Protein AF-0000000087803773 (afdb_homodimer)

Solvent-accessible surface area (backbone atoms only — not comparable to full-atom values): 41547 Å² total; per-residue (Å²): 121,53,71,32,42,66,68,53,50,51,51,53,48,53,59,65,51,68,74,64,77,75,56,73,42,75,43,46,46,90,74,35,62,46,31,18,29,64,46,62,38,54,32,81,45,32,34,45,77,50,36,20,25,67,44,48,23,32,35,23,43,71,52,91,90,66,43,62,30,33,17,72,33,76,42,42,41,30,38,69,59,84,68,79,57,50,84,54,27,26,32,32,32,28,49,59,9,38,56,38,88,53,36,52,22,36,44,50,48,90,36,46,48,62,85,62,43,61,77,32,61,33,36,56,55,82,87,82,57,81,49,32,55,52,42,51,52,28,68,80,34,47,53,67,36,75,69,43,61,45,41,38,65,30,41,45,48,36,42,13,42,38,28,44,59,44,45,54,61,46,50,22,30,54,81,63,30,34,36,38,37,38,42,38,58,20,52,42,57,55,81,58,81,85,49,82,45,48,46,36,47,20,58,58,42,33,54,54,33,52,39,42,73,68,40,48,80,48,72,48,72,50,74,43,50,58,42,78,94,47,40,69,64,48,48,53,49,50,55,59,62,47,70,72,31,44,33,38,41,34,28,20,40,63,51,94,48,96,72,34,50,46,55,58,50,40,51,75,59,51,46,45,73,73,30,51,28,33,54,36,37,50,30,27,56,24,35,32,28,38,25,85,87,63,28,40,37,42,28,26,29,62,36,48,29,8,24,50,45,36,35,64,72,45,50,49,44,48,50,45,37,70,54,37,30,72,86,58,56,75,34,26,33,47,22,35,30,68,42,74,46,81,47,90,27,92,35,35,28,52,41,42,14,29,60,37,56,75,56,43,79,39,30,32,42,61,45,93,59,62,48,37,70,39,49,72,61,54,59,66,44,40,26,35,37,49,42,51,55,74,49,42,70,43,46,61,69,40,74,39,48,26,36,49,44,80,47,64,79,50,112,122,52,71,32,42,66,68,54,49,52,51,52,49,52,59,65,51,68,74,64,76,76,56,73,42,76,43,46,46,89,74,34,62,48,32,18,29,64,46,62,38,54,33,84,45,32,34,46,76,49,36,19,26,67,43,47,23,32,35,22,41,71,52,91,91,66,42,62,30,35,18,73,33,75,42,41,39,30,38,69,59,83,69,79,58,51,84,56,28,26,33,30,31,27,50,58,9,40,54,40,86,51,36,50,22,37,44,50,48,89,36,46,49,61,86,63,42,64,78,34,62,34,37,54,52,82,88,82,56,82,49,32,54,53,42,52,50,28,67,80,35,46,52,66,38,75,70,42,62,44,39,38,66,29,41,42,49,38,42,14,40,37,28,43,61,43,45,55,62,46,50,22,30,55,82,64,30,36,35,38,38,37,42,37,60,20,53,40,57,56,81,58,81,87,48,82,44,47,47,34,46,21,57,58,43,33,54,56,34,50,39,40,73,68,39,50,80,47,71,49,74,50,76,43,51,60,42,79,93,45,42,70,62,49,48,52,50,49,54,59,62,46,70,71,30,45,33,38,41,34,27,18,39,64,51,95,49,97,71,33,52,45,57,57,50,39,52,77,59,50,46,44,74,72,30,52,28,32,52,37,36,49,29,27,55,27,35,32,28,38,25,85,89,63,28,41,35,42,28,26,29,62,36,49,28,8,24,51,44,37,35,65,73,46,49,49,44,49,49,44,36,71,57,40,30,72,88,58,54,76,36,28,34,48,24,34,29,69,42,75,44,81,46,90,27,92,32,35,29,52,42,42,12,28,59,39,54,75,58,43,79,38,30,32,42,61,42,92,59,62,49,37,67,40,50,72,61,51,59,66,45,39,26,34,36,52,43,50,52,76,49,43,69,43,46,61,69,41,75,38,49,25,37,48,45,81,47,63,78,55,112

Sequence (822 aa):
MAVVTVEKALQLWDEALQTQVHKVETIAVKAAKGYVLAEDILAPTDVPAFSKSAMDGYAIAYEEGRNEYIVDGIIGAGVVWKQPVKPGHAVRIMTGAPVPDTCDTVIMQEQVVGTGEPHTSITIQGKYRCGDHIIPQGEECNASTIVIPHGTEVTSTVQTILTGLGIIEISVNAMPRVLVLTSGHEVIEPGESLTPGKIYNSNRAMICGLLEDLGFHKIIHYHVSDAPEELDSEINHVLKLSEEADVIISSGGVSVGLFDTMPLIYEKLGAESIYARIQMRPGAASYGAVTPKGQIIFGLSGNPGAAFNGWHLIVAPTLKRYKGLANWTTPVVACVMDTEIFKRNVFDRYVQGKVVFGGGVPRFVANRHFNSSSMLGLYTVNALACIPRGTHEVHPGDTLNVYLLGLLPAVMAVVTVEKALQLWDEALQTQVHKVETIAVKAAKGYVLAEDILAPTDVPAFSKSAMDGYAIAYEEGRNEYIVDGIIGAGVVWKQPVKPGHAVRIMTGAPVPDTCDTVIMQEQVVGTGEPHTSITIQGKYRCGDHIIPQGEECNASTIVIPHGTEVTSTVQTILTGLGIIEISVNAMPRVLVLTSGHEVIEPGESLTPGKIYNSNRAMICGLLEDLGFHKIIHYHVSDAPEELDSEINHVLKLSEEADVIISSGGVSVGLFDTMPLIYEKLGAESIYARIQMRPGAASYGAVTPKGQIIFGLSGNPGAAFNGWHLIVAPTLKRYKGLANWTTPVVACVMDTEIFKRNVFDRYVQGKVVFGGGVPRFVANRHFNSSSMLGLYTVNALACIPRGTHEVHPGDTLNVYLLGLLPAV

Foldseek 3Di:
DDAAALVVLQVLLVVLLPPDDFDKDKDFLVPQALFFFQFFDFQQFAVVNAKWFQAWFKFAADDPPDFKAAEAEEDEAPDADDDAADHRYIHGYGGNHHHHPRTFEGAHHVQKDDPSHHGDMIGGHDDDDGNPRMDGTNNVHGGGDRPGGGLDGSHPVNSVVCVVSVHTMGMTGDAFAEEEEEEELQEDDPVDDRDPSHDYQVVVVVVVVVCVLSVHDNYDYDYHNLDPVCLVVVLVVVLVVCPRGQEYEYEALLDPDPSRNVVVSCVVQQWDWSDQAHQEFPWRGKTWTAGPVGRIYIYTYNAPLNRVVCCFSNVSQSVSVSSRNPPFDFDKDKAFEPDKAAAQFQGKYWFFFDWDDDPDGIYTYGDPDRHSNDDPRNVHGQKIWIDGHPRRIDDGGDITIIGGHSDDTPD/DDAAALVVLQVLLVVLLPPDDFDKDKDFLVPQALFFFQFFDFQQFAVVNAKWFQAWFKFAADDPPDFKAAEAEEDEAPDADDDDADHRYIHGYGGNHHHHPRTFEGAHHVQKDDPSHHGDMIGGHDDDDGNYRMDGTNNVHGGGDRPGGTLDGSHPVNSVVCVVSVHTMGMTGDAFAEEEEEEEQQEDDPVDDRDPSHDYQVVVVVVVVVCVLSVHDNYDYDYHNLDPVCLVVVLVVVVVVCPRGQEYEYEALLDPDPSRNVVVSCVVQQWDWSDQAHQEFPWRGKTWTAGPVGRIYIYTYNAQLNRVVCCFSNVSQSVSVSSRNPPFDFDKFKAFEPDKAAAQFQGKYWFFFDWDDDPDGIYTYGDPDRHSNDDPRNVHGQKIWIDGHPDRIDDGGDITIIGGHSDDTPD

Structure (mmCIF, N/CA/C/O backbone):
data_AF-0000000087803773-model_v1
#
loop_
_entity.id
_entity.type
_entity.pdbx_description
1 polymer 'Molybdopterin molybdotransferase MoeA'
#
loop_
_atom_site.group_PDB
_atom_site.id
_atom_site.type_symbol
_atom_site.label_atom_id
_atom_site.label_alt_id
_atom_site.label_comp_id
_atom_site.label_asym_id
_atom_site.label_entity_id
_atom_site.label_seq_id
_atom_site.pdbx_PDB_ins_code
_atom_site.Cartn_x
_atom_site.Cartn_y
_atom_site.Cartn_z
_atom_site.occupancy
_atom_site.B_iso_or_equiv
_atom_site.auth_seq_id
_atom_site.auth_comp_id
_atom_site.auth_asym_id
_atom_site.auth_atom_id
_atom_site.pdbx_PDB_model_num
ATOM 1 N N . MET A 1 1 ? 17.922 31.578 7.582 1 59.88 1 MET A N 1
ATOM 2 C CA . MET A 1 1 ? 17.578 30.172 7.383 1 59.88 1 MET A CA 1
ATOM 3 C C . MET A 1 1 ? 17.109 29.938 5.949 1 59.88 1 MET A C 1
ATOM 5 O O . MET A 1 1 ? 16.5 30.797 5.332 1 59.88 1 MET A O 1
ATOM 9 N N . ALA A 1 2 ? 17.734 28.828 5.156 1 81.06 2 ALA A N 1
ATOM 10 C CA . ALA A 1 2 ? 17.625 28.766 3.701 1 81.06 2 ALA A CA 1
ATOM 11 C C . ALA A 1 2 ? 16.219 28.344 3.279 1 81.06 2 ALA A C 1
ATOM 13 O O . ALA A 1 2 ? 15.672 27.375 3.787 1 81.06 2 ALA A O 1
ATOM 14 N N . VAL A 1 3 ? 15.453 29.281 2.783 1 88.69 3 VAL A N 1
ATOM 15 C CA . VAL A 1 3 ? 14.203 28.984 2.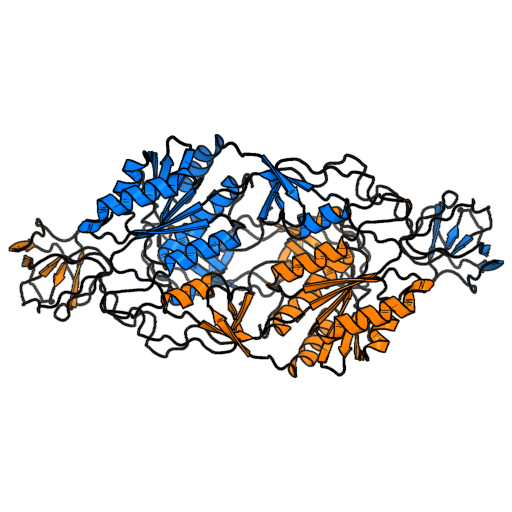1 1 88.69 3 VAL A CA 1
ATOM 16 C C . VAL A 1 3 ? 14.484 28.328 0.759 1 88.69 3 VAL A C 1
ATOM 18 O O . VAL A 1 3 ? 15.289 28.828 -0.033 1 88.69 3 VAL A O 1
ATOM 21 N N . VAL A 1 4 ? 13.867 27.109 0.643 1 95.81 4 VAL A N 1
ATOM 22 C CA . VAL A 1 4 ? 14.188 26.344 -0.557 1 95.81 4 VAL A CA 1
ATOM 23 C C . VAL A 1 4 ? 12.898 25.844 -1.207 1 95.81 4 VAL A C 1
ATOM 25 O O . VAL A 1 4 ? 11.828 25.891 -0.596 1 95.81 4 VAL A O 1
ATOM 28 N N . THR A 1 5 ? 12.961 25.453 -2.443 1 96.31 5 THR A N 1
ATOM 29 C CA . THR A 1 5 ? 11.859 24.766 -3.115 1 96.31 5 THR A CA 1
ATOM 30 C C . THR A 1 5 ? 11.773 23.312 -2.693 1 96.31 5 THR A C 1
ATOM 32 O O . THR A 1 5 ? 12.68 22.797 -2.018 1 96.31 5 THR A O 1
ATOM 35 N N . VAL A 1 6 ? 10.719 22.656 -3.049 1 96.81 6 VAL A N 1
ATOM 36 C CA . VAL A 1 6 ? 10.562 21.234 -2.756 1 96.81 6 VAL A CA 1
ATOM 37 C C . VAL A 1 6 ? 11.703 20.453 -3.389 1 96.81 6 VAL A C 1
ATOM 39 O O . VAL A 1 6 ? 12.344 19.625 -2.727 1 96.81 6 VAL A O 1
ATOM 42 N N . GLU A 1 7 ? 12.016 20.719 -4.637 1 95.5 7 GLU A N 1
ATOM 43 C CA . GLU A 1 7 ? 13.078 20.031 -5.363 1 95.5 7 GLU A CA 1
ATOM 44 C C . GLU A 1 7 ? 14.43 20.234 -4.691 1 95.5 7 GLU A C 1
ATOM 46 O O . GLU A 1 7 ? 15.211 19.297 -4.543 1 95.5 7 GLU A O 1
ATOM 51 N N . LYS A 1 8 ? 14.648 21.469 -4.371 1 96.94 8 LYS A N 1
ATOM 52 C CA . LYS A 1 8 ? 15.922 21.781 -3.723 1 96.94 8 LYS A CA 1
ATOM 53 C C . LYS A 1 8 ? 16.031 21.094 -2.365 1 96.94 8 LYS A C 1
ATOM 55 O O . LYS A 1 8 ? 17.109 20.625 -1.984 1 96.94 8 LYS A O 1
ATOM 60 N N . ALA A 1 9 ? 14.945 21.094 -1.567 1 97.44 9 ALA A N 1
ATOM 61 C CA . ALA A 1 9 ? 14.945 20.391 -0.288 1 97.44 9 ALA A CA 1
ATOM 62 C C . ALA A 1 9 ? 15.32 18.922 -0.47 1 97.44 9 ALA A C 1
ATOM 64 O O . ALA A 1 9 ? 16.141 18.375 0.279 1 97.44 9 ALA A O 1
ATOM 65 N N . LEU A 1 10 ? 14.773 18.266 -1.482 1 96.69 10 LEU A N 1
ATOM 66 C CA . LEU A 1 10 ? 15.047 16.859 -1.749 1 96.69 10 LEU A CA 1
ATOM 67 C C . LEU A 1 10 ? 16.5 16.656 -2.164 1 96.69 10 LEU A C 1
ATOM 69 O O . LEU A 1 10 ? 17.125 15.672 -1.782 1 96.69 10 LEU A O 1
ATOM 73 N N . GLN A 1 11 ? 17.016 17.562 -2.932 1 96.31 11 GLN A N 1
ATOM 74 C CA . GLN A 1 11 ? 18.422 17.5 -3.318 1 96.31 11 GLN A CA 1
ATOM 75 C C . GLN A 1 11 ? 19.328 17.609 -2.1 1 96.31 11 GLN A C 1
ATOM 77 O O . GLN A 1 11 ? 20.328 16.875 -1.991 1 96.31 11 GLN A O 1
ATOM 82 N N . LEU A 1 12 ? 18.984 18.531 -1.24 1 97 12 LEU A N 1
ATOM 83 C CA . LEU A 1 12 ? 19.781 18.719 -0.024 1 97 12 LEU A CA 1
ATOM 84 C C . LEU A 1 12 ? 19.75 17.453 0.835 1 97 12 LEU A C 1
ATOM 86 O O . LEU A 1 12 ? 20.766 17.047 1.397 1 97 12 LEU A O 1
ATOM 90 N N . TRP A 1 13 ? 18.641 16.844 0.951 1 96.81 13 TRP A N 1
ATOM 91 C CA . TRP A 1 13 ? 18.531 15.586 1.695 1 96.81 13 TRP A CA 1
ATOM 92 C C . TRP A 1 13 ? 19.359 14.484 1.025 1 96.81 13 TRP A C 1
ATOM 94 O O . TRP A 1 13 ? 20 13.68 1.703 1 96.81 13 TRP A O 1
ATOM 104 N N . ASP A 1 14 ? 19.25 14.438 -0.289 1 95.06 14 ASP A N 1
ATOM 105 C CA . ASP A 1 14 ? 20.062 13.461 -1.016 1 95.06 14 ASP A CA 1
ATOM 106 C C . ASP A 1 14 ? 21.547 13.617 -0.672 1 95.06 14 ASP A C 1
ATOM 108 O O . ASP A 1 14 ? 22.25 12.625 -0.453 1 95.06 14 ASP A O 1
ATOM 112 N N . GLU A 1 15 ? 21.984 14.805 -0.629 1 95 15 GLU A N 1
ATOM 113 C CA . GLU A 1 15 ? 23.375 15.094 -0.275 1 95 15 GLU A CA 1
ATOM 114 C C . GLU A 1 15 ? 23.672 14.664 1.157 1 95 15 GLU A C 1
ATOM 116 O O . GLU A 1 15 ? 24.703 14.055 1.421 1 95 15 GLU A O 1
ATOM 121 N N . ALA A 1 16 ? 22.781 14.938 2.047 1 94.88 16 ALA A N 1
ATOM 122 C CA . ALA A 1 16 ? 22.969 14.594 3.455 1 94.88 16 ALA A CA 1
ATOM 123 C C . ALA A 1 16 ? 23.031 13.078 3.65 1 94.88 16 ALA A C 1
ATOM 125 O O . ALA A 1 16 ? 23.734 12.594 4.527 1 94.88 16 ALA A O 1
ATOM 126 N N . LEU A 1 17 ? 22.328 12.336 2.832 1 94.31 17 LEU A N 1
ATOM 127 C CA . LEU A 1 17 ? 22.203 10.898 3 1 94.31 17 LEU A CA 1
ATOM 128 C C . LEU A 1 17 ? 23.359 10.164 2.338 1 94.31 17 LEU A C 1
ATOM 130 O O . LEU A 1 17 ? 23.5 8.953 2.5 1 94.31 17 LEU A O 1
ATOM 134 N N . GLN A 1 18 ? 24.141 10.875 1.62 1 90.44 18 GLN A N 1
ATOM 135 C CA . GLN A 1 18 ? 25.25 10.25 0.906 1 90.44 18 GLN A CA 1
ATOM 136 C C . GLN A 1 18 ? 26.234 9.602 1.877 1 90.44 18 GLN A C 1
ATOM 138 O O . GLN A 1 18 ? 26.906 8.625 1.53 1 90.44 18 GLN A O 1
ATOM 143 N N . THR A 1 19 ? 26.312 10.062 3.119 1 85.81 19 THR A N 1
ATOM 144 C CA . THR A 1 19 ? 27.297 9.562 4.074 1 85.81 19 THR A CA 1
ATOM 145 C C . THR A 1 19 ? 26.656 8.547 5.016 1 85.81 19 THR A C 1
ATOM 147 O O . THR A 1 19 ? 27.297 8.062 5.949 1 85.81 19 THR A O 1
ATOM 150 N N . GLN A 1 20 ? 25.484 8.312 4.773 1 87.25 20 GLN A N 1
ATOM 151 C CA . GLN A 1 20 ? 24.781 7.398 5.66 1 87.25 20 GLN A CA 1
ATOM 152 C C . GLN A 1 20 ? 25.328 5.977 5.531 1 87.25 20 GLN A C 1
ATOM 154 O O . GLN A 1 20 ? 25.578 5.5 4.422 1 87.25 20 GLN A O 1
ATOM 159 N N . VAL A 1 21 ? 25.516 5.371 6.668 1 87.94 21 VAL A N 1
ATOM 160 C CA . VAL A 1 21 ? 25.938 3.973 6.723 1 87.94 21 VAL A CA 1
ATOM 161 C C . VAL A 1 21 ? 24.844 3.137 7.402 1 87.94 21 VAL A C 1
ATOM 163 O O . VAL A 1 21 ? 24.375 3.49 8.477 1 87.94 21 VAL A O 1
ATOM 166 N N . HIS A 1 22 ? 24.516 2.078 6.785 1 91 22 HIS A N 1
ATOM 167 C CA . HIS A 1 22 ? 23.484 1.212 7.348 1 91 22 HIS A CA 1
ATOM 168 C C . HIS A 1 22 ? 24.094 0.074 8.156 1 91 22 HIS A C 1
ATOM 170 O O . HIS A 1 22 ? 25.078 -0.546 7.715 1 91 22 HIS A O 1
ATOM 176 N N . LYS A 1 23 ? 23.562 -0.099 9.359 1 95.5 23 LYS A N 1
ATOM 177 C CA . LYS A 1 23 ? 23.844 -1.357 10.047 1 95.5 23 LYS A CA 1
ATOM 178 C C . LYS A 1 23 ? 23.094 -2.518 9.383 1 95.5 23 LYS A C 1
ATOM 180 O O . LYS A 1 23 ? 21.938 -2.371 8.977 1 95.5 23 LYS A O 1
ATOM 185 N N . VAL A 1 24 ? 23.781 -3.648 9.242 1 97.81 24 VAL A N 1
ATOM 186 C CA . VAL A 1 24 ? 23.203 -4.812 8.586 1 97.81 24 VAL A CA 1
ATOM 187 C C . VAL A 1 24 ? 22.859 -5.875 9.625 1 97.81 24 VAL A C 1
ATOM 189 O O . VAL A 1 24 ? 23.609 -6.082 10.586 1 97.81 24 VAL A O 1
ATOM 192 N N . GLU A 1 25 ? 21.734 -6.461 9.461 1 97.88 25 GLU A N 1
ATOM 193 C CA . GLU A 1 25 ? 21.375 -7.578 10.328 1 97.88 25 GLU A CA 1
ATOM 194 C C . GLU A 1 25 ? 20.766 -8.727 9.516 1 97.88 25 GLU A C 1
ATOM 196 O O . GLU A 1 25 ? 20.297 -8.523 8.391 1 97.88 25 GLU A O 1
ATOM 201 N N . THR A 1 26 ? 20.859 -9.945 10.039 1 98.56 26 THR A N 1
ATOM 202 C CA . THR A 1 26 ? 20.266 -11.133 9.445 1 98.56 26 THR A CA 1
ATOM 203 C C . THR A 1 26 ? 18.938 -11.461 10.125 1 98.56 26 THR A C 1
ATOM 205 O O . THR A 1 26 ? 18.859 -11.531 11.359 1 98.56 26 THR A O 1
ATOM 208 N N . ILE A 1 27 ? 17.938 -11.586 9.328 1 98.5 27 ILE A N 1
ATOM 209 C CA . ILE A 1 27 ? 16.625 -11.867 9.906 1 98.5 27 ILE A CA 1
ATOM 210 C C . ILE A 1 27 ? 15.93 -12.953 9.086 1 98.5 27 ILE A C 1
ATOM 212 O O . ILE A 1 27 ? 16.312 -13.234 7.953 1 98.5 27 ILE A O 1
ATOM 216 N N . ALA A 1 28 ? 14.922 -13.594 9.734 1 98.62 28 ALA A N 1
ATOM 217 C CA . ALA A 1 28 ? 14.102 -14.57 9.031 1 98.62 28 ALA A CA 1
ATOM 218 C C . ALA A 1 28 ? 13.305 -13.914 7.906 1 98.62 28 ALA A C 1
ATOM 220 O O . ALA A 1 28 ? 12.797 -12.805 8.062 1 98.62 28 ALA A O 1
ATOM 221 N N . VAL A 1 29 ? 13.156 -14.57 6.773 1 98.56 29 VAL A N 1
ATOM 222 C CA . VAL A 1 29 ? 12.43 -14.078 5.613 1 98.56 29 VAL A CA 1
ATOM 223 C C . VAL A 1 29 ? 11.008 -13.688 6.023 1 98.56 29 VAL A C 1
ATOM 225 O O . VAL A 1 29 ? 10.5 -12.648 5.598 1 98.56 29 VAL A O 1
ATOM 228 N N . LYS A 1 30 ? 10.383 -14.422 6.891 1 96.69 30 LYS A N 1
ATOM 229 C CA . LYS A 1 30 ? 9 -14.195 7.309 1 96.69 30 LYS A CA 1
ATOM 230 C C . LYS A 1 30 ? 8.859 -12.859 8.031 1 96.69 30 LYS A C 1
ATOM 232 O O . LYS A 1 30 ? 7.801 -12.227 7.98 1 96.69 30 LYS A O 1
ATOM 237 N N . ALA A 1 31 ? 9.883 -12.383 8.641 1 97.25 31 ALA A N 1
ATOM 238 C CA . ALA A 1 31 ? 9.852 -11.164 9.438 1 97.25 31 ALA A CA 1
ATOM 239 C C . ALA A 1 31 ? 10.422 -9.984 8.664 1 97.25 31 ALA A C 1
ATOM 241 O O . ALA A 1 31 ? 10.555 -8.883 9.203 1 97.25 31 ALA A O 1
ATOM 242 N N . ALA A 1 32 ? 10.719 -10.133 7.414 1 98.12 32 ALA A N 1
ATOM 243 C CA . ALA A 1 32 ? 11.602 -9.188 6.738 1 98.12 32 ALA A CA 1
ATOM 244 C C . ALA A 1 32 ? 10.805 -8.164 5.938 1 98.12 32 ALA A C 1
ATOM 246 O O . ALA A 1 32 ? 11.375 -7.246 5.344 1 98.12 32 ALA A O 1
ATOM 247 N N . LYS A 1 33 ? 9.5 -8.273 5.875 1 96.25 33 LYS A N 1
ATOM 248 C CA . LYS A 1 33 ? 8.711 -7.324 5.094 1 96.25 33 LYS A CA 1
ATOM 249 C C . LYS A 1 33 ? 8.984 -5.887 5.531 1 96.25 33 LYS A C 1
ATOM 251 O O . LYS A 1 33 ? 9.016 -5.59 6.727 1 96.25 33 LYS A O 1
ATOM 256 N N . GLY A 1 34 ? 9.195 -5.023 4.555 1 95.06 34 GLY A N 1
ATOM 257 C CA . GLY A 1 34 ? 9.438 -3.617 4.836 1 95.06 34 GLY A CA 1
ATOM 258 C C . GLY A 1 34 ? 10.914 -3.281 4.957 1 95.06 34 GLY A C 1
ATOM 259 O O . GLY A 1 34 ? 11.297 -2.109 4.898 1 95.06 34 GLY A O 1
ATOM 260 N N . TYR A 1 35 ? 11.758 -4.266 5.172 1 97.75 35 TYR A N 1
ATOM 261 C CA . TYR A 1 35 ? 13.203 -4.062 5.199 1 97.75 35 TYR A CA 1
ATOM 262 C C . TYR A 1 35 ? 13.758 -3.924 3.785 1 97.75 35 TYR A C 1
ATOM 264 O O . TYR A 1 35 ? 13.039 -4.137 2.807 1 97.75 35 TYR A O 1
ATOM 272 N N . VAL A 1 36 ? 14.977 -3.484 3.695 1 97.44 36 VAL A N 1
ATOM 273 C CA . VAL A 1 36 ? 15.68 -3.373 2.422 1 97.44 36 VAL A CA 1
ATOM 274 C C . VAL A 1 36 ? 16.859 -4.344 2.396 1 97.44 36 VAL A C 1
ATOM 276 O O . VAL A 1 36 ? 17.609 -4.434 3.365 1 97.44 36 VAL A O 1
ATOM 279 N N . LEU A 1 37 ? 16.984 -5.055 1.322 1 98.25 37 LEU A N 1
ATOM 280 C CA . LEU A 1 37 ? 18.047 -6.035 1.186 1 98.25 37 LEU A CA 1
ATOM 281 C C . LEU A 1 37 ? 19.422 -5.359 1.242 1 98.25 37 LEU A C 1
ATOM 283 O O . LEU A 1 37 ? 19.672 -4.41 0.5 1 98.25 37 LEU A O 1
ATOM 287 N N . ALA A 1 38 ? 20.312 -5.855 2.105 1 98.19 38 ALA A N 1
ATOM 288 C CA . ALA A 1 38 ? 21.672 -5.328 2.234 1 98.19 38 ALA A CA 1
ATOM 289 C C . ALA A 1 38 ? 22.625 -6.008 1.248 1 98.19 38 ALA A C 1
ATOM 291 O O . ALA A 1 38 ? 23.703 -5.492 0.963 1 98.19 38 ALA A O 1
ATOM 292 N N . GLU A 1 39 ? 22.219 -7.191 0.745 1 98.19 39 GLU A N 1
ATOM 293 C CA . GLU A 1 39 ? 23.031 -7.984 -0.179 1 98.19 39 GLU A CA 1
ATOM 294 C C . GLU A 1 39 ? 22.188 -8.508 -1.338 1 98.19 39 GLU A C 1
ATOM 296 O O . GLU A 1 39 ? 20.969 -8.625 -1.219 1 98.19 39 GLU A O 1
ATOM 301 N N . ASP A 1 40 ? 22.875 -8.781 -2.438 1 98.5 40 ASP A N 1
ATOM 302 C CA . ASP A 1 40 ? 22.203 -9.438 -3.559 1 98.5 40 ASP A CA 1
ATOM 303 C C . ASP A 1 40 ? 21.688 -10.812 -3.162 1 98.5 40 ASP A C 1
ATOM 305 O O . ASP A 1 40 ? 22.328 -11.516 -2.361 1 98.5 40 ASP A O 1
ATOM 309 N N . ILE A 1 41 ? 20.609 -11.211 -3.664 1 98.62 41 ILE A N 1
ATOM 310 C CA . ILE A 1 41 ? 20.109 -12.578 -3.533 1 98.62 41 ILE A CA 1
ATOM 311 C C . ILE A 1 41 ? 20.547 -13.398 -4.742 1 98.62 41 ILE A C 1
ATOM 313 O O . ILE A 1 41 ? 20.234 -13.055 -5.883 1 98.62 41 ILE A O 1
ATOM 317 N N . LEU A 1 42 ? 21.25 -14.414 -4.512 1 98.31 42 LEU A N 1
ATOM 318 C CA . LEU A 1 42 ? 21.703 -15.32 -5.559 1 98.31 42 LEU A CA 1
ATOM 319 C C . LEU A 1 42 ? 20.844 -16.578 -5.594 1 98.31 42 LEU A C 1
ATOM 321 O O . LEU A 1 42 ? 20.438 -17.094 -4.551 1 98.31 42 LEU A O 1
ATOM 325 N N . ALA A 1 43 ? 20.562 -17.078 -6.77 1 97.88 43 ALA A N 1
ATOM 326 C CA . ALA A 1 43 ? 19.859 -18.344 -6.891 1 97.88 43 ALA A CA 1
ATOM 327 C C . ALA A 1 43 ? 20.719 -19.5 -6.359 1 97.88 43 ALA A C 1
ATOM 329 O O . ALA A 1 43 ? 21.828 -19.719 -6.84 1 97.88 43 ALA A O 1
ATOM 330 N N . PRO A 1 44 ? 20.188 -20.234 -5.422 1 97.5 44 PRO A N 1
ATOM 331 C CA . PRO A 1 44 ? 20.984 -21.344 -4.879 1 97.5 44 PRO A CA 1
ATOM 332 C C . PRO A 1 44 ? 21.109 -22.5 -5.855 1 97.5 44 PRO A C 1
ATOM 334 O O . PRO A 1 44 ? 22.031 -23.312 -5.734 1 97.5 44 PRO A O 1
ATOM 337 N N . THR A 1 45 ? 20.219 -22.688 -6.766 1 96.94 45 THR A N 1
ATOM 338 C CA . THR A 1 45 ? 20.172 -23.703 -7.809 1 96.94 45 THR A CA 1
ATOM 339 C C . THR A 1 45 ? 19.672 -23.109 -9.125 1 96.94 45 THR A C 1
ATOM 341 O O . THR A 1 45 ? 19.281 -21.938 -9.172 1 96.94 45 THR A O 1
ATOM 344 N N . ASP A 1 46 ? 19.781 -23.938 -10.141 1 97.38 46 ASP A N 1
ATOM 345 C CA . ASP A 1 46 ? 19.047 -23.562 -11.344 1 97.38 46 ASP A CA 1
ATOM 346 C C . ASP A 1 46 ? 17.547 -23.422 -11.047 1 97.38 46 ASP A C 1
ATOM 348 O O . ASP A 1 46 ? 17.031 -24.031 -10.109 1 97.38 46 ASP A O 1
ATOM 352 N N . VAL A 1 47 ? 16.844 -22.578 -11.828 1 96 47 VAL A N 1
ATOM 353 C CA . VAL A 1 47 ? 15.398 -22.422 -11.703 1 96 47 VAL A CA 1
ATOM 354 C C . VAL A 1 47 ? 14.734 -22.641 -13.062 1 96 47 VAL A C 1
ATOM 356 O O . VAL A 1 47 ? 14.914 -21.828 -13.977 1 96 47 VAL A O 1
ATOM 359 N N . PRO A 1 48 ? 13.977 -23.688 -13.227 1 95.88 48 PRO A N 1
ATOM 360 C CA . PRO A 1 48 ? 13.789 -24.75 -12.234 1 95.88 48 PRO A CA 1
ATOM 361 C C . PRO A 1 48 ? 15.047 -25.594 -12.016 1 95.88 48 PRO A C 1
ATOM 363 O O . PRO A 1 48 ? 15.984 -25.531 -12.82 1 95.88 48 PRO A O 1
ATOM 366 N N . ALA A 1 49 ? 15.07 -26.359 -11.023 1 96.31 49 ALA A N 1
ATOM 367 C CA . ALA A 1 49 ? 16.25 -27.141 -10.633 1 96.31 49 ALA A CA 1
ATOM 368 C C . ALA A 1 49 ? 16.391 -28.391 -11.5 1 96.31 49 ALA A C 1
ATOM 370 O O . ALA A 1 49 ? 17.438 -29.047 -11.469 1 96.31 49 ALA A O 1
ATOM 371 N N . PHE A 1 50 ? 15.422 -28.75 -12.258 1 96.5 50 PHE A N 1
ATOM 372 C CA . PHE A 1 50 ? 15.391 -29.891 -13.148 1 96.5 50 PHE A CA 1
ATOM 373 C C . PHE A 1 50 ? 14.461 -29.641 -14.336 1 96.5 50 PHE A C 1
ATOM 375 O O . PHE A 1 50 ? 13.625 -28.734 -14.289 1 96.5 50 PHE A O 1
ATOM 382 N N . SER A 1 51 ? 14.68 -30.375 -15.359 1 96.69 51 SER A N 1
ATOM 383 C CA . SER A 1 51 ? 13.75 -30.297 -16.484 1 96.69 51 SER A CA 1
ATOM 384 C C . SER A 1 51 ? 12.398 -30.906 -16.125 1 96.69 51 SER A C 1
ATOM 386 O O . SER A 1 51 ? 12.328 -32 -15.578 1 96.69 51 SER A O 1
ATOM 388 N N . LYS A 1 52 ? 11.359 -30.125 -16.406 1 96.06 52 LYS A N 1
ATOM 389 C CA . LYS A 1 52 ? 10.047 -30.625 -16.016 1 96.06 52 LYS A CA 1
ATOM 390 C C . LYS A 1 52 ? 9.055 -30.516 -17.172 1 96.06 52 LYS A C 1
ATOM 392 O O . LYS A 1 52 ? 9.289 -29.781 -18.141 1 96.06 52 LYS A O 1
ATOM 397 N N . SER A 1 53 ? 8.023 -31.266 -17.047 1 95.5 53 SER A N 1
ATOM 398 C CA . SER A 1 53 ? 7.008 -31.281 -18.094 1 95.5 53 SER A CA 1
ATOM 399 C C . SER A 1 53 ? 6.152 -30.016 -18.047 1 95.5 53 SER A C 1
ATOM 401 O O . SER A 1 53 ? 5.703 -29.609 -16.969 1 95.5 53 SER A O 1
ATOM 403 N N . ALA A 1 54 ? 5.844 -29.406 -19.156 1 91.75 54 ALA A N 1
ATOM 404 C CA . ALA A 1 54 ? 5.016 -28.203 -19.25 1 91.75 54 ALA A CA 1
ATOM 405 C C . ALA A 1 54 ? 3.531 -28.562 -19.297 1 91.75 54 ALA A C 1
ATOM 407 O O . ALA A 1 54 ? 2.672 -27.703 -19.109 1 91.75 54 ALA A O 1
ATOM 408 N N . MET A 1 55 ? 3.219 -29.812 -19.531 1 90.69 55 MET A N 1
ATOM 409 C CA . MET A 1 55 ? 1.84 -30.266 -19.688 1 90.69 55 MET A CA 1
ATOM 410 C C . MET A 1 55 ? 1.702 -31.75 -19.328 1 90.69 55 MET A C 1
ATOM 412 O O . MET A 1 55 ? 2.703 -32.438 -19.156 1 90.69 55 MET A O 1
ATOM 416 N N . ASP A 1 56 ? 0.441 -32.125 -19.203 1 91.88 56 ASP A N 1
ATOM 417 C CA . ASP A 1 56 ? 0.163 -33.562 -19.078 1 91.88 56 ASP A CA 1
ATOM 418 C C . ASP A 1 56 ? 0.381 -34.281 -20.422 1 91.88 56 ASP A C 1
ATOM 420 O O . ASP A 1 56 ? -0.024 -33.781 -21.469 1 91.88 56 ASP A O 1
ATOM 424 N N . GLY A 1 57 ? 1.057 -35.438 -20.312 1 95.94 57 GLY A N 1
ATOM 425 C CA . GLY A 1 57 ? 1.305 -36.156 -21.547 1 95.94 57 GLY A CA 1
ATOM 426 C C . GLY A 1 57 ? 2.215 -37.375 -21.344 1 95.94 57 GLY A C 1
ATOM 427 O O . GLY A 1 57 ? 2.018 -38.156 -20.422 1 95.94 57 GLY A O 1
ATOM 428 N N . TYR A 1 58 ? 3.09 -37.531 -22.312 1 98.06 58 TYR A N 1
ATOM 429 C CA . TYR A 1 58 ? 3.98 -38.688 -22.328 1 98.06 58 TYR A CA 1
ATOM 430 C C . TYR A 1 58 ? 5.406 -38.281 -22.672 1 98.06 58 TYR A C 1
ATOM 432 O O . TYR A 1 58 ? 5.641 -37.656 -23.719 1 98.06 58 TYR A O 1
ATOM 440 N N . ALA A 1 59 ? 6.309 -38.656 -21.781 1 98.31 59 ALA A N 1
ATOM 441 C CA . ALA A 1 59 ? 7.727 -38.406 -22.031 1 98.31 59 ALA A CA 1
ATOM 442 C C . ALA A 1 59 ? 8.336 -39.5 -22.875 1 98.31 59 ALA A C 1
ATOM 444 O O . ALA A 1 59 ? 8.172 -40.688 -22.562 1 98.31 59 ALA A O 1
ATOM 445 N N . ILE A 1 60 ? 9.062 -39.094 -23.891 1 98.19 60 ILE A N 1
ATOM 446 C CA . ILE A 1 60 ? 9.641 -40.062 -24.812 1 98.19 60 ILE A CA 1
ATOM 447 C C . ILE A 1 60 ? 11.055 -39.656 -25.203 1 98.19 60 ILE A C 1
ATOM 449 O O . ILE A 1 60 ? 11.43 -38.5 -25 1 98.19 60 ILE A O 1
ATOM 453 N N . ALA A 1 61 ? 11.844 -40.625 -25.625 1 97.75 61 ALA A N 1
ATOM 454 C CA . ALA A 1 61 ? 13.016 -40.312 -26.438 1 97.75 61 ALA A CA 1
ATOM 455 C C . ALA A 1 61 ? 12.625 -40.125 -27.906 1 97.75 61 ALA A C 1
ATOM 457 O O . ALA A 1 61 ? 12.125 -41.031 -28.547 1 97.75 61 ALA A O 1
ATOM 458 N N . TYR A 1 62 ? 12.852 -38.969 -28.375 1 97.06 62 TYR A N 1
ATOM 459 C CA . TYR A 1 62 ? 12.406 -38.594 -29.719 1 97.06 62 TYR A CA 1
ATOM 460 C C . TYR A 1 62 ? 13.031 -39.5 -30.766 1 97.06 62 TYR A C 1
ATOM 462 O O . TYR A 1 62 ? 14.234 -39.75 -30.734 1 97.06 62 TYR A O 1
ATOM 470 N N . GLU A 1 63 ? 12.305 -40 -31.594 1 95.75 63 GLU A N 1
ATOM 471 C CA . GLU A 1 63 ? 12.695 -40.75 -32.781 1 95.75 63 GLU A CA 1
ATOM 472 C C . GLU A 1 63 ? 11.867 -40.312 -34 1 95.75 63 GLU A C 1
ATOM 474 O O . GLU A 1 63 ? 10.641 -40.438 -33.969 1 95.75 63 GLU A O 1
ATOM 479 N N . GLU A 1 64 ? 12.57 -39.875 -35 1 93.56 64 GLU A N 1
ATOM 480 C CA . GLU A 1 64 ? 11.891 -39.375 -36.156 1 93.56 64 GLU A CA 1
ATOM 481 C C . GLU A 1 64 ? 10.961 -40.406 -36.781 1 93.56 64 GLU A C 1
ATOM 483 O O . GLU A 1 64 ? 11.367 -41.562 -37 1 93.56 64 GLU A O 1
ATOM 488 N N . GLY A 1 65 ? 9.797 -40.062 -37 1 92.5 65 GLY A N 1
ATOM 489 C CA . GLY A 1 65 ? 8.844 -40.875 -37.719 1 92.5 65 GLY A CA 1
ATOM 490 C C . GLY A 1 65 ? 8.117 -41.875 -36.844 1 92.5 65 GLY A C 1
ATOM 491 O O . GLY A 1 65 ? 7.137 -42.469 -37.25 1 92.5 65 GLY A O 1
ATOM 492 N N . ARG A 1 66 ? 8.531 -42.062 -35.594 1 95.81 66 ARG A N 1
ATOM 493 C CA . ARG A 1 66 ? 7.863 -43 -34.719 1 95.81 66 ARG A CA 1
ATOM 494 C C . ARG A 1 66 ? 6.602 -42.406 -34.125 1 95.81 66 ARG A C 1
ATOM 496 O O . ARG A 1 66 ? 6.625 -41.281 -33.625 1 95.81 66 ARG A O 1
ATOM 503 N N . ASN A 1 67 ? 5.555 -43.25 -34.125 1 96.81 67 ASN A N 1
ATOM 504 C CA . ASN A 1 67 ? 4.301 -42.75 -33.562 1 96.81 67 ASN A CA 1
ATOM 505 C C . ASN A 1 67 ? 3.691 -43.719 -32.562 1 96.81 67 ASN A C 1
ATOM 507 O O . ASN A 1 67 ? 2.641 -43.438 -31.984 1 96.81 67 ASN A O 1
ATOM 511 N N . GLU A 1 68 ? 4.363 -44.844 -32.375 1 97.62 68 GLU A N 1
ATOM 512 C CA . GLU A 1 68 ? 3.863 -45.812 -31.422 1 97.62 68 GLU A CA 1
ATOM 513 C C . GLU A 1 68 ? 4.867 -46.062 -30.281 1 97.62 68 GLU A C 1
ATOM 515 O O . GLU A 1 68 ? 6.066 -46.188 -30.531 1 97.62 68 GLU A O 1
ATOM 520 N N . TYR A 1 69 ? 4.344 -46.094 -29.109 1 98.12 69 TYR A N 1
ATOM 521 C CA . TYR A 1 69 ? 5.172 -46.281 -27.922 1 98.12 69 TYR A CA 1
ATOM 522 C C . TYR A 1 69 ? 4.48 -47.156 -26.906 1 98.12 69 TYR A C 1
ATOM 524 O O . TYR A 1 69 ? 3.25 -47.219 -26.844 1 98.12 69 TYR A O 1
ATOM 532 N N . ILE A 1 70 ? 5.285 -47.875 -26.094 1 98.25 70 ILE A N 1
ATOM 533 C CA . ILE A 1 70 ? 4.781 -48.656 -24.969 1 98.25 70 ILE A CA 1
ATOM 534 C C . ILE A 1 70 ? 4.93 -47.875 -23.688 1 98.25 70 ILE A C 1
ATOM 536 O O . ILE A 1 70 ? 6.012 -47.375 -23.375 1 98.25 70 ILE A O 1
ATOM 540 N N . VAL A 1 71 ? 3.891 -47.75 -22.953 1 98.19 71 VAL A N 1
ATOM 541 C CA . VAL A 1 71 ? 3.908 -46.969 -21.719 1 98.19 71 VAL A CA 1
ATOM 542 C C . VAL A 1 71 ? 4.516 -47.812 -20.578 1 98.19 71 VAL A C 1
ATOM 544 O O . VAL A 1 71 ? 4.008 -48.875 -20.25 1 98.19 71 VAL A O 1
ATOM 547 N N . ASP A 1 72 ? 5.605 -47.312 -19.984 1 97.56 72 ASP A N 1
ATOM 548 C CA . ASP A 1 72 ? 6.312 -48.031 -18.922 1 97.56 72 ASP A CA 1
ATOM 549 C C . ASP A 1 72 ? 5.68 -47.75 -17.562 1 97.56 72 ASP A C 1
ATOM 551 O O . ASP A 1 72 ? 5.742 -48.594 -16.656 1 97.56 72 ASP A O 1
ATOM 555 N N . GLY A 1 73 ? 5.109 -46.625 -17.375 1 96.44 73 GLY A N 1
ATOM 556 C CA . GLY A 1 73 ? 4.547 -46.219 -16.109 1 96.44 73 GLY A CA 1
ATOM 557 C C . GLY A 1 73 ? 4.035 -44.781 -16.125 1 96.44 73 GLY A C 1
ATOM 558 O O . GLY A 1 73 ? 3.887 -44.188 -17.188 1 96.44 73 GLY A O 1
ATOM 559 N N . ILE A 1 74 ? 3.607 -44.312 -14.93 1 94.56 74 ILE A N 1
ATOM 560 C CA . ILE A 1 74 ? 3.033 -43 -14.766 1 94.56 74 ILE A CA 1
ATOM 561 C C . ILE A 1 74 ? 3.748 -42.25 -13.633 1 94.56 74 ILE A C 1
ATOM 563 O O . ILE A 1 74 ? 3.99 -42.844 -12.57 1 94.56 74 ILE A O 1
ATOM 567 N N . ILE A 1 75 ? 4.137 -41.062 -13.914 1 92.06 75 ILE A N 1
ATOM 568 C CA . ILE A 1 75 ? 4.734 -40.281 -12.844 1 92.06 75 ILE A CA 1
ATOM 569 C C . ILE A 1 75 ? 4.039 -38.906 -12.75 1 92.06 75 ILE A C 1
ATOM 571 O O . ILE A 1 75 ? 3.613 -38.344 -13.766 1 92.06 75 ILE A O 1
ATOM 575 N N . GLY A 1 76 ? 3.9 -38.469 -11.523 1 90.56 76 GLY A N 1
ATOM 576 C CA . GLY A 1 76 ? 3.41 -37.125 -11.242 1 90.56 76 GLY A CA 1
ATOM 577 C C . GLY A 1 76 ? 4.484 -36.188 -10.711 1 90.56 76 GLY A C 1
ATOM 578 O O . GLY A 1 76 ? 5.652 -36.594 -10.609 1 90.56 76 GLY A O 1
ATOM 579 N N . ALA A 1 77 ? 4.086 -34.969 -10.453 1 90 77 ALA A N 1
ATOM 580 C CA . ALA A 1 77 ? 5.008 -34 -9.859 1 90 77 ALA A CA 1
ATOM 581 C C . ALA A 1 77 ? 5.594 -34.531 -8.555 1 90 77 ALA A C 1
ATOM 583 O O . ALA A 1 77 ? 4.883 -35.156 -7.754 1 90 77 ALA A O 1
ATOM 584 N N . GLY A 1 78 ? 6.902 -34.344 -8.422 1 92.12 78 GLY A N 1
ATOM 585 C CA . GLY A 1 78 ? 7.57 -34.75 -7.195 1 92.12 78 GLY A CA 1
ATOM 586 C C . GLY A 1 78 ? 8.156 -36.156 -7.262 1 92.12 78 GLY A C 1
ATOM 587 O O . GLY A 1 78 ? 8.867 -36.562 -6.355 1 92.12 78 GLY A O 1
ATOM 588 N N . VAL A 1 79 ? 7.84 -36.875 -8.305 1 92.44 79 VAL A N 1
ATOM 589 C CA . VAL A 1 79 ? 8.328 -38.219 -8.445 1 92.44 79 VAL A CA 1
ATOM 590 C C . VAL A 1 79 ? 9.375 -38.312 -9.547 1 92.44 79 VAL A C 1
ATOM 592 O O . VAL A 1 79 ? 9.125 -37.875 -10.68 1 92.44 79 VAL A O 1
ATOM 595 N N . VAL A 1 80 ? 10.5 -38.875 -9.219 1 95.44 80 VAL A N 1
ATOM 596 C CA . VAL A 1 80 ? 11.586 -39 -10.18 1 95.44 80 VAL A CA 1
ATOM 597 C C . VAL A 1 80 ? 11.586 -40.406 -10.758 1 95.44 80 VAL A C 1
ATOM 599 O O . VAL A 1 80 ? 11.578 -41.406 -10.016 1 95.44 80 VAL A O 1
ATOM 602 N N . TRP A 1 81 ? 11.539 -40.438 -12.094 1 95.81 81 TRP A N 1
ATOM 603 C CA . TRP A 1 81 ? 11.664 -41.719 -12.789 1 95.81 81 TRP A CA 1
ATOM 604 C C . TRP A 1 81 ? 13.109 -42.219 -12.789 1 95.81 81 TRP A C 1
ATOM 606 O O . TRP A 1 81 ? 13.977 -41.594 -13.406 1 95.81 81 TRP A O 1
ATOM 616 N N . LYS A 1 82 ? 13.398 -43.312 -12.172 1 92.19 82 LYS A N 1
ATOM 617 C CA . LYS A 1 82 ? 14.781 -43.688 -11.898 1 92.19 82 LYS A CA 1
ATOM 618 C C . LYS A 1 82 ? 15.328 -44.594 -13.016 1 92.19 82 LYS A C 1
ATOM 620 O O . LYS A 1 82 ? 16.531 -44.562 -13.297 1 92.19 82 LYS A O 1
ATOM 625 N N . GLN A 1 83 ? 14.539 -45.344 -13.688 1 92.25 83 GLN A N 1
ATOM 626 C CA . GLN A 1 83 ? 15.016 -46.25 -14.719 1 92.25 83 GLN A CA 1
ATOM 627 C C . GLN A 1 83 ? 15.023 -45.594 -16.094 1 92.25 83 GLN A C 1
ATOM 629 O O . GLN A 1 83 ? 14.141 -44.781 -16.391 1 92.25 83 GLN A O 1
ATOM 634 N N . PRO A 1 84 ? 16.031 -45.875 -16.875 1 95 84 PRO A N 1
ATOM 635 C CA . PRO A 1 84 ? 16.047 -45.312 -18.234 1 95 84 PRO A CA 1
ATOM 636 C C . PRO A 1 84 ? 14.82 -45.75 -19.047 1 95 84 PRO A C 1
ATOM 638 O O . PRO A 1 84 ? 14.359 -46.875 -18.938 1 95 84 PRO A O 1
ATOM 641 N N . VAL A 1 85 ? 14.289 -44.875 -19.766 1 97.31 85 VAL A N 1
ATOM 642 C CA . VAL A 1 85 ? 13.211 -45.156 -20.719 1 97.31 85 VAL A CA 1
ATOM 643 C C . VAL A 1 85 ? 13.805 -45.594 -22.062 1 97.31 85 VAL A C 1
ATOM 645 O O . VAL A 1 85 ? 14.539 -44.812 -22.688 1 97.31 85 VAL A O 1
ATOM 648 N N . LYS A 1 86 ? 13.531 -46.75 -22.469 1 96.31 86 LYS A N 1
ATOM 649 C CA . LYS A 1 86 ? 14.094 -47.281 -23.703 1 96.31 86 LYS A CA 1
ATOM 650 C C . LYS A 1 86 ? 13.422 -46.688 -24.938 1 96.31 86 LYS A C 1
ATOM 652 O O . LYS A 1 86 ? 12.281 -46.219 -24.859 1 96.31 86 LYS A O 1
ATOM 657 N N . PRO A 1 87 ? 14.227 -46.719 -26.078 1 95.5 87 PRO A N 1
ATOM 658 C CA . PRO A 1 87 ? 13.562 -46.281 -27.312 1 95.5 87 PRO A CA 1
ATOM 659 C C . PRO A 1 87 ? 12.273 -47.062 -27.578 1 95.5 87 PRO A C 1
ATOM 661 O O . PRO A 1 87 ? 12.203 -48.281 -27.344 1 95.5 87 PRO A O 1
ATOM 664 N N . GLY A 1 88 ? 11.273 -46.375 -28 1 97 88 GLY A N 1
ATOM 665 C CA . GLY A 1 88 ? 9.992 -47 -28.266 1 97 88 GLY A CA 1
ATOM 666 C C . GLY A 1 88 ? 9.102 -47.094 -27.047 1 97 88 GLY A C 1
ATOM 667 O O . GLY A 1 88 ? 7.977 -47.594 -27.125 1 97 88 GLY A O 1
ATOM 668 N N . HIS A 1 89 ? 9.641 -46.625 -25.938 1 98 89 HIS A N 1
ATOM 669 C CA . HIS A 1 89 ? 8.867 -46.625 -24.688 1 98 89 HIS A CA 1
ATOM 670 C C . HIS A 1 89 ? 8.57 -45.188 -24.25 1 98 89 HIS A C 1
ATOM 672 O O . HIS A 1 89 ? 9.195 -44.25 -24.75 1 98 89 HIS A O 1
ATOM 678 N N . ALA A 1 90 ? 7.57 -45.062 -23.469 1 98.25 90 ALA A N 1
ATOM 679 C CA . ALA A 1 90 ? 7.137 -43.75 -22.953 1 98.25 90 ALA A CA 1
ATOM 680 C C . ALA A 1 90 ? 6.773 -43.844 -21.469 1 98.25 90 ALA A C 1
ATOM 682 O O . ALA A 1 90 ? 6.488 -44.938 -20.969 1 98.25 90 ALA A O 1
ATOM 683 N N . VAL A 1 91 ? 6.867 -42.812 -20.812 1 98 91 VAL A N 1
ATOM 684 C CA . VAL A 1 91 ? 6.352 -42.656 -19.453 1 98 91 VAL A CA 1
ATOM 685 C C . VAL A 1 91 ? 5.25 -41.594 -19.438 1 98 91 VAL A C 1
ATOM 687 O O . VAL A 1 91 ? 5.457 -40.469 -19.906 1 98 91 VAL A O 1
ATOM 690 N N . ARG A 1 92 ? 4.055 -41.969 -19 1 97.19 92 ARG A N 1
ATOM 691 C CA . ARG A 1 92 ? 3.021 -40.969 -18.797 1 97.19 92 ARG A CA 1
ATOM 692 C C . ARG A 1 92 ? 3.432 -40 -17.688 1 97.19 92 ARG A C 1
ATOM 694 O O . ARG A 1 92 ? 3.873 -40.406 -16.625 1 97.19 92 ARG A O 1
ATOM 701 N N . ILE A 1 93 ? 3.336 -38.719 -17.984 1 95.62 93 ILE A N 1
ATOM 702 C CA . ILE A 1 93 ? 3.922 -37.719 -17.109 1 95.62 93 ILE A CA 1
ATOM 703 C C . ILE A 1 93 ? 2.936 -36.562 -16.922 1 95.62 93 ILE A C 1
ATOM 705 O O . ILE A 1 93 ? 2.262 -36.156 -17.859 1 95.62 93 ILE A O 1
ATOM 709 N N . MET A 1 94 ? 2.814 -36.062 -15.672 1 92.12 94 MET A N 1
ATOM 710 C CA . MET A 1 94 ? 1.947 -34.938 -15.375 1 92.12 94 MET A CA 1
ATOM 711 C C . MET A 1 94 ? 2.738 -33.625 -15.375 1 92.12 94 MET A C 1
ATOM 713 O O . MET A 1 94 ? 3.967 -33.656 -15.281 1 92.12 94 MET A O 1
ATOM 717 N N . THR A 1 95 ? 1.973 -32.531 -15.508 1 90.44 95 THR A N 1
ATOM 718 C CA . THR A 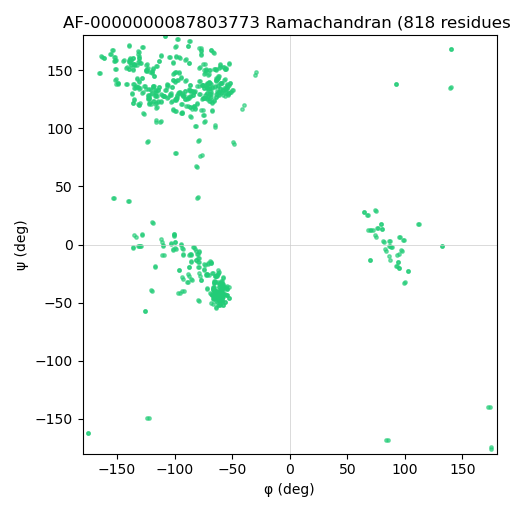1 95 ? 2.553 -31.203 -15.508 1 90.44 95 THR A CA 1
ATOM 719 C C . THR A 1 95 ? 3.42 -30.984 -14.266 1 90.44 95 THR A C 1
ATOM 721 O O . THR A 1 95 ? 3.012 -31.328 -13.156 1 90.44 95 THR A O 1
ATOM 724 N N . GLY A 1 96 ? 4.621 -30.531 -14.531 1 91.94 96 GLY A N 1
ATOM 725 C CA . GLY A 1 96 ? 5.5 -30.188 -13.43 1 91.94 96 GLY A CA 1
ATOM 726 C C . GLY A 1 96 ? 6.418 -31.328 -13.023 1 91.94 96 GLY A C 1
ATOM 727 O O . GLY A 1 96 ? 7.395 -31.109 -12.305 1 91.94 96 GLY A O 1
ATOM 728 N N . ALA A 1 97 ? 6.152 -32.562 -13.453 1 94.75 97 ALA A N 1
ATOM 729 C CA . ALA A 1 97 ? 6.969 -33.688 -13.094 1 94.75 97 ALA A CA 1
ATOM 730 C C . ALA A 1 97 ? 8.328 -33.656 -13.781 1 94.75 97 ALA A C 1
ATOM 732 O O . ALA A 1 97 ? 8.438 -33.188 -14.93 1 94.75 97 ALA A O 1
ATOM 733 N N . PRO A 1 98 ? 9.367 -34.156 -13.078 1 97.31 98 PRO A N 1
ATOM 734 C CA . PRO A 1 98 ? 10.68 -34.25 -13.727 1 97.31 98 PRO A CA 1
ATOM 735 C C . PRO A 1 98 ? 10.68 -35.156 -14.953 1 97.31 98 PRO A C 1
ATOM 737 O O . PRO A 1 98 ? 10.203 -36.281 -14.875 1 97.31 98 PRO A O 1
ATOM 740 N N . VAL A 1 99 ? 11.227 -34.656 -16 1 97.94 99 VAL A N 1
ATOM 741 C CA . VAL A 1 99 ? 11.359 -35.469 -17.203 1 97.94 99 VAL A CA 1
ATOM 742 C C . VAL A 1 99 ? 12.438 -36.531 -16.984 1 97.94 99 VAL A C 1
ATOM 744 O O . VAL A 1 99 ? 13.539 -36.219 -16.531 1 97.94 99 VAL A O 1
ATOM 747 N N . PRO A 1 100 ? 12.109 -37.781 -17.297 1 97.75 100 PRO A N 1
ATOM 748 C CA . PRO A 1 100 ? 13.141 -38.781 -17.156 1 97.75 100 PRO A CA 1
ATOM 749 C C . PRO A 1 100 ? 14.414 -38.469 -17.938 1 97.75 100 PRO A C 1
ATOM 751 O O . PRO A 1 100 ? 14.336 -37.875 -19.016 1 97.75 100 PRO A O 1
ATOM 754 N N . ASP A 1 101 ? 15.547 -38.938 -17.469 1 94.88 101 ASP A N 1
ATOM 755 C CA . ASP A 1 101 ? 16.859 -38.562 -17.969 1 94.88 101 ASP A CA 1
ATOM 756 C C . ASP A 1 101 ? 17.016 -38.906 -19.453 1 94.88 101 ASP A C 1
ATOM 758 O O . ASP A 1 101 ? 17.672 -38.219 -20.203 1 94.88 101 ASP A O 1
ATOM 762 N N . THR A 1 102 ? 16.375 -40 -19.859 1 97 102 THR A N 1
ATOM 763 C CA . THR A 1 102 ? 16.594 -40.469 -21.219 1 97 102 THR A CA 1
ATOM 764 C C . THR A 1 102 ? 15.523 -39.938 -22.172 1 97 102 THR A C 1
ATOM 766 O O . THR A 1 102 ? 15.484 -40.312 -23.344 1 97 102 THR A O 1
ATOM 769 N N . CYS A 1 103 ? 14.641 -39.188 -21.688 1 97.88 103 CYS A N 1
ATOM 770 C CA . CYS A 1 103 ? 13.594 -38.594 -22.516 1 97.88 103 CYS A CA 1
ATOM 771 C C . CYS A 1 103 ? 13.914 -37.156 -22.844 1 97.88 103 CYS A C 1
ATOM 773 O O . CYS A 1 103 ? 14.5 -36.438 -22.016 1 97.88 103 CYS A O 1
ATOM 775 N N . ASP A 1 104 ? 13.477 -36.719 -24.078 1 97.5 104 ASP A N 1
ATOM 776 C CA . ASP A 1 104 ? 13.797 -35.344 -24.484 1 97.5 104 ASP A CA 1
ATOM 777 C C . ASP A 1 104 ? 12.57 -34.656 -25.094 1 97.5 104 ASP A C 1
ATOM 779 O O . ASP A 1 104 ? 12.688 -33.562 -25.656 1 97.5 104 ASP A O 1
ATOM 783 N N . THR A 1 105 ? 11.492 -35.312 -25 1 98 105 THR A N 1
ATOM 784 C CA . THR A 1 105 ? 10.273 -34.812 -25.609 1 98 105 THR A CA 1
ATOM 785 C C . THR A 1 105 ? 9.047 -35.25 -24.812 1 98 105 THR A C 1
ATOM 787 O O . THR A 1 105 ? 8.969 -36.375 -24.344 1 98 105 THR A O 1
ATOM 790 N N . VAL A 1 106 ? 8.141 -34.344 -24.656 1 98.12 106 VAL A N 1
ATOM 791 C CA . VAL A 1 106 ? 6.852 -34.688 -24.062 1 98.12 106 VAL A CA 1
ATOM 792 C C . VAL A 1 106 ? 5.73 -34.469 -25.078 1 98.12 106 VAL A C 1
ATOM 794 O O . VAL A 1 106 ? 5.633 -33.375 -25.656 1 98.12 106 VAL A O 1
ATOM 797 N N . ILE A 1 107 ? 4.938 -35.469 -25.266 1 97.56 107 ILE A N 1
ATOM 798 C CA . ILE A 1 107 ? 3.773 -35.375 -26.141 1 97.56 107 ILE A CA 1
ATOM 799 C C . ILE A 1 107 ? 2.525 -35.062 -25.312 1 97.56 107 ILE A C 1
ATOM 801 O O . ILE A 1 107 ? 2.246 -35.781 -24.344 1 97.56 107 ILE A O 1
ATOM 805 N N . MET A 1 108 ? 1.81 -34.094 -25.734 1 95.56 108 MET A N 1
ATOM 806 C CA . MET A 1 108 ? 0.614 -33.719 -25 1 95.56 108 MET A CA 1
ATOM 807 C C . MET A 1 108 ? -0.406 -34.844 -24.984 1 95.56 108 MET A C 1
ATOM 809 O O . MET A 1 108 ? -0.601 -35.531 -25.984 1 95.56 108 MET A O 1
ATOM 813 N N . GLN A 1 109 ? -1.062 -35 -23.906 1 93.88 109 GLN A N 1
ATOM 814 C CA . GLN A 1 109 ? -2.062 -36.031 -23.734 1 93.88 109 GLN A CA 1
ATOM 815 C C . GLN A 1 109 ? -3.107 -36 -24.844 1 93.88 109 GLN A C 1
ATOM 817 O O . GLN A 1 109 ? -3.568 -37.031 -25.312 1 93.88 109 GLN A O 1
ATOM 822 N N . GLU A 1 110 ? -3.467 -34.781 -25.297 1 92.12 110 GLU A N 1
ATOM 823 C CA . GLU A 1 110 ? -4.516 -34.562 -26.281 1 92.12 110 GLU A CA 1
ATOM 824 C C . GLU A 1 110 ? -4.105 -35.094 -27.656 1 92.12 110 GLU A C 1
ATOM 826 O O . GLU A 1 110 ? -4.953 -35.312 -28.531 1 92.12 110 GLU A O 1
ATOM 831 N N . GLN A 1 111 ? -2.896 -35.344 -27.812 1 95.38 111 GLN A N 1
ATOM 832 C CA . GLN A 1 111 ? -2.375 -35.812 -29.094 1 95.38 111 GLN A CA 1
ATOM 833 C C . GLN A 1 111 ? -2.164 -37.312 -29.094 1 95.38 111 GLN A C 1
ATOM 835 O O . GLN A 1 111 ? -1.578 -37.844 -30.031 1 95.38 111 GLN A O 1
ATOM 840 N N . VAL A 1 112 ? -2.594 -38 -28.141 1 96.62 112 VAL A N 1
ATOM 841 C CA . VAL A 1 112 ? -2.273 -39.438 -27.984 1 96.62 112 VAL A CA 1
ATOM 842 C C . VAL A 1 112 ? -3.562 -40.25 -27.922 1 96.62 112 VAL A C 1
ATOM 844 O O . VAL A 1 112 ? -4.52 -39.844 -27.25 1 96.62 112 VAL A O 1
ATOM 847 N N . VAL A 1 113 ? -3.562 -41.281 -28.641 1 96.56 113 VAL A N 1
ATOM 848 C CA . VAL A 1 113 ? -4.648 -42.25 -28.547 1 96.56 113 VAL A CA 1
ATOM 849 C C . VAL A 1 113 ? -4.18 -43.469 -27.766 1 96.56 113 VAL A C 1
ATOM 851 O O . VAL A 1 113 ? -3.121 -44.031 -28.062 1 96.56 113 VAL A O 1
ATOM 854 N N . GLY A 1 114 ? -4.945 -43.875 -26.781 1 95 114 GLY A N 1
ATOM 855 C CA . GLY A 1 114 ? -4.621 -45 -25.922 1 95 114 GLY A CA 1
ATOM 856 C C . GLY A 1 114 ? -4.98 -44.75 -24.469 1 95 114 GLY A C 1
ATOM 857 O O . GLY A 1 114 ? -5.254 -43.594 -24.078 1 95 114 GLY A O 1
ATOM 858 N N . THR A 1 115 ? -4.945 -45.781 -23.688 1 91.12 115 THR A N 1
ATOM 859 C CA . THR A 1 115 ? -5.355 -45.688 -22.297 1 91.12 115 THR A CA 1
ATOM 860 C C . THR A 1 115 ? -4.254 -45.031 -21.453 1 91.12 115 THR A C 1
ATOM 862 O O . THR A 1 115 ? -4.527 -44.406 -20.422 1 91.12 115 THR A O 1
ATOM 865 N N . GLY A 1 116 ? -3.035 -45.219 -21.969 1 91.81 116 GLY A N 1
ATOM 866 C CA . GLY A 1 116 ? -1.908 -44.656 -21.234 1 91.81 116 GLY A CA 1
ATOM 867 C C . GLY A 1 116 ? -1.551 -45.438 -20 1 91.81 116 GLY A C 1
ATOM 868 O O . GLY A 1 116 ? -0.689 -45.031 -19.219 1 91.81 116 GLY A O 1
ATOM 869 N N . GLU A 1 117 ? -2.17 -46.594 -19.75 1 94.31 117 GLU A N 1
ATOM 870 C CA . GLU A 1 117 ? -1.849 -47.469 -18.641 1 94.31 117 GLU A CA 1
ATOM 871 C C . GLU A 1 117 ? -0.516 -48.188 -18.859 1 94.31 117 GLU A C 1
ATOM 873 O O . GLU A 1 117 ? -0.091 -48.375 -20 1 94.31 117 GLU A O 1
ATOM 878 N N . PRO A 1 118 ? 0.07 -48.469 -17.75 1 95.06 118 PRO A N 1
ATOM 879 C CA . PRO A 1 118 ? 1.348 -49.188 -17.891 1 95.06 118 PRO A CA 1
ATOM 880 C C . PRO A 1 118 ? 1.232 -50.438 -18.75 1 95.06 118 PRO A C 1
ATOM 882 O O . PRO A 1 118 ? 0.247 -51.188 -18.641 1 95.06 118 PRO A O 1
ATOM 885 N N . HIS A 1 119 ? 2.154 -50.656 -19.594 1 95.38 119 HIS A N 1
ATOM 886 C CA . HIS A 1 119 ? 2.328 -51.812 -20.453 1 95.38 119 HIS A CA 1
ATOM 887 C C . HIS A 1 119 ? 1.341 -51.781 -21.625 1 95.38 119 HIS A C 1
ATOM 889 O O . HIS A 1 119 ? 1.128 -52.812 -22.281 1 95.38 119 HIS A O 1
ATOM 895 N N . THR A 1 120 ? 0.763 -50.719 -21.828 1 96.88 120 THR A N 1
ATOM 896 C CA . THR A 1 120 ? -0.091 -50.562 -23.016 1 96.88 120 THR A CA 1
ATOM 897 C C . THR A 1 120 ? 0.604 -49.719 -24.078 1 96.88 120 THR A C 1
ATOM 899 O O . THR A 1 120 ? 1.597 -49.062 -23.797 1 96.88 120 THR A O 1
ATOM 902 N N . SER A 1 121 ? 0.083 -49.875 -25.266 1 97.31 121 SER A N 1
ATOM 903 C CA . SER A 1 121 ? 0.613 -49.094 -26.391 1 97.31 121 SER A CA 1
ATOM 904 C C . SER A 1 121 ? -0.193 -47.812 -26.609 1 97.31 121 SER A C 1
ATOM 906 O O . SER A 1 121 ? -1.407 -47.812 -26.391 1 97.31 121 SER A O 1
ATOM 908 N N . ILE A 1 122 ? 0.484 -46.75 -26.969 1 97.75 122 ILE A N 1
ATOM 909 C CA . ILE A 1 122 ? -0.16 -45.5 -27.344 1 97.75 122 ILE A CA 1
ATOM 910 C C . ILE A 1 122 ? 0.3 -45.094 -28.734 1 97.75 122 ILE A C 1
ATOM 912 O O . ILE A 1 122 ? 1.385 -45.469 -29.172 1 97.75 122 ILE A O 1
ATOM 916 N N . THR A 1 123 ? -0.541 -44.312 -29.406 1 98 123 THR A N 1
ATOM 917 C CA . THR A 1 123 ? -0.246 -43.781 -30.734 1 98 123 THR A CA 1
ATOM 918 C C . THR A 1 123 ? -0.321 -42.281 -30.766 1 98 123 THR A C 1
ATOM 920 O O . THR A 1 123 ? -1.304 -41.688 -30.297 1 98 123 THR A O 1
ATOM 923 N N . ILE A 1 124 ? 0.706 -41.625 -31.203 1 97.19 124 ILE A N 1
ATOM 924 C CA . ILE A 1 124 ? 0.763 -40.188 -31.297 1 97.19 124 ILE A CA 1
ATOM 925 C C . ILE A 1 124 ? 0.067 -39.719 -32.594 1 97.19 124 ILE A C 1
ATOM 927 O O . ILE A 1 124 ? 0.329 -40.25 -33.656 1 97.19 124 ILE A O 1
ATOM 931 N N . GLN A 1 125 ? -0.77 -38.75 -32.375 1 96.06 125 GLN A N 1
ATOM 932 C CA . GLN A 1 125 ? -1.45 -38.156 -33.5 1 96.06 125 GLN A CA 1
ATOM 933 C C . GLN A 1 125 ? -0.821 -36.812 -33.875 1 96.06 125 GLN A C 1
ATOM 935 O O . GLN A 1 125 ? -0.531 -36 -33 1 96.06 125 GLN A O 1
ATOM 940 N N . GLY A 1 126 ? -0.621 -36.594 -35.156 1 91.31 126 GLY A N 1
ATOM 941 C CA . GLY A 1 126 ? -0.086 -35.344 -35.625 1 91.31 126 GLY A CA 1
ATOM 942 C C . GLY A 1 126 ? 1.429 -35.25 -35.562 1 91.31 126 GLY A C 1
ATOM 943 O O . GLY A 1 126 ? 2.094 -36.281 -35.406 1 91.31 126 GLY A O 1
ATOM 944 N N . LYS A 1 127 ? 2.01 -34 -35.75 1 92.38 127 LYS A N 1
ATOM 945 C CA . LYS A 1 127 ? 3.451 -33.781 -35.781 1 92.38 127 LYS A CA 1
ATOM 946 C C . LYS A 1 127 ? 3.973 -33.312 -34.438 1 92.38 127 LYS A C 1
ATOM 948 O O . LYS A 1 127 ? 3.232 -32.688 -33.656 1 92.38 127 LYS A O 1
ATOM 953 N N . TYR A 1 128 ? 5.047 -33.75 -34.094 1 94.81 128 TYR A N 1
ATOM 954 C CA . TYR A 1 128 ? 5.75 -33.281 -32.906 1 94.81 128 TYR A CA 1
ATOM 955 C C . TYR A 1 128 ? 7.242 -33.125 -33.156 1 94.81 128 TYR A C 1
ATOM 957 O O . TYR A 1 128 ? 7.754 -33.688 -34.156 1 94.81 128 TYR A O 1
ATOM 965 N N . ARG A 1 129 ? 7.93 -32.344 -32.438 1 95.38 129 ARG A N 1
ATOM 966 C CA . ARG A 1 129 ? 9.359 -32.094 -32.594 1 95.38 129 ARG A CA 1
ATOM 967 C C . ARG A 1 129 ? 10.133 -32.406 -31.312 1 95.38 129 ARG A C 1
ATOM 969 O O . ARG A 1 129 ? 9.57 -32.375 -30.219 1 95.38 129 ARG A O 1
ATOM 976 N N . CYS A 1 130 ? 11.422 -32.781 -31.562 1 96.06 130 CYS A N 1
ATOM 977 C CA . CYS A 1 130 ? 12.32 -32.969 -30.438 1 96.06 130 CYS A CA 1
ATOM 978 C C . CYS A 1 130 ? 12.336 -31.75 -29.547 1 96.06 130 CYS A C 1
ATOM 980 O O . CYS A 1 130 ? 12.43 -30.625 -30.031 1 96.06 130 CYS A O 1
ATOM 982 N N . GLY A 1 131 ? 12.156 -31.938 -28.188 1 96.31 131 GLY A N 1
ATOM 983 C CA . GLY A 1 131 ? 12.219 -30.812 -27.25 1 96.31 131 GLY A CA 1
ATOM 984 C C . GLY A 1 131 ? 10.852 -30.266 -26.891 1 96.31 131 GLY A C 1
ATOM 985 O O . GLY A 1 131 ? 10.734 -29.438 -25.984 1 96.31 131 GLY A O 1
ATOM 986 N N . ASP A 1 132 ? 9.812 -30.781 -27.547 1 96.38 132 ASP A N 1
ATOM 987 C CA . ASP A 1 132 ? 8.477 -30.234 -27.328 1 96.38 132 ASP A CA 1
ATOM 988 C C . ASP A 1 132 ? 8.055 -30.375 -25.859 1 96.38 132 ASP A C 1
ATOM 990 O O . ASP A 1 132 ? 8.289 -31.422 -25.25 1 96.38 132 ASP A O 1
ATOM 994 N N . HIS A 1 133 ? 7.477 -29.281 -25.266 1 95.69 133 HIS A N 1
ATOM 995 C CA . HIS A 1 133 ? 6.707 -29.203 -24.031 1 95.69 133 HIS A CA 1
ATOM 996 C C . HIS A 1 133 ? 7.566 -29.562 -22.828 1 95.69 133 HIS A C 1
ATOM 998 O O . HIS A 1 133 ? 7.094 -30.234 -21.891 1 95.69 133 HIS A O 1
ATOM 1004 N N . ILE A 1 134 ? 8.805 -29.328 -22.922 1 96.56 134 ILE A N 1
ATOM 1005 C CA . ILE A 1 134 ? 9.711 -29.453 -21.781 1 96.56 134 ILE A CA 1
ATOM 1006 C C . ILE A 1 134 ? 10.18 -28.062 -21.328 1 96.56 134 ILE A C 1
ATOM 1008 O O . ILE A 1 134 ? 10.562 -27.234 -22.156 1 96.56 134 ILE A O 1
ATOM 1012 N N . ILE A 1 135 ? 10.047 -27.75 -20.109 1 95 135 ILE A N 1
ATOM 1013 C CA . ILE A 1 135 ? 10.703 -26.609 -19.5 1 95 135 ILE A CA 1
ATOM 1014 C C . ILE A 1 135 ? 12.102 -27 -19.031 1 95 135 ILE A C 1
ATOM 1016 O O . ILE A 1 135 ? 12.258 -27.781 -18.094 1 95 135 ILE A O 1
ATOM 1020 N N . PRO A 1 136 ? 13.055 -26.5 -19.703 1 95.38 136 PRO A N 1
ATOM 1021 C CA . PRO A 1 136 ? 14.406 -26.953 -19.375 1 95.38 136 PRO A CA 1
ATOM 1022 C C . PRO A 1 136 ? 14.883 -26.469 -18 1 95.38 136 PRO A C 1
ATOM 1024 O O . PRO A 1 136 ? 14.445 -25.422 -17.531 1 95.38 136 PRO A O 1
ATOM 1027 N N . GLN A 1 137 ? 15.75 -27.281 -17.391 1 96.25 137 GLN A N 1
ATOM 1028 C CA . GLN A 1 137 ? 16.453 -26.828 -16.203 1 96.25 137 GLN A CA 1
ATOM 1029 C C . GLN A 1 137 ? 17.125 -25.484 -16.438 1 96.25 137 GLN A C 1
ATOM 1031 O O . GLN A 1 137 ? 17.734 -25.266 -17.5 1 96.25 137 GLN A O 1
ATOM 1036 N N . GLY A 1 138 ? 16.938 -24.516 -15.531 1 96 138 GLY A N 1
ATOM 1037 C CA . GLY A 1 138 ? 17.609 -23.234 -15.617 1 96 138 GLY A CA 1
ATOM 1038 C C . GLY A 1 138 ? 16.953 -22.281 -16.594 1 96 138 GLY A C 1
ATOM 1039 O O . GLY A 1 138 ? 17.547 -21.281 -16.984 1 96 138 GLY A O 1
ATOM 1040 N N . GLU A 1 139 ? 15.797 -22.609 -17 1 94.25 139 GLU A N 1
ATOM 1041 C CA . GLU A 1 139 ? 15.102 -21.75 -17.953 1 94.25 139 GLU A CA 1
ATOM 1042 C C . GLU A 1 139 ? 15.039 -20.312 -17.469 1 94.25 139 GLU A C 1
ATOM 1044 O O . GLU A 1 139 ? 15.273 -19.375 -18.234 1 94.25 139 GLU A O 1
ATOM 1049 N N . GLU A 1 140 ? 14.695 -20.078 -16.219 1 94.62 140 GLU A N 1
ATOM 1050 C CA . GLU A 1 140 ? 14.602 -18.719 -15.672 1 94.62 140 GLU A CA 1
ATOM 1051 C C . GLU A 1 140 ? 15.977 -18.172 -15.312 1 94.62 140 GLU A C 1
ATOM 1053 O O . GLU A 1 140 ? 16.281 -17.016 -15.609 1 94.62 140 GLU A O 1
ATOM 1058 N N . CYS A 1 141 ? 16.719 -18.984 -14.617 1 94.25 141 CYS A N 1
ATOM 1059 C CA . CYS A 1 141 ? 18.078 -18.562 -14.359 1 94.25 141 CYS A CA 1
ATOM 1060 C C . CYS A 1 141 ? 18.938 -19.734 -13.898 1 94.25 141 CYS A C 1
ATOM 1062 O O . CYS A 1 141 ? 18.422 -20.781 -13.531 1 94.25 141 CYS A O 1
ATOM 1064 N N . ASN A 1 142 ? 20.266 -19.531 -14 1 97.38 142 ASN A N 1
ATOM 1065 C CA . ASN A 1 142 ? 21.234 -20.5 -13.516 1 97.38 142 ASN A CA 1
ATOM 1066 C C . ASN A 1 142 ? 21.625 -20.234 -12.062 1 97.38 142 ASN A C 1
ATOM 1068 O O . ASN A 1 142 ? 21.438 -19.109 -11.57 1 97.38 142 ASN A O 1
ATOM 1072 N N . ALA A 1 143 ? 22.125 -21.297 -11.461 1 97.75 143 ALA A N 1
ATOM 1073 C CA . ALA A 1 143 ? 22.656 -21.141 -10.109 1 97.75 143 ALA A CA 1
ATOM 1074 C C . ALA A 1 143 ? 23.656 -19.984 -10.039 1 97.75 143 ALA A C 1
ATOM 1076 O O . ALA A 1 143 ? 24.406 -19.75 -10.984 1 97.75 143 ALA A O 1
ATOM 1077 N N . SER A 1 144 ? 23.578 -19.188 -8.945 1 97.94 144 SER A N 1
ATOM 1078 C CA . SER A 1 144 ? 24.5 -18.125 -8.594 1 97.94 144 SER A CA 1
ATOM 1079 C C . SER A 1 144 ? 24.203 -16.844 -9.367 1 97.94 144 SER A C 1
ATOM 1081 O O . SER A 1 144 ? 24.922 -15.844 -9.227 1 97.94 144 SER A O 1
ATOM 1083 N N . THR A 1 145 ? 23.172 -16.906 -10.133 1 97.06 145 THR A N 1
ATOM 1084 C CA . THR A 1 145 ? 22.703 -15.68 -10.766 1 97.06 145 THR A CA 1
ATOM 1085 C C . THR A 1 145 ? 22.109 -14.727 -9.734 1 97.06 145 THR A C 1
ATOM 1087 O O . THR A 1 145 ? 21.391 -15.164 -8.828 1 97.06 145 THR A O 1
ATOM 1090 N N . ILE A 1 146 ? 22.375 -13.414 -9.836 1 97.88 146 ILE A N 1
ATOM 1091 C CA . ILE A 1 146 ? 21.688 -12.43 -9.016 1 97.88 146 ILE A CA 1
ATOM 1092 C C . ILE A 1 146 ? 20.219 -12.367 -9.422 1 97.88 146 ILE A C 1
ATOM 1094 O O . ILE A 1 146 ? 19.891 -12 -10.547 1 97.88 146 ILE A O 1
ATOM 1098 N N . VAL A 1 147 ? 19.375 -12.727 -8.531 1 96.62 147 VAL A N 1
ATOM 1099 C CA . VAL A 1 147 ? 17.953 -12.773 -8.828 1 96.62 147 VAL A CA 1
ATOM 1100 C C . VAL A 1 147 ? 17.281 -11.492 -8.336 1 96.62 147 VAL A C 1
ATOM 1102 O O . VAL A 1 147 ? 16.375 -10.977 -8.992 1 96.62 147 VAL A O 1
ATOM 1105 N N . ILE A 1 148 ? 17.641 -11.016 -7.172 1 97.25 148 ILE A N 1
ATOM 1106 C CA . ILE A 1 148 ? 17.172 -9.75 -6.613 1 97.25 148 ILE A CA 1
ATOM 1107 C C . ILE A 1 148 ? 18.375 -8.922 -6.141 1 97.25 148 ILE A C 1
ATOM 1109 O O . ILE A 1 148 ? 19.125 -9.352 -5.266 1 97.25 148 ILE A O 1
ATOM 1113 N N . PRO A 1 149 ? 18.516 -7.801 -6.645 1 97.19 149 PRO A N 1
ATOM 1114 C CA . PRO A 1 149 ? 19.672 -6.984 -6.254 1 97.19 149 PRO A CA 1
ATOM 1115 C C . PRO A 1 149 ? 19.531 -6.387 -4.855 1 97.19 149 PRO A C 1
ATOM 1117 O O . PRO A 1 149 ? 18.406 -6.168 -4.391 1 97.19 149 PRO A O 1
ATOM 1120 N N . HIS A 1 150 ? 20.656 -6.199 -4.207 1 97 150 HIS A N 1
ATOM 1121 C CA . HIS A 1 150 ? 20.625 -5.418 -2.977 1 97 150 HIS A CA 1
ATOM 1122 C C . HIS A 1 150 ? 19.953 -4.066 -3.201 1 97 150 HIS A C 1
ATOM 1124 O O . HIS A 1 150 ? 19.859 -3.598 -4.34 1 97 150 HIS A O 1
ATOM 1130 N N . GLY A 1 151 ? 19.391 -3.457 -2.121 1 95.69 151 GLY A N 1
ATOM 1131 C CA . GLY A 1 151 ? 18.688 -2.188 -2.252 1 95.69 151 GLY A CA 1
ATOM 1132 C C . GLY A 1 151 ? 17.234 -2.346 -2.605 1 95.69 151 GLY A C 1
ATOM 1133 O O . GLY A 1 151 ? 16.516 -1.354 -2.799 1 95.69 151 GLY A O 1
ATOM 1134 N N . THR A 1 152 ? 16.781 -3.615 -2.686 1 95.38 152 THR A N 1
ATOM 1135 C CA . THR A 1 152 ? 15.367 -3.902 -2.959 1 95.38 152 THR A CA 1
ATOM 1136 C C . THR A 1 152 ? 14.578 -4.027 -1.66 1 95.38 152 THR A C 1
ATOM 1138 O O . THR A 1 152 ? 15.047 -4.648 -0.702 1 95.38 152 THR A O 1
ATOM 1141 N N . GLU A 1 153 ? 13.5 -3.383 -1.632 1 95.62 153 GLU A N 1
ATOM 1142 C CA . GLU A 1 153 ? 12.625 -3.541 -0.472 1 95.62 153 GLU A CA 1
ATOM 1143 C C . GLU A 1 153 ? 11.992 -4.93 -0.447 1 95.62 153 GLU A C 1
ATOM 1145 O O . GLU A 1 153 ? 11.555 -5.438 -1.482 1 95.62 153 GLU A O 1
ATOM 1150 N N . VAL A 1 154 ? 11.906 -5.508 0.702 1 97.06 154 VAL A N 1
ATOM 1151 C CA . VAL A 1 154 ? 11.289 -6.82 0.845 1 97.06 154 VAL A CA 1
ATOM 1152 C C . VAL A 1 154 ? 9.773 -6.68 0.917 1 97.06 154 VAL A C 1
ATOM 1154 O O . VAL A 1 154 ? 9.234 -6.266 1.944 1 97.06 154 VAL A O 1
ATOM 1157 N N . THR A 1 155 ? 9.125 -6.953 -0.138 1 95.25 155 THR A N 1
ATOM 1158 C CA . THR A 1 155 ? 7.676 -7.008 -0.23 1 95.25 155 THR A CA 1
ATOM 1159 C C . THR A 1 155 ? 7.18 -8.445 -0.106 1 95.25 155 THR A C 1
ATOM 1161 O O . THR A 1 155 ? 7.98 -9.375 0.014 1 95.25 155 THR A O 1
ATOM 1164 N N . SER A 1 156 ? 5.84 -8.617 -0.109 1 95.5 156 SER A N 1
ATOM 1165 C CA . SER A 1 156 ? 5.262 -9.953 -0.105 1 95.5 156 SER A CA 1
ATOM 1166 C C . SER A 1 156 ? 5.742 -10.766 -1.306 1 95.5 156 SER A C 1
ATOM 1168 O O . SER A 1 156 ? 6 -11.969 -1.189 1 95.5 156 SER A O 1
ATOM 1170 N N . THR A 1 157 ? 5.891 -10.102 -2.412 1 95.62 157 THR A N 1
ATOM 1171 C CA . THR A 1 157 ? 6.336 -10.797 -3.617 1 95.62 157 THR A CA 1
ATOM 1172 C C . THR A 1 157 ? 7.809 -11.172 -3.51 1 95.62 157 THR A C 1
ATOM 1174 O O . THR A 1 157 ? 8.219 -12.25 -3.953 1 95.62 157 THR A O 1
ATOM 1177 N N . VAL A 1 158 ? 8.594 -10.289 -2.924 1 97.19 158 VAL A N 1
ATOM 1178 C CA . VAL A 1 158 ? 9.992 -10.641 -2.678 1 97.19 158 VAL A CA 1
ATOM 1179 C C . VAL A 1 158 ? 10.062 -11.852 -1.749 1 97.19 158 VAL A C 1
ATOM 1181 O O . VAL A 1 158 ? 10.82 -12.789 -1.997 1 97.19 158 VAL A O 1
ATOM 1184 N N . GLN A 1 159 ? 9.266 -11.859 -0.708 1 97.88 159 GLN A N 1
ATOM 1185 C CA . GLN A 1 159 ? 9.211 -13.008 0.193 1 97.88 159 GLN A CA 1
ATOM 1186 C C . GLN A 1 159 ? 8.797 -14.273 -0.551 1 97.88 159 GLN A C 1
ATOM 1188 O O . GLN A 1 159 ? 9.266 -15.367 -0.228 1 97.88 159 GLN A O 1
ATOM 1193 N N . THR A 1 160 ? 7.914 -14.109 -1.496 1 97.62 160 THR A N 1
ATOM 1194 C CA . THR A 1 160 ? 7.488 -15.227 -2.332 1 97.62 160 THR A CA 1
ATOM 1195 C C . THR A 1 160 ? 8.68 -15.844 -3.062 1 97.62 160 THR A C 1
ATOM 1197 O O . THR A 1 160 ? 8.883 -17.062 -3.018 1 97.62 160 THR A O 1
ATOM 1200 N N . ILE A 1 161 ? 9.484 -14.992 -3.686 1 97.94 161 ILE A N 1
ATOM 1201 C CA . ILE A 1 161 ? 10.641 -15.453 -4.453 1 97.94 161 ILE A CA 1
ATOM 1202 C C . ILE A 1 161 ? 11.664 -16.078 -3.52 1 97.94 161 ILE A C 1
ATOM 1204 O O . ILE A 1 161 ? 12.195 -17.156 -3.807 1 97.94 161 ILE A O 1
ATOM 1208 N N . LEU A 1 162 ? 11.93 -15.406 -2.354 1 98.62 162 LEU A N 1
ATOM 1209 C CA . LEU A 1 162 ? 12.875 -15.953 -1.386 1 98.62 162 LEU A CA 1
ATOM 1210 C C . LEU A 1 162 ? 12.438 -17.344 -0.922 1 98.62 162 LEU A C 1
ATOM 1212 O O . LEU A 1 162 ? 13.25 -18.266 -0.858 1 98.62 162 LEU A O 1
ATOM 1216 N N . THR A 1 163 ? 11.148 -17.484 -0.669 1 98.38 163 THR A N 1
ATOM 1217 C CA . THR A 1 163 ? 10.602 -18.781 -0.276 1 98.38 163 THR A CA 1
ATOM 1218 C C . THR A 1 163 ? 10.781 -19.797 -1.391 1 98.38 163 THR A C 1
ATOM 1220 O O . THR A 1 163 ? 11.211 -20.938 -1.141 1 98.38 163 THR A O 1
ATOM 1223 N N . GLY A 1 164 ? 10.484 -19.406 -2.594 1 97.88 164 GLY A N 1
ATOM 1224 C CA . GLY A 1 164 ? 10.633 -20.297 -3.74 1 97.88 164 GLY A CA 1
ATOM 1225 C C . GLY A 1 164 ? 12.062 -20.734 -3.973 1 97.88 164 GLY A C 1
ATOM 1226 O O . GLY A 1 164 ? 12.305 -21.766 -4.605 1 97.88 164 GLY A O 1
ATOM 1227 N N . LEU A 1 165 ? 12.992 -19.969 -3.469 1 97.81 165 LEU A N 1
ATOM 1228 C CA . LEU A 1 165 ? 14.406 -20.281 -3.605 1 97.81 165 LEU A CA 1
ATOM 1229 C C . LEU A 1 165 ? 14.906 -21.062 -2.396 1 97.81 165 LEU A C 1
ATOM 1231 O O . LEU A 1 165 ? 16.078 -21.438 -2.334 1 97.81 165 LEU A O 1
ATOM 1235 N N . GLY A 1 166 ? 14.062 -21.281 -1.423 1 98.06 166 GLY A N 1
ATOM 1236 C CA . GLY A 1 166 ? 14.414 -22.047 -0.234 1 98.06 166 GLY A CA 1
ATOM 1237 C C . GLY A 1 166 ? 15.211 -21.234 0.774 1 98.06 166 GLY A C 1
ATOM 1238 O O . GLY A 1 166 ? 15.867 -21.797 1.652 1 98.06 166 GLY A O 1
ATOM 1239 N N . ILE A 1 167 ? 15.18 -19.938 0.657 1 98.25 167 ILE A N 1
ATOM 1240 C CA . ILE A 1 167 ? 15.938 -19.062 1.54 1 98.25 167 ILE A CA 1
ATOM 1241 C C . ILE A 1 167 ? 15.117 -18.75 2.789 1 98.25 167 ILE A C 1
ATOM 1243 O O . ILE A 1 167 ? 13.945 -18.359 2.691 1 98.25 167 ILE A O 1
ATOM 1247 N N . ILE A 1 168 ? 15.703 -18.844 3.967 1 98.12 168 ILE A N 1
ATOM 1248 C CA . ILE A 1 168 ? 14.922 -18.703 5.191 1 98.12 168 ILE A CA 1
ATOM 1249 C C . ILE A 1 168 ? 15.398 -17.484 5.973 1 98.12 168 ILE A C 1
ATOM 1251 O O . ILE A 1 168 ? 14.711 -17 6.875 1 98.12 168 ILE A O 1
ATOM 1255 N N . GLU A 1 169 ? 16.641 -17.031 5.656 1 98.56 169 GLU A N 1
ATOM 1256 C CA . GLU A 1 169 ? 17.203 -15.828 6.277 1 98.56 169 GLU A CA 1
ATOM 1257 C C . GLU A 1 169 ? 17.891 -14.945 5.242 1 98.56 169 GLU A C 1
ATOM 1259 O O . GLU A 1 169 ? 18.422 -15.445 4.242 1 98.56 169 GLU A O 1
ATOM 1264 N N . ILE A 1 170 ? 17.906 -13.727 5.496 1 98.62 170 ILE A N 1
ATOM 1265 C CA . ILE A 1 170 ? 18.531 -12.773 4.582 1 98.62 170 ILE A CA 1
ATOM 1266 C C . ILE A 1 170 ? 19.188 -11.648 5.371 1 98.62 170 ILE A C 1
ATOM 1268 O O . ILE A 1 170 ? 18.859 -11.43 6.543 1 98.62 170 ILE A O 1
ATOM 1272 N N . SER A 1 171 ? 20.141 -10.992 4.719 1 98.75 171 SER A N 1
ATOM 1273 C CA . SER A 1 171 ? 20.766 -9.797 5.258 1 98.75 171 SER A CA 1
ATOM 1274 C C . SER A 1 171 ? 20.047 -8.531 4.816 1 98.75 171 SER A C 1
ATOM 1276 O O . SER A 1 171 ? 19.859 -8.305 3.617 1 98.75 171 SER A O 1
ATOM 1278 N N . VAL A 1 172 ? 19.625 -7.699 5.773 1 98.69 172 VAL A N 1
ATOM 1279 C CA . VAL A 1 172 ? 18.875 -6.488 5.473 1 98.69 172 VAL A CA 1
ATOM 1280 C C . VAL A 1 172 ? 19.484 -5.297 6.207 1 98.69 172 VAL A C 1
ATOM 1282 O O . VAL A 1 172 ? 20.25 -5.473 7.16 1 98.69 172 VAL A O 1
ATOM 1285 N N . ASN A 1 173 ? 19.234 -4.047 5.723 1 98.19 173 ASN A N 1
ATOM 1286 C CA . ASN A 1 173 ? 19.516 -2.85 6.512 1 98.19 173 ASN A CA 1
ATOM 1287 C C . ASN A 1 173 ? 18.672 -2.812 7.789 1 98.19 173 ASN A C 1
ATOM 1289 O O . ASN A 1 173 ? 17.469 -3.039 7.75 1 98.19 173 ASN A O 1
ATOM 1293 N N . ALA A 1 174 ? 19.328 -2.553 8.883 1 97.94 174 ALA A N 1
ATOM 1294 C CA . ALA A 1 174 ? 18.609 -2.488 10.148 1 97.94 174 ALA A CA 1
ATOM 1295 C C . ALA A 1 174 ? 17.484 -1.455 10.094 1 97.94 174 ALA A C 1
ATOM 1297 O O . ALA A 1 174 ? 17.641 -0.393 9.484 1 97.94 174 ALA A O 1
ATOM 1298 N N . MET A 1 175 ? 16.391 -1.782 10.711 1 97.75 175 MET A N 1
ATOM 1299 C CA . MET A 1 175 ? 15.234 -0.887 10.742 1 97.75 175 MET A CA 1
ATOM 1300 C C . MET A 1 175 ? 15.539 0.36 11.57 1 97.75 175 MET A C 1
ATOM 1302 O O . MET A 1 175 ? 15.898 0.261 12.742 1 97.75 175 MET A O 1
ATOM 1306 N N . PRO A 1 176 ? 15.43 1.562 11.016 1 97.5 176 PRO A N 1
ATOM 1307 C CA . PRO A 1 176 ? 15.68 2.791 11.773 1 97.5 176 PRO A CA 1
ATOM 1308 C C . PRO A 1 176 ? 14.688 2.988 12.922 1 97.5 176 PRO A C 1
ATOM 1310 O O . PRO A 1 176 ? 13.508 2.656 12.781 1 97.5 176 PRO A O 1
ATOM 1313 N N . ARG A 1 177 ? 15.25 3.5 14.016 1 97.88 177 ARG A N 1
ATOM 1314 C CA . ARG A 1 177 ? 14.406 3.926 15.133 1 97.88 177 ARG A CA 1
ATOM 1315 C C . ARG A 1 177 ? 13.93 5.363 14.938 1 97.88 177 ARG A C 1
ATOM 1317 O O . ARG A 1 177 ? 14.734 6.262 14.703 1 97.88 177 ARG A O 1
ATOM 1324 N N . VAL A 1 178 ? 12.562 5.586 15.047 1 98.75 178 VAL A N 1
ATOM 1325 C CA . VAL A 1 178 ? 11.992 6.895 14.758 1 98.75 178 VAL A CA 1
ATOM 1326 C C . VAL A 1 178 ? 11.352 7.473 16.016 1 98.75 178 VAL A C 1
ATOM 1328 O O . VAL A 1 178 ? 10.586 6.785 16.703 1 98.75 178 VAL A O 1
ATOM 1331 N N . LEU A 1 179 ? 11.703 8.672 16.359 1 98.81 179 LEU A N 1
ATOM 1332 C CA . LEU A 1 179 ? 11.039 9.453 17.391 1 98.81 179 LEU A CA 1
ATOM 1333 C C . LEU A 1 179 ? 10.094 10.484 16.781 1 98.81 179 LEU A C 1
ATOM 1335 O O . LEU A 1 179 ? 10.531 11.344 16.016 1 98.81 179 LEU A O 1
ATOM 1339 N N . VAL A 1 180 ? 8.836 10.336 17.047 1 98.81 180 VAL A N 1
ATOM 1340 C CA . VAL A 1 180 ? 7.828 11.281 16.594 1 98.81 180 VAL A CA 1
ATOM 1341 C C . VAL A 1 180 ? 7.469 12.242 17.734 1 98.81 180 VAL A C 1
ATOM 1343 O O . VAL A 1 180 ? 7.082 11.805 18.812 1 98.81 180 VAL A O 1
ATOM 1346 N N . LEU A 1 181 ? 7.609 13.539 17.453 1 98 181 LEU A N 1
ATOM 1347 C CA . LEU A 1 181 ? 7.289 14.578 18.422 1 98 181 LEU A CA 1
ATOM 1348 C C . LEU A 1 181 ? 6.137 15.445 17.938 1 98 181 LEU A C 1
ATOM 1350 O O . LEU A 1 181 ? 6.086 15.812 16.75 1 98 181 LEU A O 1
ATOM 1354 N N . THR A 1 182 ? 5.184 15.695 18.75 1 97.06 182 THR A N 1
ATOM 1355 C CA . THR A 1 182 ? 4.18 16.734 18.531 1 97.06 182 THR A CA 1
ATOM 1356 C C . THR A 1 182 ? 4.227 17.781 19.641 1 97.06 182 THR A C 1
ATOM 1358 O O . THR A 1 182 ? 4.699 17.5 20.734 1 97.06 182 THR A O 1
ATOM 1361 N N . SER A 1 183 ? 3.852 18.969 19.297 1 94.12 183 SER A N 1
ATOM 1362 C CA . SER A 1 183 ? 3.83 20.016 20.312 1 94.12 183 SER A CA 1
ATOM 1363 C C . SER A 1 183 ? 2.586 20.891 20.172 1 94.12 183 SER A C 1
ATOM 1365 O O . SER A 1 183 ? 1.942 20.891 19.125 1 94.12 183 SER A O 1
ATOM 1367 N N . GLY A 1 184 ? 2.326 21.547 21.25 1 92.31 184 GLY A N 1
ATOM 1368 C CA . GLY A 1 184 ? 1.204 22.469 21.281 1 92.31 184 GLY A CA 1
ATOM 1369 C C . GLY A 1 184 ? 0.424 22.406 22.594 1 92.31 184 GLY A C 1
ATOM 1370 O O . GLY A 1 184 ? 0.018 21.312 23.016 1 92.31 184 GLY A O 1
ATOM 1371 N N . HIS A 1 185 ? 0.149 23.516 23.078 1 91.19 185 HIS A N 1
ATOM 1372 C CA . HIS A 1 185 ? -0.611 23.625 24.312 1 91.19 185 HIS A CA 1
ATOM 1373 C C . HIS A 1 185 ? -2.068 23.219 24.109 1 91.19 185 HIS A C 1
ATOM 1375 O O . HIS A 1 185 ? -2.742 22.797 25.047 1 91.19 185 HIS A O 1
ATOM 1381 N N . GLU A 1 186 ? -2.496 23.375 22.938 1 94 186 GLU A N 1
ATOM 1382 C CA . GLU A 1 186 ? -3.889 23.125 22.578 1 94 186 GLU A CA 1
ATOM 1383 C C . GLU A 1 186 ? -4.137 21.625 22.344 1 94 186 GLU A C 1
ATOM 1385 O O . GLU A 1 186 ? -5.285 21.188 22.312 1 94 186 GLU A O 1
ATOM 1390 N N . VAL A 1 187 ? -3.145 20.828 22.219 1 95.81 187 VAL A N 1
ATOM 1391 C CA . VAL A 1 187 ? -3.275 19.453 21.719 1 95.81 187 VAL A CA 1
ATOM 1392 C C . VAL A 1 187 ? -3.479 18.5 22.891 1 95.81 187 VAL A C 1
ATOM 1394 O O . VAL A 1 187 ? -2.721 18.531 23.859 1 95.81 187 VAL A O 1
ATOM 1397 N N . ILE A 1 188 ? -4.492 17.688 22.797 1 96.62 188 ILE A N 1
ATOM 1398 C CA . ILE A 1 188 ? -4.762 16.656 23.781 1 96.62 188 ILE A CA 1
ATOM 1399 C C . ILE A 1 188 ? -4.945 15.312 23.078 1 96.62 188 ILE A C 1
ATOM 1401 O O . ILE A 1 188 ? -4.91 15.234 21.844 1 96.62 188 ILE A O 1
ATOM 1405 N N . GLU A 1 189 ? -4.996 14.242 23.828 1 96.31 189 GLU A N 1
ATOM 1406 C CA . GLU A 1 189 ? -5.164 12.906 23.266 1 96.31 189 GLU A CA 1
ATOM 1407 C C . GLU A 1 189 ? -6.625 12.477 23.281 1 96.31 189 GLU A C 1
ATOM 1409 O O . GLU A 1 189 ? -7.383 12.875 24.172 1 96.31 189 GLU A O 1
ATOM 1414 N N . PRO A 1 190 ? -6.984 11.672 22.266 1 95.38 190 PRO A N 1
ATOM 1415 C CA . PRO A 1 190 ? -8.328 11.102 22.344 1 95.38 190 PRO A CA 1
ATOM 1416 C C . PRO A 1 190 ? -8.57 10.328 23.641 1 95.38 190 PRO A C 1
ATOM 1418 O O . PRO A 1 190 ? -7.656 9.672 24.156 1 95.38 190 PRO A O 1
ATOM 1421 N N . GLY A 1 191 ? -9.789 10.305 24.062 1 93.88 191 GLY A N 1
ATOM 1422 C CA . GLY A 1 191 ? -10.109 9.75 25.375 1 93.88 191 GLY A CA 1
ATOM 1423 C C . GLY A 1 191 ? -10.289 10.805 26.438 1 93.88 191 GLY A C 1
ATOM 1424 O O . GLY A 1 191 ? -11.023 10.602 27.406 1 93.88 191 GLY A O 1
ATOM 1425 N N . GLU A 1 192 ? -9.5 11.922 26.281 1 93.75 192 GLU A N 1
ATOM 1426 C CA . GLU A 1 192 ? -9.711 13.078 27.141 1 93.75 192 GLU A CA 1
ATOM 1427 C C . GLU A 1 192 ? -10.922 13.898 26.688 1 93.75 192 GLU A C 1
ATOM 1429 O O . GLU A 1 192 ? -11.219 13.961 25.484 1 93.75 192 GLU A O 1
ATOM 1434 N N . SER A 1 193 ? -11.523 14.578 27.641 1 94.88 193 SER A N 1
ATOM 1435 C CA . SER A 1 193 ? -12.648 15.445 27.297 1 94.88 193 SER A CA 1
ATOM 1436 C C . SER A 1 193 ? -12.172 16.688 26.547 1 94.88 193 SER A C 1
ATOM 1438 O O . SER A 1 193 ? -11.18 17.312 26.938 1 94.88 193 SER A O 1
ATOM 1440 N N . LEU A 1 194 ? -12.922 17 25.594 1 95.19 194 LEU A N 1
ATOM 1441 C CA . LEU A 1 194 ? -12.586 18.188 24.812 1 95.19 194 LEU A CA 1
ATOM 1442 C C . LEU A 1 194 ? -12.938 19.453 25.578 1 95.19 194 LEU A C 1
ATOM 1444 O O . LEU A 1 194 ? -14.109 19.75 25.797 1 95.19 194 LEU A O 1
ATOM 1448 N N . THR A 1 195 ? -11.984 20.219 26.016 1 94 195 THR A N 1
ATOM 1449 C CA . THR A 1 195 ? -12.195 21.484 26.703 1 94 195 THR A CA 1
ATOM 1450 C C . THR A 1 195 ? -12.023 22.656 25.734 1 94 195 THR A C 1
ATOM 1452 O O . THR A 1 195 ? -11.445 22.5 24.656 1 94 195 THR A O 1
ATOM 1455 N N . PRO A 1 196 ? -12.523 23.797 26.062 1 94 196 PRO A N 1
ATOM 1456 C CA . PRO A 1 196 ? -12.445 24.938 25.156 1 94 196 PRO A CA 1
ATOM 1457 C C . PRO A 1 196 ? -11.008 25.25 24.734 1 94 196 PRO A C 1
ATOM 1459 O O . PRO A 1 196 ? -10.109 25.297 25.578 1 94 196 PRO A O 1
ATOM 1462 N N . GLY A 1 197 ? -10.891 25.406 23.438 1 95.19 197 GLY A N 1
ATOM 1463 C CA . GLY A 1 197 ? -9.609 25.812 22.891 1 95.19 197 GLY A CA 1
ATOM 1464 C C . GLY A 1 197 ? -8.688 24.641 22.594 1 95.19 197 GLY A C 1
ATOM 1465 O O . GLY A 1 197 ? -7.578 24.828 22.094 1 95.19 197 GLY A O 1
ATOM 1466 N N . LYS A 1 198 ? -9.18 23.453 22.922 1 96.31 198 LYS A N 1
ATOM 1467 C CA . LYS A 1 198 ? -8.328 22.281 22.719 1 96.31 198 LYS A CA 1
ATOM 1468 C C . LYS A 1 198 ? -8.719 21.531 21.453 1 96.31 198 LYS A C 1
ATOM 1470 O O . LYS A 1 198 ? -9.82 21.703 20.938 1 96.31 198 LYS A O 1
ATOM 1475 N N . ILE A 1 199 ? -7.781 20.766 20.891 1 96.5 199 ILE A N 1
ATOM 1476 C CA . ILE A 1 199 ? -7.973 19.891 19.75 1 96.5 199 ILE A CA 1
ATOM 1477 C C . ILE A 1 199 ? -7.258 18.562 19.984 1 96.5 199 ILE A C 1
ATOM 1479 O O . ILE A 1 199 ? -6.336 18.484 20.797 1 96.5 199 ILE A O 1
ATOM 1483 N N . TYR A 1 200 ? -7.633 17.547 19.328 1 97.62 200 TYR A N 1
ATOM 1484 C CA . TYR A 1 200 ? -7.023 16.234 19.516 1 97.62 200 TYR A CA 1
ATOM 1485 C C . TYR A 1 200 ? -5.805 16.062 18.625 1 97.62 200 TYR A C 1
ATOM 1487 O O . TYR A 1 200 ? -5.715 16.672 17.547 1 97.62 200 TYR A O 1
ATOM 1495 N N . ASN A 1 201 ? -4.895 15.211 18.969 1 97.88 201 ASN A N 1
ATOM 1496 C CA . ASN A 1 201 ? -3.574 15.031 18.375 1 97.88 201 ASN A CA 1
ATOM 1497 C C . ASN A 1 201 ? -3.639 14.188 17.094 1 97.88 201 ASN A C 1
ATOM 1499 O O . ASN A 1 201 ? -3.043 13.109 17.031 1 97.88 201 ASN A O 1
ATOM 1503 N N . SER A 1 202 ? -4.246 14.695 16.078 1 97.88 202 SER A N 1
ATOM 1504 C CA . SER A 1 202 ? -4.383 13.992 14.797 1 97.88 202 SER A CA 1
ATOM 1505 C C . SER A 1 202 ? -3.027 13.797 14.125 1 97.88 202 SER A C 1
ATOM 1507 O O . SER A 1 202 ? -2.795 12.781 13.469 1 97.88 202 SER A O 1
ATOM 1509 N N . ASN A 1 203 ? -2.135 14.727 14.305 1 98.25 203 ASN A N 1
ATOM 1510 C CA . ASN A 1 203 ? -0.845 14.648 13.625 1 98.25 203 ASN A CA 1
ATOM 1511 C C . ASN A 1 203 ? -0.015 13.477 14.133 1 98.25 203 ASN A C 1
ATOM 1513 O O . ASN A 1 203 ? 0.721 12.852 13.367 1 98.25 203 ASN A O 1
ATOM 1517 N N . ARG A 1 204 ? -0.078 13.219 15.445 1 98.25 204 ARG A N 1
ATOM 1518 C CA . ARG A 1 204 ? 0.594 12.023 15.945 1 98.25 204 ARG A CA 1
ATOM 1519 C C . ARG A 1 204 ? 0.096 10.773 15.227 1 98.25 204 ARG A C 1
ATOM 1521 O O . ARG A 1 204 ? 0.896 9.961 14.75 1 98.25 204 ARG A O 1
ATOM 1528 N N . ALA A 1 205 ? -1.223 10.648 15.164 1 98.12 205 ALA A N 1
ATOM 1529 C CA . ALA A 1 205 ? -1.815 9.492 14.5 1 98.12 205 ALA A CA 1
ATOM 1530 C C . ALA A 1 205 ? -1.392 9.43 13.031 1 98.12 205 ALA A C 1
ATOM 1532 O O . ALA A 1 205 ? -1.061 8.352 12.523 1 98.12 205 ALA A O 1
ATOM 1533 N N . MET A 1 206 ? -1.359 10.539 12.383 1 97.81 206 MET A N 1
ATOM 1534 C CA . MET A 1 206 ? -1.018 10.609 10.961 1 97.81 206 MET A CA 1
ATOM 1535 C C . MET A 1 206 ? 0.42 10.156 10.727 1 97.81 206 MET A C 1
ATOM 1537 O O . MET A 1 206 ? 0.667 9.242 9.938 1 97.81 206 MET A O 1
ATOM 1541 N N . ILE A 1 207 ? 1.329 10.773 11.43 1 98.5 207 ILE A N 1
ATOM 1542 C CA . ILE A 1 207 ? 2.746 10.523 11.188 1 98.5 207 ILE A CA 1
ATOM 1543 C C . ILE A 1 207 ? 3.09 9.086 11.562 1 98.5 207 ILE A C 1
ATOM 1545 O O . ILE A 1 207 ? 3.754 8.383 10.797 1 98.5 207 ILE A O 1
ATOM 1549 N N . CYS A 1 208 ? 2.615 8.625 12.734 1 98.44 208 CYS A N 1
ATOM 1550 C CA . CYS A 1 208 ? 2.877 7.25 13.141 1 98.44 208 CYS A CA 1
ATOM 1551 C C . CYS A 1 208 ? 2.271 6.262 12.156 1 98.44 208 CYS A C 1
ATOM 1553 O O . CYS A 1 208 ? 2.924 5.297 11.758 1 98.44 208 CYS A O 1
ATOM 1555 N N . GLY A 1 209 ? 1.05 6.496 11.773 1 97.06 209 GLY A N 1
ATOM 1556 C CA . GLY A 1 209 ? 0.395 5.613 10.82 1 97.06 209 GLY A CA 1
ATOM 1557 C C . GLY A 1 209 ? 1.096 5.562 9.477 1 97.06 209 GLY A C 1
ATOM 1558 O O . GLY A 1 209 ? 1.281 4.48 8.906 1 97.06 209 GLY A O 1
ATOM 1559 N N . LEU A 1 210 ? 1.441 6.719 8.914 1 96.44 210 LEU A N 1
ATOM 1560 C CA . LEU A 1 210 ? 2.094 6.793 7.609 1 96.44 210 LEU A CA 1
ATOM 1561 C C . LEU A 1 210 ? 3.49 6.18 7.664 1 96.44 210 LEU A C 1
ATOM 1563 O O . LEU A 1 210 ? 3.957 5.598 6.684 1 96.44 210 LEU A O 1
ATOM 1567 N N . LEU A 1 211 ? 4.172 6.293 8.852 1 97.62 211 LEU A N 1
ATOM 1568 C CA . LEU A 1 211 ? 5.438 5.598 9.055 1 97.62 211 LEU A CA 1
ATOM 1569 C C . LEU A 1 211 ? 5.254 4.09 8.945 1 97.62 211 LEU A C 1
ATOM 1571 O O . LEU A 1 211 ? 6.035 3.412 8.273 1 97.62 211 LEU A O 1
ATOM 1575 N N . GLU A 1 212 ? 4.246 3.604 9.586 1 96 212 GLU A N 1
ATOM 1576 C CA . GLU A 1 212 ? 3.963 2.174 9.508 1 96 212 GLU A CA 1
ATOM 1577 C C . GLU A 1 212 ? 3.672 1.739 8.078 1 96 212 GLU A C 1
ATOM 1579 O O . GLU A 1 212 ? 4.105 0.668 7.645 1 96 212 GLU A O 1
ATOM 1584 N N . ASP A 1 213 ? 2.955 2.566 7.406 1 93.88 213 ASP A N 1
ATOM 1585 C CA . ASP A 1 213 ? 2.654 2.27 6.008 1 93.88 213 ASP A CA 1
ATOM 1586 C C . ASP A 1 213 ? 3.936 2.139 5.188 1 93.88 213 ASP A C 1
ATOM 1588 O O . ASP A 1 213 ? 3.984 1.375 4.219 1 93.88 213 ASP A O 1
ATOM 1592 N N . LEU A 1 214 ? 4.953 2.875 5.562 1 93.56 214 LEU A N 1
ATOM 1593 C CA . LEU A 1 214 ? 6.23 2.844 4.852 1 93.56 214 LEU A CA 1
ATOM 1594 C C . LEU A 1 214 ? 7.082 1.673 5.32 1 93.56 214 LEU A C 1
ATOM 1596 O O . LEU A 1 214 ? 8.211 1.493 4.852 1 93.56 214 LEU A O 1
ATOM 1600 N N . GLY A 1 215 ? 6.598 0.92 6.289 1 93.75 215 GLY A N 1
ATOM 1601 C CA . GLY A 1 215 ? 7.285 -0.276 6.746 1 93.75 215 GLY A CA 1
ATOM 1602 C C . GLY A 1 215 ? 8.094 -0.053 8.008 1 93.75 215 GLY A C 1
ATOM 1603 O O . GLY A 1 215 ? 8.781 -0.961 8.484 1 93.75 215 GLY A O 1
ATOM 1604 N N . PHE A 1 216 ? 8.055 1.138 8.609 1 96.5 216 PHE A N 1
ATOM 1605 C CA . PHE A 1 216 ? 8.734 1.378 9.875 1 96.5 216 PHE A CA 1
ATOM 1606 C C . PHE A 1 216 ? 7.949 0.769 11.031 1 96.5 216 PHE A C 1
ATOM 1608 O O . PHE A 1 216 ? 6.719 0.844 11.062 1 96.5 216 PHE A O 1
ATOM 1615 N N . HIS A 1 217 ? 8.695 0.121 11.953 1 95.56 217 HIS A N 1
ATOM 1616 C CA . HIS A 1 217 ? 7.941 -0.463 13.055 1 95.56 217 HIS A CA 1
ATOM 1617 C C . HIS A 1 217 ? 8.625 -0.193 14.391 1 95.56 217 HIS A C 1
ATOM 1619 O O . HIS A 1 217 ? 8.141 -0.624 15.445 1 95.56 217 HIS A O 1
ATOM 1625 N N . LYS A 1 218 ? 9.75 0.434 14.383 1 97.81 218 LYS A N 1
ATOM 1626 C CA . LYS A 1 218 ? 10.383 0.922 15.602 1 97.81 218 LYS A CA 1
ATOM 1627 C C . LYS A 1 218 ? 10.102 2.408 15.812 1 97.81 218 LYS A C 1
ATOM 1629 O O . LYS A 1 218 ? 10.969 3.248 15.562 1 97.81 218 LYS A O 1
ATOM 1634 N N . ILE A 1 219 ? 8.898 2.699 16.312 1 98.38 219 ILE A N 1
ATOM 1635 C CA . ILE A 1 219 ? 8.398 4.066 16.422 1 98.38 219 ILE A CA 1
ATOM 1636 C C . ILE A 1 219 ? 8.047 4.363 17.875 1 98.38 219 ILE A C 1
ATOM 1638 O O . ILE A 1 219 ? 7.312 3.604 18.516 1 98.38 219 ILE A O 1
ATOM 1642 N N . ILE A 1 220 ? 8.57 5.398 18.438 1 98.25 220 ILE A N 1
ATOM 1643 C CA . ILE A 1 220 ? 8.141 5.945 19.719 1 98.25 220 ILE A CA 1
ATOM 1644 C C . ILE A 1 220 ? 7.664 7.383 19.531 1 98.25 220 ILE A C 1
ATOM 1646 O O . ILE A 1 220 ? 8.086 8.07 18.594 1 98.25 220 ILE A O 1
ATOM 1650 N N . HIS A 1 221 ? 6.723 7.801 20.297 1 97.94 221 HIS A N 1
ATOM 1651 C CA . HIS A 1 221 ? 6.227 9.172 20.172 1 97.94 221 HIS A CA 1
ATOM 1652 C C . HIS A 1 221 ? 6.113 9.844 21.531 1 97.94 221 HIS A C 1
ATOM 1654 O O . HIS A 1 221 ? 6.027 9.172 22.562 1 97.94 221 HIS A O 1
ATOM 1660 N N . TYR A 1 222 ? 6.199 11.148 21.5 1 97.81 222 TYR A N 1
ATOM 1661 C CA . TYR A 1 222 ? 6.051 11.984 22.688 1 97.81 222 TYR A CA 1
ATOM 1662 C C . TYR A 1 222 ? 5.453 13.336 22.328 1 97.81 222 TYR A C 1
ATOM 1664 O O . TYR A 1 222 ? 5.789 13.922 21.297 1 97.81 222 TYR A O 1
ATOM 1672 N N . HIS A 1 223 ? 4.551 13.828 23.141 1 96.94 223 HIS A N 1
ATOM 1673 C CA . HIS A 1 223 ? 3.949 15.148 22.969 1 96.94 223 HIS A CA 1
ATOM 1674 C C . HIS A 1 223 ? 4.555 16.172 23.922 1 96.94 223 HIS A C 1
ATOM 1676 O O . HIS A 1 223 ? 4.547 15.961 25.141 1 96.94 223 HIS A O 1
ATOM 1682 N N . VAL A 1 224 ? 5.078 17.234 23.375 1 94.44 224 VAL A N 1
ATOM 1683 C CA . VAL A 1 224 ? 5.609 18.359 24.141 1 94.44 224 VAL A CA 1
ATOM 1684 C C . VAL A 1 224 ? 4.5 19.375 24.391 1 94.44 224 VAL A C 1
ATOM 1686 O O . VAL A 1 224 ? 3.969 19.969 23.453 1 94.44 224 VAL A O 1
ATOM 1689 N N . SER A 1 225 ? 4.156 19.656 25.609 1 89.56 225 SER A N 1
ATOM 1690 C CA . SER A 1 225 ? 2.994 20.453 25.969 1 89.56 225 SER A CA 1
ATOM 1691 C C . SER A 1 225 ? 3.23 21.938 25.688 1 89.56 225 SER A C 1
ATOM 1693 O O . SER A 1 225 ? 2.279 22.719 25.562 1 89.56 225 SER A O 1
ATOM 1695 N N . ASP A 1 226 ? 4.453 22.391 25.609 1 82.06 226 ASP A N 1
ATOM 1696 C CA . ASP A 1 226 ? 4.84 23.797 25.422 1 82.06 226 ASP A CA 1
ATOM 1697 C C . ASP A 1 226 ? 4.535 24.609 26.672 1 82.06 226 ASP A C 1
ATOM 1699 O O . ASP A 1 226 ? 4.516 25.844 26.625 1 82.06 226 ASP A O 1
ATOM 1703 N N . ALA A 1 227 ? 4.23 23.953 27.766 1 83 227 ALA A N 1
ATOM 1704 C CA . ALA A 1 227 ? 4.031 24.656 29.031 1 83 227 ALA A CA 1
ATOM 1705 C C . ALA A 1 227 ? 5.355 25.172 29.578 1 83 227 ALA A C 1
ATOM 1707 O O . ALA A 1 227 ? 6.289 24.391 29.797 1 83 227 ALA A O 1
ATOM 1708 N N . PRO A 1 228 ? 5.32 26.5 29.812 1 81.75 228 PRO A N 1
ATOM 1709 C CA . PRO A 1 228 ? 6.586 27.078 30.281 1 81.75 228 PRO A CA 1
ATOM 1710 C C . PRO A 1 228 ? 7.125 26.391 31.531 1 81.75 228 PRO A C 1
ATOM 1712 O O . PRO A 1 228 ? 8.344 26.219 31.672 1 81.75 228 PRO A O 1
ATOM 1715 N N . GLU A 1 229 ? 6.219 26 32.406 1 86.06 229 GLU A N 1
ATOM 1716 C CA . GLU A 1 229 ? 6.641 25.406 33.656 1 86.06 229 GLU A CA 1
ATOM 1717 C C . GLU A 1 229 ? 7.219 24 33.438 1 86.06 229 GLU A C 1
ATOM 1719 O O . GLU A 1 229 ? 7.922 23.469 34.312 1 86.06 229 GLU A O 1
ATOM 1724 N N . GLU A 1 230 ? 6.961 23.438 32.312 1 89.12 230 GLU A N 1
ATOM 1725 C CA . GLU A 1 230 ? 7.379 22.062 32.062 1 89.12 230 GLU A CA 1
ATOM 1726 C C . GLU A 1 230 ? 8.5 22.016 31.016 1 89.12 230 GLU A C 1
ATOM 1728 O O . GLU A 1 230 ? 8.992 20.938 30.672 1 89.12 230 GLU A O 1
ATOM 1733 N N . LEU A 1 231 ? 8.922 23.078 30.578 1 86.75 231 LEU A N 1
ATOM 1734 C CA . LEU A 1 231 ? 9.789 23.188 29.422 1 86.75 231 LEU A CA 1
ATOM 1735 C C . LEU A 1 231 ? 11.094 22.438 29.641 1 86.75 231 LEU A C 1
ATOM 1737 O O . LEU A 1 231 ? 11.461 21.578 28.828 1 86.75 231 LEU A O 1
ATOM 1741 N N . ASP A 1 232 ? 11.766 22.688 30.734 1 90.75 232 ASP A N 1
ATOM 1742 C CA . ASP A 1 232 ? 13.062 22.062 30.984 1 90.75 232 ASP A CA 1
ATOM 1743 C C . ASP A 1 232 ? 12.922 20.547 31.109 1 90.75 232 ASP A C 1
ATOM 1745 O O . ASP A 1 232 ? 13.727 19.797 30.547 1 90.75 232 ASP A O 1
ATOM 1749 N N . SER A 1 233 ? 11.961 20.109 31.828 1 94 233 SER A N 1
ATOM 1750 C CA . SER A 1 233 ? 11.75 18.672 32.031 1 94 233 SER A CA 1
ATOM 1751 C C . SER A 1 233 ? 11.398 17.984 30.703 1 94 233 SER A C 1
ATOM 1753 O O . SER A 1 233 ? 11.875 16.891 30.422 1 94 233 SER A O 1
ATOM 1755 N N . GLU A 1 234 ? 10.633 18.609 29.938 1 92.5 234 GLU A N 1
ATOM 1756 C CA . GLU A 1 234 ? 10.227 18.047 28.656 1 92.5 234 GLU A CA 1
ATOM 1757 C C . GLU A 1 234 ? 11.406 17.984 27.688 1 92.5 234 GLU A C 1
ATOM 1759 O O . GLU A 1 234 ? 11.578 17 26.969 1 92.5 234 GLU A O 1
ATOM 1764 N N . ILE A 1 235 ? 12.172 19.016 27.672 1 93.5 235 ILE A N 1
ATOM 1765 C CA . ILE A 1 235 ? 13.359 19.031 26.812 1 93.5 235 ILE A CA 1
ATOM 1766 C C . ILE A 1 235 ? 14.281 17.891 27.203 1 93.5 235 ILE A C 1
ATOM 1768 O O . ILE A 1 235 ? 14.758 17.141 26.344 1 93.5 235 ILE A O 1
ATOM 1772 N N . ASN A 1 236 ? 14.508 17.719 28.484 1 95.56 236 ASN A N 1
ATOM 1773 C CA . ASN A 1 236 ? 15.367 16.641 28.953 1 95.56 236 ASN A CA 1
ATOM 1774 C C . ASN A 1 236 ? 14.812 15.266 28.562 1 95.56 236 ASN A C 1
ATOM 1776 O O . ASN A 1 236 ? 15.562 14.367 28.188 1 95.56 236 ASN A O 1
ATOM 1780 N N . HIS A 1 237 ? 13.57 15.109 28.719 1 96.56 237 HIS A N 1
ATOM 1781 C CA . HIS A 1 237 ? 12.93 13.852 28.344 1 96.56 237 HIS A CA 1
ATOM 1782 C C . HIS A 1 237 ? 13.109 13.562 26.859 1 96.56 237 HIS A C 1
ATOM 1784 O O . HIS A 1 237 ? 13.453 12.445 26.484 1 96.56 237 HIS A O 1
ATOM 1790 N N . VAL A 1 238 ? 12.898 14.539 26.031 1 96.75 238 VAL A N 1
ATOM 1791 C CA . VAL A 1 238 ? 13.047 14.391 24.594 1 96.75 238 VAL A CA 1
ATOM 1792 C C . VAL A 1 238 ? 14.492 14.031 24.25 1 96.75 238 VAL A C 1
ATOM 1794 O O . VAL A 1 238 ? 14.75 13.188 23.391 1 96.75 238 VAL A O 1
ATOM 1797 N N . LEU A 1 239 ? 15.414 14.711 24.906 1 96.88 239 LEU A N 1
ATOM 1798 C CA . LEU A 1 239 ? 16.828 14.414 24.672 1 96.88 239 LEU A CA 1
ATOM 1799 C C . LEU A 1 239 ? 17.125 12.953 24.984 1 96.88 239 LEU A C 1
ATOM 1801 O O . LEU A 1 239 ? 17.859 12.289 24.25 1 96.88 239 LEU A O 1
ATOM 1805 N N . LYS A 1 240 ? 16.547 12.414 26.031 1 97.69 240 LYS A N 1
ATOM 1806 C CA . LYS A 1 240 ? 16.734 11.016 26.391 1 97.69 240 LYS A CA 1
ATOM 1807 C C . LYS A 1 240 ? 16.125 10.094 25.344 1 97.69 240 LYS A C 1
ATOM 1809 O O . LYS A 1 240 ? 16.766 9.133 24.906 1 97.69 240 LYS A O 1
ATOM 1814 N N . LEU A 1 241 ? 14.922 10.391 24.953 1 97.62 241 LEU A N 1
ATOM 1815 C CA . LEU A 1 241 ? 14.258 9.594 23.938 1 97.62 241 LEU A CA 1
ATOM 1816 C C . LEU A 1 241 ? 15.031 9.625 22.625 1 97.62 241 LEU A C 1
ATOM 1818 O O . LEU A 1 241 ? 15.047 8.641 21.875 1 97.62 241 LEU A O 1
ATOM 1822 N N . SER A 1 242 ? 15.656 10.742 22.359 1 97.44 242 SER A N 1
ATOM 1823 C CA . SER A 1 242 ? 16.344 10.961 21.078 1 97.44 242 SER A CA 1
ATOM 1824 C C . SER A 1 242 ? 17.656 10.172 21.016 1 97.44 242 SER A C 1
ATOM 1826 O O . SER A 1 242 ? 18.219 9.992 19.938 1 97.44 242 SER A O 1
ATOM 1828 N N . GLU A 1 243 ? 18.172 9.719 22.109 1 96.19 243 GLU A N 1
ATOM 1829 C CA . GLU A 1 243 ? 19.469 9.055 22.172 1 96.19 243 GLU A CA 1
ATOM 1830 C C . GLU A 1 243 ? 19.484 7.816 21.266 1 96.19 243 GLU A C 1
ATOM 1832 O O . GLU A 1 243 ? 20.5 7.535 20.625 1 96.19 243 GLU A O 1
ATOM 1837 N N . GLU A 1 244 ? 18.375 7.184 21.203 1 94.44 244 GLU A N 1
ATOM 1838 C CA . GLU A 1 244 ? 18.344 5.934 20.453 1 94.44 244 GLU A CA 1
ATOM 1839 C C . GLU A 1 244 ? 17.688 6.133 19.078 1 94.44 244 GLU A C 1
ATOM 1841 O O . GLU A 1 244 ? 17.594 5.191 18.297 1 94.44 244 GLU A O 1
ATOM 1846 N N . ALA A 1 245 ? 17.297 7.344 18.797 1 97.56 245 ALA A N 1
ATOM 1847 C CA . ALA A 1 245 ? 16.562 7.59 17.562 1 97.56 245 ALA A CA 1
ATOM 1848 C C . ALA A 1 245 ? 17.516 7.844 16.391 1 97.56 245 ALA A C 1
ATOM 1850 O O . ALA A 1 245 ? 18.547 8.508 16.562 1 97.56 245 ALA A O 1
ATOM 1851 N N . ASP A 1 246 ? 17.219 7.266 15.242 1 97.69 246 ASP A N 1
ATOM 1852 C CA . ASP A 1 246 ? 17.922 7.566 13.992 1 97.69 246 ASP A CA 1
ATOM 1853 C C . ASP A 1 246 ? 17.266 8.727 13.258 1 97.69 246 ASP A C 1
ATOM 1855 O O . ASP A 1 246 ? 17.938 9.484 12.555 1 97.69 246 ASP A O 1
ATOM 1859 N N . VAL A 1 247 ? 15.992 8.812 13.406 1 98.31 247 VAL A N 1
ATOM 1860 C CA . VAL A 1 247 ? 15.148 9.812 12.75 1 98.31 247 VAL A CA 1
ATOM 1861 C C . VAL A 1 247 ? 14.242 10.477 13.781 1 98.31 247 VAL A C 1
ATOM 1863 O O . VAL A 1 247 ? 13.664 9.805 14.641 1 98.31 247 VAL A O 1
ATOM 1866 N N . ILE A 1 248 ? 14.164 11.781 13.734 1 98.5 248 ILE A N 1
ATOM 1867 C CA . ILE A 1 248 ? 13.242 12.555 14.562 1 98.5 248 ILE A CA 1
ATOM 1868 C C . ILE A 1 248 ? 12.297 13.359 13.68 1 98.5 248 ILE A C 1
ATOM 1870 O O . ILE A 1 248 ? 12.742 14.109 12.805 1 98.5 248 ILE A O 1
ATOM 1874 N N . ILE A 1 249 ? 11.023 13.156 13.797 1 98.75 249 ILE A N 1
ATOM 1875 C CA . ILE A 1 249 ? 10.008 13.898 13.062 1 98.75 249 ILE A CA 1
ATOM 1876 C C . ILE A 1 249 ? 9.109 14.656 14.031 1 98.75 249 ILE A C 1
ATOM 1878 O O . ILE A 1 249 ? 8.523 14.062 14.945 1 98.75 249 ILE A O 1
ATOM 1882 N N . SER A 1 250 ? 9.023 15.914 13.859 1 97.75 250 SER A N 1
ATOM 1883 C CA . SER A 1 250 ? 8.188 16.734 14.734 1 97.75 250 SER A CA 1
ATOM 1884 C C . SER A 1 250 ? 7.102 17.453 13.953 1 97.75 250 SER A C 1
ATOM 1886 O O . SER A 1 250 ? 7.246 17.688 12.75 1 97.75 250 SER A O 1
ATOM 1888 N N . SER A 1 251 ? 6.031 17.688 14.531 1 96.38 251 SER A N 1
ATOM 1889 C CA . SER A 1 251 ? 4.949 18.5 13.992 1 96.38 251 SER A CA 1
ATOM 1890 C C . SER A 1 251 ? 4.457 19.516 15.023 1 96.38 251 SER A C 1
ATOM 1892 O O . SER A 1 251 ? 4.23 19.172 16.188 1 96.38 251 SER A O 1
ATOM 1894 N N . GLY A 1 252 ? 4.262 20.766 14.531 1 91.19 252 GLY A N 1
ATOM 1895 C CA . GLY A 1 252 ? 3.846 21.828 15.422 1 91.19 252 GLY A CA 1
ATOM 1896 C C . GLY A 1 252 ? 5.008 22.609 16 1 91.19 252 GLY A C 1
ATOM 1897 O O . GLY A 1 252 ? 6.023 22.031 16.391 1 91.19 252 GLY A O 1
ATOM 1898 N N . GLY A 1 253 ? 4.895 23.906 16.078 1 82.44 253 GLY A N 1
ATOM 1899 C CA . GLY A 1 253 ? 5.863 24.766 16.734 1 82.44 253 GLY A CA 1
ATOM 1900 C C . GLY A 1 253 ? 7.199 24.812 16.031 1 82.44 253 GLY A C 1
ATOM 1901 O O . GLY A 1 253 ? 8.25 24.922 16.672 1 82.44 253 GLY A O 1
ATOM 1902 N N . VAL A 1 254 ? 7.199 24.562 14.773 1 74.12 254 VAL A N 1
ATOM 1903 C CA . VAL A 1 254 ? 8.469 24.438 14.07 1 74.12 254 VAL A CA 1
ATOM 1904 C C . VAL A 1 254 ? 8.945 25.812 13.602 1 74.12 254 VAL A C 1
ATOM 1906 O O . VAL A 1 254 ? 10.094 25.969 13.172 1 74.12 254 VAL A O 1
ATOM 1909 N N . SER A 1 255 ? 8.016 26.719 13.789 1 70.44 255 SER A N 1
ATOM 1910 C CA . SER A 1 255 ? 8.375 28.078 13.367 1 70.44 255 SER A CA 1
ATOM 1911 C C . SER A 1 255 ? 8.828 28.922 14.547 1 70.44 255 SER A C 1
ATOM 1913 O O . SER A 1 255 ? 8.961 28.422 15.664 1 70.44 255 SER A O 1
ATOM 1915 N N . VAL A 1 256 ? 9.352 30.109 14.305 1 62.03 256 VAL A N 1
ATOM 1916 C CA . VAL A 1 256 ? 9.945 31 15.297 1 62.03 256 VAL A CA 1
ATOM 1917 C C . VAL A 1 256 ? 8.844 31.766 16.031 1 62.03 256 VAL A C 1
ATOM 1919 O O . VAL A 1 256 ? 9.055 32.906 16.484 1 62.03 256 VAL A O 1
ATOM 1922 N N . GLY A 1 257 ? 7.805 30.953 16.281 1 63.38 257 GLY A N 1
ATOM 1923 C CA . GLY A 1 257 ? 6.762 31.625 17.031 1 63.38 257 GLY A CA 1
ATOM 1924 C C . GLY A 1 257 ? 7.082 31.781 18.5 1 63.38 257 GLY A C 1
ATOM 1925 O O . GLY A 1 257 ? 7.961 31.094 19.031 1 63.38 257 GLY A O 1
ATOM 1926 N N . LEU A 1 258 ? 6.371 32.656 19.141 1 62.25 258 LEU A N 1
ATOM 1927 C CA . LEU A 1 258 ? 6.59 33.062 20.531 1 62.25 258 LEU A CA 1
ATOM 1928 C C . LEU A 1 258 ? 6.512 31.859 21.469 1 62.25 258 LEU A C 1
ATOM 1930 O O . LEU A 1 258 ? 7.25 31.781 22.453 1 62.25 258 LEU A O 1
ATOM 1934 N N . PHE A 1 259 ? 5.789 30.844 21.156 1 69.88 259 PHE A N 1
ATOM 1935 C CA . PHE A 1 259 ? 5.535 29.75 22.094 1 69.88 259 PHE A CA 1
ATOM 1936 C C . PHE A 1 259 ? 6.066 28.438 21.531 1 69.88 259 PHE A C 1
ATOM 1938 O O . PHE A 1 259 ? 5.742 27.359 22.031 1 69.88 259 PHE A O 1
ATOM 1945 N N . ASP A 1 260 ? 6.945 28.562 20.594 1 77.44 260 ASP A N 1
ATOM 1946 C CA . ASP A 1 260 ? 7.43 27.344 19.953 1 77.44 260 ASP A CA 1
ATOM 1947 C C . ASP A 1 260 ? 8.648 26.781 20.688 1 77.44 260 ASP A C 1
ATOM 1949 O O . ASP A 1 260 ? 9.656 27.484 20.828 1 77.44 260 ASP A O 1
ATOM 1953 N N . THR A 1 261 ? 8.562 25.547 21.078 1 84.62 261 THR A N 1
ATOM 1954 C CA . THR A 1 261 ? 9.594 24.891 21.859 1 84.62 261 THR A CA 1
ATOM 1955 C C . THR A 1 261 ? 10.523 24.094 20.969 1 84.62 261 THR A C 1
ATOM 1957 O O . THR A 1 261 ? 11.68 23.844 21.312 1 84.62 261 THR A O 1
ATOM 1960 N N . MET A 1 262 ? 10.102 23.719 19.812 1 91.62 262 MET A N 1
ATOM 1961 C CA . MET A 1 262 ? 10.828 22.766 18.969 1 91.62 262 MET A CA 1
ATOM 1962 C C . MET A 1 262 ? 12.18 23.328 18.547 1 91.62 262 MET A C 1
ATOM 1964 O O . MET A 1 262 ? 13.188 22.609 18.562 1 91.62 262 MET A O 1
ATOM 1968 N N . PRO A 1 263 ? 12.273 24.641 18.203 1 89.62 263 PRO A N 1
ATOM 1969 C CA . PRO A 1 263 ? 13.586 25.188 17.844 1 89.62 263 PRO A CA 1
ATOM 1970 C C . PRO A 1 263 ? 14.609 25.031 18.969 1 89.62 263 PRO A C 1
ATOM 1972 O O . PRO A 1 263 ? 15.789 24.766 18.688 1 89.62 263 PRO A O 1
ATOM 1975 N N . LEU A 1 264 ? 14.141 25.219 20.156 1 90.69 264 LEU A N 1
ATOM 1976 C CA . LEU A 1 264 ? 15.039 25.047 21.297 1 90.69 264 LEU A CA 1
ATOM 1977 C C . LEU A 1 264 ? 15.492 23.594 21.406 1 90.69 264 LEU A C 1
ATOM 1979 O O . LEU A 1 264 ? 16.672 23.328 21.688 1 90.69 264 LEU A O 1
ATOM 1983 N N . ILE A 1 265 ? 14.633 22.703 21.234 1 93.44 265 ILE A N 1
ATOM 1984 C CA . ILE A 1 265 ? 14.945 21.281 21.266 1 93.44 265 ILE A CA 1
ATOM 1985 C C . ILE A 1 265 ? 15.961 20.953 20.172 1 93.44 265 ILE A C 1
ATOM 1987 O O . ILE A 1 265 ? 16.953 20.266 20.438 1 93.44 265 ILE A O 1
ATOM 1991 N N . TYR A 1 266 ? 15.766 21.5 18.938 1 94.31 266 TYR A N 1
ATOM 1992 C CA . TYR A 1 266 ? 16.703 21.266 17.828 1 94.31 266 TYR A CA 1
ATOM 1993 C C . TYR A 1 266 ? 18.094 21.75 18.188 1 94.31 266 TYR A C 1
ATOM 1995 O O . TYR A 1 266 ? 19.078 21.062 17.938 1 94.31 266 TYR A O 1
ATOM 2003 N N . GLU A 1 267 ? 18.078 22.922 18.797 1 93.88 267 GLU A N 1
ATOM 2004 C CA . GLU A 1 267 ? 19.359 23.516 19.203 1 93.88 267 GLU A CA 1
ATOM 2005 C C . GLU A 1 267 ? 20.094 22.625 20.203 1 93.88 267 GLU A C 1
ATOM 2007 O O . GLU A 1 267 ? 21.281 22.359 20.062 1 93.88 267 GLU A O 1
ATOM 2012 N N . LYS A 1 268 ? 19.391 22.172 21.203 1 95 268 LYS A N 1
ATOM 2013 C CA . LYS A 1 268 ? 19.969 21.344 22.25 1 95 268 LYS A CA 1
ATOM 2014 C C . LYS A 1 268 ? 20.469 20.016 21.672 1 95 268 LYS A C 1
ATOM 2016 O O . LYS A 1 268 ? 21.406 19.422 22.203 1 95 268 LYS A O 1
ATOM 2021 N N . LEU A 1 269 ? 19.891 19.594 20.625 1 95.5 269 LEU A N 1
ATOM 2022 C CA . LEU A 1 269 ? 20.297 18.359 19.953 1 95.5 269 LEU A CA 1
ATOM 2023 C C . LEU A 1 269 ? 21.531 18.594 19.078 1 95.5 269 LEU A C 1
ATOM 2025 O O . LEU A 1 269 ? 22.094 17.641 18.547 1 95.5 269 LEU A O 1
ATOM 2029 N N . GLY A 1 270 ? 21.922 19.859 18.922 1 96.25 270 GLY A N 1
ATOM 2030 C CA . GLY A 1 270 ? 23.047 20.203 18.062 1 96.25 270 GLY A CA 1
ATOM 2031 C C . GLY A 1 270 ? 22.703 20.125 16.578 1 96.25 270 GLY A C 1
ATOM 2032 O O . GLY A 1 270 ? 23.578 19.844 15.758 1 96.25 270 GLY A O 1
ATOM 2033 N N . ALA A 1 271 ? 21.453 20.359 16.234 1 95.56 271 ALA A N 1
ATOM 2034 C CA . ALA A 1 271 ? 20.984 20.188 14.859 1 95.56 271 ALA A CA 1
ATOM 2035 C C . ALA A 1 271 ? 21.609 21.25 13.938 1 95.56 271 ALA A C 1
ATOM 2037 O O . ALA A 1 271 ? 21.625 22.438 14.266 1 95.56 271 ALA A O 1
ATOM 2038 N N . GLU A 1 272 ? 22.125 20.812 12.867 1 95.75 272 GLU A N 1
ATOM 2039 C CA . GLU A 1 272 ? 22.562 21.688 11.789 1 95.75 272 GLU A CA 1
ATOM 2040 C C . GLU A 1 272 ? 21.531 21.75 10.672 1 95.75 272 GLU A C 1
ATOM 2042 O O . GLU A 1 272 ? 21.312 20.766 9.961 1 95.75 272 GLU A O 1
ATOM 2047 N N . SER A 1 273 ? 20.984 22.875 10.492 1 95.25 273 SER A N 1
ATOM 2048 C CA . SER A 1 273 ? 19.844 23.062 9.586 1 95.25 273 SER A CA 1
ATOM 2049 C C . SER A 1 273 ? 20.266 22.922 8.133 1 95.25 273 SER A C 1
ATOM 2051 O O . SER A 1 273 ? 21.297 23.469 7.719 1 95.25 273 SER A O 1
ATOM 2053 N N . ILE A 1 274 ? 19.453 22.141 7.391 1 95 274 ILE A N 1
ATOM 2054 C CA . ILE A 1 274 ? 19.578 22.031 5.941 1 95 274 ILE A CA 1
ATOM 2055 C C . ILE A 1 274 ? 18.656 23.031 5.266 1 95 274 ILE A C 1
ATOM 2057 O O . ILE A 1 274 ? 19 23.594 4.219 1 95 274 ILE A O 1
ATOM 2061 N N . TYR A 1 275 ? 17.484 23.203 5.762 1 95.19 275 TYR A N 1
ATOM 2062 C CA . TYR A 1 275 ? 16.531 24.234 5.391 1 95.19 275 TYR A CA 1
ATOM 2063 C C . TYR A 1 275 ? 15.617 24.578 6.562 1 95.19 275 TYR A C 1
ATOM 2065 O O . TYR A 1 275 ? 15.492 23.797 7.512 1 95.19 275 TYR A O 1
ATOM 2073 N N . ALA A 1 276 ? 14.953 25.766 6.5 1 93.62 276 ALA A N 1
ATOM 2074 C CA . ALA A 1 276 ? 14.102 26.188 7.605 1 93.62 276 ALA A CA 1
ATOM 2075 C C . ALA A 1 276 ? 12.719 26.594 7.105 1 93.62 276 ALA A C 1
ATOM 2077 O O . ALA A 1 276 ? 11.852 26.984 7.895 1 93.62 276 ALA A O 1
ATOM 2078 N N . ARG A 1 277 ? 12.531 26.531 5.816 1 93.75 277 ARG A N 1
ATOM 2079 C CA . ARG A 1 277 ? 11.25 26.812 5.18 1 93.75 277 ARG A CA 1
ATOM 2080 C C . ARG A 1 277 ? 11.234 26.312 3.738 1 93.75 277 ARG A C 1
ATOM 2082 O O . ARG A 1 277 ? 12.273 26.266 3.08 1 93.75 277 ARG A O 1
ATOM 2089 N N . ILE A 1 278 ? 10.078 25.906 3.309 1 95.38 278 ILE A N 1
ATOM 2090 C CA . ILE A 1 278 ? 9.953 25.422 1.935 1 95.38 278 ILE A CA 1
ATOM 2091 C C . ILE A 1 278 ? 8.961 26.312 1.172 1 95.38 278 ILE A C 1
ATOM 2093 O O . ILE A 1 278 ? 7.91 26.672 1.699 1 95.38 278 ILE A O 1
ATOM 2097 N N . GLN A 1 279 ? 9.281 26.672 -0.031 1 95.31 279 GLN A N 1
ATOM 2098 C CA . GLN A 1 279 ? 8.43 27.484 -0.901 1 95.31 279 GLN A CA 1
ATOM 2099 C C . GLN A 1 279 ? 7.312 26.641 -1.51 1 95.31 279 GLN A C 1
ATOM 2101 O O . GLN A 1 279 ? 7.355 26.297 -2.693 1 95.31 279 GLN A O 1
ATOM 2106 N N . MET A 1 280 ? 6.332 26.359 -0.698 1 94.94 280 MET A N 1
ATOM 2107 C CA . MET A 1 280 ? 5.16 25.609 -1.135 1 94.94 280 MET A CA 1
ATOM 2108 C C . MET A 1 280 ? 3.928 26 -0.332 1 94.94 280 MET A C 1
ATOM 2110 O O . MET A 1 280 ? 4.043 26.609 0.73 1 94.94 280 MET A O 1
ATOM 2114 N N . ARG A 1 281 ? 2.777 25.75 -0.873 1 93.56 281 ARG A N 1
ATOM 2115 C CA . ARG A 1 281 ? 1.509 25.891 -0.166 1 93.56 281 ARG A CA 1
ATOM 2116 C C . ARG A 1 281 ? 0.618 24.672 -0.4 1 93.56 281 ARG A C 1
ATOM 2118 O O . ARG A 1 281 ? 0.444 24.234 -1.539 1 93.56 281 ARG A O 1
ATOM 2125 N N . PRO A 1 282 ? 0.019 24.188 0.595 1 93 282 PRO A N 1
ATOM 2126 C CA . PRO A 1 282 ? 0.367 24.344 2.01 1 93 282 PRO A CA 1
ATOM 2127 C C . PRO A 1 282 ? 1.684 23.656 2.369 1 93 282 PRO A C 1
ATOM 2129 O O . PRO A 1 282 ? 2.188 22.828 1.597 1 93 282 PRO A O 1
ATOM 2132 N N . GLY A 1 283 ? 2.238 23.984 3.537 1 92.81 283 GLY A N 1
ATOM 2133 C CA . GLY A 1 283 ? 3.373 23.25 4.059 1 92.81 283 GLY A CA 1
ATOM 2134 C C . GLY A 1 283 ? 4.656 24.047 4.082 1 92.81 283 GLY A C 1
ATOM 2135 O O . GLY A 1 283 ? 5.75 23.484 4.156 1 92.81 283 GLY A O 1
ATOM 2136 N N . ALA A 1 284 ? 4.547 25.359 3.988 1 92.38 284 ALA A N 1
ATOM 2137 C CA . ALA A 1 284 ? 5.73 26.219 3.969 1 92.38 284 ALA A CA 1
ATOM 2138 C C . ALA A 1 284 ? 6.531 26.078 5.258 1 92.38 284 ALA A C 1
ATOM 2140 O O . ALA A 1 284 ? 7.762 26.094 5.234 1 92.38 284 ALA A O 1
ATOM 2141 N N . ALA A 1 285 ? 5.84 26.047 6.363 1 91.31 285 ALA A N 1
ATOM 2142 C CA . ALA A 1 285 ? 6.52 25.812 7.637 1 91.31 285 ALA A CA 1
ATOM 2143 C C . ALA A 1 285 ? 7.129 24.422 7.68 1 91.31 285 ALA A C 1
ATOM 2145 O O . ALA A 1 285 ? 6.406 23.422 7.797 1 91.31 285 ALA A O 1
ATOM 2146 N N . SER A 1 286 ? 8.383 24.328 7.496 1 94.19 286 SER A N 1
ATOM 2147 C CA . SER A 1 286 ? 9.117 23.078 7.414 1 94.19 286 SER A CA 1
ATOM 2148 C C . SER A 1 286 ? 10.562 23.25 7.875 1 94.19 286 SER A C 1
ATOM 2150 O O . SER A 1 286 ? 11.117 24.344 7.777 1 94.19 286 SER A O 1
ATOM 2152 N N . TYR A 1 287 ? 11.078 22.203 8.375 1 95.81 287 TYR A N 1
ATOM 2153 C CA . TYR A 1 287 ? 12.438 22.219 8.898 1 95.81 287 TYR A CA 1
ATOM 2154 C C . TYR A 1 287 ? 13.164 20.906 8.586 1 95.81 287 TYR A C 1
ATOM 2156 O O . TYR A 1 287 ? 12.562 19.844 8.617 1 95.81 287 TYR A O 1
ATOM 2164 N N . GLY A 1 288 ? 14.422 20.984 8.188 1 97.06 288 GLY A N 1
ATOM 2165 C CA . GLY A 1 288 ? 15.312 19.844 7.988 1 97.06 288 GLY A CA 1
ATOM 2166 C C . GLY A 1 288 ? 16.688 20.062 8.578 1 97.06 288 GLY A C 1
ATOM 2167 O O . GLY A 1 288 ? 17.281 21.141 8.43 1 97.06 288 GLY A O 1
ATOM 2168 N N . ALA A 1 289 ? 17.172 19.047 9.273 1 97.31 289 ALA A N 1
ATOM 2169 C CA . ALA A 1 289 ? 18.484 19.203 9.898 1 97.31 289 ALA A CA 1
ATOM 2170 C C . ALA A 1 289 ? 19.141 17.828 10.117 1 97.31 289 ALA A C 1
ATOM 2172 O O . ALA A 1 289 ? 18.484 16.797 10 1 97.31 289 ALA A O 1
ATOM 2173 N N . VAL A 1 290 ? 20.422 17.859 10.367 1 96.88 290 VAL A N 1
ATOM 2174 C CA . VAL A 1 290 ? 21.203 16.688 10.766 1 96.88 290 VAL A CA 1
ATOM 2175 C C . VAL A 1 290 ? 21.953 16.984 12.055 1 96.88 290 VAL A C 1
ATOM 2177 O O . VAL A 1 290 ? 22.484 18.078 12.234 1 96.88 290 VAL A O 1
ATOM 2180 N N . THR A 1 291 ? 21.969 16.078 12.984 1 96.38 291 THR A N 1
ATOM 2181 C CA . THR A 1 291 ? 22.719 16.25 14.219 1 96.38 291 THR A CA 1
ATOM 2182 C C . THR A 1 291 ? 24.156 15.742 14.062 1 96.38 291 THR A C 1
ATOM 2184 O O . THR A 1 291 ? 24.469 15.07 13.078 1 96.38 291 THR A O 1
ATOM 2187 N N . PRO A 1 292 ? 25 16.016 15.047 1 93.75 292 PRO A N 1
ATOM 2188 C CA . PRO A 1 292 ? 26.375 15.516 14.984 1 93.75 292 PRO A CA 1
ATOM 2189 C C . PRO A 1 292 ? 26.453 13.992 15.023 1 93.75 292 PRO A C 1
ATOM 2191 O O . PRO A 1 292 ? 27.406 13.406 14.516 1 93.75 292 PRO A O 1
ATOM 2194 N N . LYS A 1 293 ? 25.484 13.391 15.617 1 91.75 293 LYS A N 1
ATOM 2195 C CA . LYS A 1 293 ? 25.453 11.938 15.703 1 91.75 293 LYS A CA 1
ATOM 2196 C C . LYS A 1 293 ? 24.906 11.32 14.422 1 91.75 293 LYS A C 1
ATOM 2198 O O . LYS A 1 293 ? 24.828 10.094 14.305 1 91.75 293 LYS A O 1
ATOM 2203 N N . GLY A 1 294 ? 24.484 12.172 13.516 1 93.38 294 GLY A N 1
ATOM 2204 C CA . GLY A 1 294 ? 24.016 11.672 12.234 1 93.38 294 GLY A CA 1
ATOM 2205 C C . GLY A 1 294 ? 22.516 11.477 12.18 1 93.38 294 GLY A C 1
ATOM 2206 O O . GLY A 1 294 ? 21.984 10.938 11.203 1 93.38 294 GLY A O 1
ATOM 2207 N N . GLN A 1 295 ? 21.781 11.891 13.219 1 96.25 295 GLN A N 1
ATOM 2208 C CA . GLN A 1 295 ? 20.328 11.805 13.195 1 96.25 295 GLN A CA 1
ATOM 2209 C C . GLN A 1 295 ? 19.734 12.805 12.203 1 96.25 295 GLN A C 1
ATOM 2211 O O . GLN A 1 295 ? 20.203 13.945 12.109 1 96.25 295 GLN A O 1
ATOM 2216 N N . ILE A 1 296 ? 18.766 12.375 11.5 1 97.75 296 ILE A N 1
ATOM 2217 C CA . ILE A 1 296 ? 18.109 13.328 10.625 1 97.75 296 ILE A CA 1
ATOM 2218 C C . ILE A 1 296 ? 16.828 13.828 11.281 1 97.75 296 ILE A C 1
ATOM 2220 O O . ILE A 1 296 ? 16.125 13.062 11.961 1 97.75 296 ILE A O 1
ATOM 2224 N N . ILE A 1 297 ? 16.516 15.117 11.148 1 97.94 297 ILE A N 1
ATOM 2225 C CA . ILE A 1 297 ? 15.391 15.766 11.805 1 97.94 297 ILE A CA 1
ATOM 2226 C C . ILE A 1 297 ? 14.484 16.406 10.758 1 97.94 297 ILE A C 1
ATOM 2228 O O . ILE A 1 297 ? 14.953 17.125 9.867 1 97.94 297 ILE A O 1
ATOM 2232 N N . PHE A 1 298 ? 13.219 16.094 10.852 1 98.25 298 PHE A N 1
ATOM 2233 C CA . PHE A 1 298 ? 12.188 16.781 10.086 1 98.25 298 PHE A CA 1
ATOM 2234 C C . PHE A 1 298 ? 11.266 17.578 11.008 1 98.25 298 PHE A C 1
ATOM 2236 O O . PHE A 1 298 ? 10.875 17.094 12.07 1 98.25 298 PHE A O 1
ATOM 2243 N N . GLY A 1 299 ? 10.969 18.766 10.633 1 97.31 299 GLY A N 1
ATOM 2244 C CA . GLY A 1 299 ? 9.898 19.547 11.227 1 97.31 299 GLY A CA 1
ATOM 2245 C C . GLY A 1 299 ? 8.758 19.844 10.266 1 97.31 299 GLY A C 1
ATOM 2246 O O . GLY A 1 299 ? 8.984 20.406 9.188 1 97.31 299 GLY A O 1
ATOM 2247 N N . LEU A 1 300 ? 7.57 19.438 10.633 1 97.12 300 LEU A N 1
ATOM 2248 C CA . LEU A 1 300 ? 6.379 19.656 9.82 1 97.12 300 LEU A CA 1
ATOM 2249 C C . LEU A 1 300 ? 5.438 20.656 10.492 1 97.12 300 LEU A C 1
ATOM 2251 O O . LEU A 1 300 ? 5.527 20.875 11.703 1 97.12 300 LEU A O 1
ATOM 2255 N N . SER A 1 301 ? 4.539 21.188 9.703 1 94.62 301 SER A N 1
ATOM 2256 C CA . SER A 1 301 ? 3.508 22.078 10.211 1 94.62 301 SER A CA 1
ATOM 2257 C C . SER A 1 301 ? 2.617 21.391 11.234 1 94.62 301 SER A C 1
ATOM 2259 O O . SER A 1 301 ? 2.41 20.172 11.156 1 94.62 301 SER A O 1
ATOM 2261 N N . GLY A 1 302 ? 2.08 22.203 12.109 1 94.06 302 GLY A N 1
ATOM 2262 C CA . GLY A 1 302 ? 1.102 21.672 13.039 1 94.06 302 GLY A CA 1
ATOM 2263 C C . GLY A 1 302 ? -0.281 21.516 12.438 1 94.06 302 GLY A C 1
ATOM 2264 O O . GLY A 1 302 ? -1.141 20.844 13 1 94.06 302 GLY A O 1
ATOM 2265 N N . ASN A 1 303 ? -0.527 22.219 11.344 1 93.44 303 ASN A N 1
ATOM 2266 C CA . ASN A 1 303 ? -1.785 22.062 10.625 1 93.44 303 ASN A CA 1
ATOM 2267 C C . ASN A 1 303 ? -1.825 20.766 9.82 1 93.44 303 ASN A C 1
ATOM 2269 O O . ASN A 1 303 ? -0.946 20.516 8.992 1 93.44 303 ASN A O 1
ATOM 2273 N N . PRO A 1 304 ? -2.814 19.969 10.008 1 96.12 304 PRO A N 1
ATOM 2274 C CA . PRO A 1 304 ? -2.805 18.609 9.469 1 96.12 304 PRO A CA 1
ATOM 2275 C C . PRO A 1 304 ? -2.676 18.578 7.949 1 96.12 304 PRO A C 1
ATOM 2277 O O . PRO A 1 304 ? -1.926 17.75 7.406 1 96.12 304 PRO A O 1
ATOM 2280 N N . GLY A 1 305 ? -3.41 19.406 7.227 1 95.94 305 GLY A N 1
ATOM 2281 C CA . GLY A 1 305 ? -3.289 19.453 5.777 1 95.94 305 GLY A CA 1
ATOM 2282 C C . GLY A 1 305 ? -1.889 19.797 5.301 1 95.94 305 GLY A C 1
ATOM 2283 O O . GLY A 1 305 ? -1.376 19.172 4.367 1 95.94 305 GLY A O 1
ATOM 2284 N N . ALA A 1 306 ? -1.32 20.75 5.93 1 96 306 ALA A N 1
ATOM 2285 C CA . ALA A 1 306 ? 0.044 21.156 5.602 1 96 306 ALA A CA 1
ATOM 2286 C C . ALA A 1 306 ? 1.043 20.062 5.949 1 96 306 ALA A C 1
ATOM 2288 O O . ALA A 1 306 ? 1.97 19.781 5.184 1 96 306 ALA A O 1
ATOM 2289 N N . ALA A 1 307 ? 0.868 19.469 7.117 1 97.38 307 ALA A N 1
ATOM 2290 C CA . ALA A 1 307 ? 1.733 18.359 7.527 1 97.38 307 ALA A CA 1
ATOM 2291 C C . ALA A 1 307 ? 1.65 17.203 6.539 1 97.38 307 ALA A C 1
ATOM 2293 O O . ALA A 1 307 ? 2.666 16.578 6.211 1 97.38 307 ALA A O 1
ATOM 2294 N N . PHE A 1 308 ? 0.442 16.969 6.07 1 97.38 308 PHE A N 1
ATOM 2295 C CA . PHE A 1 308 ? 0.205 15.914 5.098 1 97.38 308 PHE A CA 1
ATOM 2296 C C . PHE A 1 308 ? 1.012 16.156 3.828 1 97.38 308 PHE A C 1
ATOM 2298 O O . PHE A 1 308 ? 1.698 15.25 3.344 1 97.38 308 PHE A O 1
ATOM 2305 N N . ASN A 1 309 ? 0.982 17.328 3.311 1 97.44 309 ASN A N 1
ATOM 2306 C CA . ASN A 1 309 ? 1.752 17.672 2.123 1 97.44 309 ASN A CA 1
ATOM 2307 C C . ASN A 1 309 ? 3.252 17.531 2.363 1 97.44 309 ASN A C 1
ATOM 2309 O O . ASN A 1 309 ? 3.961 16.938 1.551 1 97.44 309 ASN A O 1
ATOM 2313 N N . GLY A 1 310 ? 3.682 18.078 3.479 1 97.25 310 GLY A N 1
ATOM 2314 C CA . GLY A 1 310 ? 5.098 17.969 3.803 1 97.25 310 GLY A CA 1
ATOM 2315 C C . GLY A 1 310 ? 5.578 16.547 3.928 1 97.25 310 GLY A C 1
ATOM 2316 O O . GLY A 1 310 ? 6.691 16.219 3.504 1 97.25 310 GLY A O 1
ATOM 2317 N N . TRP A 1 311 ? 4.746 15.742 4.52 1 97.19 311 TRP A N 1
ATOM 2318 C CA . TRP A 1 311 ? 5.066 14.328 4.637 1 97.19 311 TRP A CA 1
ATOM 2319 C C . TRP A 1 311 ? 5.301 13.703 3.266 1 97.19 311 TRP A C 1
ATOM 2321 O O . TRP A 1 311 ? 6.348 13.102 3.02 1 97.19 311 TRP A O 1
ATOM 2331 N N . HIS A 1 312 ? 4.395 13.891 2.395 1 96.31 312 HIS A N 1
ATOM 2332 C CA . HIS A 1 312 ? 4.406 13.156 1.134 1 96.31 312 HIS A CA 1
ATOM 2333 C C . HIS A 1 312 ? 5.441 13.734 0.171 1 96.31 312 HIS A C 1
ATOM 2335 O O . HIS A 1 312 ? 6.027 13 -0.626 1 96.31 312 HIS A O 1
ATOM 2341 N N . LEU A 1 313 ? 5.68 15 0.261 1 96.69 313 LEU A N 1
ATOM 2342 C CA . LEU A 1 313 ? 6.562 15.641 -0.709 1 96.69 313 LEU A CA 1
ATOM 2343 C C . LEU A 1 313 ? 8.016 15.555 -0.258 1 96.69 313 LEU A C 1
ATOM 2345 O O . LEU A 1 313 ? 8.93 15.555 -1.087 1 96.69 313 LEU A O 1
ATOM 2349 N N . ILE A 1 314 ? 8.234 15.469 1.068 1 97.19 314 ILE A N 1
ATOM 2350 C CA . ILE A 1 314 ? 9.602 15.594 1.554 1 97.19 314 ILE A CA 1
ATOM 2351 C C . ILE A 1 314 ? 9.953 14.375 2.408 1 97.19 314 ILE A C 1
ATOM 2353 O O . ILE A 1 314 ? 10.914 13.656 2.107 1 97.19 314 ILE A O 1
ATOM 2357 N N . VAL A 1 315 ? 9.203 14.109 3.457 1 97.75 315 VAL A N 1
ATOM 2358 C CA . VAL A 1 315 ? 9.578 13.141 4.484 1 97.75 315 VAL A CA 1
ATOM 2359 C C . VAL A 1 315 ? 9.578 11.734 3.891 1 97.75 315 VAL A C 1
ATOM 2361 O O . VAL A 1 315 ? 10.586 11.023 3.963 1 97.75 315 VAL A O 1
ATOM 2364 N N . ALA A 1 316 ? 8.484 11.367 3.24 1 96.5 316 ALA A N 1
ATOM 2365 C CA . ALA A 1 316 ? 8.32 10.008 2.738 1 96.5 316 ALA A CA 1
ATOM 2366 C C . ALA A 1 316 ? 9.398 9.656 1.723 1 96.5 316 ALA A C 1
ATOM 2368 O O . ALA A 1 316 ? 10.102 8.656 1.873 1 96.5 316 ALA A O 1
ATOM 2369 N N . PRO A 1 317 ? 9.617 10.492 0.669 1 95.38 317 PRO A N 1
ATOM 2370 C CA . PRO A 1 317 ? 10.672 10.133 -0.277 1 95.38 317 PRO A CA 1
ATOM 2371 C C . PRO A 1 317 ? 12.055 10.062 0.378 1 95.38 317 PRO A C 1
ATOM 2373 O O . PRO A 1 317 ? 12.867 9.203 0.028 1 95.38 317 PRO A O 1
ATOM 2376 N N . THR A 1 318 ? 12.297 10.938 1.315 1 96.69 318 THR A N 1
ATOM 2377 C CA . THR A 1 318 ? 13.594 10.945 1.99 1 96.69 318 THR A CA 1
ATOM 2378 C C . THR A 1 318 ? 13.773 9.695 2.836 1 96.69 318 THR A C 1
ATOM 2380 O O . THR A 1 318 ? 14.844 9.078 2.832 1 96.69 318 THR A O 1
ATOM 2383 N N . LEU A 1 319 ? 12.758 9.312 3.549 1 96.88 319 LEU A N 1
ATOM 2384 C CA . LEU A 1 319 ? 12.836 8.133 4.414 1 96.88 319 LEU A CA 1
ATOM 2385 C C . LEU A 1 319 ? 13 6.863 3.588 1 96.88 319 LEU A C 1
ATOM 2387 O O . LEU A 1 319 ? 13.664 5.922 4.02 1 96.88 319 LEU A O 1
ATOM 2391 N N . LYS A 1 320 ? 12.344 6.789 2.455 1 94.69 320 LYS A N 1
ATOM 2392 C CA . LYS A 1 320 ? 12.555 5.648 1.567 1 94.69 320 LYS A CA 1
ATOM 2393 C C . LYS A 1 320 ? 14.023 5.527 1.166 1 94.69 320 LYS A C 1
ATOM 2395 O O . LYS A 1 320 ? 14.594 4.438 1.206 1 94.69 320 LYS A O 1
ATOM 2400 N N . ARG A 1 321 ? 14.586 6.613 0.816 1 94.44 321 ARG A N 1
ATOM 2401 C CA . ARG A 1 321 ? 16 6.609 0.484 1 94.44 321 ARG A CA 1
ATOM 2402 C C . ARG A 1 321 ? 16.844 6.281 1.709 1 94.44 321 ARG A C 1
ATOM 2404 O O . ARG A 1 321 ? 17.828 5.543 1.611 1 94.44 321 ARG A O 1
ATOM 2411 N N . TYR A 1 322 ? 16.484 6.816 2.863 1 95.94 322 TYR A N 1
ATOM 2412 C CA . TYR A 1 322 ? 17.172 6.562 4.117 1 95.94 322 TYR A CA 1
ATOM 2413 C C . TYR A 1 322 ? 17.219 5.074 4.43 1 95.94 322 TYR A C 1
ATOM 2415 O O . TYR A 1 322 ? 18.219 4.562 4.926 1 95.94 322 TYR A O 1
ATOM 2423 N N . LYS A 1 323 ? 16.156 4.348 4.094 1 94.44 323 LYS A N 1
ATOM 2424 C CA . LYS A 1 323 ? 16.062 2.914 4.344 1 94.44 323 LYS A CA 1
ATOM 2425 C C . LYS A 1 323 ? 16.969 2.129 3.412 1 94.44 323 LYS A C 1
ATOM 2427 O O . LYS A 1 323 ? 17.266 0.96 3.666 1 94.44 323 LYS A O 1
ATOM 2432 N N . GLY A 1 324 ? 17.234 2.721 2.268 1 94 324 GLY A N 1
ATOM 2433 C CA . GLY A 1 324 ? 18.141 2.039 1.354 1 94 324 GLY A CA 1
ATOM 2434 C C . GLY A 1 324 ? 17.609 1.98 -0.069 1 94 324 GLY A C 1
ATOM 2435 O O . GLY A 1 324 ? 18.266 1.418 -0.951 1 94 324 GLY A O 1
ATOM 2436 N N . LEU A 1 325 ? 16.469 2.49 -0.318 1 92.44 325 LEU A N 1
ATOM 2437 C CA . LEU A 1 325 ? 15.953 2.553 -1.678 1 92.44 325 LEU A CA 1
ATOM 2438 C C . LEU A 1 325 ? 16.578 3.713 -2.447 1 92.44 325 LEU A C 1
ATOM 2440 O O . LEU A 1 325 ? 15.961 4.773 -2.586 1 92.44 325 LEU A O 1
ATOM 2444 N N . ALA A 1 326 ? 17.594 3.383 -3.029 1 85.94 326 ALA A N 1
ATOM 2445 C CA . ALA A 1 326 ? 18.375 4.422 -3.703 1 85.94 326 ALA A CA 1
ATOM 2446 C C . ALA A 1 326 ? 17.578 5.031 -4.859 1 85.94 326 ALA A C 1
ATOM 2448 O O . ALA A 1 326 ? 16.844 4.332 -5.547 1 85.94 326 ALA A O 1
ATOM 2449 N N . ASN A 1 327 ? 17.547 6.266 -5.07 1 80.5 327 ASN A N 1
ATOM 2450 C CA . ASN A 1 327 ? 17.016 7.016 -6.207 1 80.5 327 ASN A CA 1
ATOM 2451 C C . ASN A 1 327 ? 15.492 6.973 -6.25 1 80.5 327 ASN A C 1
ATOM 2453 O O . ASN A 1 327 ? 14.891 7.23 -7.297 1 80.5 327 ASN A O 1
ATOM 2457 N N . TRP A 1 328 ? 14.938 6.543 -5.223 1 86.06 328 TRP A N 1
ATOM 2458 C CA . TRP A 1 328 ? 13.477 6.555 -5.203 1 86.06 328 TRP A CA 1
ATOM 2459 C C . TRP A 1 328 ? 12.945 7.973 -5.363 1 86.06 328 TRP A C 1
ATOM 2461 O O . TRP A 1 328 ? 13.492 8.914 -4.797 1 86.06 328 TRP A O 1
ATOM 2471 N N . THR A 1 329 ? 11.875 8.117 -6.164 1 85.12 329 THR A N 1
ATOM 2472 C CA . THR A 1 329 ? 11.148 9.375 -6.324 1 85.12 329 THR A CA 1
ATOM 2473 C C . THR A 1 329 ? 9.648 9.133 -6.379 1 85.12 329 THR A C 1
ATOM 2475 O O . THR A 1 329 ? 9.203 8.055 -6.773 1 85.12 329 THR A O 1
ATOM 2478 N N . THR A 1 330 ? 8.906 10.117 -5.941 1 89 330 THR A N 1
ATOM 2479 C CA . THR A 1 330 ? 7.453 10.023 -6.047 1 89 330 THR A CA 1
ATOM 2480 C C . THR A 1 330 ? 7.02 9.969 -7.512 1 89 330 THR A C 1
ATOM 2482 O O . THR A 1 330 ? 7.426 10.812 -8.312 1 89 330 THR A O 1
ATOM 2485 N N . PRO A 1 331 ? 6.223 8.953 -7.852 1 87.31 331 PRO A N 1
ATOM 2486 C CA . PRO A 1 331 ? 5.738 8.906 -9.234 1 87.31 331 PRO A CA 1
ATOM 2487 C C . PRO A 1 331 ? 4.875 10.109 -9.602 1 87.31 331 PRO A C 1
ATOM 2489 O O . PRO A 1 331 ? 4.066 10.57 -8.789 1 87.31 331 PRO A O 1
ATOM 2492 N N . VAL A 1 332 ? 5.098 10.633 -10.75 1 89.5 332 VAL A N 1
ATOM 2493 C CA . VAL A 1 332 ? 4.359 11.781 -11.266 1 89.5 332 VAL A CA 1
ATOM 2494 C C . VAL A 1 332 ? 3.666 11.414 -12.57 1 89.5 332 VAL A C 1
ATOM 2496 O O . VAL A 1 332 ? 4.254 10.75 -13.43 1 89.5 332 VAL A O 1
ATOM 2499 N N . VAL A 1 333 ? 2.398 11.758 -12.719 1 87.25 333 VAL A N 1
ATOM 2500 C CA . VAL A 1 333 ? 1.628 11.484 -13.93 1 87.25 333 VAL A CA 1
ATOM 2501 C C . VAL A 1 333 ? 0.874 12.742 -14.359 1 87.25 333 VAL A C 1
ATOM 2503 O O . VAL A 1 333 ? 0.412 13.516 -13.516 1 87.25 333 VAL A O 1
ATOM 2506 N N . ALA A 1 334 ? 0.788 12.914 -15.625 1 90.31 334 ALA A N 1
ATOM 2507 C CA . ALA A 1 334 ? -0.06 13.992 -16.141 1 90.31 334 ALA A CA 1
ATOM 2508 C C . ALA A 1 334 ? -1.536 13.617 -16.047 1 90.31 334 ALA A C 1
ATOM 2510 O O . ALA A 1 334 ? -1.941 12.547 -16.5 1 90.31 334 ALA A O 1
ATOM 2511 N N . CYS A 1 335 ? -2.307 14.422 -15.445 1 91.81 335 CYS A N 1
ATOM 2512 C CA . CYS A 1 335 ? -3.74 14.18 -15.312 1 91.81 335 CYS A CA 1
ATOM 2513 C C . CYS A 1 335 ? -4.543 15.352 -15.859 1 91.81 335 CYS A C 1
ATOM 2515 O O . CYS A 1 335 ? -4.086 16.5 -15.82 1 91.81 335 CYS A O 1
ATOM 2517 N N . VAL A 1 336 ? -5.719 15.055 -16.359 1 93.62 336 VAL A N 1
ATOM 2518 C CA . VAL A 1 336 ? -6.676 16.078 -16.75 1 93.62 336 VAL A CA 1
ATOM 2519 C C . VAL A 1 336 ? -7.465 16.547 -15.531 1 93.62 336 VAL A C 1
ATOM 2521 O O . VAL A 1 336 ? -7.996 15.727 -14.781 1 93.62 336 VAL A O 1
ATOM 2524 N N . MET A 1 337 ? -7.535 17.844 -15.391 1 94.88 337 MET A N 1
ATOM 2525 C CA . MET A 1 337 ? -8.211 18.406 -14.227 1 94.88 337 MET A CA 1
ATOM 2526 C C . MET A 1 337 ? -9.727 18.375 -14.406 1 94.88 337 MET A C 1
ATOM 2528 O O . MET A 1 337 ? -10.234 18.641 -15.492 1 94.88 337 MET A O 1
ATOM 2532 N N . ASP A 1 338 ? -10.445 18.062 -13.328 1 92.75 338 ASP A N 1
ATOM 2533 C CA . ASP A 1 338 ? -11.906 18.062 -13.328 1 92.75 338 ASP A CA 1
ATOM 2534 C C . ASP A 1 338 ? -12.453 19.203 -12.477 1 92.75 338 ASP A C 1
ATOM 2536 O O . ASP A 1 338 ? -13.672 19.359 -12.352 1 92.75 338 ASP A O 1
ATOM 2540 N N . THR A 1 339 ? -11.578 19.984 -11.883 1 91.94 339 THR A N 1
ATOM 2541 C CA . THR A 1 339 ? -11.977 21.031 -10.938 1 91.94 339 THR A CA 1
ATOM 2542 C C . THR A 1 339 ? -11.43 22.391 -11.367 1 91.94 339 THR A C 1
ATOM 2544 O O . THR A 1 339 ? -10.398 22.469 -12.039 1 91.94 339 THR A O 1
ATOM 2547 N N . GLU A 1 340 ? -12.219 23.391 -10.992 1 93.44 340 GLU A N 1
ATOM 2548 C CA . GLU A 1 340 ? -11.758 24.766 -11.141 1 93.44 340 GLU A CA 1
ATOM 2549 C C . GLU A 1 340 ? -11.109 25.266 -9.852 1 93.44 340 GLU A C 1
ATOM 2551 O O . GLU A 1 340 ? -11.625 25.031 -8.758 1 93.44 340 GLU A O 1
ATOM 2556 N N . ILE A 1 341 ? -9.961 25.812 -10.031 1 91.69 341 ILE A N 1
ATOM 2557 C CA . ILE A 1 341 ? -9.266 26.359 -8.875 1 91.69 341 ILE A CA 1
ATOM 2558 C C . ILE A 1 341 ? -8.773 27.766 -9.203 1 91.69 341 ILE A C 1
ATOM 2560 O O . ILE A 1 341 ? -8.039 27.969 -10.172 1 91.69 341 ILE A O 1
ATOM 2564 N N . PHE A 1 342 ? -9.25 28.703 -8.398 1 88.44 342 PHE A N 1
ATOM 2565 C CA . PHE A 1 342 ? -8.797 30.094 -8.5 1 88.44 342 PHE A CA 1
ATOM 2566 C C . PHE A 1 342 ? -8.086 30.531 -7.227 1 88.44 342 PHE A C 1
ATOM 2568 O O . PHE A 1 342 ? -8.719 30.703 -6.184 1 88.44 342 PHE A O 1
ATOM 2575 N N . LYS A 1 343 ? -6.793 30.641 -7.254 1 84.31 343 LYS A N 1
ATOM 2576 C CA . LYS A 1 343 ? -5.973 31.047 -6.113 1 84.31 343 LYS A CA 1
ATOM 2577 C C . LYS A 1 343 ? -4.703 31.75 -6.574 1 84.31 343 LYS A C 1
ATOM 2579 O O . LYS A 1 343 ? -4.105 31.375 -7.582 1 84.31 343 LYS A O 1
ATOM 2584 N N . ARG A 1 344 ? -4.383 32.75 -5.785 1 82.81 344 ARG A N 1
ATOM 2585 C CA . ARG A 1 344 ? -3.086 33.375 -6.031 1 82.81 344 ARG A CA 1
ATOM 2586 C C . ARG A 1 344 ? -1.949 32.469 -5.59 1 82.81 344 ARG A C 1
ATOM 2588 O O . ARG A 1 344 ? -1.932 32 -4.449 1 82.81 344 ARG A O 1
ATOM 2595 N N . ASN A 1 345 ? -1.029 32.219 -6.5 1 82.44 345 ASN A N 1
ATOM 2596 C CA . ASN A 1 345 ? 0.022 31.234 -6.238 1 82.44 345 ASN A CA 1
ATOM 2597 C C . ASN A 1 345 ? 1.41 31.859 -6.391 1 82.44 345 ASN A C 1
ATOM 2599 O O . ASN A 1 345 ? 2.039 31.734 -7.441 1 82.44 345 ASN A O 1
ATOM 2603 N N . VAL A 1 346 ? 1.941 32.406 -5.359 1 88.38 346 VAL A N 1
ATOM 2604 C CA . VAL A 1 346 ? 3.281 32.969 -5.383 1 88.38 346 VAL A CA 1
ATOM 2605 C C . VAL A 1 346 ? 4.324 31.875 -5.277 1 88.38 346 VAL A C 1
ATOM 2607 O O . VAL A 1 346 ? 5.492 32.062 -5.621 1 88.38 346 VAL A O 1
ATOM 2610 N N . PHE A 1 347 ? 3.91 30.734 -4.891 1 92.31 347 PHE A N 1
ATOM 2611 C CA . PHE A 1 347 ? 4.691 29.516 -4.82 1 92.31 347 PHE A CA 1
ATOM 2612 C C . PHE A 1 347 ? 3.941 28.359 -5.469 1 92.31 347 PHE A C 1
ATOM 2614 O O . PHE A 1 347 ? 2.75 28.469 -5.766 1 92.31 347 PHE A O 1
ATOM 2621 N N . ASP A 1 348 ? 4.727 27.281 -5.699 1 95.06 348 ASP A N 1
ATOM 2622 C CA . ASP A 1 348 ? 4.031 26.062 -6.129 1 95.06 348 ASP A CA 1
ATOM 2623 C C . ASP A 1 348 ? 2.98 25.641 -5.102 1 95.06 348 ASP A C 1
ATOM 2625 O O . ASP A 1 348 ? 3.234 25.688 -3.895 1 95.06 348 ASP A O 1
ATOM 2629 N N . ARG A 1 349 ? 1.867 25.359 -5.613 1 96.56 349 ARG A N 1
ATOM 2630 C CA . ARG A 1 349 ? 0.788 24.875 -4.762 1 96.56 349 ARG A CA 1
ATOM 2631 C C . ARG A 1 349 ? 0.532 23.391 -5.008 1 96.56 349 ARG A C 1
ATOM 2633 O O . ARG A 1 349 ? 0.439 22.953 -6.16 1 96.56 349 ARG A O 1
ATOM 2640 N N . TYR A 1 350 ? 0.432 22.672 -3.998 1 96.62 350 TYR A N 1
ATOM 2641 C CA . TYR A 1 350 ? 0.149 21.25 -4.07 1 96.62 350 TYR A CA 1
ATOM 2642 C C . TYR A 1 350 ? -1.234 20.938 -3.512 1 96.62 350 TYR A C 1
ATOM 2644 O O . TYR A 1 350 ? -1.424 20.891 -2.293 1 96.62 350 TYR A O 1
ATOM 2652 N N . VAL A 1 351 ? -2.119 20.656 -4.418 1 96.38 351 VAL A N 1
ATOM 2653 C CA . VAL A 1 351 ? -3.533 20.5 -4.086 1 96.38 351 VAL A CA 1
ATOM 2654 C C . VAL A 1 351 ? -3.852 19.047 -3.801 1 96.38 351 VAL A C 1
ATOM 2656 O O . VAL A 1 351 ? -3.592 18.172 -4.633 1 96.38 351 VAL A O 1
ATOM 2659 N N . GLN A 1 352 ? -4.477 18.797 -2.641 1 96 352 GLN A N 1
ATOM 2660 C CA . GLN A 1 352 ? -4.895 17.453 -2.258 1 96 352 GLN A CA 1
ATOM 2661 C C . GLN A 1 352 ? -6.125 17.016 -3.053 1 96 352 GLN A C 1
ATOM 2663 O O . GLN A 1 352 ? -7.07 17.781 -3.217 1 96 352 GLN A O 1
ATOM 2668 N N . GLY A 1 353 ? -6.07 15.828 -3.527 1 94.44 353 GLY A N 1
ATOM 2669 C CA . GLY A 1 353 ? -7.184 15.258 -4.266 1 94.44 353 GLY A CA 1
ATOM 2670 C C . GLY A 1 353 ? -6.969 13.797 -4.641 1 94.44 353 GLY A C 1
ATOM 2671 O O . GLY A 1 353 ? -6.223 13.086 -3.969 1 94.44 353 GLY A O 1
ATOM 2672 N N . LYS A 1 354 ? -7.762 13.359 -5.609 1 92.19 354 LYS A N 1
ATOM 2673 C CA . LYS A 1 354 ? -7.68 11.969 -6.023 1 92.19 354 LYS A CA 1
ATOM 2674 C C . LYS A 1 354 ? -7.566 11.844 -7.539 1 92.19 354 LYS A C 1
ATOM 2676 O O . LYS A 1 354 ? -8.188 12.625 -8.273 1 92.19 354 LYS A O 1
ATOM 2681 N N . VAL A 1 355 ? -6.758 10.953 -7.949 1 89.69 355 VAL A N 1
ATOM 2682 C CA . VAL A 1 355 ? -6.719 10.555 -9.352 1 89.69 355 VAL A CA 1
ATOM 2683 C C . VAL A 1 355 ? -7.73 9.438 -9.602 1 89.69 355 VAL A C 1
ATOM 2685 O O . VAL A 1 355 ? -7.758 8.445 -8.867 1 89.69 355 VAL A O 1
ATOM 2688 N N . VAL A 1 356 ? -8.562 9.609 -10.523 1 87.38 356 VAL A N 1
ATOM 2689 C CA . VAL A 1 356 ? -9.531 8.602 -10.961 1 87.38 356 VAL A CA 1
ATOM 2690 C C . VAL A 1 356 ? -9.062 7.973 -12.266 1 87.38 356 VAL A C 1
ATOM 2692 O O . VAL A 1 356 ? -8.797 8.68 -13.25 1 87.38 356 VAL A O 1
ATOM 2695 N N . PHE A 1 357 ? -9.062 6.578 -12.18 1 81.44 357 PHE A N 1
ATOM 2696 C CA . PHE A 1 357 ? -8.664 5.812 -13.352 1 81.44 357 PHE A CA 1
ATOM 2697 C C . PHE A 1 357 ? -9.875 5.152 -14 1 81.44 357 PHE A C 1
ATOM 2699 O O . PHE A 1 357 ? -10.828 4.77 -13.312 1 81.44 357 PHE A O 1
ATOM 2706 N N . GLY A 1 358 ? -10.117 5.145 -15.406 1 75.5 358 GLY A N 1
ATOM 2707 C CA . GLY A 1 358 ? -11.258 4.535 -16.062 1 75.5 358 GLY A CA 1
ATOM 2708 C C . GLY A 1 358 ? -10.953 4.094 -17.484 1 75.5 358 GLY A C 1
ATOM 2709 O O . GLY A 1 358 ? -11.789 4.266 -18.391 1 75.5 358 GLY A O 1
ATOM 2710 N N . GLY A 1 359 ? -9.828 3.543 -17.766 1 68.88 359 GLY A N 1
ATOM 2711 C CA . GLY A 1 359 ? -9.453 3.006 -19.062 1 68.88 359 GLY A CA 1
ATOM 2712 C C . GLY A 1 359 ? -8.914 4.062 -20.016 1 68.88 359 GLY A C 1
ATOM 2713 O O . GLY A 1 359 ? -8.43 3.738 -21.109 1 68.88 359 GLY A O 1
ATOM 2714 N N . GLY A 1 360 ? -8.977 5.309 -19.578 1 78.5 360 GLY A N 1
ATOM 2715 C CA . GLY A 1 360 ? -8.438 6.402 -20.359 1 78.5 360 GLY A CA 1
ATOM 2716 C C . GLY A 1 360 ? -7.379 7.203 -19.625 1 78.5 360 GLY A C 1
ATOM 2717 O O . GLY A 1 360 ? -6.543 6.637 -18.922 1 78.5 360 GLY A O 1
ATOM 2718 N N . VAL A 1 361 ? -7.383 8.461 -20.016 1 82.12 361 VAL A N 1
ATOM 2719 C CA . VAL A 1 361 ? -6.43 9.359 -19.359 1 82.12 361 VAL A CA 1
ATOM 2720 C C . VAL A 1 361 ? -6.836 9.594 -17.906 1 82.12 361 VAL A C 1
ATOM 2722 O O . VAL A 1 361 ? -8.016 9.789 -17.609 1 82.12 361 VAL A O 1
ATOM 2725 N N . PRO A 1 362 ? -5.895 9.523 -17.062 1 87.75 362 PRO A N 1
ATOM 2726 C CA . PRO A 1 362 ? -6.23 9.773 -15.656 1 87.75 362 PRO A CA 1
ATOM 2727 C C . PRO A 1 362 ? -6.758 11.188 -15.414 1 87.75 362 PRO A C 1
ATOM 2729 O O . PRO A 1 362 ? -6.297 12.133 -16.047 1 87.75 362 PRO A O 1
ATOM 2732 N N . ARG A 1 363 ? -7.711 11.297 -14.508 1 91.75 363 ARG A N 1
ATOM 2733 C CA . ARG A 1 363 ? -8.312 12.57 -14.141 1 91.75 363 ARG A CA 1
ATOM 2734 C C . ARG A 1 363 ? -8.07 12.898 -12.672 1 91.75 363 ARG A C 1
ATOM 2736 O O . ARG A 1 363 ? -8.039 12 -11.828 1 91.75 363 ARG A O 1
ATOM 2743 N N . PHE A 1 364 ? -7.91 14.109 -12.438 1 93.81 364 PHE A N 1
ATOM 2744 C CA . PHE A 1 364 ? -7.684 14.547 -11.062 1 93.81 364 PHE A CA 1
ATOM 2745 C C . PHE A 1 364 ? -8.875 15.344 -10.547 1 93.81 364 PHE A C 1
ATOM 2747 O O . PHE A 1 364 ? -9.352 16.266 -11.211 1 93.81 364 PHE A O 1
ATOM 2754 N N . VAL A 1 365 ? -9.367 14.984 -9.398 1 93.81 365 VAL A N 1
ATOM 2755 C CA . VAL A 1 365 ? -10.445 15.688 -8.695 1 93.81 365 VAL A CA 1
ATOM 2756 C C . VAL A 1 365 ? -9.922 16.25 -7.379 1 93.81 365 VAL A C 1
ATOM 2758 O O . VAL A 1 365 ? -9.539 15.5 -6.48 1 93.81 365 VAL A O 1
ATOM 2761 N N . ALA A 1 366 ? -9.945 17.578 -7.238 1 94.62 366 ALA A N 1
ATOM 2762 C CA . ALA A 1 366 ? -9.469 18.219 -6.02 1 94.62 366 ALA A CA 1
ATOM 2763 C C . ALA A 1 366 ? -10.453 18.031 -4.871 1 94.62 366 ALA A C 1
ATOM 2765 O O . ALA A 1 366 ? -11.664 17.922 -5.094 1 94.62 366 ALA A O 1
ATOM 2766 N N . ASN A 1 367 ? -9.906 17.953 -3.67 1 93.12 367 ASN A N 1
ATOM 2767 C CA . ASN A 1 367 ? -10.766 17.984 -2.492 1 93.12 367 ASN A CA 1
ATOM 2768 C C . ASN A 1 367 ? -11.562 19.281 -2.414 1 93.12 367 ASN A C 1
ATOM 2770 O O . ASN A 1 367 ? -11.133 20.312 -2.932 1 93.12 367 ASN A O 1
ATOM 2774 N N . ARG A 1 368 ? -12.695 19.172 -1.72 1 85.56 368 ARG A N 1
ATOM 2775 C CA . ARG A 1 368 ? -13.492 20.375 -1.49 1 85.56 368 ARG A CA 1
ATOM 2776 C C . ARG A 1 368 ? -12.734 21.391 -0.648 1 85.56 368 ARG A C 1
ATOM 2778 O O . ARG A 1 368 ? -12.695 22.578 -0.98 1 85.56 368 ARG A O 1
ATOM 2785 N N . HIS A 1 369 ? -12.227 20.859 0.403 1 84.69 369 HIS A N 1
ATOM 2786 C CA . HIS A 1 369 ? -11.352 21.656 1.263 1 84.69 369 HIS A CA 1
ATOM 2787 C C . HIS A 1 369 ? -9.914 21.156 1.197 1 84.69 369 HIS A C 1
ATOM 2789 O O . HIS A 1 369 ? -9.648 19.984 1.455 1 84.69 369 HIS A O 1
ATOM 2795 N N . PHE A 1 370 ? -9.023 22.156 0.803 1 79.5 370 PHE A N 1
ATOM 2796 C CA . PHE A 1 370 ? -7.637 21.719 0.694 1 79.5 370 PHE A CA 1
ATOM 2797 C C . PHE A 1 370 ? -6.688 22.781 1.226 1 79.5 370 PHE A C 1
ATOM 2799 O O . PHE A 1 370 ? -5.605 22.984 0.669 1 79.5 370 PHE A O 1
ATOM 2806 N N . ASN A 1 371 ? -7.133 23.406 2.254 1 83.44 371 ASN A N 1
ATOM 2807 C CA . ASN A 1 371 ? -6.281 24.391 2.916 1 83.44 371 ASN A CA 1
ATOM 2808 C C . ASN A 1 371 ? -5.383 23.734 3.963 1 83.44 371 ASN A C 1
ATOM 2810 O O . ASN A 1 371 ? -5.438 22.516 4.164 1 83.44 371 ASN A O 1
ATOM 2814 N N . SER A 1 372 ? -4.504 24.484 4.559 1 83.62 372 SER A N 1
ATOM 2815 C CA . SER A 1 372 ? -3.494 24 5.492 1 83.62 372 SER A CA 1
ATOM 2816 C C . SER A 1 372 ? -4.137 23.281 6.68 1 83.62 372 SER A C 1
ATOM 2818 O O . SER A 1 372 ? -3.58 22.328 7.207 1 83.62 372 SER A O 1
ATOM 2820 N N . SER A 1 373 ? -5.27 23.75 7.074 1 86.12 373 SER A N 1
ATOM 2821 C CA . SER A 1 373 ? -5.895 23.219 8.289 1 86.12 373 SER A CA 1
ATOM 2822 C C . SER A 1 373 ? -6.855 22.078 7.965 1 86.12 373 SER A C 1
ATOM 2824 O O . SER A 1 373 ? -7.301 21.375 8.867 1 86.12 373 SER A O 1
ATOM 2826 N N . SER A 1 374 ? -7.145 21.828 6.703 1 90.25 374 SER A N 1
ATOM 2827 C CA . SER A 1 374 ? -8.141 20.828 6.316 1 90.25 374 SER A CA 1
ATOM 2828 C C . SER A 1 374 ? -7.664 19.422 6.637 1 90.25 374 SER A C 1
ATOM 2830 O O . SER A 1 374 ? -6.566 19.016 6.238 1 90.25 374 SER A O 1
ATOM 2832 N N . MET A 1 375 ? -8.508 18.703 7.355 1 94 375 MET A N 1
ATOM 2833 C CA . MET A 1 375 ? -8.156 17.359 7.797 1 94 375 MET A CA 1
ATOM 2834 C C . MET A 1 375 ? -9.148 16.328 7.27 1 94 375 MET A C 1
ATOM 2836 O O . MET A 1 375 ? -8.75 15.273 6.789 1 94 375 MET A O 1
ATOM 2840 N N . LEU A 1 376 ? -10.414 16.625 7.23 1 95 376 LEU A N 1
ATOM 2841 C CA . LEU A 1 376 ? -11.484 15.641 7.051 1 95 376 LEU A CA 1
ATOM 2842 C C . LEU A 1 376 ? -11.422 15.016 5.66 1 95 376 LEU A C 1
ATOM 2844 O O . LEU A 1 376 ? -11.625 13.812 5.504 1 95 376 LEU A O 1
ATOM 2848 N N . GLY A 1 377 ? -11.078 15.734 4.68 1 93.69 377 GLY A N 1
ATOM 2849 C CA . GLY A 1 377 ? -11.07 15.242 3.314 1 93.69 377 GLY A CA 1
ATOM 2850 C C . GLY A 1 377 ? -9.852 14.391 2.992 1 93.69 377 GLY A C 1
ATOM 2851 O O . GLY A 1 377 ? -9.797 13.766 1.937 1 93.69 377 GLY A O 1
ATOM 2852 N N . LEU A 1 378 ? -8.922 14.289 3.871 1 93.94 378 LEU A N 1
ATOM 2853 C CA . LEU A 1 378 ? -7.645 13.641 3.596 1 93.94 378 LEU A CA 1
ATOM 2854 C C . LEU A 1 378 ? -7.828 12.141 3.361 1 93.94 378 LEU A C 1
ATOM 2856 O O . LEU A 1 378 ? -7.004 11.508 2.703 1 93.94 378 LEU A O 1
ATOM 2860 N N . TYR A 1 379 ? -8.875 11.531 3.869 1 91.69 379 TYR A N 1
ATOM 2861 C CA . TYR A 1 379 ? -9.023 10.078 3.805 1 91.69 379 TYR A CA 1
ATOM 2862 C C . TYR A 1 379 ? -9.273 9.617 2.375 1 91.69 379 TYR A C 1
ATOM 2864 O O . TYR A 1 379 ? -9.117 8.438 2.059 1 91.69 379 TYR A O 1
ATOM 2872 N N . THR A 1 380 ? -9.625 10.586 1.461 1 90.88 380 THR A N 1
ATOM 2873 C CA . THR A 1 380 ? -9.891 10.211 0.076 1 90.88 380 THR A CA 1
ATOM 2874 C C . THR A 1 380 ? -8.695 10.539 -0.811 1 90.88 380 THR A C 1
ATOM 2876 O O . THR A 1 380 ? -8.703 10.25 -2.008 1 90.88 380 THR A O 1
ATOM 2879 N N . VAL A 1 381 ? -7.703 11.148 -0.247 1 92.94 381 VAL A N 1
ATOM 2880 C CA . VAL A 1 381 ? -6.609 11.688 -1.05 1 92.94 381 VAL A CA 1
ATOM 2881 C C . VAL A 1 381 ? -5.664 10.555 -1.449 1 92.94 381 VAL A C 1
ATOM 2883 O O . VAL A 1 381 ? -5.207 9.789 -0.598 1 92.94 381 VAL A O 1
ATOM 2886 N N . ASN A 1 382 ? -5.348 10.477 -2.773 1 91.5 382 ASN A N 1
ATOM 2887 C CA . ASN A 1 382 ? -4.316 9.562 -3.244 1 91.5 382 ASN A CA 1
ATOM 2888 C C . ASN A 1 382 ? -3.287 10.273 -4.117 1 91.5 382 ASN A C 1
ATOM 2890 O O . ASN A 1 382 ? -2.422 9.633 -4.715 1 91.5 382 ASN A O 1
ATOM 2894 N N . ALA A 1 383 ? -3.416 11.586 -4.137 1 93.81 383 ALA A N 1
ATOM 2895 C CA . ALA A 1 383 ? -2.5 12.328 -5.004 1 93.81 383 ALA A CA 1
ATOM 2896 C C . ALA A 1 383 ? -2.438 13.797 -4.605 1 93.81 383 ALA A C 1
ATOM 2898 O O . ALA A 1 383 ? -3.311 14.289 -3.889 1 93.81 383 ALA A O 1
ATOM 2899 N N . LEU A 1 384 ? -1.405 14.484 -5.02 1 95.81 384 LEU A N 1
ATOM 2900 C CA . LEU A 1 384 ? -1.236 15.93 -4.938 1 95.81 384 LEU A CA 1
ATOM 2901 C C . LEU A 1 384 ? -1.007 16.531 -6.32 1 95.81 384 LEU A C 1
ATOM 2903 O O . LEU A 1 384 ? -0.043 16.172 -7.004 1 95.81 384 LEU A O 1
ATOM 2907 N N . ALA A 1 385 ? -1.829 17.438 -6.762 1 95.62 385 ALA A N 1
ATOM 2908 C CA . ALA A 1 385 ? -1.611 18.156 -8.016 1 95.62 385 ALA A CA 1
ATOM 2909 C C . ALA A 1 385 ? -0.729 19.375 -7.801 1 95.62 385 ALA A C 1
ATOM 2911 O O . ALA A 1 385 ? -0.985 20.188 -6.902 1 95.62 385 ALA A O 1
ATOM 2912 N N . CYS A 1 386 ? 0.217 19.531 -8.617 1 96.06 386 CYS A N 1
ATOM 2913 C CA . CYS A 1 386 ? 1.099 20.688 -8.531 1 96.06 386 CYS A CA 1
ATOM 2914 C C . CYS A 1 386 ? 0.625 21.812 -9.453 1 96.06 386 CYS A C 1
ATOM 2916 O O . CYS A 1 386 ? 0.615 21.641 -10.672 1 96.06 386 CYS A O 1
ATOM 2918 N N . ILE A 1 387 ? 0.205 22.875 -8.914 1 96.38 387 ILE A N 1
ATOM 2919 C CA . ILE A 1 387 ? -0.036 24.109 -9.656 1 96.38 387 ILE A CA 1
ATOM 2920 C C . ILE A 1 387 ? 1.207 25 -9.594 1 96.38 387 ILE A C 1
ATOM 2922 O O . ILE A 1 387 ? 1.535 25.562 -8.547 1 96.38 387 ILE A O 1
ATOM 2926 N N . PRO A 1 388 ? 1.796 25.172 -10.703 1 95.12 388 PRO A N 1
ATOM 2927 C CA . PRO A 1 388 ? 3.072 25.891 -10.695 1 95.12 388 PRO A CA 1
ATOM 2928 C C . PRO A 1 388 ? 2.926 27.344 -10.258 1 95.12 388 PRO A C 1
ATOM 2930 O O . PRO A 1 388 ? 1.884 27.969 -10.5 1 95.12 388 PRO A O 1
ATOM 2933 N N . ARG A 1 389 ? 4.004 27.812 -9.68 1 94.31 389 ARG A N 1
ATOM 2934 C CA . ARG A 1 389 ? 4.098 29.234 -9.344 1 94.31 389 ARG A CA 1
ATOM 2935 C C . ARG A 1 389 ? 3.73 30.109 -10.539 1 94.31 389 ARG A C 1
ATOM 2937 O O . ARG A 1 389 ? 4.172 29.844 -11.656 1 94.31 389 ARG A O 1
ATOM 2944 N N . GLY A 1 390 ? 2.875 31.109 -10.25 1 93.31 390 GLY A N 1
ATOM 2945 C CA . GLY A 1 390 ? 2.496 32.031 -11.312 1 93.31 390 GLY A CA 1
ATOM 2946 C C . GLY A 1 390 ? 1.199 31.641 -12 1 93.31 390 GLY A C 1
ATOM 2947 O O . GLY A 1 390 ? 0.594 32.469 -12.695 1 93.31 390 GLY A O 1
ATOM 2948 N N . THR A 1 391 ? 0.814 30.391 -11.867 1 93.38 391 THR A N 1
ATOM 2949 C CA . THR A 1 391 ? -0.481 29.953 -12.383 1 93.38 391 THR A CA 1
ATOM 2950 C C . THR A 1 391 ? -1.585 30.219 -11.367 1 93.38 391 THR A C 1
ATOM 2952 O O . THR A 1 391 ? -1.624 29.594 -10.305 1 93.38 391 THR A O 1
ATOM 2955 N N . HIS A 1 392 ? -2.545 31.109 -11.773 1 93.88 392 HIS A N 1
ATOM 2956 C CA . HIS A 1 392 ? -3.518 31.562 -10.789 1 93.88 392 HIS A CA 1
ATOM 2957 C C . HIS A 1 392 ? -4.902 30.984 -11.07 1 93.88 392 HIS A C 1
ATOM 2959 O O . HIS A 1 392 ? -5.816 31.125 -10.266 1 93.88 392 HIS A O 1
ATOM 2965 N N . GLU A 1 393 ? -4.977 30.359 -12.227 1 94.94 393 GLU A N 1
ATOM 2966 C CA . GLU A 1 393 ? -6.254 29.766 -12.609 1 94.94 393 GLU A CA 1
ATOM 2967 C C . GLU A 1 393 ? -6.055 28.375 -13.219 1 94.94 393 GLU A C 1
ATOM 2969 O O . GLU A 1 393 ? -5.172 28.188 -14.062 1 94.94 393 GLU A O 1
ATOM 2974 N N . VAL A 1 394 ? -6.801 27.453 -12.711 1 95.5 394 VAL A N 1
ATOM 2975 C CA . VAL A 1 394 ? -6.879 26.125 -13.273 1 95.5 394 VAL A CA 1
ATOM 2976 C C . VAL A 1 394 ? -8.312 25.812 -13.695 1 95.5 394 VAL A C 1
ATOM 2978 O O . VAL A 1 394 ? -9.25 26.047 -12.922 1 95.5 394 VAL A O 1
ATOM 2981 N N . HIS A 1 395 ? -8.5 25.344 -14.891 1 96.5 395 HIS A N 1
ATOM 2982 C CA . HIS A 1 395 ? -9.82 25.031 -15.438 1 96.5 395 HIS A CA 1
ATOM 2983 C C . HIS A 1 395 ? -9.961 23.547 -15.734 1 96.5 395 HIS A C 1
ATOM 2985 O O . HIS A 1 395 ? -8.961 22.859 -15.953 1 96.5 395 HIS A O 1
ATOM 2991 N N . PRO A 1 396 ? -11.258 23.125 -15.68 1 95.31 396 PRO A N 1
ATOM 2992 C CA . PRO A 1 396 ? -11.461 21.75 -16.172 1 95.31 396 PRO A CA 1
ATOM 2993 C C . PRO A 1 396 ? -10.922 21.547 -17.594 1 95.31 396 PRO A C 1
ATOM 2995 O O . PRO A 1 396 ? -11.086 22.422 -18.453 1 95.31 396 PRO A O 1
ATOM 2998 N N . GLY A 1 397 ? -10.203 20.422 -17.766 1 95.19 397 GLY A N 1
ATOM 2999 C CA . GLY A 1 397 ? -9.602 20.156 -19.062 1 95.19 397 GLY A CA 1
ATOM 3000 C C . GLY A 1 397 ? -8.117 20.438 -19.109 1 95.19 397 GLY A C 1
ATOM 3001 O O . GLY A 1 397 ? -7.402 19.922 -19.953 1 95.19 397 GLY A O 1
ATOM 3002 N N . ASP A 1 398 ? -7.648 21.297 -18.203 1 96 398 ASP A N 1
ATOM 3003 C CA . ASP A 1 398 ? -6.211 21.547 -18.125 1 96 398 ASP A CA 1
ATOM 3004 C C . ASP A 1 398 ? -5.453 20.281 -17.719 1 96 398 ASP A C 1
ATOM 3006 O O . ASP A 1 398 ? -6.016 19.406 -17.078 1 96 398 ASP A O 1
ATOM 3010 N N . THR A 1 399 ? -4.234 20.203 -18.188 1 94 399 THR A N 1
ATOM 3011 C CA . THR A 1 399 ? -3.375 19.094 -17.797 1 94 399 THR A CA 1
ATOM 3012 C C . THR A 1 399 ? -2.307 19.547 -16.797 1 94 399 THR A C 1
ATOM 3014 O O . THR A 1 399 ? -1.604 20.531 -17.047 1 94 399 THR A O 1
ATOM 3017 N N . LEU A 1 400 ? -2.205 18.859 -15.656 1 94.75 400 LEU A N 1
ATOM 3018 C CA . LEU A 1 400 ? -1.205 19.172 -14.648 1 94.75 400 LEU A CA 1
ATOM 3019 C C . LEU A 1 400 ? -0.439 17.922 -14.227 1 94.75 400 LEU A C 1
ATOM 3021 O O . LEU A 1 400 ? -0.918 16.812 -14.414 1 94.75 400 LEU A O 1
ATOM 3025 N N . ASN A 1 401 ? 0.78 18.156 -13.711 1 93.12 401 ASN A N 1
ATOM 3026 C CA . ASN A 1 401 ? 1.528 17.094 -13.055 1 93.12 401 ASN A CA 1
ATOM 3027 C C . ASN A 1 401 ? 0.946 16.75 -11.688 1 93.12 401 ASN A C 1
ATOM 3029 O O . ASN A 1 401 ? 0.698 17.641 -10.875 1 93.12 401 ASN A O 1
ATOM 3033 N N . VAL A 1 402 ? 0.711 15.469 -11.523 1 93.25 402 VAL A N 1
ATOM 3034 C CA . VAL A 1 402 ? 0.1 14.977 -10.289 1 93.25 402 VAL A CA 1
ATOM 3035 C C . VAL A 1 402 ? 1.011 13.938 -9.641 1 93.25 402 VAL A C 1
ATOM 3037 O O . VAL A 1 402 ? 1.461 13 -10.305 1 93.25 402 VAL A O 1
ATOM 3040 N N . TYR A 1 403 ? 1.315 14.195 -8.359 1 93.25 403 TYR A N 1
ATOM 3041 C CA . TYR A 1 403 ? 2.107 13.266 -7.559 1 93.25 403 TYR A CA 1
ATOM 3042 C C . TYR A 1 403 ? 1.233 12.164 -6.98 1 93.25 403 TYR A C 1
ATOM 3044 O O . TYR A 1 403 ? 0.291 12.43 -6.234 1 93.25 403 TYR A O 1
ATOM 3052 N N . LEU A 1 404 ? 1.513 10.961 -7.324 1 90.5 404 LEU A N 1
ATOM 3053 C CA . LEU A 1 404 ? 0.743 9.828 -6.828 1 90.5 404 LEU A CA 1
ATOM 3054 C C . LEU A 1 404 ? 1.248 9.383 -5.457 1 90.5 404 LEU A C 1
ATOM 3056 O O . LEU A 1 404 ? 2.453 9.211 -5.266 1 90.5 404 LEU A O 1
ATOM 3060 N N . LEU A 1 405 ? 0.255 9.273 -4.52 1 90.62 405 LEU A N 1
ATOM 3061 C CA . LEU A 1 405 ? 0.629 8.891 -3.16 1 90.62 405 LEU A CA 1
ATOM 3062 C C . LEU A 1 405 ? 0.386 7.406 -2.924 1 90.62 405 LEU A C 1
ATOM 3064 O O . LEU A 1 405 ? -0.621 6.855 -3.375 1 90.62 405 LEU A O 1
ATOM 3068 N N . GLY A 1 406 ? 1.142 6.699 -2.096 1 69.56 406 GLY A N 1
ATOM 3069 C CA . GLY A 1 406 ? 0.935 5.32 -1.675 1 69.56 406 GLY A CA 1
ATOM 3070 C C . GLY A 1 406 ? 1.169 4.316 -2.785 1 69.56 406 GLY A C 1
ATOM 3071 O O . GLY A 1 406 ? 0.896 3.125 -2.619 1 69.56 406 GLY A O 1
ATOM 3072 N N . LEU A 1 407 ? 1.235 4.887 -3.971 1 55 407 LEU A N 1
ATOM 3073 C CA . LEU A 1 407 ? 1.376 3.926 -5.059 1 55 407 LEU A CA 1
ATOM 3074 C C . LEU A 1 407 ? 2.773 3.312 -5.062 1 55 407 LEU A C 1
ATOM 3076 O O . LEU A 1 407 ? 3.723 3.918 -4.562 1 55 407 LEU A O 1
ATOM 3080 N N . LEU A 1 408 ? 2.816 1.996 -5.219 1 48.56 408 LEU A N 1
ATOM 3081 C CA . LEU A 1 408 ? 3.969 1.124 -5.414 1 48.56 408 LEU A CA 1
ATOM 3082 C C . LEU A 1 408 ? 5.086 1.856 -6.148 1 48.56 408 LEU A C 1
ATOM 3084 O O . LEU A 1 408 ? 4.828 2.812 -6.883 1 48.56 408 LEU A O 1
ATOM 3088 N N . PRO A 1 409 ? 6.395 1.526 -5.805 1 38.72 409 PRO A N 1
ATOM 3089 C CA . PRO A 1 409 ? 7.672 2.055 -6.293 1 38.72 409 PRO A CA 1
ATOM 3090 C C . PRO A 1 409 ? 7.668 2.309 -7.801 1 38.72 409 PRO A C 1
ATOM 3092 O O . PRO A 1 409 ? 7.047 1.557 -8.555 1 38.72 409 PRO A O 1
ATOM 3095 N N . ALA A 1 410 ? 7.91 3.605 -8.117 1 34.69 410 ALA A N 1
ATOM 3096 C CA . ALA A 1 410 ? 8.375 3.965 -9.453 1 34.69 410 ALA A CA 1
ATOM 3097 C C . ALA A 1 410 ? 9.555 3.096 -9.875 1 34.69 410 ALA A C 1
ATOM 3099 O O . ALA A 1 410 ? 10.555 3 -9.156 1 34.69 410 ALA A O 1
ATOM 3100 N N . VAL A 1 411 ? 9.523 1.923 -10.484 1 30.42 411 VAL A N 1
ATOM 3101 C CA . VAL A 1 411 ? 10.797 1.443 -11.016 1 30.42 411 VAL A CA 1
ATOM 3102 C C . VAL A 1 411 ? 11.547 2.596 -11.68 1 30.42 411 VAL A C 1
ATOM 3104 O O . VAL A 1 411 ? 10.969 3.361 -12.453 1 30.42 411 VAL A O 1
ATOM 3107 N N . MET B 1 1 ? -18.547 -27.859 -16.5 1 60.28 1 MET B N 1
ATOM 3108 C CA . MET B 1 1 ? -18.125 -26.797 -15.594 1 60.28 1 MET B CA 1
ATOM 3109 C C . MET B 1 1 ? -17.922 -25.484 -16.359 1 60.28 1 MET B C 1
ATOM 3111 O O . MET B 1 1 ? -17.531 -25.5 -17.531 1 60.28 1 MET B O 1
ATOM 3115 N N . ALA B 1 2 ? -18.578 -24.234 -15.859 1 81.12 2 ALA B N 1
ATOM 3116 C CA . ALA B 1 2 ? -18.75 -23.062 -16.719 1 81.12 2 ALA B CA 1
ATOM 3117 C C . ALA B 1 2 ? -17.422 -22.344 -16.922 1 81.12 2 ALA B C 1
ATOM 3119 O O . ALA B 1 2 ? -16.703 -22.062 -15.961 1 81.12 2 ALA B O 1
ATOM 3120 N N . VAL B 1 3 ? -16.859 -22.5 -18.094 1 88.69 3 VAL B N 1
ATOM 3121 C CA . VAL B 1 3 ? -15.734 -21.688 -18.531 1 88.69 3 VAL B CA 1
ATOM 3122 C C . VAL B 1 3 ? -16.219 -20.25 -18.766 1 88.69 3 VAL B C 1
ATOM 3124 O O . VAL B 1 3 ? -17.203 -20.031 -19.484 1 88.69 3 VAL B O 1
ATOM 3127 N N . VAL B 1 4 ? -15.523 -19.328 -18.031 1 95.88 4 VAL B N 1
ATOM 3128 C CA . VAL B 1 4 ? -16 -17.953 -18.109 1 95.88 4 VAL B CA 1
ATOM 3129 C C . VAL B 1 4 ? -14.82 -17.016 -18.375 1 95.88 4 VAL B C 1
ATOM 3131 O O . VAL B 1 4 ? -13.656 -17.422 -18.25 1 95.88 4 VAL B O 1
ATOM 3134 N N . THR B 1 5 ? -15.078 -15.812 -18.797 1 96.31 5 THR B N 1
ATOM 3135 C CA . THR B 1 5 ? -14.07 -14.773 -18.906 1 96.31 5 THR B CA 1
ATOM 3136 C C . THR B 1 5 ? -13.773 -14.164 -17.531 1 96.31 5 THR B C 1
ATOM 3138 O O . THR B 1 5 ? -14.477 -14.445 -16.562 1 96.31 5 THR B O 1
ATOM 3141 N N . VAL B 1 6 ? -12.75 -13.383 -17.453 1 96.81 6 VAL B N 1
ATOM 3142 C CA . VAL B 1 6 ? -12.406 -12.695 -16.203 1 96.81 6 VAL B CA 1
ATOM 3143 C C . VAL B 1 6 ? -13.578 -11.812 -15.766 1 96.81 6 VAL B C 1
ATOM 3145 O O . VAL B 1 6 ? -13.992 -11.859 -14.609 1 96.81 6 VAL B O 1
ATOM 3148 N N . GLU B 1 7 ? -14.148 -11.055 -16.672 1 95.56 7 GLU B N 1
ATOM 3149 C CA . GLU B 1 7 ? -15.266 -10.156 -16.375 1 95.56 7 GLU B CA 1
ATOM 3150 C C . GLU B 1 7 ? -16.469 -10.938 -15.867 1 95.56 7 GLU B C 1
ATOM 3152 O O . GLU B 1 7 ? -17.109 -10.531 -14.898 1 95.56 7 GLU B O 1
ATOM 3157 N N . LYS B 1 8 ? -16.75 -11.984 -16.578 1 96.94 8 LYS B N 1
ATOM 3158 C CA . LYS B 1 8 ? -17.891 -12.797 -16.172 1 96.94 8 LYS B CA 1
ATOM 3159 C C . LYS B 1 8 ? -17.672 -13.422 -14.797 1 96.94 8 LYS B C 1
ATOM 3161 O O . LYS B 1 8 ? -18.594 -13.516 -13.992 1 96.94 8 LYS B O 1
ATOM 3166 N N . ALA B 1 9 ? -16.453 -13.922 -14.516 1 97.5 9 ALA B N 1
ATOM 3167 C CA . ALA B 1 9 ? -16.141 -14.461 -13.195 1 97.5 9 ALA B CA 1
ATOM 3168 C C . ALA B 1 9 ? -16.391 -13.422 -12.102 1 97.5 9 ALA B C 1
ATOM 3170 O O . ALA B 1 9 ? -17 -13.734 -11.07 1 97.5 9 ALA B O 1
ATOM 3171 N N . LEU B 1 10 ? -16 -12.188 -12.328 1 96.69 10 LEU B N 1
ATOM 3172 C CA . LEU B 1 10 ? -16.188 -11.117 -11.359 1 96.69 10 LEU B CA 1
ATOM 3173 C C . LEU B 1 10 ? -17.672 -10.805 -11.172 1 96.69 10 LEU B C 1
ATOM 3175 O O . LEU B 1 10 ? -18.109 -10.523 -10.055 1 96.69 10 LEU B O 1
ATOM 3179 N N . GLN B 1 11 ? -18.406 -10.836 -12.234 1 96.31 11 GLN B N 1
ATOM 3180 C CA . GLN B 1 11 ? -19.844 -10.625 -12.148 1 96.31 11 GLN B CA 1
ATOM 3181 C C . GLN B 1 11 ? -20.516 -11.719 -11.305 1 96.31 11 GLN B C 1
ATOM 3183 O O . GLN B 1 11 ? -21.391 -11.43 -10.484 1 96.31 11 GLN B O 1
ATOM 3188 N N . LEU B 1 12 ? -20.094 -12.93 -11.562 1 97 12 LEU B N 1
ATOM 3189 C CA . LEU B 1 12 ? -20.641 -14.047 -10.805 1 97 12 LEU B CA 1
ATOM 3190 C C . LEU B 1 12 ? -20.328 -13.914 -9.32 1 97 12 LEU B C 1
ATOM 3192 O O . LEU B 1 12 ? -21.172 -14.188 -8.477 1 97 12 LEU B O 1
ATOM 3196 N N . TRP B 1 13 ? -19.172 -13.508 -8.992 1 96.81 13 TRP B N 1
ATOM 3197 C CA . TRP B 1 13 ? -18.797 -13.281 -7.598 1 96.81 13 TRP B CA 1
ATOM 3198 C C . TRP B 1 13 ? -19.625 -12.148 -7 1 96.81 13 TRP B C 1
ATOM 3200 O O . TRP B 1 13 ? -20.031 -12.219 -5.84 1 96.81 13 TRP B O 1
ATOM 3210 N N . ASP B 1 14 ? -19.781 -11.094 -7.773 1 95.06 14 ASP B N 1
ATOM 3211 C CA . ASP B 1 14 ? -20.625 -9.992 -7.309 1 95.06 14 ASP B CA 1
ATOM 3212 C C . ASP B 1 14 ? -22.016 -10.492 -6.93 1 95.06 14 ASP B C 1
ATOM 3214 O O . ASP B 1 14 ? -22.562 -10.102 -5.895 1 95.06 14 ASP B O 1
ATOM 3218 N N . GLU B 1 15 ? -22.547 -11.328 -7.734 1 95 15 GLU B N 1
ATOM 3219 C CA . GLU B 1 15 ? -23.859 -11.906 -7.465 1 95 15 GLU B CA 1
ATOM 3220 C C . GLU B 1 15 ? -23.844 -12.766 -6.207 1 95 15 GLU B C 1
ATOM 3222 O O . GLU B 1 15 ? -24.734 -12.68 -5.371 1 95 15 GLU B O 1
ATOM 3227 N N . ALA B 1 16 ? -22.812 -13.539 -6.047 1 94.88 16 ALA B N 1
ATOM 3228 C CA . ALA B 1 16 ? -22.688 -14.422 -4.891 1 94.88 16 ALA B CA 1
ATOM 3229 C C . ALA B 1 16 ? -22.578 -13.625 -3.598 1 94.88 16 ALA B C 1
ATOM 3231 O O . ALA B 1 16 ? -23.047 -14.055 -2.547 1 94.88 16 ALA B O 1
ATOM 3232 N N . LEU B 1 17 ? -21.984 -12.461 -3.664 1 94.31 17 LEU B N 1
ATOM 3233 C CA . LEU B 1 17 ? -21.688 -11.664 -2.479 1 94.31 17 LEU B CA 1
ATOM 3234 C C . LEU B 1 17 ? -22.875 -10.797 -2.09 1 94.31 17 LEU B C 1
ATOM 3236 O O . LEU B 1 17 ? -22.875 -10.172 -1.028 1 94.31 17 LEU B O 1
ATOM 3240 N N . GLN B 1 18 ? -23.859 -10.758 -2.926 1 90.44 18 GLN B N 1
ATOM 3241 C CA . GLN B 1 18 ? -25.016 -9.914 -2.662 1 90.44 18 GLN B CA 1
ATOM 3242 C C . GLN B 1 18 ? -25.734 -10.344 -1.383 1 90.44 18 GLN B C 1
ATOM 3244 O O . GLN B 1 18 ? -26.359 -9.516 -0.711 1 90.44 18 GLN B O 1
ATOM 3249 N N . THR B 1 19 ? -25.609 -11.602 -0.962 1 85.69 19 THR B N 1
ATOM 3250 C CA . THR B 1 19 ? -26.328 -12.109 0.197 1 85.69 19 THR B CA 1
ATOM 3251 C C . THR B 1 19 ? -25.438 -12.133 1.431 1 85.69 19 THR B C 1
ATOM 3253 O O . THR B 1 19 ? -25.844 -12.602 2.494 1 85.69 19 THR B O 1
ATOM 3256 N N . GLN B 1 20 ? -24.312 -11.695 1.228 1 87.12 20 GLN B N 1
ATOM 3257 C CA . GLN B 1 20 ? -23.375 -11.734 2.338 1 87.12 20 GLN B CA 1
ATOM 3258 C C . GLN B 1 20 ? -23.797 -10.781 3.455 1 87.12 20 GLN B C 1
ATOM 3260 O O . GLN B 1 20 ? -24.203 -9.648 3.193 1 87.12 20 GLN B O 1
ATOM 3265 N N . VAL B 1 21 ? -23.719 -11.289 4.656 1 87.81 21 VAL B N 1
ATOM 3266 C CA . VAL B 1 21 ? -23.984 -10.484 5.844 1 87.81 21 VAL B CA 1
ATOM 3267 C C . VAL B 1 21 ? -22.719 -10.383 6.688 1 87.81 21 VAL B C 1
ATOM 3269 O O . VAL B 1 21 ? -22.062 -11.391 6.98 1 87.81 21 VAL B O 1
ATOM 3272 N N . HIS B 1 22 ? -22.391 -9.203 7.062 1 90.94 22 HIS B N 1
ATOM 3273 C CA . HIS B 1 22 ? -21.203 -9 7.871 1 90.94 22 HIS B CA 1
ATOM 3274 C C . HIS B 1 22 ? -21.547 -8.953 9.359 1 90.94 22 HIS B C 1
ATOM 3276 O O . HIS B 1 22 ? -22.516 -8.312 9.758 1 90.94 22 HIS B O 1
ATOM 3282 N N . LYS B 1 23 ? -20.781 -9.719 10.117 1 95.44 23 LYS B N 1
ATOM 3283 C CA . LYS B 1 23 ? -20.797 -9.484 11.555 1 95.44 23 LYS B CA 1
ATOM 3284 C C . LYS B 1 23 ? -20.094 -8.172 11.906 1 95.44 23 LYS B C 1
ATOM 3286 O O . LYS B 1 23 ? -19.047 -7.852 11.32 1 95.44 23 LYS B O 1
ATOM 3291 N N . VAL B 1 24 ? -20.672 -7.422 12.82 1 97.75 24 VAL B N 1
ATOM 3292 C CA . VAL B 1 24 ? -20.125 -6.125 13.203 1 97.75 24 VAL B CA 1
ATOM 3293 C C . VAL B 1 24 ? -19.484 -6.223 14.586 1 97.75 24 VAL B C 1
ATOM 3295 O O . VAL B 1 24 ? -20.016 -6.898 15.469 1 97.75 24 VAL B O 1
ATOM 3298 N N . GLU B 1 25 ? -18.375 -5.621 14.719 1 97.88 25 GLU B N 1
ATOM 3299 C CA . GLU B 1 25 ? -17.734 -5.543 16.031 1 97.88 25 GLU B CA 1
ATOM 3300 C C . GLU B 1 25 ? -17.203 -4.137 16.312 1 97.88 25 GLU B C 1
ATOM 3302 O O . GLU B 1 25 ? -16.984 -3.361 15.375 1 97.88 25 GLU B O 1
ATOM 3307 N N . THR B 1 26 ? -17.094 -3.785 17.578 1 98.56 26 THR B N 1
ATOM 3308 C CA . THR B 1 26 ? -16.5 -2.523 18.016 1 98.56 26 THR B CA 1
ATOM 3309 C C . THR B 1 26 ? -15.047 -2.719 18.422 1 98.56 26 THR B C 1
ATOM 3311 O O . THR B 1 26 ? -14.727 -3.609 19.203 1 98.56 26 THR B O 1
ATOM 3314 N N . ILE B 1 27 ? -14.219 -1.932 17.828 1 98.5 27 ILE B N 1
ATOM 3315 C CA . ILE B 1 27 ? -12.805 -2.078 18.141 1 98.5 27 ILE B CA 1
ATOM 3316 C C . ILE B 1 27 ? -12.172 -0.702 18.344 1 98.5 27 ILE B C 1
ATOM 3318 O O . ILE B 1 27 ? -12.75 0.315 17.953 1 98.5 27 ILE B O 1
ATOM 3322 N N . ALA B 1 28 ? -11.008 -0.701 19.031 1 98.62 28 ALA B N 1
ATOM 3323 C CA . ALA B 1 28 ? -10.25 0.534 19.203 1 98.62 28 ALA B CA 1
ATOM 3324 C C . ALA B 1 28 ? -9.75 1.062 17.859 1 98.62 28 ALA B C 1
ATOM 3326 O O . ALA B 1 28 ? -9.328 0.289 17 1 98.62 28 ALA B O 1
ATOM 3327 N N . VAL B 1 29 ? -9.766 2.359 17.641 1 98.56 29 VAL B N 1
ATOM 3328 C CA . VAL B 1 29 ? -9.328 3.01 16.422 1 98.56 29 VAL B CA 1
ATOM 3329 C C . VAL B 1 29 ? -7.898 2.584 16.094 1 98.56 29 VAL B C 1
ATOM 3331 O O . VAL B 1 29 ? -7.578 2.301 14.938 1 98.56 29 VAL B O 1
ATOM 3334 N N . LYS B 1 30 ? -7.055 2.434 17.062 1 96.75 30 LYS B N 1
ATOM 3335 C CA . LYS B 1 30 ? -5.645 2.102 16.875 1 96.75 30 LYS B CA 1
ATOM 3336 C C . LYS B 1 30 ? -5.484 0.714 16.266 1 96.75 30 LYS B C 1
ATOM 3338 O O . LYS B 1 30 ? -4.516 0.458 15.539 1 96.75 30 LYS B O 1
ATOM 3343 N N . ALA B 1 31 ? -6.406 -0.15 16.469 1 97.25 31 ALA B N 1
ATOM 3344 C CA . ALA B 1 31 ? -6.328 -1.533 16 1 97.25 31 ALA B CA 1
ATOM 3345 C C . ALA B 1 31 ? -7.152 -1.737 14.734 1 97.25 31 ALA B C 1
ATOM 3347 O O . ALA B 1 31 ? -7.273 -2.861 14.242 1 97.25 31 ALA B O 1
ATOM 3348 N N . ALA B 1 32 ? -7.668 -0.713 14.148 1 98.12 32 ALA B N 1
ATOM 3349 C CA . ALA B 1 32 ? -8.75 -0.874 13.18 1 98.12 32 ALA B CA 1
ATOM 3350 C C . ALA B 1 32 ? -8.227 -0.822 11.75 1 98.12 32 ALA B C 1
ATOM 3352 O O . ALA B 1 32 ? -8.984 -0.989 10.797 1 98.12 32 ALA B O 1
ATOM 3353 N N . LYS B 1 33 ? -6.949 -0.591 11.539 1 96.31 33 LYS B N 1
ATOM 3354 C CA . LYS B 1 33 ? -6.418 -0.513 10.188 1 96.31 33 LYS B CA 1
ATOM 3355 C C . LYS B 1 33 ? -6.734 -1.781 9.398 1 96.31 33 LYS B C 1
ATOM 3357 O O . LYS B 1 33 ? -6.562 -2.893 9.898 1 96.31 33 LYS B O 1
ATOM 3362 N N . GLY B 1 34 ? -7.207 -1.594 8.172 1 95.12 34 GLY B N 1
ATOM 3363 C CA . GLY B 1 34 ? -7.52 -2.719 7.309 1 95.12 34 GLY B CA 1
ATOM 3364 C C . GLY B 1 34 ? -8.969 -3.164 7.414 1 95.12 34 GLY B C 1
ATOM 3365 O O . GLY B 1 34 ? -9.461 -3.893 6.551 1 95.12 34 GLY B O 1
ATOM 3366 N N . TYR B 1 35 ? -9.664 -2.785 8.477 1 97.81 35 TYR B N 1
ATOM 3367 C CA . TYR B 1 35 ? -11.094 -3.07 8.617 1 97.81 35 TYR B CA 1
ATOM 3368 C C . TYR B 1 35 ? -11.922 -2.119 7.762 1 97.81 35 TYR B C 1
ATOM 3370 O O . TYR B 1 35 ? -11.391 -1.164 7.188 1 97.81 35 TYR B O 1
ATOM 3378 N N . VAL B 1 36 ? -13.172 -2.447 7.602 1 97.44 36 VAL B N 1
ATOM 3379 C CA . VAL B 1 36 ? -14.117 -1.604 6.879 1 97.44 36 VAL B CA 1
ATOM 3380 C C . VAL B 1 36 ? -15.188 -1.081 7.836 1 97.44 36 VAL B C 1
ATOM 3382 O O . VAL B 1 36 ? -15.727 -1.839 8.641 1 97.44 36 VAL B O 1
ATOM 3385 N N . LEU B 1 37 ? -15.445 0.19 7.762 1 98.25 37 LEU B N 1
ATOM 3386 C CA . LEU B 1 37 ? -16.422 0.816 8.641 1 98.25 37 LEU B CA 1
ATOM 3387 C C . LEU B 1 37 ? -17.812 0.219 8.422 1 98.25 37 LEU B C 1
ATOM 3389 O O . LEU B 1 37 ? -18.297 0.161 7.289 1 98.25 37 LEU B O 1
ATOM 3393 N N . ALA B 1 38 ? -18.484 -0.22 9.5 1 98.12 38 ALA B N 1
ATOM 3394 C CA . ALA B 1 38 ? -19.828 -0.778 9.438 1 98.12 38 ALA B CA 1
ATOM 3395 C C . ALA B 1 38 ? -20.891 0.32 9.547 1 98.12 38 ALA B C 1
ATOM 3397 O O . ALA B 1 38 ? -22.047 0.11 9.195 1 98.12 38 ALA B O 1
ATOM 3398 N N . GLU B 1 39 ? -20.484 1.498 10.078 1 98.19 39 GLU B N 1
ATOM 3399 C CA . GLU B 1 39 ? -21.375 2.635 10.281 1 98.19 39 GLU B CA 1
ATOM 3400 C C . GLU B 1 39 ? -20.734 3.936 9.82 1 98.19 39 GLU B C 1
ATOM 3402 O O . GLU B 1 39 ? -19.5 4.035 9.742 1 98.19 39 GLU B O 1
ATOM 3407 N N . ASP B 1 40 ? -21.594 4.883 9.492 1 98.56 40 ASP B N 1
ATOM 3408 C CA . ASP B 1 40 ? -21.094 6.219 9.18 1 98.56 40 ASP B CA 1
ATOM 3409 C C . ASP B 1 40 ? -20.391 6.836 10.383 1 98.56 40 ASP B C 1
ATOM 3411 O O . ASP B 1 40 ? -20.781 6.602 11.531 1 98.56 40 ASP B O 1
ATOM 3415 N N . ILE B 1 41 ? -19.391 7.578 10.172 1 98.62 41 ILE B N 1
ATOM 3416 C CA . ILE B 1 41 ? -18.75 8.383 11.203 1 98.62 41 ILE B CA 1
ATOM 3417 C C . ILE B 1 41 ? -19.344 9.797 11.188 1 98.62 41 ILE B C 1
ATOM 3419 O O . ILE B 1 41 ? -19.266 10.492 10.172 1 98.62 41 ILE B O 1
ATOM 3423 N N . LEU B 1 42 ? -19.875 10.195 12.234 1 98.38 42 LEU B N 1
ATOM 3424 C CA . LEU B 1 42 ? -20.438 11.539 12.391 1 98.38 42 LEU B CA 1
ATOM 3425 C C . LEU B 1 42 ? -19.484 12.438 13.172 1 98.38 42 LEU B C 1
ATOM 3427 O O . LEU B 1 42 ? -18.844 11.992 14.117 1 98.38 42 LEU B O 1
ATOM 3431 N N . ALA B 1 43 ? -19.406 13.672 12.781 1 97.88 43 ALA B N 1
ATOM 3432 C CA . ALA B 1 43 ? -18.625 14.641 13.555 1 97.88 43 ALA B CA 1
ATOM 3433 C C . ALA B 1 43 ? -19.25 14.883 14.922 1 97.88 43 ALA B C 1
ATOM 3435 O O . ALA B 1 43 ? -20.406 15.289 15.023 1 97.88 43 ALA B O 1
ATOM 3436 N N . PRO B 1 44 ? -18.484 14.672 15.961 1 97.44 44 PRO B N 1
ATOM 3437 C CA . PRO B 1 44 ? -19.047 14.883 17.297 1 97.44 44 PRO B CA 1
ATOM 3438 C C . PRO B 1 44 ? -19.25 16.359 17.625 1 97.44 44 PRO B C 1
ATOM 3440 O O . PRO B 1 44 ? -20.047 16.703 18.5 1 97.44 44 PRO B O 1
ATOM 3443 N N . THR B 1 45 ? -18.531 17.25 17.031 1 96.88 45 THR B N 1
ATOM 3444 C CA . THR B 1 45 ? -18.594 18.703 17.172 1 96.88 45 THR B CA 1
ATOM 3445 C C . THR B 1 45 ? -18.422 19.391 15.812 1 96.88 45 THR B C 1
ATOM 3447 O O . THR B 1 45 ? -18.172 18.719 14.812 1 96.88 45 THR B O 1
ATOM 3450 N N . ASP B 1 46 ? -18.656 20.672 15.852 1 97.38 46 ASP B N 1
ATOM 3451 C CA . ASP B 1 46 ? -18.203 21.438 14.688 1 97.38 46 ASP B CA 1
ATOM 3452 C C . ASP B 1 46 ? -16.703 21.25 14.469 1 97.38 46 ASP B C 1
ATOM 3454 O O . ASP B 1 46 ? -15.961 20.969 15.414 1 97.38 46 ASP B O 1
ATOM 3458 N N . VAL B 1 47 ? -16.234 21.391 13.211 1 96.06 47 VAL B N 1
ATOM 3459 C CA . VAL B 1 47 ? -14.812 21.328 12.891 1 96.06 47 VAL B CA 1
ATOM 3460 C C . VAL B 1 47 ? -14.414 22.562 12.086 1 96.06 47 VAL B C 1
ATOM 3462 O O . VAL B 1 47 ? -14.844 22.734 10.938 1 96.06 47 VAL B O 1
ATOM 3465 N N . PRO B 1 48 ? -13.594 23.438 12.656 1 95.88 48 PRO B N 1
ATOM 3466 C CA . PRO B 1 48 ? -13.117 23.359 14.039 1 95.88 48 PRO B CA 1
ATOM 3467 C C . PRO B 1 48 ? -14.234 23.609 15.062 1 95.88 48 PRO B C 1
ATOM 3469 O O . PRO B 1 48 ? -15.305 24.094 14.703 1 95.88 48 PRO B O 1
ATOM 3472 N N . ALA B 1 49 ? -13.992 23.328 16.266 1 96.31 49 ALA B N 1
ATOM 3473 C CA . ALA B 1 49 ? -14.992 23.406 17.328 1 96.31 49 ALA B CA 1
ATOM 3474 C C . ALA B 1 49 ? -15.188 24.859 17.797 1 96.31 49 ALA B C 1
ATOM 3476 O O . ALA B 1 49 ? -16.125 25.156 18.531 1 96.31 49 ALA B O 1
ATOM 3477 N N . PHE B 1 50 ? -14.352 25.75 17.406 1 96.44 50 PHE B N 1
ATOM 3478 C CA . PHE B 1 50 ? -14.383 27.172 17.75 1 96.44 50 PHE B CA 1
ATOM 3479 C C . PHE B 1 50 ? -13.734 28 16.641 1 96.44 50 PHE B C 1
ATOM 3481 O O . PHE B 1 50 ? -12.992 27.484 15.82 1 96.44 50 PHE B O 1
ATOM 3488 N N . SER B 1 51 ? -14.078 29.234 16.609 1 96.75 51 SER B N 1
ATOM 3489 C CA . SER B 1 51 ? -13.398 30.141 15.688 1 96.75 51 SER B CA 1
ATOM 3490 C C . SER B 1 51 ? -11.953 30.375 16.109 1 96.75 51 SER B C 1
ATOM 3492 O O . SER B 1 51 ? -11.68 30.656 17.281 1 96.75 51 SER B O 1
ATOM 3494 N N . LYS B 1 52 ? -11.062 30.203 15.141 1 96.19 52 LYS B N 1
ATOM 3495 C CA . LYS B 1 52 ? -9.656 30.328 15.5 1 96.19 52 LYS B CA 1
ATOM 3496 C C . LYS B 1 52 ? -8.922 31.25 14.523 1 96.19 52 LYS B C 1
ATOM 3498 O O . LYS B 1 52 ? -9.406 31.5 13.422 1 96.19 52 LYS B O 1
ATOM 3503 N N . SER B 1 53 ? -7.812 31.719 14.984 1 95.62 53 SER B N 1
ATOM 3504 C CA . SER B 1 53 ? -7.02 32.625 14.148 1 95.62 53 SER B CA 1
ATOM 3505 C C . SER B 1 53 ? -6.293 31.859 13.047 1 95.62 53 SER B C 1
ATOM 3507 O O . SER B 1 53 ? -5.691 30.812 13.297 1 95.62 53 SER B O 1
ATOM 3509 N N . ALA B 1 54 ? -6.254 32.344 11.852 1 91.94 54 ALA B N 1
ATOM 3510 C CA . ALA B 1 54 ? -5.574 31.734 10.703 1 91.94 54 ALA B CA 1
ATOM 3511 C C . ALA B 1 54 ? -4.105 32.125 10.664 1 91.94 54 ALA B C 1
ATOM 3513 O O . ALA B 1 54 ? -3.309 31.531 9.945 1 91.94 54 ALA B O 1
ATOM 3514 N N . MET B 1 55 ? -3.732 33.156 11.43 1 90.75 55 MET B N 1
ATOM 3515 C CA . MET B 1 55 ? -2.377 33.688 11.398 1 90.75 55 MET B CA 1
ATOM 3516 C C . MET B 1 55 ? -2.025 34.344 12.734 1 90.75 55 MET B C 1
ATOM 3518 O O . MET B 1 55 ? -2.904 34.562 13.57 1 90.75 55 MET B O 1
ATOM 3522 N N . ASP B 1 56 ? -0.731 34.594 12.844 1 91.94 56 ASP B N 1
ATOM 3523 C CA . ASP B 1 56 ? -0.3 35.438 13.961 1 91.94 56 ASP B CA 1
ATOM 3524 C C . ASP B 1 56 ? -0.703 36.906 13.742 1 91.94 56 ASP B C 1
ATOM 3526 O O . ASP B 1 56 ? -0.562 37.438 12.641 1 91.94 56 ASP B O 1
ATOM 3530 N N . GLY B 1 57 ? -1.233 37.5 14.836 1 96 57 GLY B N 1
ATOM 3531 C CA . GLY B 1 57 ? -1.642 38.875 14.703 1 96 57 GLY B CA 1
ATOM 3532 C C . GLY B 1 57 ? -2.383 39.406 15.914 1 96 57 GLY B C 1
ATOM 3533 O O . GLY B 1 57 ? -1.937 39.219 17.047 1 96 57 GLY B O 1
ATOM 3534 N N . TYR B 1 58 ? -3.408 40.188 15.617 1 98.06 58 TYR B N 1
ATOM 3535 C CA . TYR B 1 58 ? -4.176 40.844 16.672 1 98.06 58 TYR B CA 1
ATOM 3536 C C . TYR B 1 58 ? -5.672 40.719 16.406 1 98.06 58 TYR B C 1
ATOM 3538 O O . TYR B 1 58 ? -6.16 41.125 1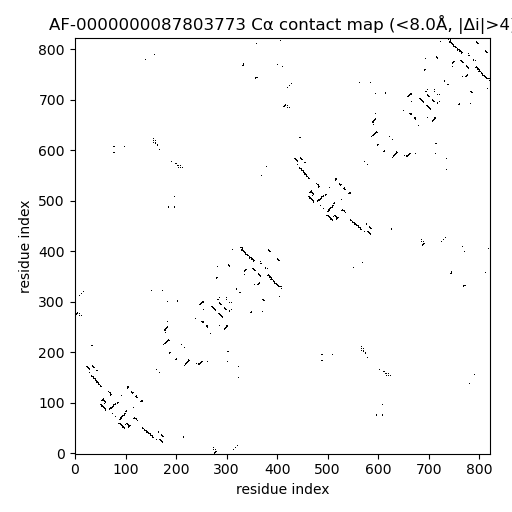5.344 1 98.06 58 TYR B O 1
ATOM 3546 N N . ALA B 1 59 ? -6.352 40.188 17.422 1 98.31 59 ALA B N 1
ATOM 3547 C CA . ALA B 1 59 ? -7.805 40.094 17.344 1 98.31 59 ALA B CA 1
ATOM 3548 C C . ALA B 1 59 ? -8.461 41.375 17.812 1 98.31 59 ALA B C 1
ATOM 3550 O O . ALA B 1 59 ? -8.125 41.906 18.875 1 98.31 59 ALA B O 1
ATOM 3551 N N . ILE B 1 60 ? -9.406 41.844 17.016 1 98.19 60 ILE B N 1
ATOM 3552 C CA . ILE B 1 60 ? -10.062 43.125 17.312 1 98.19 60 ILE B CA 1
ATOM 3553 C C . ILE B 1 60 ? -11.555 43 17.016 1 98.19 60 ILE B C 1
ATOM 3555 O O . ILE B 1 60 ? -11.992 42.094 16.328 1 98.19 60 ILE B O 1
ATOM 3559 N N . ALA B 1 61 ? -12.32 43.906 17.672 1 97.75 61 ALA B N 1
ATOM 3560 C CA . ALA B 1 61 ? -13.648 44.219 17.172 1 97.75 61 ALA B CA 1
ATOM 3561 C C . ALA B 1 61 ? -13.57 45.25 16.047 1 97.75 61 ALA B C 1
ATOM 3563 O O . ALA B 1 61 ? -13.117 46.375 16.266 1 97.75 61 ALA B O 1
ATOM 3564 N N . TYR B 1 62 ? -13.977 44.844 14.906 1 97.06 62 TYR B N 1
ATOM 3565 C CA . TYR B 1 62 ? -13.828 45.688 13.727 1 97.06 62 TYR B CA 1
ATOM 3566 C C . TYR B 1 62 ? -14.562 47.031 13.906 1 97.06 62 TYR B C 1
ATOM 3568 O O . TYR B 1 62 ? -15.711 47.062 14.352 1 97.06 62 TYR B O 1
ATOM 3576 N N . GLU B 1 63 ? -13.969 48.031 13.648 1 95.69 63 GLU B N 1
ATOM 3577 C CA . GLU B 1 63 ? -14.516 49.375 13.562 1 95.69 63 GLU B CA 1
ATOM 3578 C C . GLU B 1 63 ? -13.984 50.125 12.336 1 95.69 63 GLU B C 1
ATOM 3580 O O . GLU B 1 63 ? -12.773 50.312 12.203 1 95.69 63 GLU B O 1
ATOM 3585 N N . GLU B 1 64 ? -14.891 50.531 11.523 1 93.62 64 GLU B N 1
ATOM 3586 C CA . GLU B 1 64 ? -14.5 51.188 10.273 1 93.62 64 GLU B CA 1
ATOM 3587 C C . GLU B 1 64 ? -13.617 52.406 10.523 1 93.62 64 GLU B C 1
ATOM 3589 O O . GLU B 1 64 ? -13.953 53.25 11.352 1 93.62 64 GLU B O 1
ATOM 3594 N N . GLY B 1 65 ? -12.555 52.438 9.891 1 92.56 65 GLY B N 1
ATOM 3595 C CA . GLY B 1 65 ? -11.688 53.625 9.898 1 92.56 65 GLY B CA 1
ATOM 3596 C C . GLY B 1 65 ? -10.703 53.625 11.055 1 92.56 65 GLY B C 1
ATOM 3597 O O . GLY B 1 65 ? -9.766 54.406 11.07 1 92.56 65 GLY B O 1
ATOM 3598 N N . ARG B 1 66 ? -10.875 52.781 12.047 1 95.81 66 ARG B N 1
ATOM 3599 C CA . ARG B 1 66 ? -9.961 52.75 13.188 1 95.81 66 ARG B CA 1
ATOM 3600 C C . ARG B 1 66 ? -8.672 52 12.836 1 95.81 66 ARG B C 1
ATOM 3602 O O . ARG B 1 66 ? -8.711 50.938 12.266 1 95.81 66 ARG B O 1
ATOM 3609 N N . ASN B 1 67 ? -7.562 52.656 13.305 1 96.81 67 ASN B N 1
ATOM 3610 C CA . ASN B 1 67 ? -6.285 52 12.992 1 96.81 67 ASN B CA 1
ATOM 3611 C C . ASN B 1 67 ? -5.402 51.906 14.234 1 96.81 67 ASN B C 1
ATOM 3613 O O . ASN B 1 67 ? -4.297 51.375 14.164 1 96.81 67 ASN B O 1
ATOM 3617 N N . GLU B 1 68 ? -5.914 52.438 15.344 1 97.62 68 GLU B N 1
ATOM 3618 C CA . GLU B 1 68 ? -5.145 52.344 16.578 1 97.62 68 GLU B CA 1
ATOM 3619 C C . GLU B 1 68 ? -5.891 51.531 17.641 1 97.62 68 GLU B C 1
ATOM 3621 O O . GLU B 1 68 ? -7.094 51.719 17.828 1 97.62 68 GLU B O 1
ATOM 3626 N N . TYR B 1 69 ? -5.145 50.688 18.281 1 98.12 69 TYR B N 1
ATOM 3627 C CA . TYR B 1 69 ? -5.711 49.844 19.312 1 98.12 69 TYR B CA 1
ATOM 3628 C C . TYR B 1 69 ? -4.754 49.688 20.484 1 98.12 69 TYR B C 1
ATOM 3630 O O . TYR B 1 69 ? -3.537 49.781 20.328 1 98.12 69 TYR B O 1
ATOM 3638 N N . ILE B 1 70 ? -5.32 49.438 21.688 1 98.25 70 ILE B N 1
ATOM 3639 C CA . ILE B 1 70 ? -4.539 49.125 22.875 1 98.25 70 ILE B CA 1
ATOM 3640 C C . ILE B 1 70 ? -4.508 47.594 23.078 1 98.25 70 ILE B C 1
ATOM 3642 O O . ILE B 1 70 ? -5.555 46.938 23.078 1 98.25 70 ILE B O 1
ATOM 3646 N N . VAL B 1 71 ? -3.363 47.031 23.234 1 98.19 71 VAL B N 1
ATOM 3647 C CA . VAL B 1 71 ? -3.215 45.594 23.391 1 98.19 71 VAL B CA 1
ATOM 3648 C C . VAL B 1 71 ? -3.518 45.219 24.828 1 98.19 71 VAL B C 1
ATOM 3650 O O . VAL B 1 71 ? -2.855 45.688 25.766 1 98.19 71 VAL B O 1
ATOM 3653 N N . ASP B 1 72 ? -4.504 44.344 25.047 1 97.56 72 ASP B N 1
ATOM 3654 C CA . ASP B 1 72 ? -4.926 43.906 26.375 1 97.56 72 ASP B CA 1
ATOM 3655 C C . ASP B 1 72 ? -4.07 42.75 26.875 1 97.56 72 ASP B C 1
ATOM 3657 O O . ASP B 1 72 ? -3.883 42.594 28.094 1 97.56 72 ASP B O 1
ATOM 3661 N N . GLY B 1 73 ? -3.596 41.969 26.016 1 96.44 73 GLY B N 1
ATOM 3662 C CA . GLY B 1 73 ? -2.842 40.75 26.359 1 96.44 73 GLY B CA 1
ATOM 3663 C C . GLY B 1 73 ? -2.475 39.906 25.156 1 96.44 73 GLY B C 1
ATOM 3664 O O . GLY B 1 73 ? -2.588 40.375 24.016 1 96.44 73 GLY B O 1
ATOM 3665 N N . ILE B 1 74 ? -1.865 38.75 25.453 1 94.56 74 ILE B N 1
ATOM 3666 C CA . ILE B 1 74 ? -1.394 37.844 24.422 1 94.56 74 ILE B CA 1
ATOM 3667 C C . ILE B 1 74 ? -1.946 36.438 24.688 1 94.56 74 ILE B C 1
ATOM 3669 O O . ILE B 1 74 ? -1.926 35.969 25.812 1 94.56 74 ILE B O 1
ATOM 3673 N N . ILE B 1 75 ? -2.492 35.844 23.656 1 92.12 75 ILE B N 1
ATOM 3674 C CA . ILE B 1 75 ? -2.945 34.469 23.812 1 92.12 75 ILE B CA 1
ATOM 3675 C C . ILE B 1 75 ? -2.377 33.625 22.703 1 92.12 75 ILE B C 1
ATOM 3677 O O . ILE B 1 75 ? -2.211 34.062 21.562 1 92.12 75 ILE B O 1
ATOM 3681 N N . GLY B 1 76 ? -2.047 32.406 23.094 1 90.56 76 GLY B N 1
ATOM 3682 C CA . GLY B 1 76 ? -1.634 31.375 22.141 1 90.56 76 GLY B CA 1
ATOM 3683 C C . GLY B 1 76 ? -2.67 30.281 21.953 1 90.56 76 GLY B C 1
ATOM 3684 O O . GLY B 1 76 ? -3.754 30.344 22.547 1 90.56 76 GLY B O 1
ATOM 3685 N N . ALA B 1 77 ? -2.334 29.344 21.094 1 90 77 ALA B N 1
ATOM 3686 C CA . ALA B 1 77 ? -3.213 28.203 20.891 1 90 77 ALA B CA 1
ATOM 3687 C C . ALA B 1 77 ? -3.477 27.469 22.203 1 90 77 ALA B C 1
ATOM 3689 O O . ALA B 1 77 ? -2.57 27.312 23.016 1 90 77 ALA B O 1
ATOM 3690 N N . GLY B 1 78 ? -4.746 27.141 22.406 1 92.19 78 GLY B N 1
ATOM 3691 C CA . GLY B 1 78 ? -5.121 26.391 23.594 1 92.19 78 GLY B CA 1
ATOM 3692 C C . GLY B 1 78 ? -5.578 27.281 24.734 1 92.19 78 GLY B C 1
ATOM 3693 O O . GLY B 1 78 ? -6.059 26.781 25.75 1 92.19 78 GLY B O 1
ATOM 3694 N N . VAL B 1 79 ? -5.418 28.547 24.578 1 92.38 79 VAL B N 1
ATOM 3695 C CA . VAL B 1 79 ? -5.789 29.484 25.641 1 92.38 79 VAL B CA 1
ATOM 3696 C C . VAL B 1 79 ? -7.023 30.281 25.219 1 92.38 79 VAL B C 1
ATOM 3698 O O . VAL B 1 79 ? -7.035 30.906 24.156 1 92.38 79 VAL B O 1
ATOM 3701 N N . VAL B 1 80 ? -8 30.281 26.078 1 95.44 80 VAL B N 1
ATOM 3702 C CA . VAL B 1 80 ? -9.242 31 25.812 1 95.44 80 VAL B CA 1
ATOM 3703 C C . VAL B 1 80 ? -9.219 32.344 26.531 1 95.44 80 VAL B C 1
ATOM 3705 O O . VAL B 1 80 ? -8.969 32.406 27.75 1 95.44 80 VAL B O 1
ATOM 3708 N N . TRP B 1 81 ? -9.438 33.406 25.734 1 95.81 81 TRP B N 1
ATOM 3709 C CA . TRP B 1 81 ? -9.57 34.719 26.312 1 95.81 81 TRP B CA 1
ATOM 3710 C C . TRP B 1 81 ? -10.945 34.906 26.953 1 95.81 81 TRP B C 1
ATOM 3712 O O . TRP B 1 81 ? -11.969 34.906 26.266 1 95.81 81 TRP B O 1
ATOM 3722 N N . LYS B 1 82 ? -11.023 35.094 28.234 1 92.06 82 LYS B N 1
ATOM 3723 C CA . LYS B 1 82 ? -12.289 35 28.953 1 92.06 82 LYS B CA 1
ATOM 3724 C C . LYS B 1 82 ? -12.945 36.375 29.062 1 92.06 82 LYS B C 1
ATOM 3726 O O . LYS B 1 82 ? -14.18 36.469 29.109 1 92.06 82 LYS B O 1
ATOM 3731 N N . GLN B 1 83 ? -12.227 37.438 29.094 1 92.12 83 GLN B N 1
ATOM 3732 C CA . GLN B 1 83 ? -12.805 38.781 29.266 1 92.12 83 GLN B CA 1
ATOM 3733 C C . GLN B 1 83 ? -13.141 39.406 27.906 1 92.12 83 GLN B C 1
ATOM 3735 O O . GLN B 1 83 ? -12.406 39.219 26.938 1 92.12 83 GLN B O 1
ATOM 3740 N N . PRO B 1 84 ? -14.242 40.094 27.859 1 94.88 84 PRO B N 1
ATOM 3741 C CA . PRO B 1 84 ? -14.562 40.781 26.609 1 94.88 84 PRO B CA 1
ATOM 3742 C C . PRO B 1 84 ? -13.484 41.812 26.203 1 94.88 84 PRO B C 1
ATOM 3744 O O . PRO B 1 84 ? -12.906 42.469 27.047 1 94.88 84 PRO B O 1
ATOM 3747 N N . VAL B 1 85 ? -13.188 41.844 24.969 1 97.25 85 VAL B N 1
ATOM 3748 C CA . VAL B 1 85 ? -12.297 42.844 24.406 1 97.25 85 VAL B CA 1
ATOM 3749 C C . VAL B 1 85 ? -13.094 44.094 24.031 1 97.25 85 VAL B C 1
ATOM 3751 O O . VAL B 1 85 ? -14 44.031 23.203 1 97.25 85 VAL B O 1
ATOM 3754 N N . LYS B 1 86 ? -12.797 45.188 24.625 1 96.25 86 LYS B N 1
ATOM 3755 C CA . LYS B 1 86 ? -13.523 46.438 24.406 1 96.25 86 LYS B CA 1
ATOM 3756 C C . LYS B 1 86 ? -13.172 47.031 23.047 1 96.25 86 LYS B C 1
ATOM 3758 O O . LYS B 1 86 ? -12.086 46.781 22.516 1 96.25 86 LYS B O 1
ATOM 3763 N N . PRO B 1 87 ? -14.164 47.875 22.531 1 95.44 87 PRO B N 1
ATOM 3764 C CA . PRO B 1 87 ? -13.797 48.625 21.328 1 95.44 87 PRO B CA 1
ATOM 3765 C C . PRO B 1 87 ? -12.516 49.438 21.5 1 95.44 87 PRO B C 1
ATOM 3767 O O . PRO B 1 87 ? -12.289 50 22.562 1 95.44 87 PRO B O 1
ATOM 3770 N N . GLY B 1 88 ? -11.68 49.406 20.516 1 96.94 88 GLY B N 1
ATOM 3771 C CA . GLY B 1 88 ? -10.422 50.125 20.594 1 96.94 88 GLY B CA 1
ATOM 3772 C C . GLY B 1 88 ? -9.312 49.312 21.25 1 96.94 88 GLY B C 1
ATOM 3773 O O . GLY B 1 88 ? -8.18 49.812 21.359 1 96.94 88 GLY B O 1
ATOM 3774 N N . HIS B 1 89 ? -9.656 48.125 21.656 1 98 89 HIS B N 1
ATOM 3775 C CA . HIS B 1 89 ? -8.672 47.219 22.25 1 98 89 HIS B CA 1
ATOM 3776 C C . HIS B 1 89 ? -8.43 46 21.359 1 98 89 HIS B C 1
ATOM 3778 O O . HIS B 1 89 ? -9.219 45.719 20.469 1 98 89 HIS B O 1
ATOM 3784 N N . ALA B 1 90 ? -7.309 45.406 21.562 1 98.25 90 ALA B N 1
ATOM 3785 C CA . ALA B 1 90 ? -6.906 44.25 20.797 1 98.25 90 ALA B CA 1
ATOM 3786 C C . ALA B 1 90 ? -6.258 43.188 21.703 1 98.25 90 ALA B C 1
ATOM 3788 O O . ALA B 1 90 ? -5.781 43.531 22.797 1 98.25 90 ALA B O 1
ATOM 3789 N N . VAL B 1 91 ? -6.324 42.031 21.312 1 98 91 VAL B N 1
ATOM 3790 C CA . VAL B 1 91 ? -5.57 40.938 21.922 1 98 91 VAL B CA 1
ATOM 3791 C C . VAL B 1 91 ? -4.59 40.344 20.906 1 98 91 VAL B C 1
ATOM 3793 O O . VAL B 1 91 ? -4.984 39.969 19.812 1 98 91 VAL B O 1
ATOM 3796 N N . ARG B 1 92 ? -3.303 40.375 21.25 1 97.25 92 ARG B N 1
ATOM 3797 C CA . ARG B 1 92 ? -2.348 39.656 20.406 1 97.25 92 ARG B CA 1
ATOM 3798 C C . ARG B 1 92 ? -2.627 38.156 20.406 1 97.25 92 ARG B C 1
ATOM 3800 O O . ARG B 1 92 ? -2.812 37.562 21.453 1 97.25 92 ARG B O 1
ATOM 3807 N N . ILE B 1 93 ? -2.703 37.594 19.219 1 95.75 93 ILE B N 1
ATOM 3808 C CA . ILE B 1 93 ? -3.205 36.219 19.094 1 95.75 93 ILE B CA 1
ATOM 3809 C C . ILE B 1 93 ? -2.314 35.438 18.141 1 95.75 93 ILE B C 1
ATOM 3811 O O . ILE B 1 93 ? -1.88 35.969 17.109 1 95.75 93 ILE B O 1
ATOM 3815 N N . MET B 1 94 ? -2.004 34.188 18.5 1 92.25 94 MET B N 1
ATOM 3816 C CA . MET B 1 94 ? -1.207 33.312 17.641 1 92.25 94 MET B CA 1
ATOM 3817 C C . MET B 1 94 ? -2.104 32.406 16.781 1 92.25 94 MET B C 1
ATOM 3819 O O . MET B 1 94 ? -3.283 32.219 17.094 1 92.25 94 MET B O 1
ATOM 3823 N N . THR B 1 95 ? -1.482 31.891 15.711 1 90.56 95 THR B N 1
ATOM 3824 C CA . THR B 1 95 ? -2.176 30.984 14.797 1 90.56 95 THR B CA 1
ATOM 3825 C C . THR B 1 95 ? -2.801 29.812 15.562 1 90.56 95 THR B C 1
ATOM 3827 O O . THR B 1 95 ? -2.152 29.203 16.406 1 90.56 95 THR B O 1
ATOM 3830 N N . GLY B 1 96 ? -4.074 29.625 15.289 1 92 96 GLY B N 1
ATOM 3831 C CA . GLY B 1 96 ? -4.75 28.469 15.867 1 92 96 GLY B CA 1
ATOM 3832 C C . GLY B 1 96 ? -5.461 28.797 17.172 1 92 96 GLY B C 1
ATOM 3833 O O . GLY B 1 96 ? -6.293 28.016 17.641 1 92 96 GLY B O 1
ATOM 3834 N N . ALA B 1 97 ? -5.164 29.922 17.797 1 94.81 97 ALA B N 1
ATOM 3835 C CA . ALA B 1 97 ? -5.789 30.312 19.062 1 94.81 97 ALA B CA 1
ATOM 3836 C C . ALA B 1 97 ? -7.254 30.672 18.859 1 94.81 97 ALA B C 1
ATOM 3838 O O . ALA B 1 97 ? -7.617 31.266 17.844 1 94.81 97 ALA B O 1
ATOM 3839 N N . PRO B 1 98 ? -8.086 30.375 19.891 1 97.31 98 PRO B N 1
ATOM 3840 C CA . PRO B 1 98 ? -9.484 30.797 19.797 1 97.31 98 PRO B CA 1
ATOM 3841 C C . PRO B 1 98 ? -9.641 32.312 19.75 1 97.31 98 PRO B C 1
ATOM 3843 O O . PRO B 1 98 ? -9.047 33.031 20.578 1 97.31 98 PRO B O 1
ATOM 3846 N N . VAL B 1 99 ? -10.414 32.75 18.844 1 97.94 99 VAL B N 1
ATOM 3847 C CA . VAL B 1 99 ? -10.703 34.188 18.75 1 97.94 99 VAL B CA 1
ATOM 3848 C C . VAL B 1 99 ? -11.617 34.594 19.906 1 97.94 99 VAL B C 1
ATOM 3850 O O . VAL B 1 99 ? -12.625 33.938 20.172 1 97.94 99 VAL B O 1
ATOM 3853 N N . PRO B 1 100 ? -11.234 35.656 20.609 1 97.75 100 PRO B N 1
ATOM 3854 C CA . PRO B 1 100 ? -12.125 36.094 21.688 1 97.75 100 PRO B CA 1
ATOM 3855 C C . PRO B 1 100 ? -13.547 36.375 21.203 1 97.75 100 PRO B C 1
ATOM 3857 O O . PRO B 1 100 ? -13.734 36.844 20.078 1 97.75 100 PRO B O 1
ATOM 3860 N N . ASP B 1 101 ? -14.516 36.219 22.062 1 94.81 101 ASP B N 1
ATOM 3861 C CA . ASP B 1 101 ? -15.93 36.219 21.719 1 94.81 101 ASP B CA 1
ATOM 3862 C C . ASP B 1 101 ? -16.328 37.594 21.125 1 94.81 101 ASP B C 1
ATOM 3864 O O . ASP B 1 101 ? -17.188 37.656 20.234 1 94.81 101 ASP B O 1
ATOM 3868 N N . THR B 1 102 ? -15.695 38.625 21.578 1 96.94 102 THR B N 1
ATOM 3869 C CA . THR B 1 102 ? -16.125 39.969 21.172 1 96.94 102 THR B CA 1
ATOM 3870 C C . THR B 1 102 ? -15.305 40.438 19.969 1 96.94 102 THR B C 1
ATOM 3872 O O . THR B 1 102 ? -15.461 41.594 19.531 1 96.94 102 THR B O 1
ATOM 3875 N N . CYS B 1 103 ? -14.422 39.688 19.516 1 97.81 103 CYS B N 1
ATOM 3876 C CA . CYS B 1 103 ? -13.609 40.062 18.359 1 97.81 103 CYS B CA 1
ATOM 3877 C C . CYS B 1 103 ? -14.117 39.344 17.094 1 97.81 103 CYS B C 1
ATOM 3879 O O . CYS B 1 103 ? -14.594 38.219 17.156 1 97.81 103 CYS B O 1
ATOM 3881 N N . ASP B 1 104 ? -13.977 40.062 15.922 1 97.5 104 ASP B N 1
ATOM 3882 C CA . ASP B 1 104 ? -14.492 39.5 14.68 1 97.5 104 ASP B CA 1
ATOM 3883 C C . ASP B 1 104 ? -13.477 39.625 13.547 1 97.5 104 ASP B C 1
ATOM 3885 O O . ASP B 1 104 ? -13.797 39.375 12.383 1 97.5 104 ASP B O 1
ATOM 3889 N N . THR B 1 105 ? -12.344 40.062 13.914 1 98 105 THR B N 1
ATOM 3890 C CA . THR B 1 105 ? -11.32 40.312 12.906 1 98 105 THR B CA 1
ATOM 3891 C C . THR B 1 105 ? -9.93 40.125 13.484 1 98 105 THR B C 1
ATOM 3893 O O . THR B 1 105 ? -9.664 40.469 14.633 1 98 105 THR B O 1
ATOM 3896 N N . VAL B 1 106 ? -9.094 39.5 12.727 1 98.12 106 VAL B N 1
ATOM 3897 C CA . VAL B 1 106 ? -7.688 39.375 13.102 1 98.12 106 VAL B CA 1
ATOM 3898 C C . VAL B 1 106 ? -6.812 40.125 12.078 1 98.12 106 VAL B C 1
ATOM 3900 O O . VAL B 1 106 ? -6.934 39.875 10.875 1 98.12 106 VAL B O 1
ATOM 3903 N N . ILE B 1 107 ? -5.977 40.969 12.562 1 97.56 107 ILE B N 1
ATOM 3904 C CA . ILE B 1 107 ? -5.016 41.688 11.734 1 97.56 107 ILE B CA 1
ATOM 3905 C C . ILE B 1 107 ? -3.666 40.969 11.773 1 97.56 107 ILE B C 1
ATOM 3907 O O . ILE B 1 107 ? -3.139 40.688 12.859 1 97.56 107 ILE B O 1
ATOM 3911 N N . MET B 1 108 ? -3.135 40.75 10.633 1 95.56 108 MET B N 1
ATOM 3912 C CA . MET B 1 108 ? -1.859 40.031 10.562 1 95.56 108 MET B CA 1
ATOM 3913 C C . MET B 1 108 ? -0.754 40.844 11.242 1 95.56 108 MET B C 1
ATOM 3915 O O . MET B 1 108 ? -0.695 42.062 11.109 1 95.56 108 MET B O 1
ATOM 3919 N N . GLN B 1 109 ? 0.11 40.156 11.891 1 94 109 GLN B N 1
ATOM 3920 C CA . GLN B 1 109 ? 1.217 40.781 12.602 1 94 109 GLN B CA 1
ATOM 3921 C C . GLN B 1 109 ? 2.018 41.688 11.688 1 94 109 GLN B C 1
ATOM 3923 O O . GLN B 1 109 ? 2.477 42.75 12.109 1 94 109 GLN B O 1
ATOM 3928 N N . GLU B 1 110 ? 2.164 41.312 10.398 1 92.12 110 GLU B N 1
ATOM 3929 C CA . GLU B 1 110 ? 2.979 42.031 9.43 1 92.12 110 GLU B CA 1
ATOM 3930 C C . GLU B 1 110 ? 2.365 43.406 9.094 1 92.12 110 GLU B C 1
ATOM 3932 O O . GLU B 1 110 ? 3.047 44.281 8.562 1 92.12 110 GLU B O 1
ATOM 3937 N N . GLN B 1 111 ? 1.182 43.562 9.422 1 95.44 111 GLN B N 1
ATOM 3938 C CA . GLN B 1 111 ? 0.466 44.781 9.086 1 95.44 111 GLN B CA 1
ATOM 3939 C C . GLN B 1 111 ? 0.398 45.719 10.289 1 95.44 111 GLN B C 1
ATOM 3941 O O . GLN B 1 111 ? -0.307 46.75 10.258 1 95.44 111 GLN B O 1
ATOM 3946 N N . VAL B 1 112 ? 1.071 45.469 11.32 1 96.69 112 VAL B N 1
ATOM 3947 C CA . VAL B 1 112 ? 0.917 46.219 12.562 1 96.69 112 VAL B CA 1
ATOM 3948 C C . VAL B 1 112 ? 2.266 46.781 12.992 1 96.69 112 VAL B C 1
ATOM 3950 O O . VAL B 1 112 ? 3.291 46.125 12.898 1 96.69 112 VAL B O 1
ATOM 3953 N N . VAL B 1 113 ? 2.223 48.031 13.344 1 96.62 113 VAL B N 1
ATOM 3954 C CA . VAL B 1 113 ? 3.391 48.656 13.93 1 96.62 113 VAL B CA 1
ATOM 3955 C C . VAL B 1 113 ? 3.201 48.781 15.445 1 96.62 113 VAL B C 1
ATOM 3957 O O . VAL B 1 113 ? 2.164 49.281 15.906 1 96.62 113 VAL B O 1
ATOM 3960 N N . GLY B 1 114 ? 4.18 48.344 16.188 1 95.12 114 GLY B N 1
ATOM 3961 C CA . GLY B 1 114 ? 4.137 48.375 17.641 1 95.12 114 GLY B CA 1
ATOM 3962 C C . GLY B 1 114 ? 4.738 47.125 18.266 1 95.12 114 GLY B C 1
ATOM 3963 O O . GLY B 1 114 ? 4.977 46.125 17.578 1 95.12 114 GLY B O 1
ATOM 3964 N N . THR B 1 115 ? 4.957 47.188 19.562 1 91.12 115 THR B N 1
ATOM 3965 C CA . THR B 1 115 ? 5.613 46.062 20.234 1 91.12 115 THR B CA 1
ATOM 3966 C C . THR B 1 115 ? 4.633 44.938 20.469 1 91.12 115 THR B C 1
ATOM 3968 O O . THR B 1 115 ? 5.039 43.781 20.578 1 91.12 115 THR B O 1
ATOM 3971 N N . GLY B 1 116 ? 3.371 45.312 20.531 1 91.81 116 GLY B N 1
ATOM 3972 C CA . GLY B 1 116 ? 2.355 44.312 20.766 1 91.81 116 GLY B CA 1
ATOM 3973 C C . GLY B 1 116 ? 2.324 43.812 22.203 1 91.81 116 GLY B C 1
ATOM 3974 O O . GLY B 1 116 ? 1.597 42.875 22.531 1 91.81 116 GLY B O 1
ATOM 3975 N N . GLU B 1 117 ? 3.064 44.406 23.109 1 94.31 117 GLU B N 1
ATOM 3976 C CA . GLU B 1 117 ? 3.049 44.094 24.531 1 94.31 117 GLU B CA 1
ATOM 3977 C C . GLU B 1 117 ? 1.771 44.594 25.203 1 94.31 117 GLU B C 1
ATOM 3979 O O . GLU B 1 117 ? 1.15 45.531 24.734 1 94.31 117 GLU B O 1
ATOM 3984 N N . PRO B 1 118 ? 1.438 43.844 26.219 1 95.06 118 PRO B N 1
ATOM 3985 C CA . PRO B 1 118 ? 0.229 44.312 26.922 1 95.06 118 PRO B CA 1
ATOM 3986 C C . PRO B 1 118 ? 0.299 45.781 27.359 1 95.06 118 PRO B C 1
ATOM 3988 O O . PRO B 1 118 ? 1.353 46.25 27.797 1 95.06 118 PRO B O 1
ATOM 3991 N N . HIS B 1 119 ? -0.747 46.469 27.156 1 95.44 119 HIS B N 1
ATOM 3992 C CA . HIS B 1 119 ? -0.967 47.844 27.562 1 95.44 119 HIS B CA 1
ATOM 3993 C C . HIS B 1 119 ? -0.228 48.812 26.641 1 95.44 119 HIS B C 1
ATOM 3995 O O . HIS B 1 119 ? -0.049 50 26.984 1 95.44 119 HIS B O 1
ATOM 4001 N N . THR B 1 120 ? 0.198 48.375 25.578 1 96.88 120 THR B N 1
ATOM 4002 C CA . THR B 1 120 ? 0.79 49.25 24.578 1 96.88 120 THR B CA 1
ATOM 4003 C C . THR B 1 120 ? -0.179 49.469 23.422 1 96.88 120 THR B C 1
ATOM 4005 O O . THR B 1 120 ? -1.161 48.75 23.266 1 96.88 120 THR B O 1
ATOM 4008 N N . SER B 1 121 ? 0.116 50.531 22.703 1 97.31 121 SER B N 1
ATOM 4009 C CA . SER B 1 121 ? -0.692 50.844 21.516 1 97.31 121 SER B CA 1
ATOM 4010 C C . SER B 1 121 ? -0.067 50.281 20.25 1 97.31 121 SER B C 1
ATOM 4012 O O . SER B 1 121 ? 1.158 50.219 20.125 1 97.31 121 SER B O 1
ATOM 4014 N N . ILE B 1 122 ? -0.903 49.844 19.344 1 97.75 122 ILE B N 1
ATOM 4015 C CA . ILE B 1 122 ? -0.464 49.375 18.031 1 97.75 122 ILE B CA 1
ATOM 4016 C C . ILE B 1 122 ? -1.222 50.156 16.953 1 97.75 122 ILE B C 1
ATOM 4018 O O . ILE B 1 122 ? -2.332 50.625 17.188 1 97.75 122 ILE B O 1
ATOM 4022 N N . THR B 1 123 ? -0.595 50.25 15.789 1 98.06 123 THR B N 1
ATOM 4023 C CA . THR B 1 123 ? -1.188 50.906 14.641 1 98.06 123 THR B CA 1
ATOM 4024 C C . THR B 1 123 ? -1.261 49.969 13.438 1 98.06 123 THR B C 1
ATOM 4026 O O . THR B 1 123 ? -0.266 49.344 13.078 1 98.06 123 THR B O 1
ATOM 4029 N N . ILE B 1 124 ? -2.406 49.844 12.875 1 97.19 124 ILE B N 1
ATOM 4030 C CA . ILE B 1 124 ? -2.615 48.969 11.711 1 97.19 124 ILE B CA 1
ATOM 4031 C C . ILE B 1 124 ?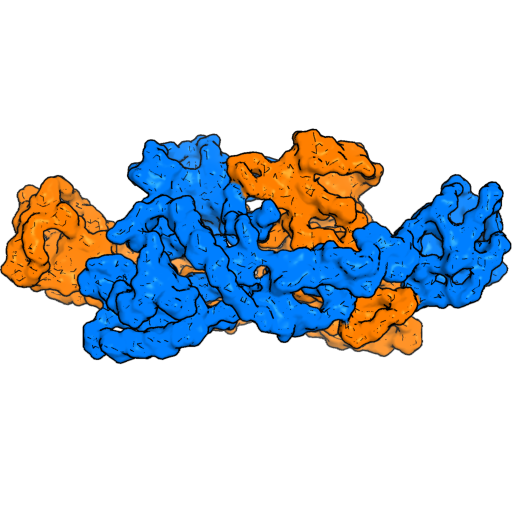 -2.227 49.719 10.438 1 97.19 124 ILE B C 1
ATOM 4033 O O . ILE B 1 124 ? -2.639 50.875 10.242 1 97.19 124 ILE B O 1
ATOM 4037 N N . GLN B 1 125 ? -1.458 49.031 9.656 1 96.19 125 GLN B N 1
ATOM 4038 C CA . GLN B 1 125 ? -1.069 49.594 8.367 1 96.19 125 GLN B CA 1
ATOM 4039 C C . GLN B 1 125 ? -1.879 48.969 7.234 1 96.19 125 GLN B C 1
ATOM 4041 O O . GLN B 1 125 ? -2.061 47.75 7.195 1 96.19 125 GLN B O 1
ATOM 4046 N N . GLY B 1 126 ? -2.35 49.812 6.324 1 91.5 126 GLY B N 1
ATOM 4047 C CA . GLY B 1 126 ? -3.08 49.312 5.172 1 91.5 126 GLY B CA 1
ATOM 4048 C C . GLY B 1 126 ? -4.555 49.094 5.445 1 91.5 126 GLY B C 1
ATOM 4049 O O . GLY B 1 126 ? -5.078 49.562 6.461 1 91.5 126 GLY B O 1
ATOM 4050 N N . LYS B 1 127 ? -5.27 48.375 4.484 1 92.56 127 LYS B N 1
ATOM 4051 C CA . LYS B 1 127 ? -6.707 48.125 4.574 1 92.56 127 LYS B CA 1
ATOM 4052 C C . LYS B 1 127 ? -7 46.75 5.129 1 92.56 127 LYS B C 1
ATOM 4054 O O . LYS B 1 127 ? -6.184 45.812 4.992 1 92.56 127 LYS B O 1
ATOM 4059 N N . TYR B 1 128 ? -7.938 46.656 5.883 1 94.75 128 TYR B N 1
ATOM 4060 C CA . TYR B 1 128 ? -8.445 45.375 6.383 1 94.75 128 TYR B CA 1
ATOM 4061 C C . TYR B 1 128 ? -9.969 45.375 6.406 1 94.75 128 TYR B C 1
ATOM 4063 O O . TYR B 1 128 ? -10.602 46.406 6.32 1 94.75 128 TYR B O 1
ATOM 4071 N N . ARG B 1 129 ? -10.562 44.25 6.406 1 95.25 129 ARG B N 1
ATOM 4072 C CA . ARG B 1 129 ? -12.016 44.062 6.375 1 95.25 129 ARG B CA 1
ATOM 4073 C C . ARG B 1 129 ? -12.492 43.219 7.551 1 95.25 129 ARG B C 1
ATOM 4075 O O . ARG B 1 129 ? -11.734 42.406 8.086 1 95.25 129 ARG B O 1
ATOM 4082 N N . CYS B 1 130 ? -13.781 43.531 7.941 1 96.06 130 CYS B N 1
ATOM 4083 C CA . CYS B 1 130 ? -14.422 42.719 8.953 1 96.06 130 CYS B CA 1
ATOM 4084 C C . CYS B 1 130 ? -14.375 41.25 8.547 1 96.06 130 CYS B C 1
ATOM 4086 O O . CYS B 1 130 ? -14.664 40.906 7.402 1 96.06 130 CYS B O 1
ATOM 4088 N N . GLY B 1 131 ? -13.914 40.344 9.484 1 96.31 131 GLY B N 1
ATOM 4089 C CA . GLY B 1 131 ? -13.898 38.906 9.211 1 96.31 131 GLY B CA 1
ATOM 4090 C C . GLY B 1 131 ? -12.547 38.406 8.734 1 96.31 131 GLY B C 1
ATOM 4091 O O . GLY B 1 131 ? -12.336 37.188 8.625 1 96.31 131 GLY B O 1
ATOM 4092 N N . ASP B 1 132 ? -11.617 39.312 8.531 1 96.38 132 ASP B N 1
ATOM 4093 C CA . ASP B 1 132 ? -10.32 38.938 7.988 1 96.38 132 ASP B CA 1
ATOM 4094 C C . ASP B 1 132 ? -9.617 37.938 8.906 1 96.38 132 ASP B C 1
ATOM 4096 O O . ASP B 1 132 ? -9.617 38.094 10.125 1 96.38 132 ASP B O 1
ATOM 4100 N N . HIS B 1 133 ? -9.039 36.844 8.328 1 95.75 133 HIS B N 1
ATOM 4101 C CA . HIS B 1 133 ? -8.062 35.906 8.875 1 95.75 133 HIS B CA 1
ATOM 4102 C C . HIS B 1 133 ? -8.633 35.125 10.055 1 95.75 133 HIS B C 1
ATOM 4104 O O . HIS B 1 133 ? -7.93 34.875 11.039 1 95.75 133 HIS B O 1
ATOM 4110 N N . ILE B 1 134 ? -9.891 34.938 10.062 1 96.62 134 ILE B N 1
ATOM 4111 C CA . ILE B 1 134 ? -10.539 34.062 11.031 1 96.62 134 ILE B CA 1
ATOM 4112 C C . ILE B 1 134 ? -11.047 32.781 10.328 1 96.62 134 ILE B C 1
ATOM 4114 O O . ILE B 1 134 ? -11.656 32.875 9.258 1 96.62 134 ILE B O 1
ATOM 4118 N N . ILE B 1 135 ? -10.711 31.656 10.82 1 95.12 135 ILE B N 1
ATOM 4119 C CA . ILE B 1 135 ? -11.344 30.406 10.43 1 95.12 135 ILE B CA 1
ATOM 4120 C C . ILE B 1 135 ? -12.586 30.172 11.289 1 95.12 135 ILE B C 1
ATOM 4122 O O . ILE B 1 135 ? -12.477 29.922 12.492 1 95.12 135 ILE B O 1
ATOM 4126 N N . PRO B 1 136 ? -13.688 30.266 10.68 1 95.5 136 PRO B N 1
ATOM 4127 C CA . PRO B 1 136 ? -14.906 30.188 11.492 1 95.5 136 PRO B CA 1
ATOM 4128 C C . PRO B 1 136 ? -15.148 28.781 12.047 1 95.5 136 PRO B C 1
ATOM 4130 O O . PRO B 1 136 ? -14.734 27.797 11.438 1 95.5 136 PRO B O 1
ATOM 4133 N N . GLN B 1 137 ? -15.797 28.75 13.219 1 96.25 137 GLN B N 1
ATOM 4134 C CA . GLN B 1 137 ? -16.297 27.484 13.734 1 96.25 137 GLN B CA 1
ATOM 4135 C C . GLN B 1 137 ? -17.125 26.75 12.688 1 96.25 137 GLN B C 1
ATOM 4137 O O . GLN B 1 137 ? -17.953 27.359 12 1 96.25 137 GLN B O 1
ATOM 4142 N N . GLY B 1 138 ? -16.859 25.469 12.477 1 96.06 138 GLY B N 1
ATOM 4143 C CA . GLY B 1 138 ? -17.656 24.656 11.57 1 96.06 138 GLY B CA 1
ATOM 4144 C C . GLY B 1 138 ? -17.297 24.859 10.109 1 96.06 138 GLY B C 1
ATOM 4145 O O . GLY B 1 138 ? -18.047 24.469 9.219 1 96.06 138 GLY B O 1
ATOM 4146 N N . GLU B 1 139 ? -16.219 25.484 9.891 1 94.38 139 GLU B N 1
ATOM 4147 C CA . GLU B 1 139 ? -15.805 25.734 8.516 1 94.38 139 GLU B CA 1
ATOM 4148 C C . GLU B 1 139 ? -15.773 24.453 7.695 1 94.38 139 GLU B C 1
ATOM 4150 O O . GLU B 1 139 ? -16.25 24.422 6.551 1 94.38 139 GLU B O 1
ATOM 4155 N N . GLU B 1 140 ? -15.219 23.375 8.195 1 94.75 140 GLU B N 1
ATOM 4156 C CA . GLU B 1 140 ? -15.148 22.109 7.473 1 94.75 140 GLU B CA 1
ATOM 4157 C C . GLU B 1 140 ? -16.484 21.359 7.531 1 94.75 140 GLU B C 1
ATOM 4159 O O . GLU B 1 140 ? -16.938 20.828 6.52 1 94.75 140 GLU B O 1
ATOM 4164 N N . CYS B 1 141 ? -16.984 21.266 8.727 1 94.31 141 CYS B N 1
ATOM 4165 C CA . CYS B 1 141 ? -18.312 20.672 8.82 1 94.31 141 CYS B CA 1
ATOM 4166 C C . CYS B 1 141 ? -18.953 20.984 10.164 1 94.31 141 CYS B C 1
ATOM 4168 O O . CYS B 1 141 ? -18.281 21.406 11.102 1 94.31 141 CYS B O 1
ATOM 4170 N N . ASN B 1 142 ? -20.281 20.828 10.195 1 97.38 142 ASN B N 1
ATOM 4171 C CA . ASN B 1 142 ? -21.031 20.969 11.438 1 97.38 142 ASN B CA 1
ATOM 4172 C C . ASN B 1 142 ? -21.156 19.641 12.18 1 97.38 142 ASN B C 1
ATOM 4174 O O . ASN B 1 142 ? -21 18.578 11.586 1 97.38 142 ASN B O 1
ATOM 4178 N N . ALA B 1 143 ? -21.438 19.812 13.461 1 97.75 143 ALA B N 1
ATOM 4179 C CA . ALA B 1 143 ? -21.703 18.625 14.273 1 97.75 143 ALA B CA 1
ATOM 4180 C C . ALA B 1 143 ? -22.766 17.75 13.633 1 97.75 143 ALA B C 1
ATOM 4182 O O . ALA B 1 143 ? -23.719 18.25 13.023 1 97.75 143 ALA B O 1
ATOM 4183 N N . SER B 1 144 ? -22.562 16.406 13.664 1 97.94 144 SER B N 1
ATOM 4184 C CA . SER B 1 144 ? -23.5 15.375 13.25 1 97.94 144 SER B CA 1
ATOM 4185 C C . SER B 1 144 ? -23.469 15.188 11.734 1 97.94 144 SER B C 1
ATOM 4187 O O . SER B 1 144 ? -24.234 14.391 11.195 1 97.94 144 SER B O 1
ATOM 4189 N N . THR B 1 145 ? -22.625 15.906 11.109 1 97.12 145 THR B N 1
ATOM 4190 C CA . THR B 1 145 ? -22.391 15.656 9.688 1 97.12 145 THR B CA 1
ATOM 4191 C C . THR B 1 145 ? -21.703 14.32 9.469 1 97.12 145 THR B C 1
ATOM 4193 O O . THR B 1 145 ? -20.781 13.961 10.219 1 97.12 145 THR B O 1
ATOM 4196 N N . ILE B 1 146 ? -22.109 13.531 8.453 1 97.88 146 ILE B N 1
ATOM 4197 C CA . ILE B 1 146 ? -21.359 12.344 8.062 1 97.88 146 ILE B CA 1
ATOM 4198 C C . ILE B 1 146 ? -20.016 12.758 7.477 1 97.88 146 ILE B C 1
ATOM 4200 O O . ILE B 1 146 ? -19.953 13.414 6.438 1 97.88 146 ILE B O 1
ATOM 4204 N N . VAL B 1 147 ? -18.984 12.398 8.141 1 96.75 147 VAL B N 1
ATOM 4205 C CA . VAL B 1 147 ? -17.641 12.781 7.727 1 96.75 147 VAL B CA 1
ATOM 4206 C C . VAL B 1 147 ? -17.016 11.664 6.895 1 96.75 147 VAL B C 1
ATOM 4208 O O . VAL B 1 147 ? -16.328 11.93 5.91 1 96.75 147 VAL B O 1
ATOM 4211 N N . ILE B 1 148 ? -17.203 10.422 7.312 1 97.31 148 ILE B N 1
ATOM 4212 C CA . ILE B 1 148 ? -16.75 9.242 6.586 1 97.31 148 ILE B CA 1
ATOM 4213 C C . ILE B 1 148 ? -17.891 8.242 6.465 1 97.31 148 ILE B C 1
ATOM 4215 O O . ILE B 1 148 ? -18.422 7.77 7.477 1 97.31 148 ILE B O 1
ATOM 4219 N N . PRO B 1 149 ? -18.25 7.922 5.324 1 97.19 149 PRO B N 1
ATOM 4220 C CA . PRO B 1 149 ? -19.375 6.992 5.16 1 97.19 149 PRO B CA 1
ATOM 4221 C C . PRO B 1 149 ? -19.016 5.555 5.52 1 97.19 149 PRO B C 1
ATOM 4223 O O . PRO B 1 149 ? -17.844 5.164 5.414 1 97.19 149 PRO B O 1
ATOM 4226 N N . HIS B 1 150 ? -20 4.824 6 1 97 150 HIS B N 1
ATOM 4227 C CA . HIS B 1 150 ? -19.797 3.385 6.141 1 97 150 HIS B CA 1
ATOM 4228 C C . HIS B 1 150 ? -19.312 2.768 4.832 1 97 150 HIS B C 1
ATOM 4230 O O . HIS B 1 150 ? -19.484 3.355 3.762 1 97 150 HIS B O 1
ATOM 4236 N N . GLY B 1 151 ? -18.625 1.604 4.906 1 95.69 151 GLY B N 1
ATOM 4237 C CA . GLY B 1 151 ? -18.078 0.967 3.715 1 95.69 151 GLY B CA 1
ATOM 4238 C C . GLY B 1 151 ? -16.703 1.475 3.338 1 95.69 151 GLY B C 1
ATOM 4239 O O . GLY B 1 151 ? -16.141 1.06 2.322 1 95.69 151 GLY B O 1
ATOM 4240 N N . THR B 1 152 ? -16.156 2.383 4.168 1 95.44 152 THR B N 1
ATOM 4241 C CA . THR B 1 152 ? -14.812 2.906 3.951 1 95.44 152 THR B CA 1
ATOM 4242 C C . THR B 1 152 ? -13.773 2.057 4.68 1 95.44 152 THR B C 1
ATOM 4244 O O . THR B 1 152 ? -13.984 1.669 5.832 1 95.44 152 THR B O 1
ATOM 4247 N N . GLU B 1 153 ? -12.773 1.723 3.996 1 95.69 153 GLU B N 1
ATOM 4248 C CA . GLU B 1 153 ? -11.68 1.014 4.656 1 95.69 153 GLU B CA 1
ATOM 4249 C C . GLU B 1 153 ? -10.922 1.929 5.613 1 95.69 153 GLU B C 1
ATOM 4251 O O . GLU B 1 153 ? -10.656 3.088 5.293 1 95.69 153 GLU B O 1
ATOM 4256 N N . VAL B 1 154 ? -10.57 1.42 6.742 1 97.06 154 VAL B N 1
ATOM 4257 C CA . VAL B 1 154 ? -9.82 2.197 7.723 1 97.06 154 VAL B CA 1
ATOM 4258 C C . VAL B 1 154 ? -8.336 2.193 7.359 1 97.06 154 VAL B C 1
ATOM 4260 O O . VAL B 1 154 ? -7.645 1.19 7.551 1 97.06 154 VAL B O 1
ATOM 4263 N N . THR B 1 155 ? -7.879 3.244 6.805 1 95.31 155 THR B N 1
ATOM 4264 C CA . THR B 1 155 ? -6.473 3.486 6.508 1 95.31 155 THR B CA 1
ATOM 4265 C C . THR B 1 155 ? -5.832 4.352 7.59 1 95.31 155 THR B C 1
ATOM 4267 O O . THR B 1 155 ? -6.504 4.773 8.531 1 95.31 155 THR B O 1
ATOM 4270 N N . SER B 1 156 ? -4.512 4.59 7.457 1 95.56 156 SER B N 1
ATOM 4271 C CA . SER B 1 156 ? -3.824 5.488 8.375 1 95.56 156 SER B CA 1
ATOM 4272 C C . SER B 1 156 ? -4.453 6.879 8.367 1 95.56 156 SER B C 1
ATOM 4274 O O . SER B 1 156 ? -4.57 7.52 9.414 1 95.56 156 SER B O 1
ATOM 4276 N N . THR B 1 157 ? -4.875 7.297 7.207 1 95.62 157 THR B N 1
ATOM 4277 C CA . THR B 1 157 ? -5.484 8.617 7.098 1 95.62 157 THR B CA 1
ATOM 4278 C C . THR B 1 157 ? -6.867 8.633 7.738 1 95.62 157 THR B C 1
ATOM 4280 O O . THR B 1 157 ? -7.25 9.617 8.383 1 95.62 157 THR B O 1
ATOM 4283 N N . VAL B 1 158 ? -7.598 7.551 7.574 1 97.25 158 VAL B N 1
ATOM 4284 C CA . VAL B 1 158 ? -8.883 7.453 8.273 1 97.25 158 VAL B CA 1
ATOM 4285 C C . VAL B 1 158 ? -8.656 7.496 9.781 1 97.25 158 VAL B C 1
ATOM 4287 O O . VAL B 1 158 ? -9.359 8.203 10.5 1 97.25 158 VAL B O 1
ATOM 4290 N N . GLN B 1 159 ? -7.672 6.777 10.266 1 97.88 159 GLN B N 1
ATOM 4291 C CA . GLN B 1 159 ? -7.34 6.812 11.68 1 97.88 159 GLN B CA 1
ATOM 4292 C C . GLN B 1 159 ? -6.961 8.227 12.125 1 97.88 159 GLN B C 1
ATOM 4294 O O . GLN B 1 159 ? -7.25 8.625 13.258 1 97.88 159 GLN B O 1
ATOM 4299 N N . THR B 1 160 ? -6.301 8.922 11.242 1 97.62 160 THR B N 1
ATOM 4300 C CA . THR B 1 160 ? -5.941 10.312 11.508 1 97.62 160 THR B CA 1
ATOM 4301 C C . THR B 1 160 ? -7.191 11.148 11.766 1 97.62 160 THR B C 1
ATOM 4303 O O . THR B 1 160 ? -7.266 11.875 12.766 1 97.62 160 THR B O 1
ATOM 4306 N N . ILE B 1 161 ? -8.172 11.023 10.906 1 97.94 161 ILE B N 1
ATOM 4307 C CA . ILE B 1 161 ? -9.406 11.797 11.016 1 97.94 161 ILE B CA 1
ATOM 4308 C C . ILE B 1 161 ? -10.164 11.383 12.273 1 97.94 161 ILE B C 1
ATOM 4310 O O . ILE B 1 161 ? -10.641 12.234 13.023 1 97.94 161 ILE B O 1
ATOM 4314 N N . LEU B 1 162 ? -10.258 10.039 12.508 1 98.62 162 LEU B N 1
ATOM 4315 C CA . LEU B 1 162 ? -10.938 9.555 13.703 1 98.62 162 LEU B CA 1
ATOM 4316 C C . LEU B 1 162 ? -10.297 10.109 14.969 1 98.62 162 LEU B C 1
ATOM 4318 O O . LEU B 1 162 ? -10.992 10.57 15.875 1 98.62 162 LEU B O 1
ATOM 4322 N N . THR B 1 163 ? -8.984 10.117 14.977 1 98.38 163 THR B N 1
ATOM 4323 C CA . THR B 1 163 ? -8.25 10.688 16.109 1 98.38 163 THR B CA 1
ATOM 4324 C C . THR B 1 163 ? -8.547 12.172 16.25 1 98.38 163 THR B C 1
ATOM 4326 O O . THR B 1 163 ? -8.805 12.656 17.359 1 98.38 163 THR B O 1
ATOM 4329 N N . GLY B 1 164 ? -8.523 12.875 15.156 1 97.88 164 GLY B N 1
ATOM 4330 C CA . GLY B 1 164 ? -8.812 14.305 15.164 1 97.88 164 GLY B CA 1
ATOM 4331 C C . GLY B 1 164 ? -10.211 14.633 15.648 1 97.88 164 GLY B C 1
ATOM 4332 O O . GLY B 1 164 ? -10.469 15.75 16.109 1 97.88 164 GLY B O 1
ATOM 4333 N N . LEU B 1 165 ? -11.086 13.672 15.531 1 97.81 165 LEU B N 1
ATOM 4334 C CA . LEU B 1 165 ? -12.461 13.844 15.969 1 97.81 165 LEU B CA 1
ATOM 4335 C C . LEU B 1 165 ? -12.641 13.367 17.406 1 97.81 165 LEU B C 1
ATOM 4337 O O . LEU B 1 165 ? -13.742 13.445 17.953 1 97.81 165 LEU B O 1
ATOM 4341 N N . GLY B 1 166 ? -11.617 12.828 18 1 98 166 GLY B N 1
ATOM 4342 C CA . GLY B 1 166 ? -11.656 12.359 19.375 1 98 166 GLY B CA 1
ATOM 4343 C C . GLY B 1 166 ? -12.312 11 19.531 1 98 166 GLY B C 1
ATOM 4344 O O . GLY B 1 166 ? -12.727 10.625 20.625 1 98 166 GLY B O 1
ATOM 4345 N N . ILE B 1 167 ? -12.422 10.273 18.453 1 98.25 167 ILE B N 1
ATOM 4346 C CA . ILE B 1 167 ? -13.07 8.969 18.469 1 98.25 167 ILE B CA 1
ATOM 4347 C C . ILE B 1 167 ? -12.055 7.891 18.828 1 98.25 167 ILE B C 1
ATOM 4349 O O . ILE B 1 167 ? -10.969 7.832 18.234 1 98.25 167 ILE B O 1
ATOM 4353 N N . ILE B 1 168 ? -12.391 6.992 19.734 1 98.12 168 ILE B N 1
ATOM 4354 C CA . ILE B 1 168 ? -11.398 6.031 20.203 1 98.12 168 ILE B CA 1
ATOM 4355 C C . ILE B 1 168 ? -11.836 4.613 19.844 1 98.12 168 ILE B C 1
ATOM 4357 O O . ILE B 1 168 ? -11.031 3.68 19.891 1 98.12 168 ILE B O 1
ATOM 4361 N N . GLU B 1 169 ? -13.148 4.453 19.547 1 98.56 169 GLU B N 1
ATOM 4362 C CA . GLU B 1 169 ? -13.695 3.168 19.109 1 98.56 169 GLU B CA 1
ATOM 4363 C C . GLU B 1 169 ? -14.648 3.342 17.938 1 98.56 169 GLU B C 1
ATOM 4365 O O . GLU B 1 169 ? -15.305 4.379 17.797 1 98.56 169 GLU B O 1
ATOM 4370 N N . ILE B 1 170 ? -14.719 2.371 17.141 1 98.62 170 ILE B N 1
ATOM 4371 C CA . ILE B 1 170 ? -15.594 2.42 15.969 1 98.62 170 ILE B CA 1
ATOM 4372 C C . ILE B 1 170 ? -16.188 1.038 15.719 1 98.62 170 ILE B C 1
ATOM 4374 O O . ILE B 1 170 ? -15.664 0.03 16.203 1 98.62 170 ILE B O 1
ATOM 4378 N N . SER B 1 171 ? -17.297 1.035 15 1 98.75 171 SER B N 1
ATOM 4379 C CA . SER B 1 171 ? -17.938 -0.195 14.531 1 98.75 171 SER B CA 1
ATOM 4380 C C . SER B 1 171 ? -17.422 -0.583 13.141 1 98.75 171 SER B C 1
ATOM 4382 O O . SER B 1 171 ? -17.5 0.211 12.203 1 98.75 171 SER B O 1
ATOM 4384 N N . VAL B 1 172 ? -16.922 -1.812 13.008 1 98.62 172 VAL B N 1
ATOM 4385 C CA . VAL B 1 172 ? -16.344 -2.275 11.75 1 98.62 172 VAL B CA 1
ATOM 4386 C C . VAL B 1 172 ? -16.906 -3.65 11.398 1 98.62 172 VAL B C 1
ATOM 4388 O O . VAL B 1 172 ? -17.453 -4.344 12.266 1 98.62 172 VAL B O 1
ATOM 4391 N N . ASN B 1 173 ? -16.891 -4.047 10.086 1 98.19 173 ASN B N 1
ATOM 4392 C CA . ASN B 1 173 ? -17.109 -5.434 9.703 1 98.19 173 ASN B CA 1
ATOM 4393 C C . ASN B 1 173 ? -16.047 -6.359 10.289 1 98.19 173 ASN B C 1
ATOM 4395 O O . ASN B 1 173 ? -14.852 -6.074 10.203 1 98.19 173 ASN B O 1
ATOM 4399 N N . ALA B 1 174 ? -16.5 -7.43 10.883 1 97.94 174 ALA B N 1
ATOM 4400 C CA . ALA B 1 174 ? -15.555 -8.383 11.461 1 97.94 174 ALA B CA 1
ATOM 4401 C C . ALA B 1 174 ? -14.562 -8.883 10.414 1 97.94 174 ALA B C 1
ATOM 4403 O O . ALA B 1 174 ? -14.93 -9.102 9.258 1 97.94 174 ALA B O 1
ATOM 4404 N N . MET B 1 175 ? -13.336 -9.055 10.836 1 97.75 175 MET B N 1
ATOM 4405 C CA . MET B 1 175 ? -12.281 -9.539 9.945 1 97.75 175 MET B CA 1
ATOM 4406 C C . MET B 1 175 ? -12.539 -10.992 9.547 1 97.75 175 MET B C 1
ATOM 4408 O O . MET B 1 175 ? -12.656 -11.867 10.406 1 97.75 175 MET B O 1
ATOM 4412 N N . PRO B 1 176 ? -12.664 -11.305 8.266 1 97.5 176 PRO B N 1
ATOM 4413 C CA . PRO B 1 176 ? -12.875 -12.688 7.828 1 97.5 176 PRO B CA 1
ATOM 4414 C C . PRO B 1 176 ? -11.703 -13.602 8.18 1 97.5 176 PRO B C 1
ATOM 4416 O O . PRO B 1 176 ? -10.547 -13.18 8.117 1 97.5 176 PRO B O 1
ATOM 4419 N N . ARG B 1 177 ? -12.086 -14.836 8.562 1 97.88 177 ARG B N 1
ATOM 4420 C CA . ARG B 1 177 ? -11.094 -15.891 8.75 1 97.88 177 ARG B CA 1
ATOM 4421 C C . ARG B 1 177 ? -10.797 -16.594 7.43 1 97.88 177 ARG B C 1
ATOM 4423 O O . ARG B 1 177 ? -11.711 -17.062 6.75 1 97.88 177 ARG B O 1
ATOM 4430 N N . VAL B 1 178 ? -9.453 -16.688 7.059 1 98.75 178 VAL B N 1
ATOM 4431 C CA . VAL B 1 178 ? -9.078 -17.234 5.762 1 98.75 178 VAL B CA 1
ATOM 4432 C C . VAL B 1 178 ? -8.258 -18.516 5.961 1 98.75 178 VAL B C 1
ATOM 4434 O O . VAL B 1 178 ? -7.312 -18.531 6.754 1 98.75 178 VAL B O 1
ATOM 4437 N N . LEU B 1 179 ? -8.641 -19.562 5.309 1 98.81 179 LEU B N 1
ATOM 4438 C CA . LEU B 1 179 ? -7.859 -20.797 5.207 1 98.81 179 LEU B CA 1
ATOM 4439 C C . LEU B 1 179 ? -7.156 -20.875 3.855 1 98.81 179 LEU B C 1
ATOM 4441 O O . LEU B 1 179 ? -7.809 -20.875 2.811 1 98.81 179 LEU B O 1
ATOM 4445 N N . VAL B 1 180 ? -5.871 -20.875 3.883 1 98.81 180 VAL B N 1
ATOM 4446 C CA . VAL B 1 180 ? -5.059 -21.031 2.68 1 98.81 180 VAL B CA 1
ATOM 4447 C C . VAL B 1 180 ? -4.578 -22.484 2.562 1 98.81 180 VAL B C 1
ATOM 4449 O O . VAL B 1 180 ? -3.947 -23 3.482 1 98.81 180 VAL B O 1
ATOM 4452 N N . LEU B 1 181 ? -4.883 -23.094 1.418 1 98.06 181 LEU B N 1
ATOM 4453 C CA . LEU B 1 181 ? -4.477 -24.469 1.148 1 98.06 181 LEU B CA 1
ATOM 4454 C C . LEU B 1 181 ? -3.527 -24.531 -0.042 1 98.06 181 LEU B C 1
ATOM 4456 O O . LEU B 1 181 ? -3.738 -23.859 -1.048 1 98.06 181 LEU B O 1
ATOM 4460 N N . THR B 1 182 ? -2.461 -25.234 0.082 1 97.12 182 THR B N 1
ATOM 4461 C CA . THR B 1 182 ? -1.624 -25.625 -1.049 1 97.12 182 THR B CA 1
ATOM 4462 C C . THR B 1 182 ? -1.55 -27.141 -1.176 1 97.12 182 THR B C 1
ATOM 4464 O O . THR B 1 182 ? -1.772 -27.859 -0.201 1 97.12 182 THR B O 1
ATOM 4467 N N . SER B 1 183 ? -1.358 -27.594 -2.359 1 94.25 183 SER B N 1
ATOM 4468 C CA . SER B 1 183 ? -1.241 -29.031 -2.557 1 94.25 183 SER B CA 1
ATOM 4469 C C . SER B 1 183 ? -0.137 -29.359 -3.555 1 94.25 183 SER B C 1
ATOM 4471 O O . SER B 1 183 ? 0.272 -28.516 -4.344 1 94.25 183 SER B O 1
ATOM 4473 N N . GLY B 1 184 ? 0.269 -30.578 -3.443 1 92.44 184 GLY B N 1
ATOM 4474 C CA . GLY B 1 184 ? 1.284 -31.094 -4.348 1 92.44 184 GLY B CA 1
ATOM 4475 C C . GLY B 1 184 ? 2.303 -31.984 -3.66 1 92.44 184 GLY B C 1
ATOM 4476 O O . GLY B 1 184 ? 2.875 -31.609 -2.637 1 92.44 184 GLY B O 1
ATOM 4477 N N . HIS B 1 185 ? 2.574 -33.031 -4.281 1 91.25 185 HIS B N 1
ATOM 4478 C CA . HIS B 1 185 ? 3.547 -33.969 -3.75 1 91.25 185 HIS B CA 1
ATOM 4479 C C . HIS B 1 185 ? 4.965 -33.438 -3.857 1 91.25 185 HIS B C 1
ATOM 4481 O O . HIS B 1 185 ? 5.844 -33.812 -3.082 1 91.25 185 HIS B O 1
ATOM 4487 N N . GLU B 1 186 ? 5.137 -32.594 -4.773 1 94.06 186 GLU B N 1
ATOM 4488 C CA . GLU B 1 186 ? 6.453 -32.031 -5.066 1 94.06 186 GLU B CA 1
ATOM 4489 C C . GLU B 1 186 ? 6.789 -30.891 -4.105 1 94.06 186 GLU B C 1
ATOM 4491 O O . GLU B 1 186 ? 7.945 -30.469 -4.012 1 94.06 186 GLU B O 1
ATOM 4496 N N . VAL B 1 187 ? 5.871 -30.375 -3.369 1 95.94 187 VAL B N 1
ATOM 4497 C CA . VAL B 1 187 ? 6.031 -29.109 -2.648 1 95.94 187 VAL B CA 1
ATOM 4498 C C . VAL B 1 187 ? 6.543 -29.391 -1.236 1 95.94 187 VAL B C 1
ATOM 4500 O O . VAL B 1 187 ? 5.988 -30.219 -0.518 1 95.94 187 VAL B O 1
ATOM 4503 N N . ILE B 1 188 ? 7.594 -28.719 -0.868 1 96.69 188 ILE B N 1
ATOM 4504 C CA . ILE B 1 188 ? 8.148 -28.797 0.481 1 96.69 188 ILE B CA 1
ATOM 4505 C C . ILE B 1 188 ? 8.312 -27.391 1.052 1 96.69 188 ILE B C 1
ATOM 4507 O O . ILE B 1 188 ? 8.039 -26.391 0.369 1 96.69 188 ILE B O 1
ATOM 4511 N N . GLU B 1 189 ? 8.609 -27.281 2.326 1 96.44 189 GLU B N 1
ATOM 4512 C CA . GLU B 1 189 ? 8.781 -25.984 2.973 1 96.44 189 GLU B CA 1
ATOM 4513 C C . GLU B 1 189 ? 10.258 -25.594 3.037 1 96.44 189 GLU B C 1
ATOM 4515 O O . GLU B 1 189 ? 11.133 -26.469 3.123 1 96.44 189 GLU B O 1
ATOM 4520 N N . PRO B 1 190 ? 10.484 -24.25 2.965 1 95.56 190 PRO B N 1
ATOM 4521 C CA . PRO B 1 190 ? 11.875 -23.844 3.195 1 95.56 190 PRO B CA 1
ATOM 4522 C C . PRO B 1 190 ? 12.422 -24.328 4.535 1 95.56 190 PRO B C 1
ATOM 4524 O O . PRO B 1 190 ? 11.688 -24.391 5.523 1 95.56 190 PRO B O 1
ATOM 4527 N N . GLY B 1 191 ? 13.695 -24.531 4.582 1 94.25 191 GLY B N 1
ATOM 4528 C CA . GLY B 1 191 ? 14.305 -25.156 5.742 1 94.25 191 GLY B CA 1
ATOM 4529 C C . GLY B 1 191 ? 14.594 -26.625 5.547 1 94.25 191 GLY B C 1
ATOM 4530 O O . GLY B 1 191 ? 15.523 -27.172 6.148 1 94.25 191 GLY B O 1
ATOM 4531 N N . GLU B 1 192 ? 13.695 -27.281 4.727 1 94.12 192 GLU B N 1
ATOM 4532 C CA . GLU B 1 192 ? 13.961 -28.656 4.312 1 94.12 192 GLU B CA 1
ATOM 4533 C C . GLU B 1 192 ? 14.969 -28.703 3.172 1 94.12 192 GLU B C 1
ATOM 4535 O O . GLU B 1 192 ? 15.008 -27.797 2.336 1 94.12 192 GLU B O 1
ATOM 4540 N N . SER B 1 193 ? 15.688 -29.812 3.119 1 95.06 193 SER B N 1
ATOM 4541 C CA . SER B 1 193 ? 16.625 -29.984 2.02 1 95.06 193 SER B CA 1
ATOM 4542 C C . SER B 1 193 ? 15.906 -30.25 0.704 1 95.06 193 SER B C 1
ATOM 4544 O O . SER B 1 193 ? 14.961 -31.047 0.659 1 95.06 193 SER B O 1
ATOM 4546 N N . LEU B 1 194 ? 16.422 -29.625 -0.265 1 95.44 194 LEU B N 1
ATOM 4547 C CA . LEU B 1 194 ? 15.828 -29.812 -1.588 1 95.44 194 LEU B CA 1
ATOM 4548 C C . LEU B 1 194 ? 16.203 -31.188 -2.162 1 95.44 194 LEU B C 1
ATOM 4550 O O . LEU B 1 194 ? 17.359 -31.422 -2.506 1 95.44 194 LEU B O 1
ATOM 4554 N N . THR B 1 195 ? 15.289 -32.094 -2.295 1 94.06 195 THR B N 1
ATOM 4555 C CA . THR B 1 195 ? 15.516 -33.375 -2.893 1 94.06 195 THR B CA 1
ATOM 4556 C C . THR B 1 195 ? 15.055 -33.406 -4.348 1 94.06 195 THR B C 1
ATOM 4558 O O . THR B 1 195 ? 14.297 -32.531 -4.773 1 94.06 195 THR B O 1
ATOM 4561 N N . PRO B 1 196 ? 15.5 -34.344 -5.121 1 94 196 PRO B N 1
ATOM 4562 C CA . PRO B 1 196 ? 15.148 -34.375 -6.543 1 94 196 PRO B CA 1
ATOM 4563 C C . PRO B 1 196 ? 13.633 -34.375 -6.77 1 94 196 PRO B C 1
ATOM 4565 O O . PRO B 1 196 ? 12.914 -35.125 -6.121 1 94 196 PRO B O 1
ATOM 4568 N N . GLY B 1 197 ? 13.258 -33.469 -7.648 1 95.25 197 GLY B N 1
ATOM 4569 C CA . GLY B 1 197 ? 11.859 -33.438 -8.047 1 95.25 197 GLY B CA 1
ATOM 4570 C C . GLY B 1 197 ? 11.008 -32.562 -7.152 1 95.25 197 GLY B C 1
ATOM 4571 O O . GLY B 1 197 ? 9.812 -32.375 -7.387 1 95.25 197 GLY B O 1
ATOM 4572 N N . LYS B 1 198 ? 11.656 -32 -6.133 1 96.38 198 LYS B N 1
ATOM 4573 C CA . LYS B 1 198 ? 10.906 -31.203 -5.188 1 96.38 198 LYS B CA 1
ATOM 4574 C C . LYS B 1 198 ? 11.102 -29.703 -5.461 1 96.38 198 LYS B C 1
ATOM 4576 O O . LYS B 1 198 ? 12.062 -29.312 -6.125 1 96.38 198 LYS B O 1
ATOM 4581 N N . ILE B 1 199 ? 10.148 -28.875 -5.027 1 96.56 199 ILE B N 1
ATOM 4582 C CA . ILE B 1 199 ? 10.195 -27.422 -5.094 1 96.56 199 ILE B CA 1
ATOM 4583 C C . ILE B 1 199 ? 9.672 -26.828 -3.785 1 96.56 199 ILE B C 1
ATOM 4585 O O . ILE B 1 199 ? 8.938 -27.484 -3.049 1 96.56 199 ILE B O 1
ATOM 4589 N N . TYR B 1 200 ? 9.992 -25.641 -3.475 1 97.62 200 TYR B N 1
ATOM 4590 C CA . TYR B 1 200 ? 9.562 -25.016 -2.232 1 97.62 200 TYR B CA 1
ATOM 4591 C C . TYR B 1 200 ? 8.211 -24.344 -2.406 1 97.62 200 TYR B C 1
ATOM 4593 O O . TYR B 1 200 ? 7.863 -23.906 -3.51 1 97.62 200 TYR B O 1
ATOM 4601 N N . ASN B 1 201 ? 7.469 -24.156 -1.376 1 97.94 201 ASN B N 1
ATOM 4602 C CA . ASN B 1 201 ? 6.082 -23.703 -1.348 1 97.94 201 ASN B CA 1
ATOM 4603 C C . ASN B 1 201 ? 5.977 -22.188 -1.476 1 97.94 201 ASN B C 1
ATOM 4605 O O . ASN B 1 201 ? 5.488 -21.516 -0.567 1 97.94 201 ASN B O 1
ATOM 4609 N N . SER B 1 202 ? 6.324 -21.656 -2.605 1 97.88 202 SER B N 1
ATOM 4610 C CA . SER B 1 202 ? 6.277 -20.219 -2.863 1 97.88 202 SER B CA 1
ATOM 4611 C C . SER B 1 202 ? 4.84 -19.703 -2.859 1 97.88 202 SER B C 1
ATOM 4613 O O . SER B 1 202 ? 4.582 -18.578 -2.432 1 97.88 202 SER B O 1
ATOM 4615 N N . ASN B 1 203 ? 3.912 -20.5 -3.299 1 98.25 203 ASN B N 1
ATOM 4616 C CA . ASN B 1 203 ? 2.527 -20.062 -3.398 1 98.25 203 ASN B CA 1
ATOM 4617 C C . ASN B 1 203 ? 1.924 -19.781 -2.023 1 98.25 203 ASN B C 1
ATOM 4619 O O . ASN B 1 203 ? 1.115 -18.875 -1.866 1 98.25 203 ASN B O 1
ATOM 4623 N N . ARG B 1 204 ? 2.266 -20.625 -1.04 1 98.25 204 ARG B N 1
ATOM 4624 C CA . ARG B 1 204 ? 1.819 -20.328 0.316 1 98.25 204 ARG B CA 1
ATOM 4625 C C . ARG B 1 204 ? 2.283 -18.938 0.75 1 98.25 204 ARG B C 1
ATOM 4627 O O . ARG B 1 204 ? 1.484 -18.141 1.238 1 98.25 204 ARG B O 1
ATOM 4634 N N . ALA B 1 205 ? 3.57 -18.688 0.543 1 98.12 205 ALA B N 1
ATOM 4635 C CA . ALA B 1 205 ? 4.125 -17.391 0.913 1 98.12 205 ALA B CA 1
ATOM 4636 C C . ALA B 1 205 ? 3.434 -16.25 0.157 1 98.12 205 ALA B C 1
ATOM 4638 O O . ALA B 1 205 ? 3.107 -15.219 0.74 1 98.12 205 ALA B O 1
ATOM 4639 N N . MET B 1 206 ? 3.17 -16.453 -1.091 1 97.75 206 MET B N 1
ATOM 4640 C CA . MET B 1 206 ? 2.555 -15.445 -1.941 1 97.75 206 MET B CA 1
ATOM 4641 C C . MET B 1 206 ? 1.146 -15.109 -1.463 1 97.75 206 MET B C 1
ATOM 4643 O O . MET B 1 206 ? 0.836 -13.953 -1.187 1 97.75 206 MET B O 1
ATOM 4647 N N . ILE B 1 207 ? 0.34 -16.125 -1.326 1 98.44 207 ILE B N 1
ATOM 4648 C CA . ILE B 1 207 ? -1.068 -15.914 -1.01 1 98.44 207 ILE B CA 1
ATOM 4649 C C . ILE B 1 207 ? -1.199 -15.328 0.394 1 98.44 207 ILE B C 1
ATOM 4651 O O . ILE B 1 207 ? -1.932 -14.359 0.601 1 98.44 207 ILE B O 1
ATOM 4655 N N . CYS B 1 208 ? -0.469 -15.898 1.374 1 98.44 208 CYS B N 1
ATOM 4656 C CA . CYS B 1 208 ? -0.516 -15.375 2.734 1 98.44 208 CYS B CA 1
ATOM 4657 C C . CYS B 1 208 ? -0.027 -13.93 2.779 1 98.44 208 CYS B C 1
ATOM 4659 O O . CYS B 1 208 ? -0.652 -13.078 3.412 1 98.44 208 CYS B O 1
ATOM 4661 N N . GLY B 1 209 ? 1.068 -13.664 2.123 1 97.06 209 GLY B N 1
ATOM 4662 C CA . GLY B 1 209 ? 1.604 -12.312 2.1 1 97.06 209 GLY B CA 1
ATOM 4663 C C . GLY B 1 209 ? 0.664 -11.312 1.46 1 97.06 209 GLY B C 1
ATOM 4664 O O . GLY B 1 209 ? 0.472 -10.211 1.983 1 97.06 209 GLY B O 1
ATOM 4665 N N . LEU B 1 210 ? 0.112 -11.648 0.289 1 96.44 210 LEU B N 1
ATOM 4666 C CA . LEU B 1 210 ? -0.786 -10.75 -0.434 1 96.44 210 LEU B CA 1
ATOM 4667 C C . LEU B 1 210 ? -2.082 -10.539 0.343 1 96.44 210 LEU B C 1
ATOM 4669 O O . LEU B 1 210 ? -2.676 -9.461 0.283 1 96.44 210 LEU B O 1
ATOM 4673 N N . LEU B 1 211 ? -2.527 -11.586 1.115 1 97.69 211 LEU B N 1
ATOM 4674 C CA . LEU B 1 211 ? -3.662 -11.422 2.02 1 97.69 211 LEU B CA 1
ATOM 4675 C C . LEU B 1 211 ? -3.363 -10.367 3.082 1 97.69 211 LEU B C 1
ATOM 4677 O O . LEU B 1 211 ? -4.195 -9.5 3.348 1 97.69 211 LEU B O 1
ATOM 4681 N N . GLU B 1 212 ? -2.207 -10.453 3.643 1 96 212 GLU B N 1
ATOM 4682 C CA . GLU B 1 212 ? -1.809 -9.469 4.645 1 96 212 GLU B CA 1
ATOM 4683 C C . GLU B 1 212 ? -1.764 -8.062 4.051 1 96 212 GLU B C 1
ATOM 4685 O O . GLU B 1 212 ? -2.168 -7.098 4.699 1 96 212 GLU B O 1
ATOM 4690 N N . ASP B 1 213 ? -1.27 -8.008 2.863 1 93.88 213 ASP B N 1
ATOM 4691 C CA . ASP B 1 213 ? -1.22 -6.723 2.184 1 93.88 213 ASP B CA 1
ATOM 4692 C C . ASP B 1 213 ? -2.617 -6.125 2.033 1 93.88 213 ASP B C 1
ATOM 4694 O O . ASP B 1 213 ? -2.781 -4.902 2.041 1 93.88 213 ASP B O 1
ATOM 4698 N N . LEU B 1 214 ? -3.611 -6.969 1.901 1 93.56 214 LEU B N 1
ATOM 4699 C CA . LEU B 1 214 ? -4.992 -6.523 1.741 1 93.56 214 LEU B CA 1
ATOM 4700 C C . LEU B 1 214 ? -5.629 -6.227 3.096 1 93.56 214 LEU B C 1
ATOM 4702 O O . LEU B 1 214 ? -6.805 -5.867 3.168 1 93.56 214 LEU B O 1
ATOM 4706 N N . GLY B 1 215 ? -4.891 -6.445 4.164 1 93.75 215 GLY B N 1
ATOM 4707 C CA . GLY B 1 215 ? -5.367 -6.109 5.5 1 93.75 215 GLY B CA 1
ATOM 4708 C C . GLY B 1 215 ? -5.934 -7.297 6.246 1 93.75 215 GLY B C 1
ATOM 4709 O O . GLY B 1 215 ? -6.438 -7.152 7.363 1 93.75 215 GLY B O 1
ATOM 4710 N N . PHE B 1 216 ? -5.887 -8.508 5.695 1 96.5 216 PHE B N 1
ATOM 4711 C CA . PHE B 1 216 ? -6.324 -9.703 6.41 1 96.5 216 PHE B CA 1
ATOM 4712 C C . PHE B 1 216 ? -5.281 -10.133 7.434 1 96.5 216 PHE B C 1
ATOM 4714 O O . PHE B 1 216 ? -4.078 -10.094 7.156 1 96.5 216 PHE B O 1
ATOM 4721 N N . HIS B 1 217 ? -5.777 -10.5 8.633 1 95.5 217 HIS B N 1
ATOM 4722 C CA . HIS B 1 217 ? -4.773 -10.914 9.609 1 95.5 217 HIS B CA 1
ATOM 4723 C C . HIS B 1 217 ? -5.207 -12.172 10.344 1 95.5 217 HIS B C 1
ATOM 4725 O O . HIS B 1 217 ? -4.496 -12.648 11.234 1 95.5 217 HIS B O 1
ATOM 4731 N N . LYS B 1 218 ? -6.355 -12.672 10.07 1 97.75 218 LYS B N 1
ATOM 4732 C CA . LYS B 1 218 ? -6.777 -13.977 10.562 1 97.75 218 LYS B CA 1
ATOM 4733 C C . LYS B 1 218 ? -6.605 -15.047 9.484 1 97.75 218 LYS B C 1
ATOM 4735 O O . LYS B 1 218 ? -7.578 -15.469 8.852 1 97.75 218 LYS B O 1
ATOM 4740 N N . ILE B 1 219 ? -5.359 -15.492 9.328 1 98.38 219 ILE B N 1
ATOM 4741 C CA . ILE B 1 219 ? -4.98 -16.406 8.25 1 98.38 219 ILE B CA 1
ATOM 4742 C C . ILE B 1 219 ? -4.379 -17.672 8.836 1 98.38 219 ILE B C 1
ATOM 4744 O O . ILE B 1 219 ? -3.465 -17.609 9.664 1 98.38 219 ILE B O 1
ATOM 4748 N N . ILE B 1 220 ? -4.879 -18.797 8.477 1 98.25 220 ILE B N 1
ATOM 4749 C CA . ILE B 1 220 ? -4.258 -20.094 8.75 1 98.25 220 ILE B CA 1
ATOM 4750 C C . ILE B 1 220 ? -3.961 -20.812 7.43 1 98.25 220 ILE B C 1
ATOM 4752 O O . ILE B 1 220 ? -4.609 -20.547 6.414 1 98.25 220 ILE B O 1
ATOM 4756 N N . HIS B 1 221 ? -2.936 -21.594 7.402 1 97.94 221 HIS B N 1
ATOM 4757 C CA . HIS B 1 221 ? -2.604 -22.312 6.172 1 97.94 221 HIS B CA 1
ATOM 4758 C C . HIS B 1 221 ? -2.289 -23.766 6.453 1 97.94 221 HIS B C 1
ATOM 4760 O O . HIS B 1 221 ? -1.943 -24.125 7.582 1 97.94 221 HIS B O 1
ATOM 4766 N N . TYR B 1 222 ? -2.496 -24.578 5.449 1 97.81 222 TYR B N 1
ATOM 4767 C CA . TYR B 1 222 ? -2.197 -26 5.496 1 97.81 222 TYR B CA 1
ATOM 4768 C C . TYR B 1 222 ? -1.808 -26.516 4.117 1 97.81 222 TYR B C 1
ATOM 4770 O O . TYR B 1 222 ? -2.396 -26.125 3.109 1 97.81 222 TYR B O 1
ATOM 4778 N N . HIS B 1 223 ? -0.811 -27.375 4.062 1 97 223 HIS B N 1
ATOM 4779 C CA . HIS B 1 223 ? -0.38 -28 2.82 1 97 223 HIS B CA 1
ATOM 4780 C C . HIS B 1 223 ? -0.876 -29.453 2.736 1 97 223 HIS B C 1
ATOM 4782 O O . HIS B 1 223 ? -0.609 -30.25 3.629 1 97 223 HIS B O 1
ATOM 4788 N N . VAL B 1 224 ? -1.605 -29.75 1.694 1 94.62 224 VAL B N 1
ATOM 4789 C CA . VAL B 1 224 ? -2.08 -31.094 1.394 1 94.62 224 VAL B CA 1
ATOM 4790 C C . VAL B 1 224 ? -1.041 -31.828 0.551 1 94.62 224 VAL B C 1
ATOM 4792 O O . VAL B 1 224 ? -0.758 -31.438 -0.583 1 94.62 224 VAL B O 1
ATOM 4795 N N . SER B 1 225 ? -0.491 -32.906 0.996 1 89.94 225 SER B N 1
ATOM 4796 C CA . SER B 1 225 ? 0.638 -33.594 0.379 1 89.94 225 SER B CA 1
ATOM 4797 C C . SER B 1 225 ? 0.214 -34.344 -0.889 1 89.94 225 SER B C 1
ATOM 4799 O O . SER B 1 225 ? 1.047 -34.625 -1.747 1 89.94 225 SER B O 1
ATOM 4801 N N . ASP B 1 226 ? -1.044 -34.656 -1.061 1 82.38 226 ASP B N 1
ATOM 4802 C CA . ASP B 1 226 ? -1.587 -35.438 -2.172 1 82.38 226 ASP B CA 1
ATOM 4803 C C . ASP B 1 226 ? -1.126 -36.906 -2.104 1 82.38 226 ASP B C 1
ATOM 4805 O O . ASP B 1 226 ? -1.226 -37.625 -3.088 1 82.38 226 ASP B O 1
ATOM 4809 N N . ALA B 1 227 ? -0.568 -37.312 -0.986 1 83.19 227 ALA B N 1
ATOM 4810 C CA . ALA B 1 227 ? -0.193 -38.688 -0.813 1 83.19 227 ALA B CA 1
ATOM 4811 C C . ALA B 1 227 ? -1.425 -39.562 -0.608 1 83.19 227 ALA B C 1
ATOM 4813 O O . ALA B 1 227 ? -2.223 -39.344 0.3 1 83.19 227 ALA B O 1
ATOM 4814 N N . PRO B 1 228 ? -1.472 -40.594 -1.48 1 81.81 228 PRO B N 1
ATOM 4815 C CA . PRO B 1 228 ? -2.67 -41.438 -1.396 1 81.81 228 PRO B CA 1
ATOM 4816 C C . PRO B 1 228 ? -2.885 -42 -0 1 81.81 228 PRO B C 1
ATOM 4818 O O . PRO B 1 228 ? -4.027 -42.125 0.455 1 81.81 228 PRO B O 1
ATOM 4821 N N . GLU B 1 229 ? -1.792 -42.344 0.647 1 86.19 229 GLU B N 1
ATOM 4822 C CA . GLU B 1 229 ? -1.896 -43 1.958 1 86.19 229 GLU B CA 1
ATOM 4823 C C . GLU B 1 229 ? -2.371 -42 3.016 1 86.19 229 GLU B C 1
ATOM 4825 O O . GLU B 1 229 ? -2.834 -42.406 4.086 1 86.19 229 GLU B O 1
ATOM 4830 N N . GLU B 1 230 ? -2.293 -40.719 2.725 1 89.19 230 GLU B N 1
ATOM 4831 C CA . GLU B 1 230 ? -2.631 -39.719 3.703 1 89.19 230 GLU B CA 1
ATOM 4832 C C . GLU B 1 230 ? -3.92 -38.969 3.32 1 89.19 230 GLU B C 1
ATOM 4834 O O . GLU B 1 230 ? -4.367 -38.094 4.031 1 89.19 230 GLU B O 1
ATOM 4839 N N . LEU B 1 231 ? -4.516 -39.375 2.322 1 86.88 231 LEU B N 1
ATOM 4840 C CA . LEU B 1 231 ? -5.609 -38.625 1.698 1 86.88 231 LEU B CA 1
ATOM 4841 C C . LEU B 1 231 ? -6.762 -38.438 2.676 1 86.88 231 LEU B C 1
ATOM 4843 O O . LEU B 1 231 ? -7.199 -37.312 2.912 1 86.88 231 LEU B O 1
ATOM 4847 N N . ASP B 1 232 ? -7.234 -39.5 3.273 1 90.94 232 ASP B N 1
ATOM 4848 C CA . ASP B 1 232 ? -8.383 -39.438 4.168 1 90.94 232 ASP B CA 1
ATOM 4849 C C . ASP B 1 232 ? -8.086 -38.531 5.379 1 90.94 232 ASP B C 1
ATOM 4851 O O . ASP B 1 232 ? -8.906 -37.719 5.77 1 90.94 232 ASP B O 1
ATOM 4855 N N . SER B 1 233 ? -6.957 -38.719 5.965 1 94.06 233 SER B N 1
ATOM 4856 C CA . SER B 1 233 ? -6.57 -37.938 7.137 1 94.06 233 SER B CA 1
ATOM 4857 C C . SER B 1 233 ? -6.418 -36.469 6.793 1 94.06 233 SER B C 1
ATOM 4859 O O . SER B 1 233 ? -6.832 -35.594 7.562 1 94.06 233 SER B O 1
ATOM 4861 N N . GLU B 1 234 ? -5.883 -36.188 5.688 1 92.56 234 GLU B N 1
ATOM 4862 C CA . GLU B 1 234 ? -5.684 -34.812 5.266 1 92.56 234 GLU B CA 1
ATOM 4863 C C . GLU B 1 234 ? -7.012 -34.125 4.953 1 92.56 234 GLU B C 1
ATOM 4865 O O . GLU B 1 234 ? -7.223 -32.969 5.312 1 92.56 234 GLU B O 1
ATOM 4870 N N . ILE B 1 235 ? -7.867 -34.844 4.301 1 93.56 235 ILE B N 1
ATOM 4871 C CA . ILE B 1 235 ? -9.195 -34.312 4.004 1 93.56 235 ILE B CA 1
ATOM 4872 C C . ILE B 1 235 ? -9.914 -33.969 5.305 1 93.56 235 ILE B C 1
ATOM 4874 O O . ILE B 1 235 ? -10.469 -32.875 5.441 1 93.56 235 ILE B O 1
ATOM 4878 N N . ASN B 1 236 ? -9.867 -34.875 6.254 1 95.56 236 ASN B N 1
ATOM 4879 C CA . ASN B 1 236 ? -10.516 -34.625 7.543 1 95.56 236 ASN B CA 1
ATOM 4880 C C . ASN B 1 236 ? -9.914 -33.438 8.25 1 95.56 236 ASN B C 1
ATOM 4882 O O . ASN B 1 236 ? -10.641 -32.625 8.859 1 95.56 236 ASN B O 1
ATOM 4886 N N . HIS B 1 237 ? -8.656 -33.312 8.227 1 96.62 237 HIS B N 1
ATOM 4887 C CA . HIS B 1 237 ? -7.98 -32.188 8.836 1 96.62 237 HIS B CA 1
ATOM 4888 C C . HIS B 1 237 ? -8.422 -30.875 8.195 1 96.62 237 HIS B C 1
ATOM 4890 O O . HIS B 1 237 ? -8.719 -29.906 8.891 1 96.62 237 HIS B O 1
ATOM 4896 N N . VAL B 1 238 ? -8.469 -30.844 6.895 1 96.81 238 VAL B N 1
ATOM 4897 C CA . VAL B 1 238 ? -8.875 -29.656 6.16 1 96.81 238 VAL B CA 1
ATOM 4898 C C . VAL B 1 238 ? -10.32 -29.297 6.516 1 96.81 238 VAL B C 1
ATOM 4900 O O . VAL B 1 238 ? -10.656 -28.125 6.691 1 96.81 238 VAL B O 1
ATOM 4903 N N . LEU B 1 239 ? -11.164 -30.312 6.57 1 96.88 239 LEU B N 1
ATOM 4904 C CA . LEU B 1 239 ? -12.555 -30.078 6.938 1 96.88 239 LEU B CA 1
ATOM 4905 C C . LEU B 1 239 ? -12.656 -29.438 8.312 1 96.88 239 LEU B C 1
ATOM 4907 O O . LEU B 1 239 ? -13.453 -28.516 8.516 1 96.88 239 LEU B O 1
ATOM 4911 N N . LYS B 1 240 ? -11.828 -29.844 9.25 1 97.69 240 LYS B N 1
ATOM 4912 C CA . LYS B 1 240 ? -11.805 -29.25 10.586 1 97.69 240 LYS B CA 1
ATOM 4913 C C . LYS B 1 240 ? -11.336 -27.797 10.531 1 97.69 240 LYS B C 1
ATOM 4915 O O . LYS B 1 240 ? -11.961 -26.922 11.133 1 97.69 240 LYS B O 1
ATOM 4920 N N . LEU B 1 241 ? -10.266 -27.578 9.82 1 97.56 241 LEU B N 1
ATOM 4921 C CA . LEU B 1 241 ? -9.742 -26.219 9.688 1 97.56 241 LEU B CA 1
ATOM 4922 C C . LEU B 1 241 ? -10.766 -25.297 9.023 1 97.56 241 LEU B C 1
ATOM 4924 O O . LEU B 1 241 ? -10.828 -24.109 9.328 1 97.56 241 LEU B O 1
ATOM 4928 N N . SER B 1 242 ? -11.531 -25.859 8.117 1 97.44 242 SER B N 1
ATOM 4929 C CA . SER B 1 242 ? -12.469 -25.094 7.316 1 97.44 242 SER B CA 1
ATOM 4930 C C . SER B 1 242 ? -13.68 -24.672 8.141 1 97.44 242 SER B C 1
ATOM 4932 O O . SER B 1 242 ? -14.43 -23.766 7.734 1 97.44 242 SER B O 1
ATOM 4934 N N . GLU B 1 243 ? -13.93 -25.281 9.25 1 96.19 243 GLU B N 1
ATOM 4935 C CA . GLU B 1 243 ? -15.125 -25.016 10.047 1 96.19 243 GLU B CA 1
ATOM 4936 C C . GLU B 1 243 ? -15.203 -23.547 10.461 1 96.19 243 GLU B C 1
ATOM 4938 O O . GLU B 1 243 ? -16.281 -22.969 10.477 1 96.19 243 GLU B O 1
ATOM 4943 N N . GLU B 1 244 ? -14.07 -22.984 10.695 1 94.38 244 GLU B N 1
ATOM 4944 C CA . GLU B 1 244 ? -14.07 -21.609 11.188 1 94.38 244 GLU B CA 1
ATOM 4945 C C . GLU B 1 244 ? -13.719 -20.625 10.078 1 94.38 244 GLU B C 1
ATOM 4947 O O . GLU B 1 244 ? -13.688 -19.422 10.312 1 94.38 244 GLU B O 1
ATOM 4952 N N . ALA B 1 245 ? -13.492 -21.141 8.891 1 97.56 245 ALA B N 1
ATOM 4953 C CA . ALA B 1 245 ? -13.047 -20.266 7.805 1 97.56 245 ALA B CA 1
ATOM 4954 C C . ALA B 1 245 ? -14.227 -19.625 7.09 1 97.56 245 ALA B C 1
ATOM 4956 O O . ALA B 1 245 ? -15.258 -20.266 6.879 1 97.56 245 ALA B O 1
ATOM 4957 N N . ASP B 1 246 ? -14.125 -18.344 6.785 1 97.69 246 ASP B N 1
ATOM 4958 C CA . ASP B 1 246 ? -15.078 -17.641 5.938 1 97.69 246 ASP B CA 1
ATOM 4959 C C . ASP B 1 246 ? -14.688 -17.734 4.465 1 97.69 246 ASP B C 1
ATOM 4961 O O . ASP B 1 246 ? -15.547 -17.734 3.584 1 97.69 246 ASP B O 1
ATOM 4965 N N . VAL B 1 247 ? -13.414 -17.781 4.238 1 98.31 247 VAL B N 1
ATOM 4966 C CA . VAL B 1 247 ? -12.82 -17.828 2.906 1 98.31 247 VAL B CA 1
ATOM 4967 C C . VAL B 1 247 ? -11.797 -18.969 2.84 1 98.31 247 VAL B C 1
ATOM 4969 O O . VAL B 1 247 ? -11 -19.141 3.768 1 98.31 247 VAL B O 1
ATOM 4972 N N . ILE B 1 248 ? -11.844 -19.734 1.795 1 98.5 248 ILE B N 1
ATOM 4973 C CA . ILE B 1 248 ? -10.852 -20.766 1.525 1 98.5 248 ILE B CA 1
ATOM 4974 C C . ILE B 1 248 ? -10.18 -20.5 0.183 1 98.5 248 ILE B C 1
ATOM 4976 O O . ILE B 1 248 ? -10.852 -20.344 -0.837 1 98.5 248 ILE B O 1
ATOM 4980 N N . ILE B 1 249 ? -8.898 -20.359 0.162 1 98.75 249 ILE B N 1
ATOM 4981 C CA . ILE B 1 249 ? -8.109 -20.156 -1.052 1 98.75 249 ILE B CA 1
ATOM 4982 C C . ILE B 1 249 ? -7.121 -21.312 -1.22 1 98.75 249 ILE B C 1
ATOM 4984 O O . ILE B 1 249 ? -6.312 -21.578 -0.326 1 98.75 249 ILE B O 1
ATOM 4988 N N . SER B 1 250 ? -7.18 -21.953 -2.312 1 97.81 250 SER B N 1
ATOM 4989 C CA . SER B 1 250 ? -6.27 -23.078 -2.568 1 97.81 250 SER B CA 1
ATOM 4990 C C . SER B 1 250 ? -5.43 -22.828 -3.816 1 97.81 250 SER B C 1
ATOM 4992 O O . SER B 1 250 ? -5.832 -22.062 -4.699 1 97.81 250 SER B O 1
ATOM 4994 N N . SER B 1 251 ? -4.289 -23.312 -3.85 1 96.38 251 SER B N 1
ATOM 4995 C CA . SER B 1 251 ? -3.412 -23.312 -5.016 1 96.38 251 SER B CA 1
ATOM 4996 C C . SER B 1 251 ? -2.826 -24.703 -5.262 1 96.38 251 SER B C 1
ATOM 4998 O O . SER B 1 251 ? -2.348 -25.359 -4.332 1 96.38 251 SER B O 1
ATOM 5000 N N . GLY B 1 252 ? -2.844 -25.094 -6.555 1 91.38 252 GLY B N 1
ATOM 5001 C CA . GLY B 1 252 ? -2.361 -26.422 -6.914 1 91.38 252 GLY B CA 1
ATOM 5002 C C . GLY B 1 252 ? -3.457 -27.469 -6.934 1 91.38 252 GLY B C 1
ATOM 5003 O O . GLY B 1 252 ? -4.316 -27.484 -6.051 1 91.38 252 GLY B O 1
ATOM 5004 N N . GLY B 1 253 ? -3.453 -28.328 -7.902 1 82.88 253 GLY B N 1
ATOM 5005 C CA . GLY B 1 253 ? -4.352 -29.469 -7.969 1 82.88 253 GLY B CA 1
ATOM 5006 C C . GLY B 1 253 ? -5.801 -29.078 -8.18 1 82.88 253 GLY B C 1
ATOM 5007 O O . GLY B 1 253 ? -6.711 -29.734 -7.668 1 82.88 253 GLY B O 1
ATOM 5008 N N . VAL B 1 254 ? -6.027 -27.953 -8.766 1 74.75 254 VAL B N 1
ATOM 5009 C CA . VAL B 1 254 ? -7.391 -27.438 -8.844 1 74.75 254 VAL B CA 1
ATOM 5010 C C . VAL B 1 254 ? -8.078 -28 -10.086 1 74.75 254 VAL B C 1
ATOM 5012 O O . VAL B 1 254 ? -9.297 -27.859 -10.242 1 74.75 254 VAL B O 1
ATOM 5015 N N . SER B 1 255 ? -7.23 -28.641 -10.859 1 71 255 SER B N 1
ATOM 5016 C CA . SER B 1 255 ? -7.789 -29.203 -12.086 1 71 255 SER B CA 1
ATOM 5017 C C . SER B 1 255 ? -8.078 -30.688 -11.93 1 71 255 SER B C 1
ATOM 5019 O O . SER B 1 255 ? -7.902 -31.25 -10.844 1 71 255 SER B O 1
ATOM 5021 N N . VAL B 1 256 ? -8.766 -31.312 -12.875 1 62.19 256 VAL B N 1
ATOM 5022 C CA . VAL B 1 256 ? -9.219 -32.688 -12.828 1 62.19 256 VAL B CA 1
ATOM 5023 C C . VAL B 1 256 ? -8.07 -33.625 -13.188 1 62.19 256 VAL B C 1
ATOM 5025 O O . VAL B 1 256 ? -8.289 -34.688 -13.773 1 62.19 256 VAL B O 1
ATOM 5028 N N . GLY B 1 257 ? -6.93 -33.219 -12.617 1 63.69 257 GLY B N 1
ATOM 5029 C CA . GLY B 1 257 ? -5.828 -34.125 -12.898 1 63.69 257 GLY B CA 1
ATOM 5030 C C . GLY B 1 257 ? -5.859 -35.406 -12.062 1 63.69 257 GLY B C 1
ATOM 5031 O O . GLY B 1 257 ? -6.543 -35.438 -11.031 1 63.69 257 GLY B O 1
ATOM 5032 N N . LEU B 1 258 ? -5.121 -36.375 -12.484 1 63.5 258 LEU B N 1
ATOM 5033 C CA . LEU B 1 258 ? -5.094 -37.719 -11.906 1 63.5 258 LEU B CA 1
ATOM 5034 C C . LEU B 1 258 ? -4.719 -37.656 -10.43 1 63.5 258 LEU B C 1
ATOM 5036 O O . LEU B 1 258 ? -5.238 -38.438 -9.625 1 63.5 258 LEU B O 1
ATOM 5040 N N . PHE B 1 259 ? -3.982 -36.719 -9.977 1 70.25 259 PHE B N 1
ATOM 5041 C CA . PHE B 1 259 ? -3.449 -36.719 -8.625 1 70.25 259 PHE B CA 1
ATOM 5042 C C . PHE B 1 259 ? -3.963 -35.5 -7.844 1 70.25 259 PHE B C 1
ATOM 5044 O O . PHE B 1 259 ? -3.453 -35.188 -6.77 1 70.25 259 PHE B O 1
ATOM 5051 N N . ASP B 1 260 ? -5.016 -34.938 -8.352 1 77.81 260 ASP B N 1
ATOM 5052 C CA . ASP B 1 260 ? -5.504 -33.719 -7.703 1 77.81 260 ASP B CA 1
ATOM 5053 C C . ASP B 1 260 ? -6.492 -34.062 -6.59 1 77.81 260 ASP B C 1
ATOM 5055 O O . ASP B 1 260 ? -7.508 -34.719 -6.828 1 77.81 260 ASP B O 1
ATOM 5059 N N . THR B 1 261 ? -6.219 -33.562 -5.41 1 84.81 261 THR B N 1
ATOM 5060 C CA . THR B 1 261 ? -7.016 -33.844 -4.219 1 84.81 261 THR B CA 1
ATOM 5061 C C . THR B 1 261 ? -8.031 -32.75 -3.973 1 84.81 261 THR B C 1
ATOM 5063 O O . THR B 1 261 ? -9.07 -32.969 -3.346 1 84.81 261 THR B O 1
ATOM 5066 N N . MET B 1 262 ? -7.809 -31.578 -4.488 1 91.69 262 MET B N 1
ATOM 5067 C CA . MET B 1 262 ? -8.586 -30.391 -4.125 1 91.69 262 MET B CA 1
ATOM 5068 C C . MET B 1 262 ? -10.047 -30.547 -4.551 1 91.69 262 MET B C 1
ATOM 5070 O O . MET B 1 262 ? -10.953 -30.203 -3.795 1 91.69 262 MET B O 1
ATOM 5074 N N . PRO B 1 263 ? -10.32 -31.125 -5.75 1 89.69 263 PRO B N 1
ATOM 5075 C CA . PRO B 1 263 ? -11.719 -31.312 -6.137 1 89.69 263 PRO B CA 1
ATOM 5076 C C . PRO B 1 263 ? -12.5 -32.188 -5.145 1 89.69 263 PRO B C 1
ATOM 5078 O O . PRO B 1 263 ? -13.672 -31.906 -4.871 1 89.69 263 PRO B O 1
ATOM 5081 N N . LEU B 1 264 ? -11.82 -33.188 -4.652 1 90.81 264 LEU B N 1
ATOM 5082 C CA . LEU B 1 264 ? -12.461 -34.031 -3.646 1 90.81 264 LEU B CA 1
ATOM 5083 C C . LEU B 1 264 ? -12.75 -33.219 -2.375 1 90.81 264 LEU B C 1
ATOM 5085 O O . LEU B 1 264 ? -13.812 -33.375 -1.771 1 90.81 264 LEU B O 1
ATOM 5089 N N . ILE B 1 265 ? -11.859 -32.469 -1.959 1 93.5 265 ILE B N 1
ATOM 5090 C CA . ILE B 1 265 ? -12.031 -31.609 -0.784 1 93.5 265 ILE B CA 1
ATOM 5091 C C . ILE B 1 265 ? -13.203 -30.656 -0.999 1 93.5 265 ILE B C 1
ATOM 5093 O O . ILE B 1 265 ? -14.055 -30.5 -0.12 1 93.5 265 ILE B O 1
ATOM 5097 N N . TYR B 1 266 ? -13.297 -30.016 -2.213 1 94.38 266 TYR B N 1
ATOM 5098 C CA . TYR B 1 266 ? -14.398 -29.109 -2.531 1 94.38 266 TYR B CA 1
ATOM 5099 C C . TYR B 1 266 ? -15.742 -29.828 -2.41 1 94.38 266 TYR B C 1
ATOM 5101 O O . TYR B 1 266 ? -16.688 -29.281 -1.847 1 94.38 266 TYR B O 1
ATOM 5109 N N . GLU B 1 267 ? -15.719 -31.031 -2.951 1 93.94 267 GLU B N 1
ATOM 5110 C CA . GLU B 1 267 ? -16.938 -31.828 -2.91 1 93.94 267 GLU B CA 1
ATOM 5111 C C . GLU B 1 267 ? -17.375 -32.094 -1.474 1 93.94 267 GLU B C 1
ATOM 5113 O O . GLU B 1 267 ? -18.547 -31.953 -1.131 1 93.94 267 GLU B O 1
ATOM 5118 N N . LYS B 1 268 ? -16.453 -32.531 -0.651 1 95.06 268 LYS B N 1
ATOM 5119 C CA . LYS B 1 268 ? -16.734 -32.875 0.742 1 95.06 268 LYS B CA 1
ATOM 5120 C C . LYS B 1 268 ? -17.203 -31.641 1.51 1 95.06 268 LYS B C 1
ATOM 5122 O O . LYS B 1 268 ? -17.984 -31.75 2.463 1 95.06 268 LYS B O 1
ATOM 5127 N N . LEU B 1 269 ? -16.812 -30.5 1.088 1 95.5 269 LEU B N 1
ATOM 5128 C CA . LEU B 1 269 ? -17.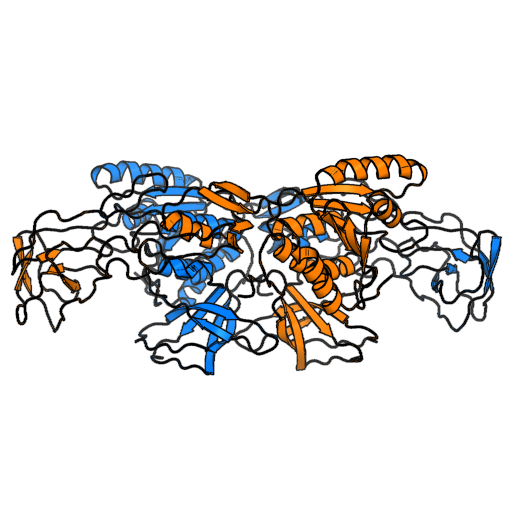219 -29.25 1.707 1 95.5 269 LEU B CA 1
ATOM 5129 C C . LEU B 1 269 ? -18.609 -28.828 1.237 1 95.5 269 LEU B C 1
ATOM 5131 O O . LEU B 1 269 ? -19.188 -27.875 1.752 1 95.5 269 LEU B O 1
ATOM 5135 N N . GLY B 1 270 ? -19.156 -29.547 0.243 1 96.25 270 GLY B N 1
ATOM 5136 C CA . GLY B 1 270 ? -20.453 -29.203 -0.332 1 96.25 270 GLY B CA 1
ATOM 5137 C C . GLY B 1 270 ? -20.391 -27.984 -1.229 1 96.25 270 GLY B C 1
ATOM 5138 O O . GLY B 1 270 ? -21.375 -27.25 -1.357 1 96.25 270 GLY B O 1
ATOM 5139 N N . ALA B 1 271 ? -19.266 -27.75 -1.871 1 95.56 271 ALA B N 1
ATOM 5140 C CA . ALA B 1 271 ? -19.062 -26.547 -2.678 1 95.56 271 ALA B CA 1
ATOM 5141 C C . ALA B 1 271 ? -19.938 -26.562 -3.924 1 95.56 271 ALA B C 1
ATOM 5143 O O . ALA B 1 271 ? -20 -27.578 -4.633 1 95.56 271 ALA B O 1
ATOM 5144 N N . GLU B 1 272 ? -20.625 -25.516 -4.137 1 95.75 272 GLU B N 1
ATOM 5145 C CA . GLU B 1 272 ? -21.344 -25.281 -5.387 1 95.75 272 GLU B CA 1
ATOM 5146 C C . GLU B 1 272 ? -20.547 -24.359 -6.316 1 95.75 272 GLU B C 1
ATOM 5148 O O . GLU B 1 272 ? -20.391 -23.172 -6.035 1 95.75 272 GLU B O 1
ATOM 5153 N N . SER B 1 273 ? -20.141 -24.875 -7.398 1 95.25 273 SER B N 1
ATOM 5154 C CA . SER B 1 273 ? -19.234 -24.203 -8.312 1 95.25 273 SER B CA 1
ATOM 5155 C C . SER B 1 273 ? -19.906 -23.031 -9 1 95.25 273 SER B C 1
ATOM 5157 O O . SER B 1 273 ? -21.047 -23.141 -9.477 1 95.25 273 SER B O 1
ATOM 5159 N N . ILE B 1 274 ? -19.188 -21.875 -9 1 95 274 ILE B N 1
ATOM 5160 C CA . ILE B 1 274 ? -19.578 -20.703 -9.773 1 95 274 ILE B CA 1
ATOM 5161 C C . ILE B 1 274 ? -18.906 -20.734 -11.141 1 95 274 ILE B C 1
ATOM 5163 O O . ILE B 1 274 ? -19.5 -20.328 -12.141 1 95 274 ILE B O 1
ATOM 5167 N N . TYR B 1 275 ? -17.703 -21.125 -11.195 1 95.25 275 TYR B N 1
ATOM 5168 C CA . TYR B 1 275 ? -16.922 -21.391 -12.406 1 95.25 275 TYR B CA 1
ATOM 5169 C C . TYR B 1 275 ? -15.844 -22.438 -12.133 1 95.25 275 TYR B C 1
ATOM 5171 O O . TYR B 1 275 ? -15.461 -22.656 -10.984 1 95.25 275 TYR B O 1
ATOM 5179 N N . ALA B 1 276 ? -15.32 -23.062 -13.211 1 93.69 276 ALA B N 1
ATOM 5180 C CA . ALA B 1 276 ? -14.312 -24.109 -13.039 1 93.69 276 ALA B CA 1
ATOM 5181 C C . ALA B 1 276 ? -13.094 -23.859 -13.93 1 93.69 276 ALA B C 1
ATOM 5183 O O . ALA B 1 276 ? -12.141 -24.641 -13.922 1 93.69 276 ALA B O 1
ATOM 5184 N N . ARG B 1 277 ? -13.156 -22.812 -14.695 1 93.81 277 ARG B N 1
ATOM 5185 C CA . ARG B 1 277 ? -12.047 -22.375 -15.555 1 93.81 277 ARG B CA 1
ATOM 5186 C C . ARG B 1 277 ? -12.266 -20.953 -16.047 1 93.81 277 ARG B C 1
ATOM 5188 O O . ARG B 1 277 ? -13.406 -20.516 -16.219 1 93.81 277 ARG B O 1
ATOM 5195 N N . ILE B 1 278 ? -11.188 -20.25 -16.219 1 95.44 278 ILE B N 1
ATOM 5196 C CA . ILE B 1 278 ? -11.289 -18.891 -16.719 1 95.44 278 ILE B CA 1
ATOM 5197 C C . ILE B 1 278 ? -10.555 -18.766 -18.047 1 95.44 278 ILE B C 1
ATOM 5199 O O . ILE B 1 278 ? -9.461 -19.297 -18.203 1 95.44 278 ILE B O 1
ATOM 5203 N N . GLN B 1 279 ? -11.141 -18.109 -19 1 95.31 279 GLN B N 1
ATOM 5204 C CA . GLN B 1 279 ? -10.547 -17.859 -20.312 1 95.31 279 GLN B CA 1
ATOM 5205 C C . GLN B 1 279 ? -9.5 -16.75 -20.234 1 95.31 279 GLN B C 1
ATOM 5207 O O . GLN B 1 279 ? -9.742 -15.633 -20.688 1 95.31 279 GLN B O 1
ATOM 5212 N N . MET B 1 280 ? -8.352 -17.109 -19.734 1 94.94 280 MET B N 1
ATOM 5213 C CA . MET B 1 280 ? -7.227 -16.188 -19.641 1 94.94 280 MET B CA 1
ATOM 5214 C C . MET B 1 280 ? -5.902 -16.938 -19.688 1 94.94 280 MET B C 1
ATOM 5216 O O . MET B 1 280 ? -5.863 -18.156 -19.5 1 94.94 280 MET B O 1
ATOM 5220 N N . ARG B 1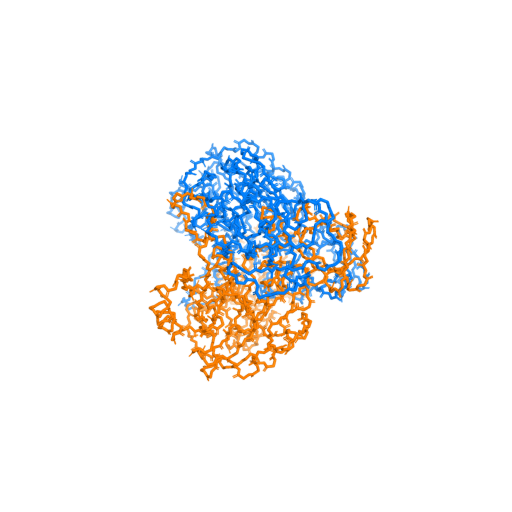 281 ? -4.859 -16.25 -20.047 1 93.56 281 ARG B N 1
ATOM 5221 C CA . ARG B 1 281 ? -3.494 -16.766 -19.969 1 93.56 281 ARG B CA 1
ATOM 5222 C C . ARG B 1 281 ? -2.557 -15.734 -19.344 1 93.56 281 ARG B C 1
ATOM 5224 O O . ARG B 1 281 ? -2.57 -14.562 -19.719 1 93.56 281 ARG B O 1
ATOM 5231 N N . PRO B 1 282 ? -1.729 -16.156 -18.484 1 93 282 PRO B N 1
ATOM 5232 C CA . PRO B 1 282 ? -1.809 -17.359 -17.672 1 93 282 PRO B CA 1
ATOM 5233 C C . PRO B 1 282 ? -2.959 -17.328 -16.672 1 93 282 PRO B C 1
ATOM 5235 O O . PRO B 1 282 ? -3.523 -16.266 -16.406 1 93 282 PRO B O 1
ATOM 5238 N N . GLY B 1 283 ? -3.311 -18.484 -16.109 1 92.94 283 GLY B N 1
ATOM 5239 C CA . GLY B 1 283 ? -4.25 -18.516 -15 1 92.94 283 GLY B CA 1
ATOM 5240 C C . GLY B 1 283 ? -5.574 -19.172 -15.367 1 92.94 283 GLY B C 1
ATOM 5241 O O . GLY B 1 283 ? -6.574 -18.969 -14.672 1 92.94 283 GLY B O 1
ATOM 5242 N N . ALA B 1 284 ? -5.609 -19.922 -16.453 1 92.56 284 ALA B N 1
ATOM 5243 C CA . ALA B 1 284 ? -6.848 -20.547 -16.891 1 92.56 284 ALA B CA 1
ATOM 5244 C C . ALA B 1 284 ? -7.367 -21.531 -15.844 1 92.56 284 ALA B C 1
ATOM 5246 O O . ALA B 1 284 ? -8.578 -21.641 -15.633 1 92.56 284 ALA B O 1
ATOM 5247 N N . ALA B 1 285 ? -6.477 -22.297 -15.281 1 91.31 285 ALA B N 1
ATOM 5248 C CA . ALA B 1 285 ? -6.871 -23.188 -14.195 1 91.31 285 ALA B CA 1
ATOM 5249 C C . ALA B 1 285 ? -7.328 -22.406 -12.977 1 91.31 285 ALA B C 1
ATOM 5251 O O . ALA B 1 285 ? -6.508 -21.797 -12.273 1 91.31 285 ALA 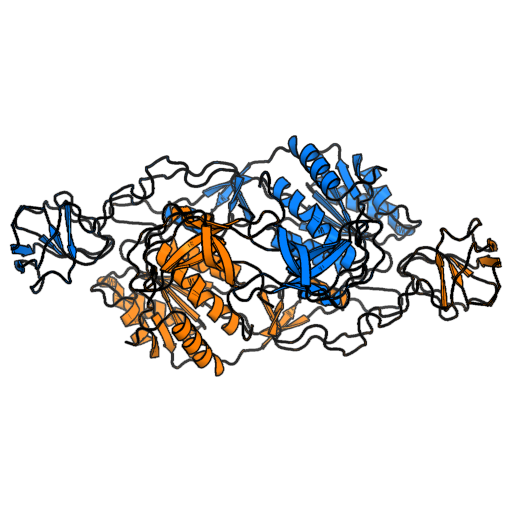B O 1
ATOM 5252 N N . SER B 1 286 ? -8.578 -22.312 -12.789 1 94.25 286 SER B N 1
ATOM 5253 C CA . SER B 1 286 ? -9.195 -21.531 -11.727 1 94.25 286 SER B CA 1
ATOM 5254 C C . SER B 1 286 ? -10.531 -22.125 -11.305 1 94.25 286 SER B C 1
ATOM 5256 O O . SER B 1 286 ? -11.203 -22.797 -12.094 1 94.25 286 SER B O 1
ATOM 5258 N N . TYR B 1 287 ? -10.844 -21.906 -10.078 1 95.88 287 TYR B N 1
ATOM 5259 C CA . TYR B 1 287 ? -12.07 -22.438 -9.508 1 95.88 287 TYR B CA 1
ATOM 5260 C C . TYR B 1 287 ? -12.711 -21.438 -8.555 1 95.88 287 TYR B C 1
ATOM 5262 O O . TYR B 1 287 ? -12.016 -20.734 -7.82 1 95.88 287 TYR B O 1
ATOM 5270 N N . GLY B 1 288 ? -14.031 -21.297 -8.617 1 97.12 288 GLY B N 1
ATOM 5271 C CA . GLY B 1 288 ? -14.836 -20.516 -7.691 1 97.12 288 GLY B CA 1
ATOM 5272 C C . GLY B 1 288 ? -16.078 -21.234 -7.23 1 97.12 288 GLY B C 1
ATOM 5273 O O . GLY B 1 288 ? -16.781 -21.859 -8.031 1 97.12 288 GLY B O 1
ATOM 5274 N N . ALA B 1 289 ? -16.328 -21.172 -5.93 1 97.31 289 ALA B N 1
ATOM 5275 C CA . ALA B 1 289 ? -17.5 -21.859 -5.406 1 97.31 289 ALA B CA 1
ATOM 5276 C C . ALA B 1 289 ? -17.969 -21.234 -4.098 1 97.31 289 ALA B C 1
ATOM 5278 O O . ALA B 1 289 ? -17.25 -20.422 -3.5 1 97.31 289 ALA B O 1
ATOM 5279 N N . VAL B 1 290 ? -19.188 -21.562 -3.721 1 96.88 290 VAL B N 1
ATOM 5280 C CA . VAL B 1 290 ? -19.766 -21.203 -2.43 1 96.88 290 VAL B CA 1
ATOM 5281 C C . VAL B 1 290 ? -20.266 -22.453 -1.723 1 96.88 290 VAL B C 1
ATOM 5283 O O . VAL B 1 290 ? -20.844 -23.344 -2.355 1 96.88 290 VAL B O 1
ATOM 5286 N N . THR B 1 291 ? -20.016 -22.594 -0.452 1 96.31 291 THR B N 1
ATOM 5287 C CA . THR B 1 291 ? -20.531 -23.734 0.317 1 96.31 291 THR B CA 1
ATOM 5288 C C . THR B 1 291 ? -21.906 -23.422 0.888 1 96.31 291 THR B C 1
ATOM 5290 O O . THR B 1 291 ? -22.344 -22.266 0.875 1 96.31 291 THR B O 1
ATOM 5293 N N . PRO B 1 292 ? -22.562 -24.422 1.439 1 93.69 292 PRO B N 1
ATOM 5294 C CA . PRO B 1 292 ? -23.875 -24.188 2.053 1 93.69 292 PRO B CA 1
ATOM 5295 C C . PRO B 1 292 ? -23.797 -23.266 3.266 1 93.69 292 PRO B C 1
ATOM 5297 O O . PRO B 1 292 ? -24.781 -22.594 3.592 1 93.69 292 PRO B O 1
ATOM 5300 N N . LYS B 1 293 ? -22.688 -23.25 3.902 1 91.75 293 LYS B N 1
ATOM 5301 C CA . LYS B 1 293 ? -22.5 -22.406 5.07 1 91.75 293 LYS B CA 1
ATOM 5302 C C . LYS B 1 293 ? -22.172 -20.969 4.66 1 91.75 293 LYS B C 1
ATOM 5304 O O . LYS B 1 293 ? -21.984 -20.109 5.516 1 91.75 293 LYS B O 1
ATOM 5309 N N . GLY B 1 294 ? -22 -20.766 3.375 1 93.31 294 GLY B N 1
ATOM 5310 C CA . GLY B 1 294 ? -21.75 -19.422 2.887 1 93.31 294 GLY B CA 1
ATOM 5311 C C . GLY B 1 294 ? -20.266 -19.125 2.713 1 93.31 294 GLY B C 1
ATOM 5312 O O . GLY B 1 294 ? -19.891 -17.984 2.428 1 93.31 294 GLY B O 1
ATOM 5313 N N . GLN B 1 295 ? -19.391 -20.125 2.891 1 96.19 295 GLN B N 1
ATOM 5314 C CA . GLN B 1 295 ? -17.969 -19.906 2.65 1 96.19 295 GLN B CA 1
ATOM 5315 C C . GLN B 1 295 ? -17.688 -19.734 1.163 1 96.19 295 GLN B C 1
ATOM 5317 O O . GLN B 1 295 ? -18.266 -20.406 0.323 1 96.19 295 GLN B O 1
ATOM 5322 N N . ILE B 1 296 ? -16.828 -18.828 0.88 1 97.75 296 ILE B N 1
ATOM 5323 C CA . ILE B 1 296 ? -16.438 -18.688 -0.519 1 97.75 296 ILE B CA 1
ATOM 5324 C C . ILE B 1 296 ? -15.102 -19.391 -0.75 1 97.75 296 ILE B C 1
ATOM 5326 O O . ILE B 1 296 ? -14.227 -19.375 0.115 1 97.75 296 ILE B O 1
ATOM 5330 N N . ILE B 1 297 ? -14.953 -20.078 -1.886 1 97.94 297 ILE B N 1
ATOM 5331 C CA . ILE B 1 297 ? -13.781 -20.891 -2.207 1 97.94 297 ILE B CA 1
ATOM 5332 C C . ILE B 1 297 ? -13.156 -20.391 -3.51 1 97.94 297 ILE B C 1
ATOM 5334 O O . ILE B 1 297 ? -13.859 -20.203 -4.512 1 97.94 297 ILE B O 1
ATOM 5338 N N . PHE B 1 298 ? -11.875 -20.156 -3.463 1 98.25 298 PHE B N 1
ATOM 5339 C CA . PHE B 1 298 ? -11.078 -19.906 -4.66 1 98.25 298 PHE B CA 1
ATOM 5340 C C . PHE B 1 298 ? -10.078 -21.031 -4.891 1 98.25 298 PHE B C 1
ATOM 5342 O O . PHE B 1 298 ? -9.445 -21.516 -3.945 1 98.25 298 PHE B O 1
ATOM 5349 N N . GLY B 1 299 ? -9.977 -21.469 -6.102 1 97.38 299 GLY B N 1
ATOM 5350 C CA . GLY B 1 299 ? -8.883 -22.312 -6.547 1 97.38 299 GLY B CA 1
ATOM 5351 C C . GLY B 1 299 ? -7.992 -21.656 -7.578 1 97.38 299 GLY B C 1
ATOM 5352 O O . GLY B 1 299 ? -8.469 -21.188 -8.617 1 97.38 299 GLY B O 1
ATOM 5353 N N . LEU B 1 300 ? -6.719 -21.578 -7.273 1 97.19 300 LEU B N 1
ATOM 5354 C CA . LEU B 1 300 ? -5.73 -20.984 -8.172 1 97.19 300 LEU B CA 1
ATOM 5355 C C . LEU B 1 300 ? -4.773 -22.031 -8.711 1 97.19 300 LEU B C 1
ATOM 5357 O O . LEU B 1 300 ? -4.641 -23.109 -8.125 1 97.19 300 LEU B O 1
ATOM 5361 N N . SER B 1 301 ? -4.094 -21.672 -9.766 1 94.69 301 SER B N 1
ATOM 5362 C CA . SER B 1 301 ? -3.072 -22.531 -10.359 1 94.69 301 SER B CA 1
ATOM 5363 C C . SER B 1 301 ? -1.941 -22.797 -9.367 1 94.69 301 SER B C 1
ATOM 5365 O O . SER B 1 301 ? -1.632 -21.953 -8.531 1 94.69 301 SER B O 1
ATOM 5367 N N . GLY B 1 302 ? -1.328 -23.953 -9.57 1 94.12 302 GLY B N 1
ATOM 5368 C CA . GLY B 1 302 ? -0.141 -24.25 -8.789 1 94.12 302 GLY B CA 1
ATOM 5369 C C . GLY B 1 302 ? 1.105 -23.547 -9.305 1 94.12 302 GLY B C 1
ATOM 5370 O O . GLY B 1 302 ? 2.119 -23.484 -8.602 1 94.12 302 GLY B O 1
ATOM 5371 N N . ASN B 1 303 ? 1.073 -23.109 -10.539 1 93.44 303 ASN B N 1
ATOM 5372 C CA . ASN B 1 303 ? 2.174 -22.344 -11.117 1 93.44 303 ASN B CA 1
ATOM 5373 C C . ASN B 1 303 ? 2.178 -20.906 -10.617 1 93.44 303 ASN B C 1
ATOM 5375 O O . ASN B 1 303 ? 1.185 -20.203 -10.758 1 93.44 303 ASN B O 1
ATOM 5379 N N . PRO B 1 304 ? 3.252 -20.453 -10.07 1 96.12 304 PRO B N 1
ATOM 5380 C CA . PRO B 1 304 ? 3.266 -19.188 -9.344 1 96.12 304 PRO B CA 1
ATOM 5381 C C . PRO B 1 304 ? 2.846 -18 -10.219 1 96.12 304 PRO B C 1
ATOM 5383 O O . PRO B 1 304 ? 2.084 -17.141 -9.773 1 96.12 304 PRO B O 1
ATOM 5386 N N . GLY B 1 305 ? 3.344 -17.906 -11.453 1 96 305 GLY B N 1
ATOM 5387 C CA . GLY B 1 305 ? 2.941 -16.828 -12.336 1 96 305 GLY B CA 1
ATOM 5388 C C . GLY B 1 305 ? 1.45 -16.812 -12.617 1 96 305 GLY B C 1
ATOM 5389 O O . GLY B 1 305 ? 0.826 -15.75 -12.617 1 96 305 GLY B O 1
ATOM 5390 N N . ALA B 1 306 ? 0.924 -17.953 -12.859 1 96.06 306 ALA B N 1
ATOM 5391 C CA . ALA B 1 306 ? -0.51 -18.078 -13.109 1 96.06 306 ALA B CA 1
ATOM 5392 C C . ALA B 1 306 ? -1.314 -17.75 -11.852 1 96.06 306 ALA B C 1
ATOM 5394 O O . ALA B 1 306 ? -2.344 -17.078 -11.93 1 96.06 306 ALA B O 1
ATOM 5395 N N . ALA B 1 307 ? -0.86 -18.25 -10.719 1 97.38 307 ALA B N 1
ATOM 5396 C CA . ALA B 1 307 ? -1.521 -17.953 -9.453 1 97.38 307 ALA B CA 1
ATOM 5397 C C . ALA B 1 307 ? -1.525 -16.453 -9.18 1 97.38 307 ALA B C 1
ATOM 5399 O O . ALA B 1 307 ? -2.521 -15.906 -8.703 1 97.38 307 ALA B O 1
ATOM 5400 N N . PHE B 1 308 ? -0.414 -15.836 -9.531 1 97.44 308 PHE B N 1
ATOM 5401 C CA . PHE B 1 308 ? -0.272 -14.391 -9.352 1 97.44 308 PHE B CA 1
ATOM 5402 C C . PHE B 1 308 ? -1.33 -13.641 -10.148 1 97.44 308 PHE B C 1
ATOM 5404 O O . PHE B 1 308 ? -2.01 -12.766 -9.617 1 97.44 308 PHE B O 1
ATOM 5411 N N . ASN B 1 309 ? -1.516 -13.984 -11.375 1 97.5 309 ASN B N 1
ATOM 5412 C CA . ASN B 1 309 ? -2.533 -13.367 -12.219 1 97.5 309 ASN B CA 1
ATOM 5413 C C . ASN B 1 309 ? -3.936 -13.602 -11.664 1 97.5 309 ASN B C 1
ATOM 5415 O O . ASN B 1 309 ? -4.73 -12.664 -11.562 1 97.5 309 ASN B O 1
ATOM 5419 N N . GLY B 1 310 ? -4.191 -14.844 -11.32 1 97.25 310 GLY B N 1
ATOM 5420 C CA . GLY B 1 310 ? -5.5 -15.164 -10.766 1 97.25 310 GLY B CA 1
ATOM 5421 C C . GLY B 1 310 ? -5.812 -14.398 -9.5 1 97.25 310 GLY B C 1
ATOM 5422 O O . GLY B 1 310 ? -6.949 -13.969 -9.289 1 97.25 310 GLY B O 1
ATOM 5423 N N . TRP B 1 311 ? -4.812 -14.266 -8.68 1 97.19 311 TRP B N 1
ATOM 5424 C CA . TRP B 1 311 ? -4.969 -13.492 -7.457 1 97.19 311 TRP B CA 1
ATOM 5425 C C . TRP B 1 311 ? -5.406 -12.062 -7.77 1 97.19 311 TRP B C 1
ATOM 5427 O O . TRP B 1 311 ? -6.422 -11.594 -7.25 1 97.19 311 TRP B O 1
ATOM 5437 N N . HIS B 1 312 ? -4.707 -11.43 -8.617 1 96.31 312 HIS B N 1
ATOM 5438 C CA . HIS B 1 312 ? -4.898 -9.992 -8.82 1 96.31 312 HIS B CA 1
ATOM 5439 C C . HIS B 1 312 ? -6.145 -9.711 -9.648 1 96.31 312 HIS B C 1
ATOM 5441 O O . HIS B 1 312 ? -6.809 -8.688 -9.453 1 96.31 312 HIS B O 1
ATOM 5447 N N . LEU B 1 313 ? -6.48 -10.617 -10.523 1 96.75 313 LEU B N 1
ATOM 5448 C CA . LEU B 1 313 ? -7.59 -10.352 -11.43 1 96.75 313 LEU B CA 1
ATOM 5449 C C . LEU B 1 313 ? -8.914 -10.789 -10.812 1 96.75 313 LEU B C 1
ATOM 5451 O O . LEU B 1 313 ? -9.969 -10.234 -11.141 1 96.75 313 LEU B O 1
ATOM 5455 N N . ILE B 1 314 ? -8.852 -11.766 -9.883 1 97.19 314 ILE B N 1
ATOM 5456 C CA . ILE B 1 314 ? -10.109 -12.352 -9.414 1 97.19 314 ILE B CA 1
ATOM 5457 C C . ILE B 1 314 ? -10.18 -12.273 -7.895 1 97.19 314 ILE B C 1
ATOM 5459 O O . ILE B 1 314 ? -11.109 -11.68 -7.336 1 97.19 314 ILE B O 1
ATOM 5463 N N . VAL B 1 315 ? -9.211 -12.828 -7.195 1 97.69 315 VAL B N 1
ATOM 5464 C CA . VAL B 1 315 ? -9.297 -13.047 -5.754 1 97.69 315 VAL B CA 1
ATOM 5465 C C . VAL B 1 315 ? -9.273 -11.703 -5.031 1 97.69 315 VAL B C 1
ATOM 5467 O O . VAL B 1 315 ? -10.18 -11.398 -4.246 1 97.69 315 VAL B O 1
ATOM 5470 N N . ALA B 1 316 ? -8.305 -10.867 -5.371 1 96.56 316 ALA B N 1
ATOM 5471 C CA . ALA B 1 316 ? -8.109 -9.609 -4.66 1 96.56 316 ALA B CA 1
ATOM 5472 C C . ALA B 1 316 ? -9.336 -8.703 -4.797 1 96.56 316 ALA B C 1
ATOM 5474 O O . ALA B 1 316 ? -9.898 -8.25 -3.799 1 96.56 316 ALA B O 1
ATOM 5475 N N . PRO B 1 317 ? -9.828 -8.445 -6.031 1 95.44 317 PRO B N 1
ATOM 5476 C CA . PRO B 1 317 ? -11.016 -7.586 -6.129 1 95.44 317 PRO B CA 1
ATOM 5477 C C . PRO B 1 317 ? -12.227 -8.18 -5.41 1 95.44 317 PRO B C 1
ATOM 5479 O O . PRO B 1 317 ? -13.008 -7.441 -4.809 1 95.44 317 PRO B O 1
ATOM 5482 N N . THR B 1 318 ? -12.367 -9.477 -5.461 1 96.69 318 THR B N 1
ATOM 5483 C CA . THR B 1 318 ? -13.5 -10.125 -4.809 1 96.69 318 THR B CA 1
ATOM 5484 C C . THR B 1 318 ? -13.391 -10 -3.289 1 96.69 318 THR B C 1
ATOM 5486 O O . THR B 1 318 ? -14.383 -9.711 -2.615 1 96.69 318 THR B O 1
ATOM 5489 N N . LEU B 1 319 ? -12.227 -10.203 -2.762 1 96.88 319 LEU B N 1
ATOM 5490 C CA . LEU B 1 319 ? -12.023 -10.133 -1.318 1 96.88 319 LEU B CA 1
ATOM 5491 C C . LEU B 1 319 ? -12.227 -8.711 -0.808 1 96.88 319 LEU B C 1
ATOM 5493 O O . LEU B 1 319 ? -12.711 -8.516 0.31 1 96.88 319 LEU B O 1
ATOM 5497 N N . LYS B 1 320 ? -11.805 -7.734 -1.57 1 94.69 320 LYS B N 1
ATOM 5498 C CA . LYS B 1 320 ? -12.07 -6.348 -1.193 1 94.69 320 LYS B CA 1
ATOM 5499 C C . LYS B 1 320 ? -13.57 -6.098 -1.06 1 94.69 320 LYS B C 1
ATOM 5501 O O . LYS B 1 320 ? -14.023 -5.492 -0.085 1 94.69 320 LYS B O 1
ATOM 5506 N N . ARG B 1 321 ? -14.289 -6.574 -1.993 1 94.5 321 ARG B N 1
ATOM 5507 C CA . ARG B 1 321 ? -15.742 -6.449 -1.917 1 94.5 321 ARG B CA 1
ATOM 5508 C C . ARG B 1 321 ? -16.297 -7.262 -0.755 1 94.5 321 ARG B C 1
ATOM 5510 O O . ARG B 1 321 ? -17.203 -6.809 -0.053 1 94.5 321 ARG B O 1
ATOM 5517 N N . TYR B 1 322 ? -15.766 -8.453 -0.54 1 96 322 TYR B N 1
ATOM 5518 C CA . TYR B 1 322 ? -16.188 -9.32 0.551 1 96 322 TYR B CA 1
ATOM 5519 C C . TYR B 1 322 ? -16.016 -8.625 1.897 1 96 322 TYR B C 1
ATOM 5521 O O . TYR B 1 322 ? -16.859 -8.781 2.785 1 96 322 TYR B O 1
ATOM 5529 N N . LYS B 1 323 ? -14.977 -7.801 2.035 1 94.5 323 LYS B N 1
ATOM 5530 C CA . LYS B 1 323 ? -14.703 -7.082 3.275 1 94.5 323 LYS B CA 1
ATOM 5531 C C . LYS B 1 323 ? -15.703 -5.953 3.492 1 94.5 323 LYS B C 1
ATOM 5533 O O . LYS B 1 323 ? -15.844 -5.441 4.605 1 94.5 323 LYS B O 1
ATOM 5538 N N . GLY B 1 324 ? -16.25 -5.469 2.398 1 94 324 GLY B N 1
ATOM 5539 C CA . GLY B 1 324 ? -17.234 -4.422 2.545 1 94 324 GLY B CA 1
ATOM 5540 C C . GLY B 1 324 ? -17 -3.24 1.623 1 94 324 GLY B C 1
ATOM 5541 O O . GLY B 1 324 ? -17.766 -2.268 1.647 1 94 324 GLY B O 1
ATOM 5542 N N . LEU B 1 325 ? -15.977 -3.27 0.86 1 92.56 325 LEU B N 1
ATOM 5543 C CA . LEU B 1 325 ? -15.734 -2.213 -0.117 1 92.56 325 LEU B CA 1
ATOM 5544 C C . LEU B 1 325 ? -16.594 -2.408 -1.356 1 92.56 325 LEU B C 1
ATOM 5546 O O . LEU B 1 325 ? -16.125 -2.916 -2.377 1 92.56 325 LEU B O 1
ATOM 5550 N N . ALA B 1 326 ? -17.688 -1.849 -1.259 1 85.94 326 ALA B N 1
ATOM 5551 C CA . ALA B 1 326 ? -18.672 -2.055 -2.32 1 85.94 326 ALA B CA 1
ATOM 5552 C C . ALA B 1 326 ? -18.188 -1.471 -3.643 1 85.94 326 ALA B C 1
ATOM 5554 O O . ALA B 1 326 ? -17.531 -0.426 -3.662 1 85.94 326 ALA B O 1
ATOM 5555 N N . ASN B 1 327 ? -18.297 -2.086 -4.73 1 80.56 327 ASN B N 1
ATOM 5556 C CA . ASN B 1 327 ? -18.078 -1.63 -6.098 1 80.56 327 ASN B CA 1
ATOM 5557 C C . ASN B 1 327 ? -16.594 -1.432 -6.387 1 80.56 327 ASN B C 1
ATOM 5559 O O . ASN B 1 327 ? -16.219 -0.729 -7.332 1 80.56 327 ASN B O 1
ATOM 5563 N N . TRP B 1 328 ? -15.805 -1.91 -5.543 1 86.06 328 TRP B N 1
ATOM 5564 C CA . TRP B 1 328 ? -14.375 -1.801 -5.824 1 86.06 328 TRP B CA 1
ATOM 5565 C C . TRP B 1 328 ? -14.023 -2.523 -7.117 1 86.06 328 TRP B C 1
ATOM 5567 O O . TRP B 1 328 ? -14.539 -3.607 -7.395 1 86.06 328 TRP B O 1
ATOM 5577 N N . THR B 1 329 ? -13.148 -1.896 -7.918 1 85.25 329 THR B N 1
ATOM 5578 C CA . THR B 1 329 ? -12.594 -2.494 -9.125 1 85.25 329 THR B CA 1
ATOM 5579 C C . THR B 1 329 ? -11.109 -2.156 -9.273 1 85.25 329 THR B C 1
ATOM 5581 O O . THR B 1 329 ? -10.648 -1.132 -8.766 1 85.25 329 THR B O 1
ATOM 5584 N N . THR B 1 330 ? -10.398 -3.055 -9.914 1 89 330 THR B N 1
ATOM 5585 C CA . THR B 1 330 ? -8.992 -2.777 -10.188 1 89 330 THR B CA 1
ATOM 5586 C C . THR B 1 330 ? -8.852 -1.576 -11.117 1 89 330 THR B C 1
ATOM 5588 O O . THR B 1 330 ? -9.477 -1.526 -12.18 1 89 330 THR B O 1
ATOM 5591 N N . PRO B 1 331 ? -8.039 -0.595 -10.695 1 87.31 331 PRO B N 1
ATOM 5592 C CA . PRO B 1 331 ? -7.832 0.545 -11.594 1 87.31 331 PRO B CA 1
ATOM 5593 C C . PRO B 1 331 ? -7.168 0.146 -12.906 1 87.31 331 PRO B C 1
ATOM 5595 O O . PRO B 1 331 ? -6.266 -0.695 -12.922 1 87.31 331 PRO B O 1
ATOM 5598 N N . VAL B 1 332 ? -7.648 0.687 -13.977 1 89.69 332 VAL B N 1
ATOM 5599 C CA . VAL B 1 332 ? -7.133 0.422 -15.312 1 89.69 332 VAL B CA 1
ATOM 5600 C C . VAL B 1 332 ? -6.668 1.728 -15.961 1 89.69 332 VAL B C 1
ATOM 5602 O O . VAL B 1 332 ? -7.348 2.752 -15.852 1 89.69 332 VAL B O 1
ATOM 5605 N N . VAL B 1 333 ? -5.496 1.742 -16.562 1 87.38 333 VAL B N 1
ATOM 5606 C CA . VAL B 1 333 ? -4.953 2.918 -17.234 1 87.38 333 VAL B CA 1
ATOM 5607 C C . VAL B 1 333 ? -4.418 2.529 -18.609 1 87.38 333 VAL B C 1
ATOM 5609 O O . VAL B 1 333 ? -3.877 1.435 -18.781 1 87.38 333 VAL B O 1
ATOM 5612 N N . ALA B 1 334 ? -4.605 3.398 -19.547 1 90.38 334 ALA B N 1
ATOM 5613 C CA . ALA B 1 334 ? -3.979 3.195 -20.844 1 90.38 334 ALA B CA 1
ATOM 5614 C C . ALA B 1 334 ? -2.484 3.498 -20.781 1 90.38 334 ALA B C 1
ATOM 5616 O O . ALA B 1 334 ? -2.078 4.562 -20.312 1 90.38 334 ALA B O 1
ATOM 5617 N N . CYS B 1 335 ? -1.683 2.586 -21.188 1 91.81 335 CYS B N 1
ATOM 5618 C CA . CYS B 1 335 ? -0.235 2.766 -21.203 1 91.81 335 CYS B CA 1
ATOM 5619 C C . CYS B 1 335 ? 0.334 2.523 -22.594 1 91.81 335 CYS B C 1
ATOM 5621 O O . CYS B 1 335 ? -0.211 1.729 -23.359 1 91.81 335 CYS B O 1
ATOM 5623 N N . VAL B 1 336 ? 1.403 3.217 -22.891 1 93.56 336 VAL B N 1
ATOM 5624 C CA . VAL B 1 336 ? 2.17 2.959 -24.109 1 93.56 336 VAL B CA 1
ATOM 5625 C C . VAL B 1 336 ? 3.133 1.797 -23.875 1 93.56 336 VAL B C 1
ATOM 5627 O O . VAL B 1 336 ? 3.877 1.787 -22.891 1 93.56 336 VAL B O 1
ATOM 5630 N N . MET B 1 337 ? 3.113 0.864 -24.797 1 94.88 337 MET B N 1
ATOM 5631 C CA . MET B 1 337 ? 3.949 -0.324 -24.656 1 94.88 337 MET B CA 1
ATOM 5632 C C . MET B 1 337 ? 5.398 -0.017 -25.031 1 94.88 337 MET B C 1
ATOM 5634 O O . MET B 1 337 ? 5.656 0.699 -26 1 94.88 337 MET B O 1
ATOM 5638 N N . ASP B 1 338 ? 6.34 -0.577 -24.281 1 92.75 338 ASP B N 1
ATOM 5639 C CA . ASP B 1 338 ? 7.766 -0.438 -24.562 1 92.75 338 ASP B CA 1
ATOM 5640 C C . ASP B 1 338 ? 8.359 -1.763 -25.031 1 92.75 338 ASP B C 1
ATOM 5642 O O . ASP B 1 338 ? 9.555 -1.842 -25.328 1 92.75 338 ASP B O 1
ATOM 5646 N N . THR B 1 339 ? 7.547 -2.799 -25.094 1 91.94 339 THR B N 1
ATOM 5647 C CA . THR B 1 339 ? 8.023 -4.145 -25.406 1 91.94 339 THR B CA 1
ATOM 5648 C C . THR B 1 339 ? 7.281 -4.723 -26.594 1 91.94 339 THR B C 1
ATOM 5650 O O . THR B 1 339 ? 6.133 -4.355 -26.859 1 91.94 339 THR B O 1
ATOM 5653 N N . GLU B 1 340 ? 8.023 -5.578 -27.297 1 93.31 340 GLU B N 1
ATOM 5654 C CA . GLU B 1 340 ? 7.414 -6.375 -28.359 1 93.31 340 GLU B CA 1
ATOM 5655 C C . GLU B 1 340 ? 6.988 -7.746 -27.844 1 93.31 340 GLU B C 1
ATOM 5657 O O . GLU B 1 340 ? 7.723 -8.391 -27.094 1 93.31 340 GLU B O 1
ATOM 5662 N N . ILE B 1 341 ? 5.777 -8.047 -28.141 1 91.44 341 ILE B N 1
ATOM 5663 C CA . ILE B 1 341 ? 5.27 -9.352 -27.734 1 91.44 341 ILE B CA 1
ATOM 5664 C C . ILE B 1 341 ? 4.598 -10.039 -28.922 1 91.44 341 ILE B C 1
ATOM 5666 O O . ILE B 1 341 ? 3.684 -9.484 -29.531 1 91.44 341 ILE B O 1
ATOM 5670 N N . PHE B 1 342 ? 5.145 -11.203 -29.25 1 88.06 342 PHE B N 1
ATOM 5671 C CA . PHE B 1 342 ? 4.562 -12.039 -30.297 1 88.06 342 PHE B CA 1
ATOM 5672 C C . PHE B 1 342 ? 4.07 -13.359 -29.703 1 88.06 342 PHE B C 1
ATOM 5674 O O . PHE B 1 342 ? 4.871 -14.211 -29.312 1 88.06 342 PHE B O 1
ATOM 5681 N N . LYS B 1 343 ? 2.785 -13.531 -29.578 1 83.75 343 LYS B N 1
ATOM 5682 C CA . LYS B 1 343 ? 2.178 -14.742 -29.031 1 83.75 343 LYS B CA 1
ATOM 5683 C C . LYS B 1 343 ? 0.779 -14.961 -29.609 1 83.75 343 LYS B C 1
ATOM 5685 O O . LYS B 1 343 ? 0.032 -14.008 -29.812 1 83.75 343 LYS B O 1
ATOM 5690 N N . ARG B 1 344 ? 0.533 -16.25 -29.844 1 82.56 344 ARG B N 1
ATOM 5691 C CA . ARG B 1 344 ? -0.841 -16.578 -30.203 1 82.56 344 ARG B CA 1
ATOM 5692 C C . ARG B 1 344 ? -1.775 -16.438 -29.016 1 82.56 344 ARG B C 1
ATOM 5694 O O . ARG B 1 344 ? -1.516 -17 -27.938 1 82.56 344 ARG B O 1
ATOM 5701 N N . ASN B 1 345 ? -2.832 -15.68 -29.188 1 81.69 345 ASN B N 1
ATOM 5702 C CA . ASN B 1 345 ? -3.713 -15.344 -28.078 1 81.69 345 ASN B CA 1
ATOM 5703 C C . ASN B 1 345 ? -5.156 -15.75 -28.359 1 81.69 345 ASN B C 1
ATOM 5705 O O . ASN B 1 345 ? -5.973 -14.922 -28.766 1 81.69 345 ASN B O 1
ATOM 5709 N N . VAL B 1 346 ? -5.52 -16.938 -28.047 1 88.06 346 VAL B N 1
ATOM 5710 C CA . VAL B 1 346 ? -6.883 -17.406 -28.25 1 88.06 346 VAL B CA 1
ATOM 5711 C C . VAL B 1 346 ? -7.781 -16.891 -27.125 1 88.06 346 VAL B C 1
ATOM 5713 O O . VAL B 1 346 ? -9.008 -16.844 -27.281 1 88.06 346 VAL B O 1
ATOM 5716 N N . PHE B 1 347 ? -7.199 -16.438 -26.094 1 92.12 347 PHE B N 1
ATOM 5717 C CA . PHE B 1 347 ? -7.844 -15.797 -24.953 1 92.12 347 PHE B CA 1
ATOM 5718 C C . PHE B 1 347 ? -7.133 -14.492 -24.609 1 92.12 347 PHE B C 1
ATOM 5720 O O . PHE B 1 347 ? -6.035 -14.227 -25.109 1 92.12 347 PHE B O 1
ATOM 5727 N N . ASP B 1 348 ? -7.84 -13.695 -23.766 1 95 348 ASP B N 1
ATOM 5728 C CA . ASP B 1 348 ? -7.137 -12.539 -23.234 1 95 348 ASP B CA 1
ATOM 5729 C C . ASP B 1 348 ? -5.871 -12.961 -22.484 1 95 348 ASP B C 1
ATOM 5731 O O . ASP B 1 348 ? -5.891 -13.93 -21.719 1 95 348 ASP B O 1
ATOM 5735 N N . ARG B 1 349 ? -4.859 -12.289 -22.797 1 96.5 349 ARG B N 1
ATOM 5736 C CA . ARG B 1 349 ? -3.592 -12.531 -22.125 1 96.5 349 ARG B CA 1
ATOM 5737 C C . ARG B 1 349 ? -3.256 -11.383 -21.172 1 96.5 349 ARG B C 1
ATOM 5739 O O . ARG B 1 349 ? -3.348 -10.211 -21.547 1 96.5 349 ARG B O 1
ATOM 5746 N N . TYR B 1 350 ? -2.896 -11.695 -20.047 1 96.62 350 TYR B N 1
ATOM 5747 C CA . TYR B 1 350 ? -2.504 -10.711 -19.031 1 96.62 350 TYR B CA 1
ATOM 5748 C C . TYR B 1 350 ? -1.015 -10.82 -18.719 1 96.62 350 TYR B C 1
ATOM 5750 O O . TYR B 1 350 ? -0.59 -11.703 -17.984 1 96.62 350 TYR B O 1
ATOM 5758 N N . VAL B 1 351 ? -0.3 -9.852 -19.234 1 96.31 351 VAL B N 1
ATOM 5759 C CA . VAL B 1 351 ? 1.158 -9.883 -19.203 1 96.31 351 VAL B CA 1
ATOM 5760 C C . VAL B 1 351 ? 1.662 -9.148 -17.953 1 96.31 351 VAL B C 1
ATOM 5762 O O . VAL B 1 351 ? 1.329 -7.984 -17.75 1 96.31 351 VAL B O 1
ATOM 5765 N N . GLN B 1 352 ? 2.52 -9.836 -17.188 1 95.94 352 GLN B N 1
ATOM 5766 C CA . GLN B 1 352 ? 3.133 -9.242 -16 1 95.94 352 GLN B CA 1
ATOM 5767 C C . GLN B 1 352 ? 4.215 -8.234 -16.391 1 95.94 352 GLN B C 1
ATOM 5769 O O . GLN B 1 352 ? 5.031 -8.508 -17.266 1 95.94 352 GLN B O 1
ATOM 5774 N N . GLY B 1 353 ? 4.18 -7.121 -15.742 1 94.44 353 GLY B N 1
ATOM 5775 C CA . GLY B 1 353 ? 5.176 -6.086 -15.977 1 94.44 353 GLY B CA 1
ATOM 5776 C C . GLY B 1 353 ? 5.023 -4.898 -15.039 1 94.44 353 GLY B C 1
ATOM 5777 O O . GLY B 1 353 ? 4.492 -5.031 -13.938 1 94.44 353 GLY B O 1
ATOM 5778 N N . LYS B 1 354 ? 5.652 -3.801 -15.445 1 92.19 354 LYS B N 1
ATOM 5779 C CA . LYS B 1 354 ? 5.613 -2.609 -14.602 1 92.19 354 LYS B CA 1
ATOM 5780 C C . LYS B 1 354 ? 5.227 -1.376 -15.414 1 92.19 354 LYS B C 1
ATOM 5782 O O . LYS B 1 354 ? 5.617 -1.242 -16.578 1 92.19 354 LYS B O 1
ATOM 5787 N N . VAL B 1 355 ? 4.445 -0.568 -14.828 1 89.69 355 VAL B N 1
ATOM 5788 C CA . VAL B 1 355 ? 4.172 0.76 -15.367 1 89.69 355 VAL B CA 1
ATOM 5789 C C . VAL B 1 355 ? 5.211 1.751 -14.852 1 89.69 355 VAL B C 1
ATOM 5791 O O . VAL B 1 355 ? 5.473 1.815 -13.648 1 89.69 355 VAL B O 1
ATOM 5794 N N . VAL B 1 356 ? 5.832 2.434 -15.695 1 87.31 356 VAL B N 1
ATOM 5795 C CA . VAL B 1 356 ? 6.781 3.494 -15.375 1 87.31 356 VAL B CA 1
ATOM 5796 C C . VAL B 1 356 ? 6.129 4.855 -15.602 1 87.31 356 VAL B C 1
ATOM 5798 O O . VAL B 1 356 ? 5.621 5.137 -16.688 1 87.31 356 VAL B O 1
ATOM 5801 N N . PHE B 1 357 ? 6.27 5.668 -14.477 1 81.5 357 PHE B N 1
ATOM 5802 C CA . PHE B 1 357 ? 5.723 7.02 -14.531 1 81.5 357 PHE B CA 1
ATOM 5803 C C . PHE B 1 357 ? 6.84 8.047 -14.664 1 81.5 357 PHE B C 1
ATOM 5805 O O . PHE B 1 357 ? 7.941 7.844 -14.148 1 81.5 357 PHE B O 1
ATOM 5812 N N . GLY B 1 358 ? 6.793 9.156 -15.531 1 75.62 358 GLY B N 1
ATOM 5813 C CA . GLY B 1 358 ? 7.836 10.156 -15.695 1 75.62 358 GLY B CA 1
ATOM 5814 C C . GLY B 1 358 ? 7.305 11.5 -16.156 1 75.62 358 GLY B C 1
ATOM 5815 O O . GLY B 1 358 ? 7.918 12.156 -17.016 1 75.62 358 GLY B O 1
ATOM 5816 N N . GLY B 1 359 ? 6.211 11.969 -15.68 1 68.88 359 GLY B N 1
ATOM 5817 C CA . GLY B 1 359 ? 5.641 13.273 -15.984 1 68.88 359 GLY B CA 1
ATOM 5818 C C . GLY B 1 359 ? 4.84 13.289 -17.281 1 68.88 359 GLY B C 1
ATOM 5819 O O . GLY B 1 359 ? 4.195 14.281 -17.609 1 68.88 359 GLY B O 1
ATOM 5820 N N . GLY B 1 360 ? 4.848 12.164 -17.969 1 78.5 360 GLY B N 1
ATOM 5821 C CA . GLY B 1 360 ? 4.07 12.023 -19.188 1 78.5 360 GLY B CA 1
ATOM 5822 C C . GLY B 1 360 ? 3.115 10.844 -19.156 1 78.5 360 GLY B C 1
ATOM 5823 O O . GLY B 1 360 ? 2.49 10.57 -18.125 1 78.5 360 GLY B O 1
ATOM 5824 N N . VAL B 1 361 ? 2.936 10.344 -20.375 1 82.06 361 VAL B N 1
ATOM 5825 C CA . VAL B 1 361 ? 2.051 9.188 -20.484 1 82.06 361 VAL B CA 1
ATOM 5826 C C . VAL B 1 361 ? 2.709 7.965 -19.859 1 82.06 361 VAL B C 1
ATOM 5828 O O . VAL B 1 361 ? 3.902 7.723 -20.047 1 82.06 361 VAL B O 1
ATOM 5831 N N . PRO B 1 362 ? 1.963 7.258 -19.094 1 87.75 362 PRO B N 1
ATOM 5832 C CA . PRO B 1 362 ? 2.541 6.051 -18.5 1 87.75 362 PRO B CA 1
ATOM 5833 C C . PRO B 1 362 ? 2.969 5.023 -19.547 1 87.75 362 PRO B C 1
ATOM 5835 O O . PRO B 1 362 ? 2.311 4.871 -20.578 1 87.75 362 PRO B O 1
ATOM 5838 N N . ARG B 1 363 ? 4.07 4.344 -19.266 1 91.69 363 ARG B N 1
ATOM 5839 C CA . ARG B 1 363 ? 4.609 3.314 -20.141 1 91.69 363 ARG B CA 1
ATOM 5840 C C . ARG B 1 363 ? 4.625 1.957 -19.453 1 91.69 363 ARG B C 1
ATOM 5842 O O . ARG B 1 363 ? 4.852 1.873 -18.234 1 91.69 363 ARG B O 1
ATOM 5849 N N . PHE B 1 364 ? 4.402 0.99 -20.203 1 93.75 364 PHE B N 1
ATOM 5850 C CA . PHE B 1 364 ? 4.41 -0.363 -19.672 1 93.75 364 PHE B CA 1
ATOM 5851 C C . PHE B 1 364 ? 5.602 -1.153 -20.203 1 93.75 364 PHE B C 1
ATOM 5853 O O . PHE B 1 364 ? 5.848 -1.177 -21.406 1 93.75 364 PHE B O 1
ATOM 5860 N N . VAL B 1 365 ? 6.34 -1.759 -19.312 1 93.81 365 VAL B N 1
ATOM 5861 C CA . VAL B 1 365 ? 7.457 -2.637 -19.641 1 93.81 365 VAL B CA 1
ATOM 5862 C C . VAL B 1 365 ? 7.148 -4.059 -19.172 1 93.81 365 VAL B C 1
ATOM 5864 O O . VAL B 1 365 ? 7.02 -4.312 -17.969 1 93.81 365 VAL B O 1
ATOM 5867 N N . ALA B 1 366 ? 7.09 -5.008 -20.109 1 94.69 366 ALA B N 1
ATOM 5868 C CA . ALA B 1 366 ? 6.797 -6.398 -19.781 1 94.69 366 ALA B CA 1
ATOM 5869 C C . ALA B 1 366 ? 7.996 -7.074 -19.125 1 94.69 366 ALA B C 1
ATOM 5871 O O . ALA B 1 366 ? 9.148 -6.73 -19.422 1 94.69 366 ALA B O 1
ATOM 5872 N N . ASN B 1 367 ? 7.695 -7.996 -18.219 1 93.19 367 ASN B N 1
ATOM 5873 C CA . ASN B 1 367 ? 8.766 -8.852 -17.703 1 93.19 367 ASN B CA 1
ATOM 5874 C C . ASN B 1 367 ? 9.422 -9.656 -18.812 1 93.19 367 ASN B C 1
ATOM 5876 O O . ASN B 1 367 ? 8.797 -9.953 -19.828 1 93.19 367 ASN B O 1
ATOM 5880 N N . ARG B 1 368 ? 10.68 -10.008 -18.531 1 85.38 368 ARG B N 1
ATOM 5881 C CA . ARG B 1 368 ? 11.383 -10.867 -19.484 1 85.38 368 ARG B CA 1
ATOM 5882 C C . ARG B 1 368 ? 10.711 -12.227 -19.594 1 85.38 368 ARG B C 1
ATOM 5884 O O . ARG B 1 368 ? 10.492 -12.727 -20.703 1 85.38 368 ARG B O 1
ATOM 5891 N N . HIS B 1 369 ? 10.477 -12.742 -18.453 1 84.81 369 HIS B N 1
ATOM 5892 C CA . HIS B 1 369 ? 9.727 -13.992 -18.375 1 84.81 369 HIS B CA 1
ATOM 5893 C C . HIS B 1 369 ? 8.359 -13.766 -17.734 1 84.81 369 HIS B C 1
ATOM 5895 O O . HIS B 1 369 ? 8.258 -13.25 -16.625 1 84.81 369 HIS B O 1
ATOM 5901 N N . PHE B 1 370 ? 7.309 -14.18 -18.562 1 79.19 370 PHE B N 1
ATOM 5902 C CA . PHE B 1 370 ? 5.98 -13.945 -18.016 1 79.19 370 PHE B CA 1
ATOM 5903 C C . PHE B 1 370 ? 5.055 -15.117 -18.328 1 79.19 370 PHE B C 1
ATOM 5905 O O . PHE B 1 370 ? 3.871 -14.922 -18.609 1 79.19 370 PHE B O 1
ATOM 5912 N N . ASN B 1 371 ? 5.637 -16.266 -18.266 1 83.12 371 ASN B N 1
ATOM 5913 C CA . ASN B 1 371 ? 4.84 -17.469 -18.453 1 83.12 371 ASN B CA 1
ATOM 5914 C C . ASN B 1 371 ? 4.23 -17.953 -17.125 1 83.12 371 ASN B C 1
ATOM 5916 O O . ASN B 1 371 ? 4.434 -17.328 -16.094 1 83.12 371 ASN B O 1
ATOM 5920 N N . SER B 1 372 ? 3.42 -18.969 -17.172 1 83.38 372 SER B N 1
ATOM 5921 C CA . SER B 1 372 ? 2.664 -19.469 -16.031 1 83.38 372 SER B CA 1
ATOM 5922 C C . SER B 1 372 ? 3.59 -19.875 -14.891 1 83.38 372 SER B C 1
ATOM 5924 O O . SER B 1 372 ? 3.244 -19.719 -13.719 1 83.38 372 SER B O 1
ATOM 5926 N N . SER B 1 373 ? 4.727 -20.359 -15.227 1 86.06 373 SER B N 1
ATOM 5927 C CA . SER B 1 373 ? 5.621 -20.891 -14.211 1 86.06 373 SER B CA 1
ATOM 5928 C C . SER B 1 373 ? 6.605 -19.844 -13.719 1 86.06 373 SER B C 1
ATOM 5930 O O . SER B 1 373 ? 7.281 -20.031 -12.703 1 86.06 373 SER B O 1
ATOM 5932 N N . SER B 1 374 ? 6.664 -18.672 -14.352 1 90.19 374 SER B N 1
ATOM 5933 C CA . SER B 1 374 ? 7.652 -17.656 -14.016 1 90.19 374 SER B CA 1
ATOM 5934 C C . SER B 1 374 ? 7.383 -17.047 -12.641 1 90.19 374 SER B C 1
ATOM 5936 O O . SER B 1 374 ? 6.27 -16.594 -12.359 1 90.19 374 SER B O 1
ATOM 5938 N N . MET B 1 375 ? 8.414 -17.094 -11.82 1 94.06 375 MET B N 1
ATOM 5939 C CA . MET B 1 375 ? 8.273 -16.625 -10.445 1 94.06 375 MET B CA 1
ATOM 5940 C C . MET B 1 375 ? 9.234 -15.469 -10.172 1 94.06 375 MET B C 1
ATOM 5942 O O . MET B 1 375 ? 8.852 -14.461 -9.562 1 94.06 375 MET B O 1
ATOM 5946 N N . LEU B 1 376 ? 10.445 -15.492 -10.656 1 95 376 LEU B N 1
ATOM 5947 C CA . LEU B 1 376 ? 1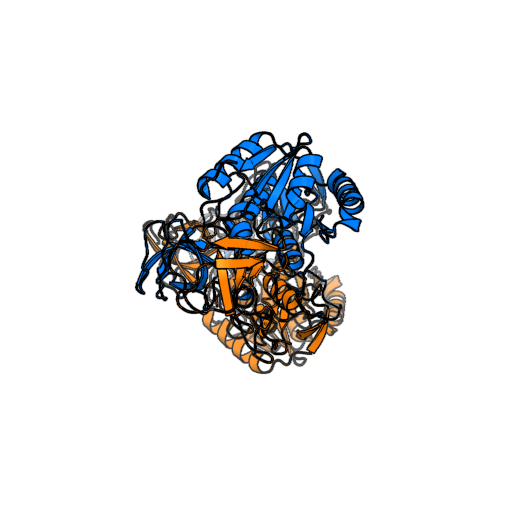1.539 -14.633 -10.227 1 95 376 LEU B CA 1
ATOM 5948 C C . LEU B 1 376 ? 11.266 -13.172 -10.578 1 95 376 LEU B C 1
ATOM 5950 O O . LEU B 1 376 ? 11.547 -12.273 -9.781 1 95 376 LEU B O 1
ATOM 5954 N N . GLY B 1 377 ? 10.672 -12.906 -11.664 1 93.69 377 GLY B N 1
ATOM 5955 C CA . GLY B 1 377 ? 10.445 -11.547 -12.117 1 93.69 377 GLY B CA 1
ATOM 5956 C C . GLY B 1 377 ? 9.273 -10.875 -11.43 1 93.69 377 GLY B C 1
ATOM 5957 O O . GLY B 1 377 ? 9.062 -9.672 -11.57 1 93.69 377 GLY B O 1
ATOM 5958 N N . LEU B 1 378 ? 8.539 -11.578 -10.625 1 94.06 378 LEU B N 1
ATOM 5959 C CA . LEU B 1 378 ? 7.301 -11.078 -10.047 1 94.06 378 LEU B CA 1
ATOM 5960 C C . LEU B 1 378 ? 7.574 -9.938 -9.07 1 94.06 378 LEU B C 1
ATOM 5962 O O . LEU B 1 378 ? 6.703 -9.102 -8.82 1 94.06 378 LEU B O 1
ATOM 5966 N N . TYR B 1 379 ? 8.75 -9.844 -8.492 1 91.69 379 TYR B N 1
ATOM 5967 C CA . TYR B 1 379 ? 9.031 -8.867 -7.438 1 91.69 379 TYR B CA 1
ATOM 5968 C C . TYR B 1 379 ? 9.031 -7.453 -8 1 91.69 379 TYR B C 1
ATOM 5970 O O . TYR B 1 379 ? 8.93 -6.48 -7.25 1 91.69 379 TYR B O 1
ATOM 5978 N N . THR B 1 380 ? 9.109 -7.328 -9.375 1 90.75 380 THR B N 1
ATOM 5979 C CA . THR B 1 380 ? 9.133 -5.996 -9.977 1 90.75 380 THR B CA 1
ATOM 5980 C C . THR B 1 380 ? 7.758 -5.629 -10.531 1 90.75 380 THR B C 1
ATOM 5982 O O . THR B 1 380 ? 7.562 -4.52 -11.031 1 90.75 380 THR B O 1
ATOM 5985 N N . VAL B 1 381 ? 6.852 -6.543 -10.469 1 92.88 381 VAL B N 1
ATOM 5986 C CA . VAL B 1 381 ? 5.574 -6.359 -11.156 1 92.88 381 VAL B CA 1
ATOM 5987 C C . VAL B 1 381 ? 4.68 -5.43 -10.344 1 92.88 381 VAL B C 1
ATOM 5989 O O . VAL B 1 381 ? 4.473 -5.645 -9.148 1 92.88 381 VAL B O 1
ATOM 5992 N N . ASN B 1 382 ? 4.125 -4.383 -11.031 1 91.44 382 ASN B N 1
ATOM 5993 C CA . ASN B 1 382 ? 3.109 -3.537 -10.406 1 91.44 382 ASN B CA 1
ATOM 5994 C C . ASN B 1 382 ? 1.869 -3.414 -11.289 1 91.44 382 ASN B C 1
ATOM 5996 O O . ASN B 1 382 ? 0.968 -2.625 -10.992 1 91.44 382 ASN B O 1
ATOM 6000 N N . ALA B 1 383 ? 1.867 -4.223 -12.336 1 93.88 383 ALA B N 1
ATOM 6001 C CA . ALA B 1 383 ? 0.737 -4.109 -13.258 1 93.88 383 ALA B CA 1
ATOM 6002 C C . ALA B 1 383 ? 0.616 -5.348 -14.133 1 93.88 383 ALA B C 1
ATOM 6004 O O . ALA B 1 383 ? 1.562 -6.133 -14.25 1 93.88 383 ALA B O 1
ATOM 6005 N N . LEU B 1 384 ? -0.541 -5.559 -14.719 1 95.88 384 LEU B N 1
ATOM 6006 C CA . LEU B 1 384 ? -0.825 -6.551 -15.75 1 95.88 384 LEU B CA 1
ATOM 6007 C C . LEU B 1 384 ? -1.376 -5.887 -17.016 1 95.88 384 LEU B C 1
ATOM 6009 O O . LEU B 1 384 ? -2.416 -5.227 -16.969 1 95.88 384 LEU B O 1
ATOM 6013 N N . ALA B 1 385 ? -0.743 -6.043 -18.125 1 95.56 385 ALA B N 1
ATOM 6014 C CA . ALA B 1 385 ? -1.267 -5.551 -19.406 1 95.56 385 ALA B CA 1
ATOM 6015 C C . ALA B 1 385 ? -2.199 -6.574 -20.047 1 95.56 385 ALA B C 1
ATOM 6017 O O . ALA B 1 385 ? -1.848 -7.75 -20.172 1 95.56 385 ALA B O 1
ATOM 6018 N N . CYS B 1 386 ? -3.297 -6.141 -20.469 1 96 386 CYS B N 1
ATOM 6019 C CA . CYS B 1 386 ? -4.25 -7.023 -21.141 1 96 386 CYS B CA 1
ATOM 6020 C C . CYS B 1 386 ? -4.07 -6.977 -22.656 1 96 386 CYS B C 1
ATOM 6022 O O . CYS B 1 386 ? -4.281 -5.934 -23.281 1 96 386 CYS B O 1
ATOM 6024 N N . ILE B 1 387 ? -3.656 -8.031 -23.234 1 96.25 387 ILE B N 1
ATOM 6025 C CA . ILE B 1 387 ? -3.68 -8.219 -24.672 1 96.25 387 ILE B CA 1
ATOM 6026 C C . ILE B 1 387 ? -4.961 -8.945 -25.078 1 96.25 387 ILE B C 1
ATOM 6028 O O . ILE B 1 387 ? -5.125 -10.133 -24.812 1 96.25 387 ILE B O 1
ATOM 6032 N N . PRO B 1 388 ? -5.766 -8.258 -25.781 1 94.94 388 PRO B N 1
ATOM 6033 C CA . PRO B 1 388 ? -7.074 -8.836 -26.078 1 94.94 388 PRO B CA 1
ATOM 6034 C C . PRO B 1 388 ? -6.98 -10.078 -26.969 1 94.94 388 PRO B C 1
ATOM 6036 O O . PRO B 1 388 ? -6.066 -10.188 -27.781 1 94.94 388 PRO B O 1
ATOM 6039 N N . ARG B 1 389 ? -7.965 -10.922 -26.75 1 94.12 389 ARG B N 1
ATOM 6040 C CA . ARG B 1 389 ? -8.125 -12.086 -27.609 1 94.12 389 ARG B CA 1
ATOM 6041 C C . ARG B 1 389 ? -8.078 -11.68 -29.078 1 94.12 389 ARG B C 1
ATOM 6043 O O . ARG B 1 389 ? -8.703 -10.695 -29.484 1 94.12 389 ARG B O 1
ATOM 6050 N N . GLY B 1 390 ? -7.277 -12.453 -29.859 1 93.06 390 GLY B N 1
ATOM 6051 C CA . GLY B 1 390 ? -7.199 -12.18 -31.281 1 93.06 390 GLY B CA 1
ATOM 6052 C C . GLY B 1 390 ? -6.031 -11.289 -31.656 1 93.06 390 GLY B C 1
ATOM 6053 O O . GLY B 1 390 ? -5.652 -11.211 -32.844 1 93.06 390 GLY B O 1
ATOM 6054 N N . THR B 1 391 ? -5.516 -10.555 -30.688 1 93.06 391 THR B N 1
ATOM 6055 C CA . THR B 1 391 ? -4.312 -9.766 -30.922 1 93.06 391 THR B CA 1
ATOM 6056 C C . THR B 1 391 ? -3.061 -10.617 -30.734 1 93.06 391 THR B C 1
ATOM 6058 O O . THR B 1 391 ? -2.764 -11.055 -29.625 1 93.06 391 THR B O 1
ATOM 6061 N N . HIS B 1 392 ? -2.277 -10.75 -31.844 1 93.5 392 HIS B N 1
ATOM 6062 C CA . HIS B 1 392 ? -1.175 -11.703 -31.781 1 93.5 392 HIS B CA 1
ATOM 6063 C C . HIS B 1 392 ? 0.172 -10.984 -31.781 1 93.5 392 HIS B C 1
ATOM 6065 O O . HIS B 1 392 ? 1.214 -11.617 -31.594 1 93.5 392 HIS B O 1
ATOM 6071 N N . GLU B 1 393 ? 0.07 -9.695 -32.031 1 94.69 393 GLU B N 1
ATOM 6072 C CA . GLU B 1 393 ? 1.295 -8.906 -32.031 1 94.69 393 GLU B CA 1
ATOM 6073 C C . GLU B 1 393 ? 1.107 -7.578 -31.312 1 94.69 393 GLU B C 1
ATOM 6075 O O . GLU B 1 393 ? 0.099 -6.895 -31.5 1 94.69 393 GLU B O 1
ATOM 6080 N N . VAL B 1 394 ? 2.018 -7.316 -30.438 1 95.38 394 VAL B N 1
ATOM 6081 C CA . VAL B 1 394 ? 2.107 -6.027 -29.766 1 95.38 394 VAL B CA 1
ATOM 6082 C C . VAL B 1 394 ? 3.459 -5.383 -30.047 1 95.38 394 VAL B C 1
ATOM 6084 O O . VAL B 1 394 ? 4.5 -6.031 -29.938 1 95.38 394 VAL B O 1
ATOM 6087 N N . HIS B 1 395 ? 3.459 -4.148 -30.469 1 96.38 395 HIS B N 1
ATOM 6088 C CA . HIS B 1 395 ? 4.668 -3.414 -30.812 1 96.38 395 HIS B CA 1
ATOM 6089 C C . HIS B 1 395 ? 4.887 -2.232 -29.875 1 96.38 395 HIS B C 1
ATOM 6091 O O . HIS B 1 395 ? 3.932 -1.721 -29.281 1 96.38 395 HIS B O 1
ATOM 6097 N N . PRO B 1 396 ? 6.203 -1.88 -29.766 1 95.25 396 PRO B N 1
ATOM 6098 C CA . PRO B 1 396 ? 6.434 -0.618 -29.047 1 95.25 396 PRO B CA 1
ATOM 6099 C C . PRO B 1 396 ? 5.645 0.545 -29.656 1 95.25 396 PRO B C 1
ATOM 6101 O O . PRO B 1 396 ? 5.562 0.674 -30.875 1 95.25 396 PRO B O 1
ATOM 6104 N N . GLY B 1 397 ? 5.012 1.322 -28.75 1 95.12 397 GLY B N 1
ATOM 6105 C CA . GLY B 1 397 ? 4.203 2.434 -29.219 1 95.12 397 GLY B CA 1
ATOM 6106 C C . GLY B 1 397 ? 2.713 2.145 -29.188 1 95.12 397 GLY B C 1
ATOM 6107 O O . GLY B 1 397 ? 1.896 3.068 -29.172 1 95.12 397 GLY B O 1
ATOM 6108 N N . ASP B 1 398 ? 2.35 0.876 -29.203 1 95.88 398 ASP B N 1
ATOM 6109 C CA . ASP B 1 398 ? 0.941 0.519 -29.062 1 95.88 398 ASP B CA 1
ATOM 6110 C C . ASP B 1 398 ? 0.396 0.937 -27.703 1 95.88 398 ASP B C 1
ATOM 6112 O O . ASP B 1 398 ? 1.15 1.052 -26.734 1 95.88 398 ASP B O 1
ATOM 6116 N N . THR B 1 399 ? -0.875 1.222 -27.672 1 93.94 399 THR B N 1
ATOM 6117 C CA . THR B 1 399 ? -1.537 1.545 -26.422 1 93.94 399 THR B CA 1
ATOM 6118 C C . THR B 1 399 ? -2.428 0.391 -25.953 1 93.94 399 THR B C 1
ATOM 6120 O O . THR B 1 399 ? -3.25 -0.105 -26.734 1 93.94 399 THR B O 1
ATOM 6123 N N . LEU B 1 400 ? -2.234 -0.061 -24.719 1 94.56 400 LEU B N 1
ATOM 6124 C CA . LEU B 1 400 ? -3.039 -1.139 -24.141 1 94.56 400 LEU B CA 1
ATOM 6125 C C . LEU B 1 400 ? -3.592 -0.745 -22.781 1 94.56 400 LEU B C 1
ATOM 6127 O O . LEU B 1 400 ? -3.062 0.159 -22.125 1 94.56 400 LEU B O 1
ATOM 6131 N N . ASN B 1 401 ? -4.699 -1.406 -22.406 1 93.12 401 ASN B N 1
ATOM 6132 C CA . ASN B 1 401 ? -5.203 -1.3 -21.047 1 93.12 401 ASN B CA 1
ATOM 6133 C C . ASN B 1 401 ? -4.336 -2.082 -20.062 1 93.12 401 ASN B C 1
ATOM 6135 O O . ASN B 1 401 ? -4.02 -3.248 -20.297 1 93.12 401 ASN B O 1
ATOM 6139 N N . VAL B 1 402 ? -3.961 -1.373 -19.031 1 93.31 402 VAL B N 1
ATOM 6140 C CA . VAL B 1 402 ? -3.078 -1.951 -18.016 1 93.31 402 VAL B CA 1
ATOM 6141 C C . VAL B 1 402 ? -3.746 -1.879 -16.656 1 93.31 402 VAL B C 1
ATOM 6143 O O . VAL B 1 402 ? -4.227 -0.82 -16.25 1 93.31 402 VAL B O 1
ATOM 6146 N N . TYR B 1 403 ? -3.824 -3.066 -16 1 93.25 403 TYR B N 1
ATOM 6147 C CA . TYR B 1 403 ? -4.355 -3.172 -14.648 1 93.25 403 TYR B CA 1
ATOM 6148 C C . TYR B 1 403 ? -3.289 -2.834 -13.617 1 93.25 403 TYR B C 1
ATOM 6150 O O . TYR B 1 403 ? -2.248 -3.492 -13.547 1 93.25 403 TYR B O 1
ATOM 6158 N N . LEU B 1 404 ? -3.516 -1.837 -12.844 1 90.5 404 LEU B N 1
ATOM 6159 C CA . LEU B 1 404 ? -2.561 -1.43 -11.82 1 90.5 404 LEU B CA 1
ATOM 6160 C C . LEU B 1 404 ? -2.748 -2.248 -10.547 1 90.5 404 LEU B C 1
ATOM 6162 O O . LEU B 1 404 ? -3.871 -2.396 -10.055 1 90.5 404 LEU B O 1
ATOM 6166 N N . LEU B 1 405 ? -1.579 -2.812 -10.078 1 90.56 405 LEU B N 1
ATOM 6167 C CA . LEU B 1 405 ? -1.648 -3.658 -8.891 1 90.56 405 LEU B CA 1
ATOM 6168 C C . LEU B 1 405 ? -1.231 -2.883 -7.648 1 90.56 405 LEU B C 1
ATOM 6170 O O . LEU B 1 405 ? -0.283 -2.094 -7.691 1 90.56 405 LEU B O 1
ATOM 6174 N N . GLY B 1 406 ? -1.743 -3.133 -6.457 1 69.12 406 GLY B N 1
ATOM 6175 C CA . GLY B 1 406 ? -1.33 -2.578 -5.176 1 69.12 406 GLY B CA 1
ATOM 6176 C C . GLY B 1 406 ? -1.669 -1.107 -5.027 1 69.12 406 GLY B C 1
ATOM 6177 O O . GLY B 1 406 ? -1.239 -0.461 -4.07 1 69.12 406 GLY B O 1
ATOM 6178 N N . LEU B 1 407 ? -2.023 -0.551 -6.191 1 54.66 407 LEU B N 1
ATOM 6179 C CA . LEU B 1 407 ? -2.281 0.88 -6.074 1 54.66 407 LEU B CA 1
ATOM 6180 C C . LEU B 1 407 ? -3.582 1.139 -5.32 1 54.66 407 LEU B C 1
ATOM 6182 O O . LEU B 1 407 ? -4.469 0.283 -5.293 1 54.66 407 LEU B O 1
ATOM 6186 N N . LEU B 1 408 ? -3.525 2.072 -4.395 1 48.41 408 LEU B N 1
ATOM 6187 C CA . LEU B 1 408 ? -4.59 2.67 -3.598 1 48.41 408 LEU B CA 1
ATOM 6188 C C . LEU B 1 408 ? -5.91 2.66 -4.359 1 48.41 408 LEU B C 1
ATOM 6190 O O . LEU B 1 408 ? -5.922 2.615 -5.59 1 48.41 408 LEU B O 1
ATOM 6194 N N . PRO B 1 409 ? -7.07 2.545 -3.602 1 38.03 409 PRO B N 1
ATOM 6195 C CA . PRO B 1 409 ? -8.477 2.455 -4 1 38.03 409 PRO B CA 1
ATOM 6196 C C . PRO B 1 409 ? -8.828 3.412 -5.137 1 38.03 409 PRO B C 1
ATOM 6198 O O . PRO B 1 409 ? -8.32 4.531 -5.188 1 38.03 409 PRO B O 1
ATOM 6201 N N . ALA B 1 410 ? -9.227 2.777 -6.281 1 34.28 410 ALA B N 1
ATOM 6202 C CA . ALA B 1 410 ? -9.992 3.533 -7.27 1 34.28 410 ALA B CA 1
ATOM 6203 C C . ALA B 1 410 ? -11.141 4.297 -6.613 1 34.28 410 ALA B C 1
ATOM 6205 O O . ALA B 1 410 ? -11.953 3.711 -5.891 1 34.28 410 ALA B O 1
ATOM 6206 N N . VAL B 1 411 ? -11.109 5.496 -6.074 1 30.02 411 VAL B N 1
ATOM 6207 C CA . VAL B 1 411 ? -12.398 6.113 -5.773 1 30.02 411 VAL B CA 1
ATOM 6208 C C . VAL B 1 411 ? -13.336 5.945 -6.965 1 30.02 411 VAL B C 1
ATOM 6210 O O . VAL B 1 411 ? -12.961 6.223 -8.109 1 30.02 411 VAL B O 1
#

InterPro domains:
  IPR001453 MoaB/Mog domain [PF00994] (186-320)
  IPR001453 MoaB/Mog domain [SM00852] (179-321)
  IPR005110 MoeA, N-terminal and linker domain [PF03453] (5-166)
  IPR036135 MoeA, N-terminal and linker domain superfamily [SSF63882] (3-172)
  IPR036425 MoaB/Mog-like domain superfamily [G3DSA:3.40.980.10] (174-331)
  IPR036425 MoaB/Mog-like domain superfamily [SSF53218] (176-327)
  IPR036688 MoeA, C-terminal, domain IV superfamily [G3DSA:2.40.340.10] (332-399)
  IPR036688 MoeA, C-terminal, domain IV superfamily [SSF63867] (331-405)
  IPR038987 Molybdopterin biosynthesis protein MoeA-like [PTHR10192] (3-406)
  IPR038987 Molybdopterin biosynthesis protein MoeA-like [cd00887] (6-405)

Nearest PDB structures (foldseek):
  6gax-assembly1_A-2  TM=8.911E-01  e=1.165E-38  Arabidopsis thaliana
  6etd-assembly1_A-2  TM=8.983E-01  e=4.066E-38  Arabidopsis thaliana
  6gb9-assembly1_A-2  TM=8.967E-01  e=4.862E-38  Arabidopsis thaliana
  6gbf-assembly1_A-2  TM=8.902E-01  e=4.862E-38  Arabidopsis thaliana
  6gb4-assembly1_A-2  TM=8.897E-01  e=1.119E-37  Arabidopsis thaliana

Organism: Veillonella parvula (NCBI:txid29466)

Radius of gyration: 31.18 Å; Cα contacts (8 Å, |Δi|>4): 2075; chains: 2; bounding box: 54×105×71 Å

Secondary structure (DSSP, 8-state):
--EE-HHHHHHHHHHHHTT----EEEEEGGG-TT-BBSSPEEPSS-BSSS-EESSSEEEE---TT--EEEEEEEE-TT----SPPPTTEEEEE-TTPBPPTT--EEEEGGGEES---TT-EEEE-S---TTTTEE-TTSSB-TT-EEE-TT-B--HHHHHHHHHTT--EEEEEPPPPEEEEEE-TTEE-BTB---TT-EE-HHHHHHHHHHHHTT---EEEEEE---GGGHHHHHHHHHHHHTT-SEEEEES--SS-TT--HHHHHHHTT-EEEESEESEES----EEEE-TT--EEEEE-SSHHHHHHHIIIIIHHHHHHHHT-TT----EEEEEE-S-EE---SSEEEEEEEEE-SSSS-EEEE-S--STT--GGGGG--EEEEE-TT--EE-TT-EEEEEEPS-----/--EE-HHHHHHHHHHHHTT----EEEEEGGG-TT-BBSSPEEPSS-BSSS-EESSSEEEE---TT--EEEEEEEE-TT----SPPPTTEEEEE-TTPBPPTT--EEEEGGGEES---TT-EEEE-S---TTTTEE-TTSSB-TT-EEE-TT-B--HHHHHHHHHTT--EEEEEPPPPEEEEEE-TTEE-BTB---TT-EE-HHHHHHHHHHHHTT---EEEEEE---GGGHHHHHHHHHHHHTT-SEEEEES--SS-TT--HHHHHHHTT-EEEESEESEES----EEEE-TT--EEEEE-SSHHHHHHHIIIIIHHHHHHHHT-TT----EEEEEE-S-EE---SSEEEEEEEEE-SSSS-EEEE-S--STT--GGGGG--EEEEE-TT--EE-TT-EEEEEEPS-----

pLDDT: mean 93.28, std 8.19, range [30.02, 98.81]